Protein AF-0000000072488719 (afdb_homodimer)

Nearest PDB structures (foldsee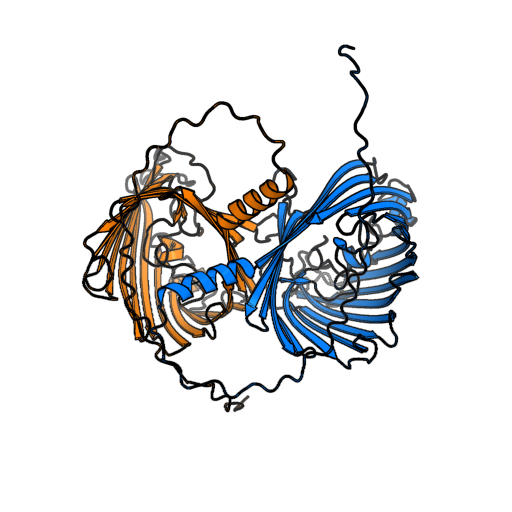k):
  6ene-assembly1_C  TM=7.037E-01  e=6.737E-11  Enterobacter cloacae
  3t24-assembly4_B  TM=4.817E-01  e=4.858E-08  Pseudomonas aeruginosa
  9fzd-assembly1_A  TM=2.837E-01  e=6.843E-03  Escherichia coli
  5fp2-assembly1_A  TM=2.898E-01  e=2.656E-02  Pseudomonas aeruginosa PAO1
  7vcf-assembly1_F  TM=4.968E-01  e=4.244E+00  Chlamydomonas reinhardtii

Radius of gyration: 31.38 Å; Cα contacts (8 Å, |Δi|>4): 1974; chains: 2; bounding box: 92×76×70 Å

Sequence (800 aa):
MKKIFAIMACCAAATTMYASDVTESSYDVLNAPMETPSSASVPASSAAGATEDWKSQLAKMVKVSGYLQAGYNYNSLGSGSSSFQAKRLRLILDGQVCKNGSVRVQIEAFNGIAGSTNGNGQKNIQVMDAFFTYKFNPAFQVRVGQFYTPLGYENYDISPATLETVDFSNICYRMACRNAIGYDFVDYGRDLGIMLMGDLLPSAEGFNYLSYNFAVTNGQLPCKDDNNKSKDIIAALTVRPLKYFNVKAAYNYGEYQTNKDLENEEGEEIPGKYCPMHRFVGGFWYNNPTGLDVRAEYGYLRGKKEGISLAHETGFYALAGYHFGKFLPVVRYDMYHDSLNKLSLNNYDRVLLGCTWEPFGNLKVQLNYMLSMYGKDVREASNNGKSTSSQLQLMGLFKFMKKIFAIMACCAAATTMYASDVTESSYDVLNAPMETPSSASVPASSAAGATEDWKSQLAKMVKVSGYLQAGYNYNSLGSGSSSFQAKRLRLILDGQVCKNGSVRVQIEAFNGIAGSTNGNGQKNIQVMDAFFTYKFNPAFQVRVGQFYTPLGYENYDISPATLETVDFSNICYRMACRNAIGYDFVDYGRDLGIMLMGDLLPSAEGFNYLSYNFAVTNGQLPCKDDNNKSKDIIAALTVRPLKYFNVKAAYNYGEYQTNKDLENEEGEEIPGKYCPMHRFVGGFWYNNPTGLDVRAEYGYLRGKKEGISLAHETGFYALAGYHFGKFLPVVRYDMYHDSLNKLSLNNYDRVLLGCTWEPFGNLKVQLNYMLSMYGKDVREASNNGKSTSSQLQLMGLFKF

Solvent-accessible surface area (backbone atoms only — not comparable to full-atom values): 41763 Å² total; per-residue (Å²): 138,81,90,87,85,82,94,86,85,81,92,73,86,88,81,79,80,78,79,78,76,78,77,71,72,81,69,73,82,68,70,72,76,81,68,80,76,80,86,76,80,86,74,72,58,54,65,82,58,59,65,58,50,51,52,59,46,47,60,70,36,52,47,76,38,35,35,42,30,36,34,40,41,36,35,47,58,84,92,41,52,74,42,79,40,64,64,36,34,38,43,33,40,40,27,55,51,48,98,49,27,36,35,39,37,28,39,29,36,39,40,75,43,75,56,47,36,49,100,86,66,42,58,31,66,44,77,60,32,43,32,40,37,40,48,80,44,69,58,40,29,40,34,42,23,27,37,63,43,63,45,40,58,67,45,46,78,39,48,80,90,70,42,79,53,94,66,79,54,55,45,38,46,64,55,47,8,34,47,76,61,61,43,91,50,48,49,79,27,27,25,31,27,41,32,42,31,28,44,39,67,75,44,95,84,75,48,50,34,31,37,44,38,43,32,46,26,38,75,45,56,46,55,37,72,42,82,37,76,50,51,20,40,37,39,27,42,36,40,29,90,46,91,50,33,36,38,37,42,18,41,36,41,34,51,34,51,49,91,62,89,49,56,41,99,84,63,45,73,55,82,72,56,65,41,44,36,41,37,38,27,34,37,41,38,35,51,40,88,76,28,53,32,39,37,35,42,41,36,42,36,42,16,58,49,92,88,41,78,68,39,42,34,40,26,36,36,42,36,43,30,40,37,52,90,48,32,31,46,33,40,32,42,32,34,35,43,42,71,76,56,60,50,36,82,74,36,33,37,32,42,35,46,34,37,25,40,38,90,47,95,47,37,39,37,38,41,39,39,34,44,35,40,36,50,72,65,18,9,62,68,62,42,85,56,41,47,61,37,47,32,42,34,42,36,38,36,42,49,89,143,79,72,92,70,80,73,91,81,79,90,72,89,79,80,78,86,65,75,40,76,84,81,75,75,86,75,75,90,71,74,78,78,81,68,79,77,76,88,70,78,80,70,87,70,74,71,78,64,55,64,59,46,51,53,51,48,53,60,68,38,47,48,70,37,35,35,40,29,29,37,40,40,36,36,48,57,84,94,33,32,34,23,35,35,60,63,36,34,39,43,33,39,38,32,61,78,46,98,49,26,36,34,41,39,28,38,31,32,35,39,76,45,74,86,55,40,42,77,74,59,24,35,30,69,45,74,59,33,45,32,41,36,40,48,81,45,70,59,40,29,40,36,43,36,27,37,63,43,63,46,39,58,67,44,46,77,37,48,81,90,69,42,79,53,93,66,79,54,55,45,36,45,62,56,48,8,33,47,75,60,61,43,91,50,48,48,81,23,28,27,45,36,40,33,41,33,30,44,39,67,74,46,94,86,76,49,51,34,32,35,44,38,40,32,43,28,46,74,44,56,52,97,51,80,69,90,65,90,50,50,20,42,36,40,26,43,36,40,30,92,46,90,50,33,37,39,38,43,18,41,37,41,34,50,34,50,51,89,62,88,48,56,40,98,85,63,44,71,55,83,72,55,64,40,44,36,41,36,38,26,34,36,38,39,36,52,41,90,75,29,54,31,38,38,36,40,42,34,42,36,41,17,57,50,93,88,41,77,67,38,42,34,41,27,37,36,41,36,44,32,39,36,52,89,49,33,30,47,34,40,31,44,34,34,36,43,41,73,77,57,60,51,36,82,73,35,32,37,33,42,34,48,33,37,27,39,37,90,46,97,32,37,37,37,37,41,40,39,34,42,37,40,37,51,72,65,20,9,62,70,62,43,85,59,40,47,60,34,46,34,42,37,42,36,37,37,43,33,72

pLDDT: mean 82.58, std 25.8, range [15.97, 98.88]

Organism: NCBI:txid1796646

InterPro domains:
  IPR010870 Phosphate-selective porin O/P [PF07396] (64-158)
  IPR023614 Porin domain superfamily [G3DSA:2.40.160.10] (45-400)

Secondary structure (DSSP, 8-state):
----------------------------TT---------------BGGGHHHHHHHHHHTTEEEEEEEEEEEEEE-STT-EEEEEEEEEEEEEEEEEETTEEEEEEEEEEE--TT-S-TTS--EEEEEEEEEEEEEETTEEEEEEEEE---SHHHHT--TTT-SSSS--HIIIIIIT--TTT-SS--TTEEEEEEEEEEEEE-TTS-EEEEEEEEEE--S-TT----SS--EEEEEEEEEEETTEEEEEEEEEEEEE-SS--B-TT--B---SEEEEEEEEEEEEEE-TTSEEEEEEEEEEEEEETTEEEEEEEEEEEEEEE-BTTEEEEEEEEEEEESSSTTSTT-EEEEEEEEEEEEETTEEEEEEEEEEE--HHHHHHHSTT-SEEEEEEEEEEEE-/-------------------B--------------------------THHHHHHHHHHHHHHEEEEEEEEEEEEEE-STT-EEEEEEEEEEEEEEEEEETTEEEEEEEEEEE--TT-S-TT---EEEEEEEEEEEEEETTEEEEEEEEE---SHHHHT--TTT-SSSS--HIIIIIIT--TTT-SS--TTEEEEEEEEEEEEE-TTS-EEEEEEEEEE--S-TT---SSS--EEEEEEEEEEETTEEEEEEEEEEEEE-SS--B-TTS-B---SEEEEEEEEEEEEEE-TTSEEEEEEEEEEEEEETTEEEEEEEEEEEEEEE-BTTEEEEEEEEEEEESSSTTSTT-EEEEEEEEEEEEETTEEEEEEEEEEE--HHHHHHHSTT-SEEEEEEEEEEEE-

Structure (mmCIF, N/CA/C/O backbone):
data_AF-0000000072488719-model_v1
#
loop_
_entity.id
_entity.type
_entity.pdbx_description
1 polymer Porin
#
loop_
_atom_site.group_PDB
_atom_site.id
_atom_site.type_symbol
_atom_site.label_atom_id
_atom_site.label_alt_id
_atom_site.label_comp_id
_atom_site.label_asym_id
_atom_site.label_entity_id
_atom_site.label_seq_id
_atom_site.pdbx_PDB_ins_code
_atom_site.Cartn_x
_atom_site.Cartn_y
_atom_site.Cartn_z
_atom_site.occupancy
_atom_site.B_iso_or_equiv
_atom_site.auth_seq_id
_atom_site.auth_comp_id
_atom_site.auth_asym_id
_atom_site.auth_atom_id
_atom_site.pdbx_PDB_model_num
ATOM 1 N N . MET A 1 1 ? 3.195 -38.5 35.969 1 18.81 1 MET A N 1
ATOM 2 C CA . MET A 1 1 ? 2.379 -39.625 35.562 1 18.81 1 MET A CA 1
ATOM 3 C C . MET A 1 1 ? 0.907 -39.375 35.875 1 18.81 1 MET A C 1
ATOM 5 O O . MET A 1 1 ? 0.114 -40.312 35.906 1 18.81 1 MET A O 1
ATOM 9 N N . LYS A 1 2 ? 0.519 -38.156 36.344 1 16.33 2 LYS A N 1
ATOM 10 C CA . LYS A 1 2 ? -0.69 -37.938 37.125 1 16.33 2 LYS A CA 1
ATOM 11 C C . LYS A 1 2 ? -1.942 -38.219 36.312 1 16.33 2 LYS A C 1
ATOM 13 O O . LYS A 1 2 ? -2.812 -39 36.75 1 16.33 2 LYS A O 1
ATOM 18 N N . LYS A 1 3 ? -2.812 -37.062 35.969 1 17.62 3 LYS A N 1
ATOM 19 C CA . LYS A 1 3 ? -4.25 -36.875 36.125 1 17.62 3 LYS A CA 1
ATOM 20 C C . LYS A 1 3 ? -5.027 -37.531 35 1 17.62 3 LYS A C 1
ATOM 22 O O . LYS A 1 3 ? -4.531 -37.656 33.875 1 17.62 3 LYS A O 1
ATOM 27 N N . ILE A 1 4 ? -6.402 -37.844 35.219 1 17.47 4 ILE A N 1
ATOM 28 C CA . ILE A 1 4 ? -7.543 -38.719 34.906 1 17.47 4 ILE A CA 1
ATOM 29 C C . ILE A 1 4 ? -8.164 -38.281 33.562 1 17.47 4 ILE A C 1
ATOM 31 O O . ILE A 1 4 ? -8.258 -37.062 33.281 1 17.47 4 ILE A O 1
ATOM 35 N N . PHE A 1 5 ? -8.719 -39.156 32.594 1 18.59 5 PHE A N 1
ATOM 36 C CA . PHE A 1 5 ? -9.18 -39.656 31.312 1 18.59 5 PHE A CA 1
ATOM 37 C C . PHE A 1 5 ? -10.633 -39.281 31.078 1 18.59 5 PHE A C 1
ATOM 39 O O . PHE A 1 5 ? -11.289 -39.812 30.172 1 18.59 5 PHE A O 1
ATOM 46 N N . ALA A 1 6 ? -11.188 -38.156 31.812 1 16.88 6 ALA A N 1
ATOM 47 C CA . ALA A 1 6 ? -12.633 -38.344 31.938 1 16.88 6 ALA A CA 1
ATOM 48 C C . ALA A 1 6 ? -13.289 -38.438 30.562 1 16.88 6 ALA A C 1
ATOM 50 O O . ALA A 1 6 ? -12.766 -37.938 29.578 1 16.88 6 ALA A O 1
ATOM 51 N N . ILE A 1 7 ? -14.758 -38.438 30.484 1 16.88 7 ILE A N 1
ATOM 52 C CA . ILE A 1 7 ? -15.93 -39.188 30.047 1 16.88 7 ILE A CA 1
ATOM 53 C C . ILE A 1 7 ? -16.391 -38.688 28.688 1 16.88 7 ILE A C 1
ATOM 55 O O . ILE A 1 7 ? -16.188 -37.5 28.359 1 16.88 7 ILE A O 1
ATOM 59 N N . MET A 1 8 ? -17.484 -39.25 28 1 16.72 8 MET A N 1
ATOM 60 C CA . MET A 1 8 ? -18.031 -40 26.875 1 16.72 8 MET A CA 1
ATOM 61 C C . MET A 1 8 ? -18.859 -39.094 25.969 1 16.72 8 MET A C 1
ATOM 63 O O . MET A 1 8 ? -18.656 -39.062 24.75 1 16.72 8 MET A O 1
ATOM 67 N N . ALA A 1 9 ? -20.266 -38.781 26.141 1 16.12 9 ALA A N 1
ATOM 68 C CA . ALA A 1 9 ? -21.328 -39.438 25.391 1 16.12 9 ALA A CA 1
ATOM 69 C C . ALA A 1 9 ? -21.859 -38.531 24.281 1 16.12 9 ALA A C 1
ATOM 71 O O . ALA A 1 9 ? -21.953 -38.969 23.125 1 16.12 9 ALA A O 1
ATOM 72 N N . CYS A 1 10 ? -23.016 -37.625 24.391 1 15.97 10 CYS A N 1
ATOM 73 C CA . CYS A 1 10 ? -24.344 -37.906 23.875 1 15.97 10 CYS A CA 1
ATOM 74 C C . CYS A 1 10 ? -24.562 -37.25 22.516 1 15.97 10 CYS A C 1
ATOM 76 O O . CYS A 1 10 ? -25.047 -37.875 21.578 1 15.97 10 CYS A O 1
ATOM 78 N N . CYS A 1 11 ? -25.156 -35.938 22.281 1 16.5 11 CYS A N 1
ATOM 79 C CA . CYS A 1 11 ? -26.453 -35.719 21.672 1 16.5 11 CYS A CA 1
ATOM 80 C C . CYS A 1 11 ? -26.328 -35.438 20.188 1 16.5 11 CYS A C 1
ATOM 82 O O . CYS A 1 11 ? -25.672 -34.5 19.781 1 16.5 11 CYS A O 1
ATOM 84 N N . ALA A 1 12 ? -26.625 -36.406 19.203 1 17.34 12 ALA A N 1
ATOM 85 C CA . ALA A 1 12 ? -26.656 -36.719 17.781 1 17.34 12 ALA A CA 1
ATOM 86 C C . ALA A 1 12 ? -27.703 -35.875 17.047 1 17.34 12 ALA A C 1
ATOM 88 O O . ALA A 1 12 ? -28.391 -36.375 16.141 1 17.34 12 ALA A O 1
ATOM 89 N N . ALA A 1 13 ? -28.359 -34.844 17.594 1 17.73 13 ALA A N 1
ATOM 90 C CA . ALA A 1 13 ? -29.641 -34.625 16.938 1 17.73 13 ALA A CA 1
ATOM 91 C C . ALA A 1 13 ? -29.453 -34.344 15.445 1 17.73 13 ALA A C 1
ATOM 93 O O . ALA A 1 13 ? -28.516 -33.656 15.047 1 17.73 13 ALA A O 1
ATOM 94 N N . ALA A 1 14 ? -30.406 -35 14.484 1 17.2 14 ALA A N 1
ATOM 95 C CA . ALA A 1 14 ? -30.781 -35.469 13.156 1 17.2 14 ALA A CA 1
ATOM 96 C C . ALA A 1 14 ? -30.891 -34.312 12.164 1 17.2 14 ALA A C 1
ATOM 98 O O . ALA A 1 14 ? -31.172 -33.188 12.555 1 17.2 14 ALA A O 1
ATOM 99 N N . THR A 1 15 ? -30.906 -34.562 10.672 1 18 15 THR A N 1
ATOM 100 C CA . THR A 1 15 ? -30.406 -34.344 9.312 1 18 15 THR A CA 1
ATOM 101 C C . THR A 1 15 ? -31.406 -33.531 8.5 1 18 15 THR A C 1
ATOM 103 O O . THR A 1 15 ? -31.016 -32.781 7.594 1 18 15 THR A O 1
ATOM 106 N N . THR A 1 16 ? -32.812 -33.531 8.609 1 18.09 16 THR A N 1
ATOM 107 C CA . THR A 1 16 ? -33.531 -33.844 7.383 1 18.09 16 THR A CA 1
ATOM 108 C C . THR A 1 16 ? -33.844 -32.594 6.59 1 18.09 16 THR A C 1
ATOM 110 O O . THR A 1 16 ? -34.656 -32.594 5.672 1 18.09 16 THR A O 1
ATOM 113 N N . MET A 1 17 ? -33.031 -31.562 6.363 1 17.97 17 MET A N 1
ATOM 114 C CA . MET A 1 17 ? -33.594 -30.312 5.84 1 17.97 17 MET A CA 1
ATOM 115 C C . MET A 1 17 ? -34.094 -30.5 4.402 1 17.97 17 MET A C 1
ATOM 117 O O . MET A 1 17 ? -33.344 -31 3.557 1 17.97 17 MET A O 1
ATOM 121 N N . TYR A 1 18 ? -35.469 -30.703 4.168 1 18.47 18 TYR A N 1
ATOM 122 C CA . TYR A 1 18 ? -36.312 -30.875 2.988 1 18.47 18 TYR A CA 1
ATOM 123 C C . TYR A 1 18 ? -36.062 -29.766 1.974 1 18.47 18 TYR A C 1
ATOM 125 O O . TYR A 1 18 ? -35.938 -28.594 2.342 1 18.47 18 TYR A O 1
ATOM 133 N N . ALA A 1 19 ? -35.5 -30.062 0.797 1 19.59 19 ALA A N 1
ATOM 134 C CA . ALA A 1 19 ? -35.031 -29.422 -0.429 1 19.59 19 ALA A CA 1
ATOM 135 C C . ALA A 1 19 ? -36.219 -28.812 -1.197 1 19.59 19 ALA A C 1
ATOM 137 O O . ALA A 1 19 ? -36.875 -29.5 -1.995 1 19.59 19 ALA A O 1
ATOM 138 N N . SER A 1 20 ? -37.219 -28.109 -0.488 1 18.69 20 SER A N 1
ATOM 139 C CA . SER A 1 20 ? -38.406 -27.766 -1.29 1 18.69 20 SER A CA 1
ATOM 140 C C . SER A 1 20 ? -38 -26.984 -2.541 1 18.69 20 SER A C 1
ATOM 142 O O . SER A 1 20 ? -37.031 -26.219 -2.523 1 18.69 20 SER A O 1
ATOM 144 N N . ASP A 1 21 ? -38.469 -27.453 -3.703 1 18.48 21 ASP A N 1
ATOM 145 C CA . ASP A 1 21 ? -38.375 -27.234 -5.141 1 18.48 21 ASP A CA 1
ATOM 146 C C . ASP A 1 21 ? -38.938 -25.875 -5.523 1 18.48 21 ASP A C 1
ATOM 148 O O . ASP A 1 21 ? -40.156 -25.656 -5.488 1 18.48 21 ASP A O 1
ATOM 152 N N . VAL A 1 22 ? -38.531 -24.781 -4.914 1 18.8 22 VAL A N 1
ATOM 153 C CA . VAL A 1 22 ? -39.25 -23.531 -5.152 1 18.8 22 VAL A CA 1
ATOM 154 C C . VAL A 1 22 ? -39.156 -23.156 -6.629 1 18.8 22 VAL A C 1
ATOM 156 O O . VAL A 1 22 ? -38.062 -22.938 -7.156 1 18.8 22 VAL A O 1
ATOM 159 N N . THR A 1 23 ? -40 -23.891 -7.473 1 18.28 23 THR A N 1
ATOM 160 C CA . THR A 1 23 ? -40.156 -23.672 -8.906 1 18.28 23 THR A CA 1
ATOM 161 C C . THR A 1 23 ? -40.5 -22.203 -9.188 1 18.28 23 THR A C 1
ATOM 163 O O . THR A 1 23 ? -41.406 -21.641 -8.562 1 18.28 23 THR A O 1
ATOM 166 N N . GLU A 1 24 ? -39.594 -21.422 -9.68 1 18.89 24 GLU A N 1
ATOM 167 C CA . GLU A 1 24 ? -39.406 -19.984 -9.898 1 18.89 24 GLU A CA 1
ATOM 168 C C . GLU A 1 24 ? -40.312 -19.484 -11.016 1 18.89 24 GLU A C 1
ATOM 170 O O . GLU A 1 24 ? -40.281 -18.312 -11.375 1 18.89 24 GLU A O 1
ATOM 175 N N . SER A 1 25 ? -41.375 -20.25 -11.422 1 18.45 25 SER A N 1
ATOM 176 C CA . SER A 1 25 ? -41.656 -19.859 -12.797 1 18.45 25 SER A CA 1
ATOM 177 C C . SER A 1 25 ? -42.25 -18.469 -12.867 1 18.45 25 SER A C 1
ATOM 179 O O . SER A 1 25 ? -42.75 -18.047 -13.922 1 18.45 25 SER A O 1
ATOM 181 N N . SER A 1 26 ? -41.969 -17.516 -12.031 1 18.56 26 SER A N 1
ATOM 182 C CA . SER A 1 26 ? -42.906 -16.422 -11.93 1 18.56 26 SER A CA 1
ATOM 183 C C . SER A 1 26 ? -42.938 -15.594 -13.211 1 18.56 26 SER A C 1
ATOM 185 O O . SER A 1 26 ? -42.031 -14.805 -13.469 1 18.56 26 SER A O 1
ATOM 187 N N . TYR A 1 27 ? -43.281 -16.25 -14.406 1 17.25 27 TYR A N 1
ATOM 188 C CA . TYR A 1 27 ? -43.188 -15.578 -15.695 1 17.25 27 TYR A CA 1
ATOM 189 C C . TYR A 1 27 ? -43.938 -14.25 -15.664 1 17.25 27 TYR A C 1
ATOM 191 O O . TYR A 1 27 ? -43.406 -13.219 -16.078 1 17.25 27 TYR A O 1
ATOM 199 N N . 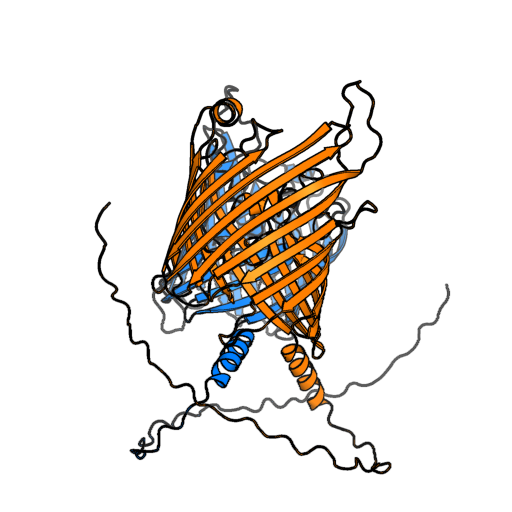ASP A 1 28 ? -45.25 -14.312 -15.609 1 17.5 28 ASP A N 1
ATOM 200 C CA . ASP A 1 28 ? -46.062 -13.766 -16.703 1 17.5 28 ASP A CA 1
ATOM 201 C C . ASP A 1 28 ? -46.375 -12.297 -16.438 1 17.5 28 ASP A C 1
ATOM 203 O O . ASP A 1 28 ? -47.156 -11.695 -17.188 1 17.5 28 ASP A O 1
ATOM 207 N N . VAL A 1 29 ? -46.062 -11.664 -15.336 1 17.98 29 VAL A N 1
ATOM 208 C CA . VAL A 1 29 ? -47.125 -10.742 -14.898 1 17.98 29 VAL A CA 1
ATOM 209 C C . VAL A 1 29 ? -47.125 -9.5 -15.781 1 17.98 29 VAL A C 1
ATOM 211 O O . VAL A 1 29 ? -46.344 -8.555 -15.539 1 17.98 29 VAL A O 1
ATOM 214 N N . LEU A 1 30 ? -46.656 -9.656 -17.078 1 17.55 30 LEU A N 1
ATOM 215 C CA . LEU A 1 30 ? -46.25 -8.414 -17.734 1 17.55 30 LEU A CA 1
ATOM 216 C C . LEU A 1 30 ? -47.375 -7.402 -17.719 1 17.55 30 LEU A C 1
ATOM 218 O O . LEU A 1 30 ? -47.125 -6.191 -17.719 1 17.55 30 LEU A O 1
ATOM 222 N N . ASN A 1 31 ? -48.531 -7.965 -18.047 1 18.27 31 ASN A N 1
ATOM 223 C CA . ASN A 1 31 ? -49.281 -7.109 -18.969 1 18.27 31 ASN A CA 1
ATOM 224 C C . ASN A 1 31 ? -49.938 -5.938 -18.234 1 18.27 31 ASN A C 1
ATOM 226 O O . ASN A 1 31 ? -50.75 -5.215 -18.812 1 18.27 31 ASN A O 1
ATOM 230 N N . ALA A 1 32 ? -50 -5.984 -16.875 1 19.28 32 ALA A N 1
ATOM 231 C CA . ALA A 1 32 ? -51.312 -5.367 -16.594 1 19.28 32 ALA A CA 1
ATOM 232 C C . ALA A 1 32 ? -51.281 -3.883 -16.938 1 19.28 32 ALA A C 1
ATOM 234 O O . ALA A 1 32 ? -50.25 -3.229 -16.875 1 19.28 32 ALA A O 1
ATOM 235 N N . PRO A 1 33 ? -52.375 -3.418 -17.469 1 20.78 33 PRO A N 1
ATOM 236 C CA . PRO A 1 33 ? -52.719 -2.127 -18.078 1 20.78 33 PRO A CA 1
ATOM 237 C C . PRO A 1 33 ? -52.531 -0.957 -17.109 1 20.78 33 PRO A C 1
ATOM 239 O O . PRO A 1 33 ? -53.094 -0.982 -16 1 20.78 33 PRO A O 1
ATOM 242 N N . MET A 1 34 ? -51.281 -0.403 -17.016 1 19.45 34 MET A N 1
ATOM 243 C CA . MET A 1 34 ? -51 0.661 -16.047 1 19.45 34 MET A CA 1
ATOM 244 C C . MET A 1 34 ? -52.062 1.741 -16.125 1 19.45 34 MET A C 1
ATOM 246 O O . MET A 1 34 ? -52.312 2.332 -17.188 1 19.45 34 MET A O 1
ATOM 250 N N . GLU A 1 35 ? -53.125 1.474 -15.367 1 19.81 35 GLU A N 1
ATOM 251 C CA . GLU A 1 35 ? -54.188 2.459 -15.258 1 19.81 35 GLU A CA 1
ATOM 252 C C . GLU A 1 35 ? -53.656 3.846 -14.953 1 19.81 35 GLU A C 1
ATOM 254 O O . GLU A 1 35 ? -52.562 3.975 -14.383 1 19.81 35 GLU A O 1
ATOM 259 N N . THR A 1 36 ? -54.312 4.852 -15.492 1 20.52 36 THR A N 1
ATOM 260 C CA . THR A 1 36 ? -54.094 6.281 -15.68 1 20.52 36 THR A CA 1
ATOM 261 C C . THR A 1 36 ? -54.031 7.004 -14.344 1 20.52 36 THR A C 1
ATOM 263 O O . THR A 1 36 ? -53.875 8.227 -14.297 1 20.52 36 THR A O 1
ATOM 266 N N . PRO A 1 37 ? -53.25 6.406 -13.258 1 18.19 37 PRO A N 1
ATOM 267 C CA . PRO A 1 37 ? -53.812 7.008 -12.055 1 18.19 37 PRO A CA 1
ATOM 268 C C . PRO A 1 37 ? -53.781 8.531 -12.07 1 18.19 37 PRO A C 1
ATOM 270 O O . PRO A 1 37 ? -52.969 9.117 -12.797 1 18.19 37 PRO A O 1
ATOM 273 N N . SER A 1 38 ? -54.656 9.148 -11.203 1 19.36 38 SER A N 1
ATOM 274 C CA . SER A 1 38 ? -55.25 10.445 -10.883 1 19.36 38 SER A CA 1
ATOM 275 C C . SER A 1 38 ? -54.188 11.391 -10.305 1 19.36 38 SER A C 1
ATOM 277 O O . SER A 1 38 ? -53.156 10.953 -9.805 1 19.36 38 SER A O 1
ATOM 279 N N . SER A 1 39 ? -54.438 12.727 -10.109 1 19.53 39 SER A N 1
ATOM 280 C CA . SER A 1 39 ? -53.844 14.055 -10.016 1 19.53 39 SER A CA 1
ATOM 281 C C . SER A 1 39 ? -53.125 14.242 -8.688 1 19.53 39 SER A C 1
ATOM 283 O O . SER A 1 39 ? -52.625 15.328 -8.391 1 19.53 39 SER A O 1
ATOM 285 N N . ALA A 1 40 ? -52.812 13.156 -7.812 1 20.69 40 ALA A N 1
ATOM 286 C CA . ALA A 1 40 ? -52.812 13.625 -6.43 1 20.69 40 ALA A CA 1
ATOM 287 C C . ALA A 1 40 ? -51.688 14.641 -6.219 1 20.69 40 ALA A C 1
ATOM 289 O O . ALA A 1 40 ? -50.719 14.672 -6.977 1 20.69 40 ALA A O 1
ATOM 290 N N . SER A 1 41 ? -51.719 15.344 -4.98 1 21.06 41 SER A N 1
ATOM 291 C CA . SER A 1 41 ? -51.219 16.5 -4.23 1 21.06 41 SER A CA 1
ATOM 292 C C . SER A 1 41 ? -49.781 16.297 -3.789 1 21.06 41 SER A C 1
ATOM 294 O O . SER A 1 41 ? -49.406 15.203 -3.348 1 21.06 41 SER A O 1
ATOM 296 N N . VAL A 1 42 ? -48.812 17.125 -4.223 1 23.48 42 VAL A N 1
ATOM 297 C CA . VAL A 1 42 ? -47.344 17.203 -4.223 1 23.48 42 VAL A CA 1
ATOM 298 C C . VAL A 1 42 ? -46.844 17.203 -2.785 1 23.48 42 VAL A C 1
ATOM 300 O O . VAL A 1 42 ? -47.062 18.156 -2.035 1 23.48 42 VAL A O 1
ATOM 303 N N . PRO A 1 43 ? -47 16.016 -2.01 1 21.48 43 PRO A N 1
ATOM 304 C CA . PRO A 1 43 ? -46.656 16.188 -0.599 1 21.48 43 PRO A CA 1
ATOM 305 C C . PRO A 1 43 ? -45.219 16.641 -0.4 1 21.48 43 PRO A C 1
ATOM 307 O O . PRO A 1 43 ? -44.344 16.391 -1.252 1 21.48 43 PRO A O 1
ATOM 310 N N . ALA A 1 44 ? -44.844 17.609 0.615 1 23.81 44 ALA A N 1
ATOM 311 C CA . ALA A 1 44 ? -43.719 18.359 1.188 1 23.81 44 ALA A CA 1
ATOM 312 C C . ALA A 1 44 ? -42.625 17.422 1.665 1 23.81 44 ALA A C 1
ATOM 314 O O . ALA A 1 44 ? -42.781 16.734 2.676 1 23.81 44 ALA A O 1
ATOM 315 N N . SER A 1 45 ? -41.938 16.656 0.787 1 23.75 45 SER A N 1
ATOM 316 C CA . SER A 1 45 ? -41.062 15.547 1.172 1 23.75 45 SER A CA 1
ATOM 317 C C . SER A 1 45 ? -39.875 16.031 2.004 1 23.75 45 SER A C 1
ATOM 319 O O . SER A 1 45 ? -39.188 16.969 1.613 1 23.75 45 SER A O 1
ATOM 321 N N . SER A 1 46 ? -39.812 15.766 3.299 1 25.72 46 SER A N 1
ATOM 322 C CA . SER A 1 46 ? -38.938 16.031 4.441 1 25.72 46 SER A CA 1
ATOM 323 C C . SER A 1 46 ? -37.5 15.664 4.133 1 25.72 46 SER A C 1
ATOM 325 O O . SER A 1 46 ? -37.219 14.547 3.695 1 25.72 46 SER A O 1
ATOM 327 N N . ALA A 1 47 ? -36.5 16.578 4.004 1 28.61 47 ALA A N 1
ATOM 328 C CA . ALA A 1 47 ? -35.094 16.609 3.711 1 28.61 47 ALA A CA 1
ATOM 329 C C . ALA A 1 47 ? -34.312 15.727 4.691 1 28.61 47 ALA A C 1
ATOM 331 O O . ALA A 1 47 ? -33.094 15.578 4.57 1 28.61 47 ALA A O 1
ATOM 332 N N . ALA A 1 48 ? -34.75 15.5 5.977 1 31.27 48 ALA A N 1
ATOM 333 C CA . ALA A 1 48 ? -34.031 14.727 6.992 1 31.27 48 ALA A CA 1
ATOM 334 C C . ALA A 1 48 ? -33.781 13.305 6.508 1 31.27 48 ALA A C 1
ATOM 336 O O . ALA A 1 48 ? -33.062 12.547 7.164 1 31.27 48 ALA A O 1
ATOM 337 N N . GLY A 1 49 ? -34.562 12.766 5.574 1 30 49 GLY A N 1
ATOM 338 C CA . GLY A 1 49 ? -34.562 11.359 5.188 1 30 49 GLY A CA 1
ATOM 339 C C . GLY A 1 49 ? -33.406 10.961 4.332 1 30 49 GLY A C 1
ATOM 340 O O . GLY A 1 49 ? -33.25 9.797 3.943 1 30 49 GLY A O 1
ATOM 341 N N . ALA A 1 50 ? -32.75 11.867 3.598 1 33.97 50 ALA A N 1
ATOM 342 C CA . ALA A 1 50 ? -31.844 11.484 2.527 1 33.97 50 ALA A CA 1
ATOM 343 C C . ALA A 1 50 ? -30.469 11.117 3.09 1 33.97 50 ALA A C 1
ATOM 345 O O . ALA A 1 50 ? -29.703 10.391 2.451 1 33.97 50 ALA A O 1
ATOM 346 N N . THR A 1 51 ? -30 11.656 4.223 1 37.28 51 THR A N 1
ATOM 347 C CA . THR A 1 51 ? -28.688 11.328 4.77 1 37.28 51 THR A CA 1
ATOM 348 C C . THR A 1 51 ? -28.672 9.906 5.324 1 37.28 51 THR A C 1
ATOM 350 O O . THR A 1 51 ? -27.656 9.219 5.273 1 37.28 51 THR A O 1
ATOM 353 N N . GLU A 1 52 ? -29.75 9.461 5.941 1 39.59 52 GLU A N 1
ATOM 354 C CA . GLU A 1 52 ? -29.859 8.109 6.488 1 39.59 52 GLU A CA 1
ATOM 355 C C . GLU A 1 52 ? -29.812 7.062 5.383 1 39.59 52 GLU A C 1
ATOM 357 O O . GLU A 1 52 ? -29.266 5.973 5.578 1 39.59 52 GLU A O 1
ATOM 362 N N . ASP A 1 53 ? -30.406 7.414 4.238 1 41 53 ASP A N 1
ATOM 363 C CA . ASP A 1 53 ? -30.562 6.422 3.178 1 41 53 ASP A CA 1
ATOM 364 C C . ASP A 1 53 ? -29.219 6.133 2.508 1 41 53 ASP A C 1
ATOM 366 O O . ASP A 1 53 ? -28.906 4.98 2.201 1 41 53 ASP A O 1
ATOM 370 N N . TRP A 1 54 ? -28.438 7.199 2.266 1 38.53 54 TRP A N 1
ATOM 371 C CA . TRP A 1 54 ? -27.203 6.957 1.534 1 38.53 54 TRP A CA 1
ATOM 372 C C . TRP A 1 54 ? -26.172 6.258 2.42 1 38.53 54 TRP A C 1
ATOM 374 O O . TRP A 1 54 ? -25.406 5.422 1.947 1 38.53 54 TRP A O 1
ATOM 384 N N . LYS A 1 55 ? -26.031 6.625 3.715 1 42.59 55 LYS A N 1
ATOM 385 C CA . LYS A 1 55 ? -25.156 5.891 4.625 1 42.59 55 LYS A CA 1
ATOM 386 C C . LYS A 1 55 ? -25.625 4.449 4.797 1 42.59 55 LYS A C 1
ATOM 388 O O . LYS A 1 55 ? -24.812 3.531 4.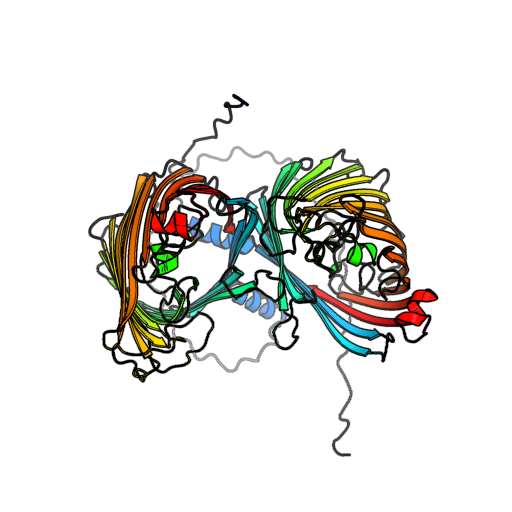887 1 42.59 55 LYS A O 1
ATOM 393 N N . SER A 1 56 ? -26.906 4.336 5.059 1 46.5 56 SER A N 1
ATOM 394 C CA . SER A 1 56 ? -27.484 2.994 5.094 1 46.5 56 SER A CA 1
ATOM 395 C C . SER A 1 56 ? -27.172 2.225 3.816 1 46.5 56 SER A C 1
ATOM 397 O O . SER A 1 56 ? -26.906 1.02 3.857 1 46.5 56 SER A O 1
ATOM 399 N N . GLN A 1 57 ? -27.094 2.916 2.668 1 46.72 57 GLN A N 1
ATOM 400 C CA . GLN A 1 57 ? -26.781 2.328 1.37 1 46.72 57 GLN A CA 1
ATOM 401 C C . GLN A 1 57 ? -25.281 2.08 1.226 1 46.72 57 GLN A C 1
ATOM 403 O O . GLN A 1 57 ? -24.875 1.065 0.663 1 46.72 57 GLN A O 1
ATOM 408 N N . LEU A 1 58 ? -24.484 2.953 1.735 1 46.72 58 LEU A N 1
ATOM 409 C CA . LEU A 1 58 ? -23.047 2.793 1.642 1 46.72 58 LEU A CA 1
ATOM 410 C C . LEU A 1 58 ? -22.562 1.616 2.488 1 46.72 58 LEU A C 1
ATOM 412 O O . LEU A 1 58 ? -21.703 0.844 2.062 1 46.72 58 LEU A O 1
ATOM 416 N N . ALA A 1 59 ? -23.078 1.584 3.832 1 51.5 59 ALA A N 1
ATOM 417 C CA . ALA A 1 59 ? -22.734 0.413 4.637 1 51.5 59 ALA A CA 1
ATOM 418 C C . ALA A 1 59 ? -23.125 -0.876 3.92 1 51.5 59 ALA A C 1
ATOM 420 O O . ALA A 1 59 ? -22.484 -1.916 4.109 1 51.5 59 ALA A O 1
ATOM 421 N N . LYS A 1 60 ? -24.203 -0.786 3.133 1 54.69 60 LYS A N 1
ATOM 422 C CA . LYS A 1 60 ? -24.672 -1.891 2.301 1 54.69 60 LYS A CA 1
ATOM 423 C C . LYS A 1 60 ? -23.734 -2.121 1.116 1 54.69 60 LYS A C 1
ATOM 425 O O . LYS A 1 60 ? -23.75 -3.195 0.511 1 54.69 60 LYS A O 1
ATOM 430 N N . MET A 1 61 ? -22.688 -1.241 0.91 1 65.06 61 MET A N 1
ATOM 431 C CA . MET A 1 61 ? -21.938 -1.195 -0.341 1 65.06 61 MET A CA 1
ATOM 432 C C . MET A 1 61 ? -20.578 -1.869 -0.182 1 65.06 61 MET A C 1
ATOM 434 O O . MET A 1 61 ? -20.016 -2.383 -1.152 1 65.06 61 MET A O 1
ATOM 438 N N . VAL A 1 62 ? -20.172 -2.156 1.043 1 82.81 62 VAL A N 1
ATOM 439 C CA . VAL A 1 62 ? -18.891 -2.826 1.19 1 82.81 62 VAL A CA 1
ATOM 440 C C . VAL A 1 62 ? -19.094 -4.266 1.647 1 82.81 62 VAL A C 1
ATOM 442 O O . VAL A 1 62 ? -19.797 -4.516 2.629 1 82.81 62 VAL A O 1
ATOM 445 N N . LYS A 1 63 ? -18.734 -5.137 0.857 1 89.44 63 LYS A N 1
ATOM 446 C CA . LYS A 1 63 ? -18.781 -6.559 1.187 1 89.44 63 LYS A CA 1
ATOM 447 C C . LYS A 1 63 ? -17.469 -7.047 1.761 1 89.44 63 LYS A C 1
ATOM 449 O O . LYS A 1 63 ? -16.406 -6.832 1.165 1 89.44 63 LYS A O 1
ATOM 454 N N . VAL A 1 64 ? -17.547 -7.668 2.961 1 91.19 64 VAL A N 1
ATOM 455 C CA . VAL A 1 64 ? -16.359 -8.219 3.6 1 91.19 64 VAL A CA 1
ATOM 456 C C . VAL A 1 64 ? -16.375 -9.742 3.51 1 91.19 64 VAL A C 1
ATOM 458 O O . VAL A 1 64 ? -17.391 -10.375 3.82 1 91.19 64 VAL A O 1
ATOM 461 N N . SER A 1 65 ? -15.344 -10.305 3.02 1 94.94 65 SER A N 1
ATOM 462 C CA . SER A 1 65 ? -15.164 -11.758 2.951 1 94.94 65 SER A CA 1
ATOM 463 C C . SER A 1 65 ? -13.727 -12.148 3.252 1 94.94 65 SER A C 1
ATOM 465 O O . SER A 1 65 ? -12.898 -11.297 3.594 1 94.94 65 SER A O 1
ATOM 467 N N . GLY A 1 66 ? -13.453 -13.484 3.303 1 96.25 66 GLY A N 1
ATOM 468 C CA . GLY A 1 66 ? -12.094 -13.938 3.572 1 96.25 66 GLY A CA 1
ATOM 469 C C . GLY A 1 66 ? -12 -15.445 3.754 1 96.25 66 GLY A C 1
ATOM 470 O O . GLY A 1 66 ? -12.977 -16.172 3.521 1 96.25 66 GLY A O 1
ATOM 471 N N . TYR A 1 67 ? -10.781 -15.891 4.016 1 96.81 67 TYR A N 1
ATOM 472 C CA . TYR A 1 67 ? -10.578 -17.312 4.312 1 96.81 67 TYR A CA 1
ATOM 473 C C . TYR A 1 67 ? -9.297 -17.516 5.109 1 96.81 67 TYR A C 1
ATOM 475 O O . TYR A 1 67 ? -8.367 -16.719 5.016 1 96.81 67 TYR A O 1
ATOM 483 N N . LEU A 1 68 ? -9.352 -18.484 5.898 1 97.06 68 LEU A N 1
ATOM 484 C CA . LEU A 1 68 ? -8.203 -18.984 6.652 1 97.06 68 LEU A CA 1
ATOM 485 C C . LEU A 1 68 ? -7.758 -20.344 6.129 1 97.06 68 LEU A C 1
ATOM 487 O O . LEU A 1 68 ? -8.57 -21.25 5.977 1 97.06 68 LEU A O 1
ATOM 491 N N . GLN A 1 69 ? -6.551 -20.469 5.801 1 97.06 69 GLN A N 1
ATOM 492 C CA . GLN A 1 69 ? -5.953 -21.75 5.453 1 97.06 69 GLN A CA 1
ATOM 493 C C . GLN A 1 69 ? -4.926 -22.188 6.496 1 97.06 69 GLN A C 1
ATOM 495 O O . GLN A 1 69 ? -3.934 -21.484 6.723 1 97.06 69 GLN A O 1
ATOM 500 N N . ALA A 1 70 ? -5.164 -23.25 7.145 1 97.19 70 ALA A N 1
ATOM 501 C CA . ALA A 1 70 ? -4.289 -23.75 8.203 1 97.19 70 ALA A CA 1
ATOM 502 C C . ALA A 1 70 ? -4.223 -25.281 8.195 1 97.19 70 ALA A C 1
ATOM 504 O O . ALA A 1 70 ? -5.133 -25.938 7.695 1 97.19 70 ALA A O 1
ATOM 505 N N . GLY A 1 71 ? -3.021 -25.766 8.703 1 97.56 71 GLY A N 1
ATOM 506 C CA . GLY A 1 71 ? -2.852 -27.203 8.758 1 97.56 71 GLY A CA 1
ATOM 507 C C . GLY A 1 71 ? -1.44 -27.625 9.133 1 97.56 71 GLY A C 1
ATOM 508 O O . GLY A 1 71 ? -0.81 -27.016 9.992 1 97.56 71 GLY A O 1
ATOM 509 N N . TYR A 1 72 ? -1.129 -28.781 8.508 1 97.5 72 TYR A N 1
ATOM 510 C CA . TYR A 1 72 ? 0.139 -29.422 8.836 1 97.5 72 TYR A CA 1
ATOM 511 C C . TYR A 1 72 ? 0.996 -29.609 7.586 1 97.5 72 TYR A C 1
ATOM 513 O O . TYR A 1 72 ? 0.481 -29.938 6.516 1 97.5 72 TYR A O 1
ATOM 521 N N . ASN A 1 73 ? 2.342 -29.375 7.758 1 96.81 73 ASN A N 1
ATOM 522 C CA . ASN A 1 73 ? 3.322 -29.531 6.688 1 96.81 73 ASN A CA 1
ATOM 523 C C . ASN A 1 73 ? 4.555 -30.297 7.156 1 96.81 73 ASN A C 1
ATOM 525 O O . ASN A 1 73 ? 5.168 -29.938 8.164 1 96.81 73 ASN A O 1
ATOM 529 N N . TYR A 1 74 ? 4.836 -31.312 6.43 1 97.25 74 TYR A N 1
ATOM 530 C CA . TYR A 1 74 ? 6.059 -32.094 6.645 1 97.25 74 TYR A CA 1
ATOM 531 C C . TYR A 1 74 ? 6.961 -32.031 5.414 1 97.25 74 TYR A C 1
ATOM 533 O O . TYR A 1 74 ? 6.48 -32.094 4.281 1 97.25 74 TYR A O 1
ATOM 541 N N . ASN A 1 75 ? 8.25 -31.828 5.625 1 95.5 75 ASN A N 1
ATOM 542 C CA . ASN A 1 75 ? 9.25 -31.766 4.566 1 95.5 75 ASN A CA 1
ATOM 543 C C . ASN A 1 75 ? 10.523 -32.531 4.961 1 95.5 75 ASN A C 1
ATOM 545 O O . ASN A 1 75 ? 11.07 -32.281 6.043 1 95.5 75 ASN A O 1
ATOM 549 N N . SER A 1 76 ? 11.055 -33.344 4.141 1 94.69 76 SER A N 1
ATOM 550 C CA . SER A 1 76 ? 12.219 -34.188 4.461 1 94.69 76 SER A CA 1
ATOM 551 C C . SER A 1 76 ? 13.5 -33.531 3.957 1 94.69 76 SER A C 1
ATOM 553 O O . SER A 1 76 ? 14.586 -34.094 4.117 1 94.69 76 SER A O 1
ATOM 555 N N . LEU A 1 77 ? 13.383 -32.438 3.283 1 90.5 77 LEU A N 1
ATOM 556 C CA . LEU A 1 77 ? 14.562 -31.75 2.764 1 90.5 77 LEU A CA 1
ATOM 557 C C . LEU A 1 77 ? 15.539 -31.406 3.889 1 90.5 77 LEU A C 1
ATOM 559 O O . LEU A 1 77 ? 15.133 -30.922 4.945 1 90.5 77 LEU A O 1
ATOM 563 N N . GLY A 1 78 ? 16.797 -31.672 3.668 1 87 78 GLY A N 1
ATOM 564 C CA . GLY A 1 78 ? 17.812 -31.469 4.699 1 87 78 GLY A CA 1
ATOM 565 C C . GLY A 1 78 ? 17.609 -32.375 5.91 1 87 78 GLY A C 1
ATOM 566 O O . GLY A 1 78 ? 17.484 -33.594 5.781 1 87 78 GLY A O 1
ATOM 567 N N . SER A 1 79 ? 17.531 -31.656 7.09 1 87.88 79 SER A N 1
ATOM 568 C CA . SER A 1 79 ? 17.312 -32.406 8.32 1 87.88 79 SER A CA 1
ATOM 569 C C . SER A 1 79 ? 15.82 -32.656 8.547 1 87.88 79 SER A C 1
ATOM 571 O O . SER A 1 79 ? 15.438 -33.344 9.5 1 87.88 79 SER A O 1
ATOM 573 N N . GLY A 1 80 ? 15.039 -32.188 7.547 1 89.81 80 GLY A N 1
ATOM 574 C CA . GLY A 1 80 ? 13.602 -32.344 7.652 1 89.81 80 GLY A CA 1
ATOM 575 C C . GLY A 1 80 ? 12.969 -31.391 8.656 1 89.81 80 GLY A C 1
ATOM 576 O O . GLY A 1 80 ? 13.656 -30.812 9.492 1 89.81 80 GLY A O 1
ATOM 577 N N . SER A 1 81 ? 11.695 -31.109 8.406 1 92.81 81 SER A N 1
ATOM 578 C CA . SER A 1 81 ? 10.922 -30.297 9.328 1 92.81 81 SER A CA 1
ATOM 579 C C . SER A 1 81 ? 9.438 -30.672 9.289 1 92.81 81 SER A C 1
ATOM 581 O O . SER A 1 81 ? 8.977 -31.266 8.312 1 92.81 81 SER A O 1
ATOM 583 N N . SER A 1 82 ? 8.789 -30.531 10.406 1 95 82 SER A N 1
ATOM 584 C CA . SER A 1 82 ? 7.336 -30.656 10.5 1 95 82 SER A CA 1
ATOM 585 C C . SER A 1 82 ? 6.738 -29.5 11.297 1 95 82 SER A C 1
ATOM 587 O O . SER A 1 82 ? 7.316 -29.062 12.289 1 95 82 SER A O 1
ATOM 589 N N . SER A 1 83 ? 5.602 -28.969 10.797 1 95.12 83 SER A N 1
ATOM 590 C CA . SER A 1 83 ? 5.047 -27.781 11.453 1 95.12 83 SER A CA 1
ATOM 591 C C . SER A 1 83 ? 3.537 -27.688 11.242 1 95.12 83 SER A C 1
ATOM 593 O O . SER A 1 83 ? 3.041 -27.922 10.141 1 95.12 83 SER A O 1
ATOM 595 N N . PHE A 1 84 ? 2.895 -27.375 12.344 1 95.44 84 PHE A N 1
ATOM 596 C CA . PHE A 1 84 ? 1.577 -26.781 12.172 1 95.44 84 PHE A CA 1
ATOM 597 C C . PHE A 1 84 ? 1.696 -25.359 11.633 1 95.44 84 PHE A C 1
ATOM 599 O O . PHE A 1 84 ? 2.582 -24.609 12.047 1 95.44 84 PHE A O 1
ATOM 606 N N . GLN A 1 85 ? 0.806 -25.062 10.648 1 93 85 GLN A N 1
ATOM 607 C CA . GLN A 1 85 ? 0.981 -23.766 9.984 1 93 85 GLN A CA 1
ATOM 608 C C . GLN A 1 85 ? -0.363 -23.094 9.75 1 93 85 GLN A C 1
ATOM 610 O O . GLN A 1 85 ? -1.364 -23.75 9.484 1 93 85 GLN A O 1
ATOM 615 N N . ALA A 1 86 ? -0.398 -21.734 10 1 92.75 86 ALA A N 1
ATOM 616 C CA . ALA A 1 86 ? -1.333 -20.875 9.297 1 92.75 86 ALA A CA 1
ATOM 617 C C . ALA A 1 86 ? -0.719 -20.344 8.008 1 92.75 86 ALA A C 1
ATOM 619 O O . ALA A 1 86 ? 0.146 -19.453 8.039 1 92.75 86 ALA A O 1
ATOM 620 N N . LYS A 1 87 ? -1.142 -20.938 6.98 1 93.19 87 LYS A N 1
ATOM 621 C CA . LYS A 1 87 ? -0.508 -20.641 5.699 1 93.19 87 LYS A CA 1
ATOM 622 C C . LYS A 1 87 ? -0.878 -19.234 5.227 1 93.19 87 LYS A C 1
ATOM 624 O O . LYS A 1 87 ? -0.031 -18.5 4.707 1 93.19 87 LYS A O 1
ATOM 629 N N . ARG A 1 88 ? -2.217 -18.953 5.328 1 93.94 88 ARG A N 1
ATOM 630 C CA . ARG A 1 88 ? -2.631 -17.594 4.965 1 93.94 88 ARG A CA 1
ATOM 631 C C . ARG A 1 88 ? -4.004 -17.266 5.547 1 93.94 88 ARG A C 1
ATOM 633 O O . ARG A 1 88 ? -4.852 -18.156 5.68 1 93.94 88 ARG A O 1
ATOM 640 N N . LEU A 1 89 ? -4.156 -16.094 5.965 1 95.31 89 LEU A N 1
ATOM 641 C CA . LEU A 1 89 ? -5.426 -15.453 6.281 1 95.31 89 LEU A CA 1
ATOM 642 C C . LEU A 1 89 ? -5.66 -14.25 5.383 1 95.31 89 LEU A C 1
ATOM 644 O O . LEU A 1 89 ? -4.875 -13.297 5.395 1 95.31 89 LEU A O 1
ATOM 648 N N . ARG A 1 90 ? -6.68 -14.375 4.625 1 96.12 90 ARG A N 1
ATOM 649 C CA . ARG A 1 90 ? -6.988 -13.266 3.73 1 96.12 90 ARG A CA 1
ATOM 650 C C . ARG A 1 90 ? -8.312 -12.609 4.105 1 96.12 90 ARG A C 1
ATOM 652 O O . ARG A 1 90 ? -9.297 -13.297 4.375 1 96.12 90 ARG A O 1
ATOM 659 N N . LEU A 1 91 ? -8.266 -11.305 4.188 1 94.94 91 LEU A N 1
ATOM 660 C CA . LEU A 1 91 ? -9.445 -10.453 4.32 1 94.94 91 LEU A CA 1
ATOM 661 C C . LEU A 1 91 ? -9.672 -9.633 3.059 1 94.94 91 LEU A C 1
ATOM 663 O O . LEU A 1 91 ? -8.758 -8.969 2.572 1 94.94 91 LEU A O 1
ATOM 667 N N . ILE A 1 92 ? -10.898 -9.727 2.576 1 95.75 92 ILE A N 1
ATOM 668 C CA . ILE A 1 92 ? -11.203 -9.102 1.295 1 95.75 92 ILE A CA 1
ATOM 669 C C . ILE A 1 92 ? -12.352 -8.109 1.469 1 95.75 92 ILE A C 1
ATOM 671 O O . ILE A 1 92 ? -13.375 -8.438 2.072 1 95.75 92 ILE A O 1
ATOM 675 N N . LEU A 1 93 ? -12.156 -6.941 0.991 1 94.25 93 LEU A N 1
ATOM 676 C CA . LEU A 1 93 ? -13.18 -5.906 0.948 1 94.25 93 LEU A CA 1
ATOM 677 C C . LEU A 1 93 ? -13.5 -5.52 -0.491 1 94.25 93 LEU A C 1
ATOM 679 O O . LEU A 1 93 ? -12.609 -5.113 -1.242 1 94.25 93 LEU A O 1
ATOM 683 N N . ASP A 1 94 ? -14.703 -5.695 -0.847 1 93.81 94 ASP A N 1
ATOM 684 C CA . ASP A 1 94 ? -15.195 -5.25 -2.146 1 93.81 94 ASP A CA 1
ATOM 685 C C . ASP A 1 94 ? -16.219 -4.125 -1.989 1 93.81 94 ASP A C 1
ATOM 687 O O . ASP A 1 94 ? -17.188 -4.254 -1.236 1 93.81 94 ASP A O 1
ATOM 691 N N . GLY A 1 95 ? -15.953 -3.039 -2.705 1 90.81 95 GLY A N 1
ATOM 692 C CA . GLY A 1 95 ? -16.859 -1.905 -2.613 1 90.81 95 GLY A CA 1
ATOM 693 C C . GLY A 1 95 ? -17.203 -1.312 -3.963 1 90.81 95 GLY A C 1
ATOM 694 O O . GLY A 1 95 ? -16.422 -1.383 -4.906 1 90.81 95 GLY A O 1
ATOM 695 N N . GLN A 1 96 ? -18.391 -0.758 -3.982 1 89.12 96 GLN A N 1
ATOM 696 C CA . GLN A 1 96 ? -18.812 -0.034 -5.176 1 89.12 96 GLN A CA 1
ATOM 697 C C . GLN A 1 96 ? -18.625 1.47 -5.004 1 89.12 96 GLN A C 1
ATOM 699 O O . GLN A 1 96 ? -19.188 2.074 -4.09 1 89.12 96 GLN A O 1
ATOM 704 N N . VAL A 1 97 ? -17.906 2.008 -5.871 1 88.06 97 VAL A N 1
ATOM 705 C CA . VAL A 1 97 ? -17.641 3.441 -5.82 1 88.06 97 VAL A CA 1
ATOM 706 C C . VAL A 1 97 ? -18.688 4.191 -6.648 1 88.06 97 VAL A C 1
ATOM 708 O O . VAL A 1 97 ? -19.125 5.277 -6.27 1 88.06 97 VAL A O 1
ATOM 711 N N . CYS A 1 98 ? -19.047 3.594 -7.809 1 88.31 98 CYS A N 1
ATOM 712 C CA . CYS A 1 98 ? -20.078 4.098 -8.719 1 88.31 98 CYS A CA 1
ATOM 713 C C . CYS A 1 98 ? -20.641 2.977 -9.586 1 88.31 98 CYS A C 1
ATOM 715 O O . CYS A 1 98 ? -20.312 1.807 -9.375 1 88.31 98 CYS A O 1
ATOM 717 N N . LYS A 1 99 ? -21.578 3.24 -10.383 1 88 99 LYS A N 1
ATOM 718 C CA . LYS A 1 99 ? -22.312 2.23 -11.141 1 88 99 LYS A CA 1
ATOM 719 C C . LYS A 1 99 ? -21.359 1.287 -11.867 1 88 99 LYS A C 1
ATOM 721 O O . LYS A 1 99 ? -21.516 0.067 -11.82 1 88 99 LYS A O 1
ATOM 726 N N . ASN A 1 100 ? -20.312 1.782 -12.438 1 93.44 100 ASN A N 1
ATOM 727 C CA . ASN A 1 100 ? -19.406 0.948 -13.211 1 93.44 100 ASN A CA 1
ATOM 728 C C . ASN A 1 100 ? -18 0.945 -12.609 1 93.44 100 ASN A C 1
ATOM 730 O O . ASN A 1 100 ? -17.031 0.6 -13.281 1 93.44 100 ASN A O 1
ATOM 734 N N . GLY A 1 101 ? -17.953 1.334 -11.383 1 93.69 101 GLY A N 1
ATOM 735 C CA . GLY A 1 101 ? -16.672 1.435 -10.727 1 93.69 101 GLY A CA 1
ATOM 736 C C . GLY A 1 101 ? -16.625 0.729 -9.383 1 93.69 101 GLY A C 1
ATOM 737 O O . GLY A 1 101 ? -17.484 0.961 -8.523 1 93.69 101 GLY A O 1
ATOM 738 N N . SER A 1 102 ? -15.625 -0.125 -9.219 1 95.56 102 SER A N 1
ATOM 739 C CA . SER A 1 102 ? -15.516 -0.893 -7.98 1 95.56 102 SER A CA 1
ATOM 740 C C . SER A 1 102 ? -14.086 -0.885 -7.449 1 95.56 102 SER A C 1
ATOM 742 O O . SER A 1 102 ? -13.133 -0.678 -8.211 1 95.56 102 SER A O 1
ATOM 744 N N . VAL A 1 103 ? -14 -1.087 -6.133 1 95.19 103 VAL A N 1
ATOM 745 C CA . VAL A 1 103 ? -12.711 -1.188 -5.469 1 95.19 103 VAL A CA 1
ATOM 746 C C . VAL A 1 103 ? -12.586 -2.547 -4.781 1 95.19 103 VAL A C 1
ATOM 748 O O . VAL A 1 103 ? -13.562 -3.07 -4.246 1 95.19 103 VAL A O 1
ATOM 751 N N . ARG A 1 104 ? -11.406 -3.074 -4.824 1 96.69 104 ARG A N 1
ATOM 752 C CA . ARG A 1 104 ? -11.07 -4.258 -4.039 1 96.69 104 ARG A CA 1
ATOM 753 C C . ARG A 1 104 ? -9.828 -4.02 -3.189 1 96.69 104 ARG A C 1
ATOM 755 O O . ARG A 1 104 ? -8.836 -3.457 -3.668 1 96.69 104 ARG A O 1
ATOM 762 N N . VAL A 1 105 ? -9.977 -4.465 -1.995 1 95.75 105 VAL A N 1
ATOM 763 C CA . VAL A 1 105 ? -8.852 -4.488 -1.071 1 95.75 105 VAL A CA 1
ATOM 764 C C . VAL A 1 105 ? -8.695 -5.887 -0.475 1 95.75 105 VAL A C 1
ATOM 766 O O . VAL A 1 105 ? -9.664 -6.461 0.027 1 95.75 105 VAL A O 1
ATOM 769 N N . GLN A 1 106 ? -7.504 -6.379 -0.576 1 96.5 106 GLN A N 1
ATOM 770 C CA . GLN A 1 106 ? -7.199 -7.68 0.01 1 96.5 106 GLN A CA 1
ATOM 771 C C . GLN A 1 106 ? -5.949 -7.609 0.884 1 96.5 106 GLN A C 1
ATOM 773 O O . GLN A 1 106 ? -4.879 -7.207 0.418 1 96.5 106 GLN A O 1
ATOM 778 N N . ILE A 1 107 ? -6.098 -8.008 2.102 1 94.56 107 ILE A N 1
ATOM 779 C CA . ILE A 1 107 ? -5.004 -8.031 3.066 1 94.56 107 ILE A CA 1
ATOM 780 C C . ILE A 1 107 ? -4.723 -9.477 3.492 1 94.56 107 ILE A C 1
ATOM 782 O O . ILE A 1 107 ? -5.652 -10.258 3.693 1 94.56 107 ILE A O 1
ATOM 786 N N . GLU A 1 108 ? -3.465 -9.797 3.58 1 94.31 108 GLU A N 1
ATOM 787 C CA . GLU A 1 108 ? -3.072 -11.133 4.008 1 94.31 108 GLU A CA 1
ATOM 788 C C . GLU A 1 108 ? -2.279 -11.094 5.309 1 94.31 108 GLU A C 1
ATOM 790 O O . GLU A 1 108 ? -1.339 -10.305 5.445 1 94.31 108 GLU A O 1
ATOM 795 N N . ALA A 1 109 ? -2.73 -11.93 6.203 1 91.31 109 ALA A N 1
ATOM 796 C CA . ALA A 1 109 ? -1.938 -12.203 7.398 1 91.31 109 ALA A CA 1
ATOM 797 C C . ALA A 1 109 ? -1.206 -13.539 7.277 1 91.31 109 ALA A C 1
ATOM 799 O O . ALA A 1 109 ? -1.588 -14.391 6.473 1 91.31 109 ALA A O 1
ATOM 800 N N . PHE A 1 110 ? -0.084 -13.68 7.941 1 88.06 110 PHE A N 1
ATOM 801 C CA . PHE A 1 110 ? 0.817 -14.82 7.883 1 88.06 110 PHE A CA 1
ATOM 802 C C . PHE A 1 110 ? 1.56 -14.859 6.551 1 88.06 110 PHE A C 1
ATOM 804 O O . PHE A 1 110 ? 1.814 -15.938 6.004 1 88.06 110 PHE A O 1
ATOM 811 N N . ASN A 1 111 ? 1.747 -13.633 6.09 1 78.75 111 ASN A N 1
ATOM 812 C CA . ASN A 1 111 ? 2.428 -13.539 4.801 1 78.75 111 ASN A CA 1
ATOM 813 C C . ASN A 1 111 ? 3.85 -14.094 4.879 1 78.75 111 ASN A C 1
ATOM 815 O O . ASN A 1 111 ? 4.559 -13.852 5.859 1 78.75 111 ASN A O 1
ATOM 819 N N . GLY A 1 112 ? 4.223 -14.844 3.855 1 74.38 112 GLY A N 1
ATOM 820 C CA . GLY A 1 112 ? 5.484 -15.562 3.91 1 74.38 112 GLY A CA 1
ATOM 821 C C . GLY A 1 112 ? 6.512 -15.031 2.926 1 74.38 112 GLY A C 1
ATOM 822 O O . GLY A 1 112 ? 7.441 -15.75 2.547 1 74.38 112 GLY A O 1
ATOM 823 N N . ILE A 1 113 ? 6.281 -13.812 2.441 1 73.56 113 ILE A N 1
ATOM 824 C CA . ILE A 1 113 ? 7.305 -13.281 1.551 1 73.56 113 ILE A CA 1
ATOM 825 C C . ILE A 1 113 ? 8.641 -13.195 2.293 1 73.56 113 ILE A C 1
ATOM 827 O O . ILE A 1 113 ? 8.711 -12.633 3.389 1 73.56 113 ILE A O 1
ATOM 831 N N . ALA A 1 114 ? 9.609 -13.734 1.658 1 78.19 114 ALA A N 1
ATOM 832 C CA . ALA A 1 114 ? 10.922 -13.695 2.291 1 78.19 114 ALA A CA 1
ATOM 833 C C . ALA A 1 114 ? 11.375 -12.266 2.541 1 78.19 114 ALA A C 1
ATOM 835 O O . ALA A 1 114 ? 11.188 -11.391 1.689 1 78.19 114 ALA A O 1
ATOM 836 N N . GLY A 1 115 ? 11.898 -12.031 3.686 1 78.12 115 GLY A N 1
ATOM 837 C CA . GLY A 1 115 ? 12.422 -10.719 4.023 1 78.12 115 GLY A CA 1
ATOM 838 C C . GLY A 1 115 ? 11.359 -9.781 4.578 1 78.12 115 GLY A C 1
ATOM 839 O O . GLY A 1 115 ? 11.656 -8.641 4.926 1 78.12 115 GLY A O 1
ATOM 840 N N . SER A 1 116 ? 10.164 -10.297 4.676 1 81.38 116 SER A N 1
ATOM 841 C CA . SER A 1 116 ? 9.094 -9.406 5.113 1 81.38 116 SER A CA 1
ATOM 842 C C . SER A 1 116 ? 8.758 -9.633 6.586 1 81.38 116 SER A C 1
ATOM 844 O O . SER A 1 116 ? 7.891 -8.953 7.137 1 81.38 116 SER A O 1
ATOM 846 N N . THR A 1 117 ? 9.43 -10.578 7.184 1 81.31 117 THR A N 1
ATOM 847 C CA . THR A 1 117 ? 9.148 -10.867 8.586 1 81.31 117 THR A CA 1
ATOM 848 C C . THR A 1 117 ? 9.633 -9.727 9.477 1 81.31 117 THR A C 1
ATOM 850 O O . THR A 1 117 ? 10.469 -8.922 9.062 1 81.31 117 THR A O 1
ATOM 853 N N . ASN A 1 118 ? 9.047 -9.703 10.609 1 81.56 118 ASN A N 1
ATOM 854 C CA . ASN A 1 118 ? 9.555 -8.703 11.547 1 81.56 118 ASN A CA 1
ATOM 855 C C . ASN A 1 118 ? 10.891 -9.125 12.148 1 81.56 118 ASN A C 1
ATOM 857 O O . ASN A 1 118 ? 11.484 -10.117 11.719 1 81.56 118 ASN A O 1
ATOM 861 N N . GLY A 1 119 ? 11.375 -8.414 13.055 1 79.56 119 GLY A N 1
ATOM 862 C CA . GLY A 1 119 ? 12.703 -8.625 13.609 1 79.56 119 GLY A CA 1
ATOM 863 C C . GLY A 1 119 ? 12.828 -9.93 14.383 1 79.56 119 GLY A C 1
ATOM 864 O O . GLY A 1 119 ? 13.938 -10.414 14.609 1 79.56 119 GLY A O 1
ATOM 865 N N . ASN A 1 120 ? 11.617 -10.672 14.734 1 82.69 120 ASN A N 1
ATOM 866 C CA . ASN A 1 120 ? 11.609 -11.93 15.461 1 82.69 120 ASN A CA 1
ATOM 867 C C . ASN A 1 120 ? 11.328 -13.117 14.539 1 82.69 120 ASN A C 1
ATOM 869 O O . ASN A 1 120 ? 11.195 -14.25 15 1 82.69 120 ASN A O 1
ATOM 873 N N . GLY A 1 121 ? 11.219 -12.734 13.266 1 83.19 121 GLY A N 1
ATOM 874 C CA . GLY A 1 121 ? 10.953 -13.789 12.297 1 83.19 121 GLY A CA 1
ATOM 875 C C . GLY A 1 121 ? 9.484 -14.117 12.156 1 83.19 121 GLY A C 1
ATOM 876 O O . GLY A 1 121 ? 9.125 -15.125 11.539 1 83.19 121 GLY A O 1
ATOM 877 N N . GLN A 1 122 ? 8.641 -13.305 12.797 1 83.69 122 GLN A N 1
ATOM 878 C CA . GLN A 1 122 ? 7.203 -13.539 12.688 1 83.69 122 GLN A CA 1
ATOM 879 C C . GLN A 1 122 ? 6.672 -13.07 11.336 1 83.69 122 GLN A C 1
ATOM 881 O O . GLN A 1 122 ? 7.098 -12.039 10.82 1 83.69 122 GLN A O 1
ATOM 886 N N . LYS A 1 123 ? 5.766 -13.859 10.836 1 86.31 123 LYS A N 1
ATOM 887 C CA . LYS A 1 123 ? 5.105 -13.461 9.594 1 86.31 123 LYS A CA 1
ATOM 888 C C . LYS A 1 123 ? 4.301 -12.18 9.781 1 86.31 123 LYS A C 1
ATOM 890 O O . LYS A 1 123 ? 3.818 -11.898 10.883 1 86.31 123 LYS A O 1
ATOM 895 N N . ASN A 1 124 ? 4.152 -11.414 8.727 1 86.81 124 ASN A N 1
ATOM 896 C CA . ASN A 1 124 ? 3.57 -10.078 8.828 1 86.81 124 ASN A CA 1
ATOM 897 C C . ASN A 1 124 ? 2.24 -9.992 8.086 1 86.81 124 ASN A C 1
ATOM 899 O O . ASN A 1 124 ? 1.742 -10.992 7.574 1 86.81 124 ASN A O 1
ATOM 903 N N . ILE A 1 125 ? 1.616 -8.828 8.219 1 89.56 125 ILE A N 1
ATOM 904 C CA . ILE A 1 125 ? 0.421 -8.477 7.461 1 89.56 125 ILE A CA 1
ATOM 905 C C . ILE A 1 125 ? 0.806 -7.609 6.266 1 89.56 125 ILE A C 1
ATOM 907 O O . ILE A 1 125 ? 1.632 -6.699 6.387 1 89.56 125 ILE A O 1
ATOM 911 N N . GLN A 1 126 ? 0.23 -8 5.109 1 90.69 126 GLN A N 1
ATOM 912 C CA . GLN A 1 126 ? 0.588 -7.262 3.902 1 90.69 126 GLN A CA 1
ATOM 913 C C . GLN A 1 126 ? -0.627 -7.059 3.002 1 90.69 126 GLN A C 1
ATOM 915 O O . GLN A 1 126 ? -1.527 -7.898 2.965 1 90.69 126 GLN A O 1
ATOM 920 N N . VAL A 1 127 ? -0.594 -5.934 2.291 1 93.38 127 VAL A N 1
ATOM 921 C CA . VAL A 1 127 ? -1.617 -5.711 1.276 1 93.38 127 VAL A CA 1
ATOM 922 C C . VAL A 1 127 ? -1.287 -6.516 0.022 1 93.38 127 VAL A C 1
ATOM 924 O O . VAL A 1 127 ? -0.175 -6.426 -0.505 1 93.38 127 VAL A O 1
ATOM 927 N N . MET A 1 128 ? -2.283 -7.219 -0.407 1 94.38 128 MET A N 1
ATOM 928 C CA . MET A 1 128 ? -2.107 -8 -1.629 1 94.38 128 MET A CA 1
ATOM 929 C C . MET A 1 128 ? -2.715 -7.277 -2.826 1 94.38 128 MET A C 1
ATOM 931 O O . MET A 1 128 ? -2.031 -7.031 -3.822 1 94.38 128 MET A O 1
ATOM 935 N N . ASP A 1 129 ? -3.922 -6.969 -2.662 1 97 129 ASP A N 1
ATOM 936 C CA . ASP A 1 129 ? -4.625 -6.238 -3.715 1 97 129 ASP A CA 1
ATOM 937 C C . ASP A 1 129 ? -5.164 -4.91 -3.195 1 97 129 ASP A C 1
ATOM 939 O O . ASP A 1 129 ? -5.629 -4.824 -2.057 1 97 129 ASP A O 1
ATOM 943 N N . ALA A 1 130 ? -5.086 -3.932 -3.916 1 97.56 130 ALA A N 1
ATOM 944 C CA . ALA A 1 130 ? -5.691 -2.611 -3.74 1 97.56 130 ALA A CA 1
ATOM 945 C C . ALA A 1 130 ? -5.844 -1.897 -5.082 1 97.56 130 ALA A C 1
ATOM 947 O O . ALA A 1 130 ? -4.926 -1.212 -5.535 1 97.56 130 ALA A O 1
ATOM 948 N N . PHE A 1 131 ? -7.055 -2.012 -5.621 1 97.88 131 PHE A N 1
ATOM 949 C CA . PHE A 1 131 ? -7.203 -1.433 -6.949 1 97.88 131 PHE A CA 1
ATOM 950 C C . PHE A 1 131 ? -8.641 -0.99 -7.184 1 97.88 131 PHE A C 1
ATOM 952 O O . PHE A 1 131 ? -9.562 -1.471 -6.52 1 97.88 131 PHE A O 1
ATOM 959 N N . PHE A 1 132 ? -8.719 -0.058 -8.07 1 96.44 132 PHE A N 1
ATOM 960 C CA . PHE A 1 132 ? -9.977 0.418 -8.633 1 96.44 132 PHE A CA 1
ATOM 961 C C . PHE A 1 132 ? -10.148 -0.052 -10.07 1 96.44 132 PHE A C 1
ATOM 963 O O . PHE A 1 132 ? -9.195 -0.01 -10.859 1 96.44 132 PHE A O 1
ATOM 970 N N . THR A 1 133 ? -11.344 -0.538 -10.398 1 97.88 133 THR A N 1
ATOM 971 C CA . THR A 1 133 ? -11.656 -0.946 -11.766 1 97.88 133 THR A CA 1
ATOM 972 C C . THR A 1 133 ? -12.883 -0.197 -12.289 1 97.88 133 THR A C 1
ATOM 974 O O . THR A 1 133 ? -13.898 -0.111 -11.602 1 97.88 133 THR A O 1
ATOM 977 N N . TYR A 1 134 ? -12.742 0.381 -13.438 1 96.75 134 TYR A N 1
ATOM 978 C CA . TYR A 1 134 ? -13.875 0.986 -14.141 1 96.75 134 TYR A CA 1
ATOM 979 C C . TYR A 1 134 ? -14.242 0.184 -15.383 1 96.75 134 TYR A C 1
ATOM 981 O O . TYR A 1 134 ? -13.414 -0.007 -16.266 1 96.75 134 TYR A O 1
ATOM 989 N N . LYS A 1 135 ? -15.469 -0.23 -15.406 1 97.62 135 LYS A N 1
ATOM 990 C CA . LYS A 1 135 ? -15.961 -1.027 -16.531 1 97.62 135 LYS A CA 1
ATOM 991 C C . LYS A 1 135 ? -16.75 -0.168 -17.516 1 97.62 135 LYS A C 1
ATOM 993 O O . LYS A 1 135 ? -17.953 0.017 -17.344 1 97.62 135 LYS A O 1
ATOM 998 N N . PHE A 1 136 ? -16.125 0.217 -18.578 1 97.38 136 PHE A N 1
ATOM 999 C CA . PHE A 1 136 ? -16.844 0.957 -19.609 1 97.38 136 PHE A CA 1
ATOM 1000 C C . PHE A 1 136 ? -17.844 0.059 -20.312 1 97.38 136 PHE A C 1
ATOM 1002 O O . PHE A 1 136 ? -19 0.45 -20.531 1 97.38 136 PHE A O 1
ATOM 1009 N N . ASN A 1 137 ? -17.453 -1.045 -20.625 1 96.62 137 ASN A N 1
ATOM 1010 C CA . ASN A 1 137 ? -18.203 -2.176 -21.156 1 96.62 137 ASN A CA 1
ATOM 1011 C C . ASN A 1 137 ? -17.422 -3.48 -21.016 1 96.62 137 ASN A C 1
ATOM 1013 O O . ASN A 1 137 ? -16.266 -3.477 -20.578 1 96.62 137 ASN A O 1
ATOM 1017 N N . PRO A 1 138 ? -18 -4.555 -21.344 1 95.88 138 PRO A N 1
ATOM 1018 C CA . PRO A 1 138 ? -17.297 -5.832 -21.156 1 95.88 138 PRO A CA 1
ATOM 1019 C C . PRO A 1 138 ? -16.016 -5.922 -21.984 1 95.88 138 PRO A C 1
ATOM 1021 O O . PRO A 1 138 ? -15.07 -6.602 -21.578 1 95.88 138 PRO A O 1
ATOM 1024 N N . ALA A 1 139 ? -15.906 -5.25 -23.016 1 98.06 139 ALA A N 1
ATOM 1025 C CA . ALA A 1 139 ? -14.781 -5.336 -23.938 1 98.06 139 ALA A CA 1
ATOM 1026 C C . ALA A 1 139 ? -13.648 -4.402 -23.516 1 98.06 139 ALA A C 1
ATOM 1028 O O . ALA A 1 139 ? -12.523 -4.512 -24 1 98.06 139 ALA A O 1
ATOM 1029 N N . PHE A 1 140 ? -14.023 -3.535 -22.609 1 98.38 140 PHE A N 1
ATOM 1030 C CA . PHE A 1 140 ? -13.016 -2.535 -22.266 1 98.38 140 PHE A CA 1
ATOM 1031 C C . PHE A 1 140 ? -13.164 -2.098 -20.812 1 98.38 140 PHE A C 1
ATOM 1033 O O . PHE A 1 140 ? -14.086 -1.352 -20.484 1 98.38 140 PHE A O 1
ATOM 1040 N N . GLN A 1 141 ? -12.211 -2.486 -20.031 1 98.56 141 GLN A N 1
ATOM 1041 C CA . GLN A 1 141 ? -12.125 -2.135 -18.609 1 98.56 141 GLN A CA 1
ATOM 1042 C C . GLN A 1 141 ? -10.727 -1.631 -18.266 1 98.56 141 GLN A C 1
ATOM 1044 O O . GLN A 1 141 ? -9.742 -2.039 -18.875 1 98.56 141 GLN A O 1
ATOM 1049 N N . VAL A 1 142 ? -10.68 -0.781 -17.25 1 98.12 142 VAL A N 1
ATOM 1050 C CA . VAL A 1 142 ? -9.406 -0.221 -16.797 1 98.12 142 VAL A CA 1
ATOM 1051 C C . VAL A 1 142 ? -9.242 -0.452 -15.297 1 98.12 142 VAL A C 1
ATOM 1053 O O . VAL A 1 142 ? -10.164 -0.194 -14.516 1 98.12 142 VAL A O 1
ATOM 1056 N N . ARG A 1 143 ? -8.133 -0.952 -14.938 1 98.38 143 ARG A N 1
ATOM 1057 C CA . ARG A 1 143 ? -7.797 -1.187 -13.531 1 98.38 143 ARG A CA 1
ATOM 1058 C C . ARG A 1 143 ? -6.551 -0.404 -13.133 1 98.38 143 ARG A C 1
ATOM 1060 O O . ARG A 1 143 ? -5.566 -0.372 -13.875 1 98.38 143 ARG A O 1
ATOM 1067 N N . VAL A 1 144 ? -6.594 0.269 -11.992 1 97.88 144 VAL A N 1
ATOM 1068 C CA . VAL A 1 144 ? -5.457 1.03 -11.492 1 97.88 144 VAL A CA 1
ATOM 1069 C C . VAL A 1 144 ? -5.176 0.647 -10.039 1 97.88 144 VAL A C 1
ATOM 1071 O O . VAL A 1 144 ? -6.102 0.504 -9.242 1 97.88 144 VAL A O 1
ATOM 1074 N N . GLY A 1 145 ? -3.951 0.46 -9.719 1 97.69 145 GLY A N 1
ATOM 1075 C CA . GLY A 1 145 ? -3.543 0.085 -8.375 1 97.69 145 GLY A CA 1
ATOM 1076 C C . GLY A 1 145 ? -2.594 -1.099 -8.344 1 97.69 145 GLY A C 1
ATOM 1077 O O . GLY A 1 145 ? -1.747 -1.242 -9.227 1 97.69 145 GLY A O 1
ATOM 1078 N N . GLN A 1 146 ? -2.646 -1.816 -7.234 1 97.94 146 GLN A N 1
ATOM 1079 C CA . GLN A 1 146 ? -1.86 -3.035 -7.074 1 97.94 146 GLN A CA 1
ATOM 1080 C C . GLN A 1 146 ? -2.705 -4.273 -7.352 1 97.94 146 GLN A C 1
ATOM 1082 O O . GLN A 1 146 ? -3.736 -4.484 -6.707 1 97.94 146 GLN A O 1
ATOM 1087 N N . PHE A 1 147 ? -2.324 -5.043 -8.289 1 98.06 147 PHE A N 1
ATOM 1088 C CA . PHE A 1 147 ? -3.123 -6.176 -8.734 1 98.06 147 PHE A CA 1
ATOM 1089 C C . PHE A 1 147 ? -2.227 -7.293 -9.266 1 98.06 147 PHE A C 1
ATOM 1091 O O . PHE A 1 147 ? -1.029 -7.09 -9.469 1 98.06 147 PHE A O 1
ATOM 1098 N N . TYR A 1 148 ? -2.801 -8.523 -9.477 1 97.94 148 TYR A N 1
ATOM 1099 C CA . TYR A 1 148 ? -2.096 -9.633 -10.102 1 97.94 148 TYR A CA 1
ATOM 1100 C C . TYR A 1 148 ? -1.644 -9.273 -11.516 1 97.94 148 TYR A C 1
ATOM 1102 O O . TYR A 1 148 ? -2.418 -8.719 -12.297 1 97.94 148 TYR A O 1
ATOM 1110 N N . THR A 1 149 ? -0.436 -9.633 -11.812 1 97.75 149 THR A N 1
ATOM 1111 C CA . THR A 1 149 ? -0.025 -9.555 -13.211 1 97.75 149 THR A CA 1
ATOM 1112 C C . THR A 1 149 ? -0.605 -10.719 -14.008 1 97.75 149 THR A C 1
ATOM 1114 O O . THR A 1 149 ? -0.727 -11.828 -13.492 1 97.75 149 THR A O 1
ATOM 1117 N N . PRO A 1 150 ? -0.949 -10.508 -15.195 1 97.94 150 PRO A N 1
ATOM 1118 C CA . PRO A 1 150 ? -1.627 -11.547 -15.969 1 97.94 150 PRO A CA 1
ATOM 1119 C C . PRO A 1 150 ? -0.654 -12.547 -16.594 1 97.94 150 PRO A C 1
ATOM 1121 O O . PRO A 1 150 ? -0.833 -12.953 -17.734 1 97.94 150 PRO A O 1
ATOM 1124 N N . LEU A 1 151 ? 0.308 -12.953 -15.836 1 97.19 151 LEU A N 1
ATOM 1125 C CA . LEU A 1 151 ? 1.31 -13.898 -16.312 1 97.19 151 LEU A CA 1
ATOM 1126 C C . LEU A 1 151 ? 0.922 -15.336 -15.961 1 97.19 151 LEU A C 1
ATOM 1128 O O . LEU A 1 151 ? 1.203 -15.797 -14.852 1 97.19 151 LEU A O 1
ATOM 1132 N N . GLY A 1 152 ? 0.261 -16.062 -16.922 1 96.69 152 GLY A N 1
ATOM 1133 C CA . GLY A 1 152 ? -0.072 -17.469 -16.719 1 96.69 152 GLY A CA 1
ATOM 1134 C C . GLY A 1 152 ? -1.409 -17.656 -16.031 1 96.69 152 GLY A C 1
ATOM 1135 O O . GLY A 1 152 ? -1.976 -16.719 -15.469 1 96.69 152 GLY A O 1
ATOM 1136 N N . TYR A 1 153 ? -1.862 -18.906 -15.961 1 97.94 153 TYR A N 1
ATOM 1137 C CA . TYR A 1 153 ? -3.141 -19.25 -15.352 1 97.94 153 TYR A CA 1
ATOM 1138 C C . TYR A 1 153 ? -3.051 -19.188 -13.828 1 97.94 153 TYR A C 1
ATOM 1140 O O . TYR A 1 153 ? -3.885 -18.547 -13.18 1 97.94 153 TYR A O 1
ATOM 1148 N N . GLU A 1 154 ? -2.059 -19.719 -13.281 1 95.94 154 GLU A N 1
ATOM 1149 C CA . GLU A 1 154 ? -1.981 -19.891 -11.836 1 95.94 154 GLU A CA 1
ATOM 1150 C C . GLU A 1 154 ? -1.785 -18.547 -11.133 1 95.94 154 GLU A C 1
ATOM 1152 O O . GLU A 1 154 ? -2.229 -18.359 -10 1 95.94 154 GLU A O 1
ATOM 1157 N N . ASN A 1 155 ? -1.137 -17.719 -11.805 1 95.81 155 ASN A N 1
ATOM 1158 C CA . ASN A 1 155 ? -0.929 -16.438 -11.164 1 95.81 155 ASN A CA 1
ATOM 1159 C C . ASN A 1 155 ? -2.158 -15.539 -11.289 1 95.81 155 ASN A C 1
ATOM 1161 O O . ASN A 1 155 ? -2.488 -14.789 -10.367 1 95.81 155 ASN A O 1
ATOM 1165 N N . TYR A 1 156 ? -2.781 -15.672 -12.391 1 97.5 156 TYR A N 1
ATOM 1166 C CA . TYR A 1 156 ? -3.771 -14.641 -12.68 1 97.5 156 TYR A CA 1
ATOM 1167 C C . TYR A 1 156 ? -5.184 -15.195 -12.562 1 97.5 156 TYR A C 1
ATOM 1169 O O . TYR A 1 156 ? -6.09 -14.516 -12.07 1 97.5 156 TYR A O 1
ATOM 1177 N N . ASP A 1 157 ? -5.449 -16.344 -13.016 1 97.06 157 ASP A N 1
ATOM 1178 C CA . ASP A 1 157 ? -6.809 -16.844 -13.172 1 97.06 157 ASP A CA 1
ATOM 1179 C C . ASP A 1 157 ? -7.242 -17.641 -11.945 1 97.06 157 ASP A C 1
ATOM 1181 O O . ASP A 1 157 ? -8.422 -17.953 -11.781 1 97.06 157 ASP A O 1
ATOM 1185 N N . ILE A 1 158 ? -6.301 -18 -11.148 1 96.19 158 ILE A N 1
ATOM 1186 C CA . ILE A 1 158 ? -6.598 -18.875 -10.023 1 96.19 158 ILE A CA 1
ATOM 1187 C C . ILE A 1 158 ? -6.164 -18.219 -8.719 1 96.19 158 ILE A C 1
ATOM 1189 O O . ILE A 1 158 ? -5.086 -17.609 -8.648 1 96.19 158 ILE A O 1
ATOM 1193 N N . SER A 1 159 ? -6.984 -18.297 -7.73 1 94.31 159 SER A N 1
ATOM 1194 C CA . SER A 1 159 ? -6.621 -17.875 -6.383 1 94.31 159 SER A CA 1
ATOM 1195 C C . SER A 1 159 ? -6.297 -19.062 -5.492 1 94.31 159 SER A C 1
ATOM 1197 O O . SER A 1 159 ? -6.648 -20.203 -5.816 1 94.31 159 SER A O 1
ATOM 1199 N N . PRO A 1 160 ? -5.602 -18.797 -4.422 1 93.19 160 PRO A N 1
ATOM 1200 C CA . PRO A 1 160 ? -5.367 -19.891 -3.484 1 93.19 160 PRO A CA 1
ATOM 1201 C C . PRO A 1 160 ? -6.66 -20.594 -3.059 1 93.19 160 PRO A C 1
ATOM 1203 O O . PRO A 1 160 ? -6.668 -21.812 -2.838 1 93.19 160 PRO A O 1
ATOM 1206 N N . ALA A 1 161 ? -7.746 -19.859 -3.01 1 93.94 161 ALA A N 1
ATOM 1207 C CA . ALA A 1 161 ? -9.016 -20.422 -2.566 1 93.94 161 ALA A CA 1
ATOM 1208 C C . ALA A 1 161 ? -9.57 -21.406 -3.596 1 93.94 161 ALA A C 1
ATOM 1210 O O . ALA A 1 161 ? -10.328 -22.312 -3.248 1 93.94 161 ALA A O 1
ATOM 1211 N N . THR A 1 162 ? -9.227 -21.25 -4.832 1 94.5 162 THR A N 1
ATOM 1212 C CA . THR A 1 162 ? -9.805 -22.094 -5.879 1 94.5 162 THR A CA 1
ATOM 1213 C C . THR A 1 162 ? -8.75 -23.031 -6.457 1 94.5 162 THR A C 1
ATOM 1215 O O . THR A 1 162 ? -9.047 -23.828 -7.363 1 94.5 162 THR A O 1
ATOM 1218 N N . LEU A 1 163 ? -7.578 -22.953 -5.988 1 97 163 LEU A N 1
ATOM 1219 C CA . LEU A 1 163 ? -6.496 -23.812 -6.469 1 97 163 LEU A CA 1
ATOM 1220 C C . LEU A 1 163 ? -6.758 -25.266 -6.109 1 97 163 LEU A C 1
ATOM 1222 O O . LEU A 1 163 ? -7.203 -25.562 -5 1 97 163 LEU A O 1
ATOM 1226 N N . GLU A 1 164 ? -6.441 -26.172 -6.941 1 97.69 164 GLU A N 1
ATOM 1227 C CA . GLU A 1 164 ? -6.684 -27.594 -6.762 1 97.69 164 GLU A CA 1
ATOM 1228 C C . GLU A 1 164 ? -5.738 -28.188 -5.727 1 97.69 164 GLU A C 1
ATOM 1230 O O . GLU A 1 164 ? -6.027 -29.234 -5.137 1 97.69 164 GLU A O 1
ATOM 1235 N N . THR A 1 165 ? -4.578 -27.594 -5.578 1 98.25 165 THR A N 1
ATOM 1236 C CA . THR A 1 165 ? -3.541 -28.062 -4.656 1 98.25 165 THR A CA 1
ATOM 1237 C C . THR A 1 165 ? -3.271 -27 -3.584 1 98.25 165 THR A C 1
ATOM 1239 O O . THR A 1 165 ? -3.834 -25.906 -3.623 1 98.25 165 THR A O 1
ATOM 1242 N N . VAL A 1 166 ? -2.41 -27.344 -2.639 1 97 166 VAL A N 1
ATOM 1243 C CA . VAL A 1 166 ? -2.096 -26.422 -1.559 1 97 166 VAL A CA 1
ATOM 1244 C C . VAL A 1 166 ? -1.168 -25.312 -2.076 1 97 166 VAL A C 1
ATOM 1246 O O . VAL A 1 166 ? -1.397 -24.125 -1.823 1 97 166 VAL A O 1
ATOM 1249 N N . ASP A 1 167 ? -0.19 -25.703 -2.83 1 95.06 167 ASP A N 1
ATOM 1250 C CA . ASP A 1 167 ? 0.795 -24.781 -3.367 1 95.06 167 ASP A CA 1
ATOM 1251 C C . ASP A 1 167 ? 0.708 -24.703 -4.891 1 95.06 167 ASP A C 1
ATOM 1253 O O . ASP A 1 167 ? 0.246 -25.641 -5.535 1 95.06 167 ASP A O 1
ATOM 1257 N N . PHE A 1 168 ? 1.166 -23.609 -5.355 1 96.06 168 PHE A N 1
ATOM 1258 C CA . PHE A 1 168 ? 1.222 -23.406 -6.797 1 96.06 168 PHE A CA 1
ATOM 1259 C C . PHE A 1 168 ? 2.439 -24.109 -7.395 1 96.06 168 PHE A C 1
ATOM 1261 O O . PHE A 1 168 ? 3.268 -24.656 -6.664 1 96.06 168 PHE A O 1
ATOM 1268 N N . SER A 1 169 ? 2.482 -24.141 -8.672 1 96.31 169 SER A N 1
ATOM 1269 C CA . SER A 1 169 ? 3.602 -24.734 -9.391 1 96.31 169 SER A CA 1
ATOM 1270 C C . SER A 1 169 ? 4.84 -23.844 -9.336 1 96.31 169 SER A C 1
ATOM 1272 O O . SER A 1 169 ? 4.758 -22.688 -8.922 1 96.31 169 SER A O 1
ATOM 1274 N N . ASN A 1 170 ? 5.898 -24.391 -9.781 1 92.88 170 ASN A N 1
ATOM 1275 C CA . ASN A 1 170 ? 7.141 -23.625 -9.812 1 92.88 170 ASN A CA 1
ATOM 1276 C C . ASN A 1 170 ? 7.094 -22.516 -10.859 1 92.88 170 ASN A C 1
ATOM 1278 O O . ASN A 1 170 ? 7.754 -21.484 -10.711 1 92.88 170 ASN A O 1
ATOM 1282 N N . ILE A 1 171 ? 6.383 -22.703 -11.93 1 93.25 171 ILE A N 1
ATOM 1283 C CA . ILE A 1 171 ? 6.23 -21.641 -12.906 1 93.25 171 ILE A CA 1
ATOM 1284 C C . ILE A 1 171 ? 5.609 -20.422 -12.242 1 93.25 171 ILE A C 1
ATOM 1286 O O . ILE A 1 171 ? 6.043 -19.281 -12.477 1 93.25 171 ILE A O 1
ATOM 1290 N N . CYS A 1 172 ? 4.664 -20.656 -11.422 1 94.69 172 CYS A N 1
ATOM 1291 C CA . CYS A 1 172 ? 4.02 -19.562 -10.727 1 94.69 172 CYS A CA 1
ATOM 1292 C C . CYS A 1 172 ? 4.973 -18.906 -9.734 1 94.69 172 CYS A C 1
ATOM 1294 O O . CYS A 1 172 ? 5.199 -17.703 -9.781 1 94.69 172 CYS A O 1
ATOM 1296 N N . TYR A 1 173 ? 5.637 -19.719 -8.961 1 92.94 173 TYR A N 1
ATOM 1297 C CA . TYR A 1 173 ? 6.465 -19.203 -7.883 1 92.94 173 TYR A CA 1
ATOM 1298 C C . TYR A 1 173 ? 7.746 -18.578 -8.43 1 92.94 173 TYR A C 1
ATOM 1300 O O . TYR A 1 173 ? 8.203 -17.547 -7.938 1 92.94 173 TYR A O 1
ATOM 1308 N N . ARG A 1 174 ? 8.312 -19.172 -9.43 1 93.69 174 ARG A N 1
ATOM 1309 C CA . ARG A 1 174 ? 9.688 -18.812 -9.773 1 93.69 174 ARG A CA 1
ATOM 1310 C C . ARG A 1 174 ? 9.727 -17.953 -11.039 1 93.69 174 ARG A C 1
ATOM 1312 O O . ARG A 1 174 ? 10.695 -17.219 -11.273 1 93.69 174 ARG A O 1
ATOM 1319 N N . MET A 1 175 ? 8.695 -18.031 -11.773 1 94.25 175 MET A N 1
ATOM 1320 C CA . MET A 1 175 ? 8.781 -17.328 -13.047 1 94.25 175 MET A CA 1
ATOM 1321 C C . MET A 1 175 ? 7.766 -16.203 -13.117 1 94.25 175 MET A C 1
ATOM 1323 O O . MET A 1 175 ? 8.102 -15.078 -13.5 1 94.25 175 MET A O 1
ATOM 1327 N N . ALA A 1 176 ? 6.578 -16.453 -12.688 1 94.38 176 ALA A N 1
ATOM 1328 C CA . ALA A 1 176 ? 5.543 -15.422 -12.758 1 94.38 176 ALA A CA 1
ATOM 1329 C C . ALA A 1 176 ? 5.625 -14.469 -11.57 1 94.38 176 ALA A C 1
ATOM 1331 O O . ALA A 1 176 ? 5.387 -13.266 -11.711 1 94.38 176 ALA A O 1
ATOM 1332 N N . CYS A 1 177 ? 6.008 -14.992 -10.422 1 94.69 177 CYS A N 1
ATOM 1333 C CA . CYS A 1 177 ? 5.922 -14.242 -9.172 1 94.69 177 CYS A CA 1
ATOM 1334 C C . CYS A 1 177 ? 7.309 -13.875 -8.656 1 94.69 177 CYS A C 1
ATOM 1336 O O . CYS A 1 177 ? 7.578 -13.977 -7.457 1 94.69 177 CYS A O 1
ATOM 1338 N N . ARG A 1 178 ? 8.164 -13.516 -9.555 1 92.75 178 ARG A N 1
ATOM 1339 C CA . ARG A 1 178 ? 9.523 -13.172 -9.148 1 92.75 178 ARG A CA 1
ATOM 1340 C C . ARG A 1 178 ? 10.188 -12.266 -10.188 1 92.75 178 ARG A C 1
ATOM 1342 O O . ARG A 1 178 ? 9.891 -12.359 -11.375 1 92.75 178 ARG A O 1
ATOM 1349 N N . ASN A 1 179 ? 11.016 -11.391 -9.703 1 90.5 179 ASN A N 1
ATOM 1350 C CA . ASN A 1 179 ? 11.969 -10.672 -10.547 1 90.5 179 ASN A CA 1
ATOM 1351 C C . ASN A 1 179 ? 13.367 -11.266 -10.438 1 90.5 179 ASN A C 1
ATOM 1353 O O . ASN A 1 179 ? 14.125 -10.938 -9.523 1 90.5 179 ASN A O 1
ATOM 1357 N N . ALA A 1 180 ? 13.766 -12.062 -11.367 1 91.44 180 ALA A N 1
ATOM 1358 C CA . ALA A 1 180 ? 14.969 -12.891 -11.305 1 91.44 180 ALA A CA 1
ATOM 1359 C C . ALA A 1 180 ? 16.234 -12.023 -11.281 1 91.44 180 ALA A C 1
ATOM 1361 O O . ALA A 1 180 ? 17.312 -12.5 -10.938 1 91.44 180 ALA A O 1
ATOM 1362 N N . ILE A 1 181 ? 16.094 -10.844 -11.656 1 89.69 181 ILE A N 1
ATOM 1363 C CA . ILE A 1 181 ? 17.25 -9.953 -11.695 1 89.69 181 ILE A CA 1
ATOM 1364 C C . ILE A 1 181 ? 17.281 -9.102 -10.43 1 89.69 181 ILE A C 1
ATOM 1366 O O . ILE A 1 181 ? 18.344 -8.938 -9.812 1 89.69 181 ILE A O 1
ATOM 1370 N N . GLY A 1 182 ? 16.203 -8.664 -9.984 1 85.31 182 GLY A N 1
ATOM 1371 C CA . GLY A 1 182 ? 16.141 -7.73 -8.875 1 85.31 182 GLY A CA 1
ATOM 1372 C C . GLY A 1 182 ? 16.141 -8.414 -7.52 1 85.31 182 GLY A C 1
ATOM 1373 O O . GLY A 1 182 ? 16.75 -7.914 -6.57 1 85.31 182 GLY A O 1
ATOM 1374 N N . TYR A 1 183 ? 15.383 -9.43 -7.41 1 85.12 183 TYR A N 1
ATOM 1375 C CA . TYR A 1 183 ? 15.312 -10.188 -6.164 1 85.12 183 TYR A CA 1
ATOM 1376 C C . TYR A 1 183 ? 14.992 -11.648 -6.43 1 85.12 183 TYR A C 1
ATOM 1378 O O . TYR A 1 183 ? 14.352 -11.977 -7.434 1 85.12 183 TYR A O 1
ATOM 1386 N N . ASP A 1 184 ? 15.328 -12.516 -5.465 1 84.94 184 ASP A N 1
ATOM 1387 C CA . ASP A 1 184 ? 15.18 -13.953 -5.668 1 84.94 184 ASP A CA 1
ATOM 1388 C C . ASP A 1 184 ? 14.203 -14.547 -4.656 1 84.94 184 ASP A C 1
ATOM 1390 O O . ASP A 1 184 ? 14.516 -15.531 -3.99 1 84.94 184 ASP A O 1
ATOM 1394 N N . PHE A 1 185 ? 13.094 -13.969 -4.547 1 87 185 PHE A N 1
ATOM 1395 C CA . PHE A 1 185 ? 12.031 -14.531 -3.721 1 87 185 PHE A CA 1
ATOM 1396 C C . PHE A 1 185 ? 10.664 -14.219 -4.309 1 87 185 PHE A C 1
ATOM 1398 O O . PHE A 1 185 ? 10.539 -13.391 -5.211 1 87 185 PHE A O 1
ATOM 1405 N N . VAL A 1 186 ? 9.711 -14.867 -3.871 1 88.06 186 VAL A N 1
ATOM 1406 C CA . VAL A 1 186 ? 8.367 -14.812 -4.43 1 88.06 186 VAL A CA 1
ATOM 1407 C C . VAL A 1 186 ? 7.684 -13.516 -4 1 88.06 186 VAL A C 1
ATOM 1409 O O . VAL A 1 186 ? 7.688 -13.164 -2.818 1 88.06 186 VAL A O 1
ATOM 1412 N N . ASP A 1 187 ? 7.117 -12.781 -4.938 1 89.06 187 ASP A N 1
ATOM 1413 C CA . ASP A 1 187 ? 6.441 -11.523 -4.648 1 89.06 187 ASP A CA 1
ATOM 1414 C C . ASP A 1 187 ? 4.926 -11.672 -4.77 1 89.06 187 ASP A C 1
ATOM 1416 O O . ASP A 1 187 ? 4.199 -10.68 -4.828 1 89.06 187 ASP A O 1
ATOM 1420 N N . TYR A 1 188 ? 4.438 -12.867 -4.938 1 87.62 188 TYR A N 1
ATOM 1421 C CA . TYR A 1 188 ? 3.029 -13.242 -5.02 1 87.62 188 TYR A CA 1
ATOM 1422 C C . TYR A 1 188 ? 2.379 -12.664 -6.27 1 87.62 188 TYR A C 1
ATOM 1424 O O . TYR A 1 188 ? 1.17 -12.414 -6.289 1 87.62 188 TYR A O 1
ATOM 1432 N N . GLY A 1 189 ? 3.09 -12.312 -7.199 1 94.12 189 GLY A N 1
ATOM 1433 C CA . GLY A 1 189 ? 2.646 -12.039 -8.555 1 94.12 189 GLY A CA 1
ATOM 1434 C C . GLY A 1 189 ? 1.868 -10.742 -8.68 1 94.12 189 GLY A C 1
ATOM 1435 O O . GLY A 1 189 ? 0.967 -10.633 -9.516 1 94.12 189 GLY A O 1
ATOM 1436 N N . ARG A 1 190 ? 2.111 -9.812 -7.824 1 95.31 190 ARG A N 1
ATOM 1437 C CA . ARG A 1 190 ? 1.424 -8.531 -7.855 1 95.31 190 ARG A CA 1
ATOM 1438 C C . ARG A 1 190 ? 2.396 -7.395 -8.164 1 95.31 190 ARG A C 1
ATOM 1440 O O . ARG A 1 190 ? 3.596 -7.512 -7.906 1 95.31 190 ARG A O 1
ATOM 1447 N N . ASP A 1 191 ? 1.844 -6.375 -8.688 1 96.38 191 ASP A N 1
ATOM 1448 C CA . ASP A 1 191 ? 2.604 -5.164 -8.977 1 96.38 191 ASP A CA 1
ATOM 1449 C C . ASP A 1 191 ? 1.689 -3.939 -9.031 1 96.38 191 ASP A C 1
ATOM 1451 O O . ASP A 1 191 ? 0.467 -4.074 -9.109 1 96.38 191 ASP A O 1
ATOM 1455 N N . LEU A 1 192 ? 2.252 -2.789 -8.875 1 97.38 192 LEU A N 1
ATOM 1456 C CA . LEU A 1 192 ? 1.528 -1.527 -8.984 1 97.38 192 LEU A CA 1
ATOM 1457 C C . LEU A 1 192 ? 1.524 -1.02 -10.422 1 97.38 192 LEU A C 1
ATOM 1459 O O . LEU A 1 192 ? 2.568 -0.994 -11.078 1 97.38 192 LEU A O 1
ATOM 1463 N N . GLY A 1 193 ? 0.28 -0.614 -10.953 1 98 193 GLY A N 1
ATOM 1464 C CA . GLY A 1 193 ? 0.218 -0.112 -12.32 1 98 193 GLY A CA 1
ATOM 1465 C C . GLY A 1 193 ? -1.201 0.099 -12.812 1 98 193 GLY A C 1
ATOM 1466 O O . GLY A 1 193 ? -2.104 0.379 -12.023 1 98 193 GLY A O 1
ATOM 1467 N N . ILE A 1 194 ? -1.306 0.109 -14.102 1 98.25 194 ILE A N 1
ATOM 1468 C CA . ILE A 1 194 ? -2.574 0.238 -14.812 1 98.25 194 ILE A CA 1
ATOM 1469 C C . ILE A 1 194 ? -2.74 -0.928 -15.789 1 98.25 194 ILE A C 1
ATOM 1471 O O . ILE A 1 194 ? -1.771 -1.371 -16.406 1 98.25 194 ILE A O 1
ATOM 1475 N N . MET A 1 195 ? -3.926 -1.405 -15.883 1 98.75 195 MET A N 1
ATOM 1476 C CA . MET A 1 195 ? -4.199 -2.52 -16.781 1 98.75 195 MET A CA 1
ATOM 1477 C C . MET A 1 195 ? -5.469 -2.266 -17.594 1 98.75 195 MET A C 1
ATOM 1479 O O . MET A 1 195 ? -6.484 -1.843 -17.047 1 98.75 195 MET A O 1
ATOM 1483 N N . LEU A 1 196 ? -5.383 -2.453 -18.859 1 98.75 196 LEU A N 1
ATOM 1484 C CA . LEU A 1 196 ? -6.531 -2.559 -19.75 1 98.75 196 LEU A CA 1
ATOM 1485 C C . LEU A 1 196 ? -6.922 -4.02 -19.969 1 98.75 196 LEU A C 1
ATOM 1487 O O . LEU A 1 196 ? -6.059 -4.875 -20.156 1 98.75 196 LEU A O 1
ATOM 1491 N N . MET A 1 197 ? -8.195 -4.246 -19.859 1 98.69 197 MET A N 1
ATOM 1492 C CA . MET A 1 197 ? -8.633 -5.625 -20.047 1 98.69 197 MET A CA 1
ATOM 1493 C C . MET A 1 197 ? -10.047 -5.676 -20.609 1 98.69 197 MET A C 1
ATOM 1495 O O . MET A 1 197 ? -10.773 -4.68 -20.578 1 98.69 197 MET A O 1
ATOM 1499 N N . GLY A 1 198 ? -10.391 -6.875 -21.172 1 98.56 198 GLY A N 1
ATOM 1500 C CA . GLY A 1 198 ? -11.719 -6.988 -21.734 1 98.56 198 GLY A CA 1
ATOM 1501 C C . GLY A 1 198 ? -12.031 -8.383 -22.266 1 98.56 198 GLY A C 1
ATOM 1502 O O . GLY A 1 198 ? -11.125 -9.195 -22.438 1 98.56 198 GLY A O 1
ATOM 1503 N N . ASP A 1 199 ? -13.234 -8.641 -22.422 1 98.44 199 ASP A N 1
ATOM 1504 C CA . ASP A 1 199 ? -13.797 -9.844 -23.031 1 98.44 199 ASP A CA 1
ATOM 1505 C C . ASP A 1 199 ? -14.453 -9.531 -24.359 1 98.44 199 ASP A C 1
ATOM 1507 O O . ASP A 1 199 ? -15.234 -8.578 -24.469 1 98.44 199 ASP A O 1
ATOM 1511 N N . LEU A 1 200 ? -14.109 -10.281 -25.328 1 98.19 200 LEU A N 1
ATOM 1512 C CA . LEU A 1 200 ? -14.586 -10.039 -26.672 1 98.19 200 LEU A CA 1
ATOM 1513 C C . LEU A 1 200 ? -15.266 -11.281 -27.25 1 98.19 200 LEU A C 1
ATOM 1515 O O . LEU A 1 200 ? -14.992 -12.398 -26.812 1 98.19 200 LEU A O 1
ATOM 1519 N N . LEU A 1 201 ? -16.25 -11.078 -28.203 1 97.88 201 LEU A N 1
ATOM 1520 C CA . LEU A 1 201 ? -16.875 -12.125 -28.984 1 97.88 201 LEU A CA 1
ATOM 1521 C C . LEU A 1 201 ? -17.656 -13.078 -28.094 1 97.88 201 LEU A C 1
ATOM 1523 O O . LEU A 1 201 ? -17.344 -14.273 -28.016 1 97.88 201 LEU A O 1
ATOM 1527 N N . PRO A 1 202 ? -18.703 -12.602 -27.516 1 96.5 202 PRO A N 1
ATOM 1528 C CA . PRO A 1 202 ? -19.547 -13.453 -26.672 1 96.5 202 PRO A CA 1
ATOM 1529 C C . PRO A 1 202 ? -20.141 -14.633 -27.438 1 96.5 202 PRO A C 1
ATOM 1531 O O . PRO A 1 202 ? -20.5 -14.5 -28.609 1 96.5 202 PRO A O 1
ATOM 1534 N N . SER A 1 203 ? -20.203 -15.68 -26.75 1 96.69 203 SER A N 1
ATOM 1535 C CA . SER A 1 203 ? -20.781 -16.875 -27.344 1 96.69 203 SER A CA 1
ATOM 1536 C C . SER A 1 203 ? -22.219 -17.094 -26.891 1 96.69 203 SER A C 1
ATOM 1538 O O . SER A 1 203 ? -22.641 -16.547 -25.875 1 96.69 203 SER A O 1
ATOM 1540 N N . ALA A 1 204 ? -22.891 -18 -27.562 1 94.56 204 ALA A N 1
ATOM 1541 C CA . ALA A 1 204 ? -24.25 -18.359 -27.203 1 94.56 204 ALA A CA 1
ATOM 1542 C C . ALA A 1 204 ? -24.281 -19.25 -25.969 1 94.56 204 ALA A C 1
ATOM 1544 O O . ALA A 1 204 ? -25.312 -19.375 -25.312 1 94.56 204 ALA A O 1
ATOM 1545 N N . GLU A 1 205 ? -23.172 -19.781 -25.719 1 94.12 205 GLU A N 1
ATOM 1546 C CA . GLU A 1 205 ? -23.109 -20.734 -24.609 1 94.12 205 GLU A CA 1
ATOM 1547 C C . GLU A 1 205 ? -22.688 -20.047 -23.312 1 94.12 205 GLU A C 1
ATOM 1549 O O . GLU A 1 205 ? -22.406 -20.719 -22.312 1 94.12 205 GLU A O 1
ATOM 1554 N N . GLY A 1 206 ? -22.5 -18.781 -23.25 1 92.81 206 GLY A N 1
ATOM 1555 C CA . GLY A 1 206 ? -22.297 -18.047 -22.016 1 92.81 206 GLY A CA 1
ATOM 1556 C C . GLY A 1 206 ? -20.828 -17.766 -21.719 1 92.81 206 GLY A C 1
ATOM 1557 O O . GLY A 1 206 ? -20.453 -17.531 -20.578 1 92.81 206 GLY A O 1
ATOM 1558 N N . PHE A 1 207 ? -19.969 -18 -22.641 1 94.88 207 PHE A N 1
ATOM 1559 C CA . PHE A 1 207 ? -18.562 -17.625 -22.469 1 94.88 207 PHE A CA 1
ATOM 1560 C C . PHE A 1 207 ? -18.109 -16.719 -23.609 1 94.88 207 PHE A C 1
ATOM 1562 O O . PHE A 1 207 ? -18.828 -16.516 -24.578 1 94.88 207 PHE A O 1
ATOM 1569 N N . ASN A 1 208 ? -16.953 -16.047 -23.391 1 97.69 208 ASN A N 1
ATOM 1570 C CA . ASN A 1 208 ? -16.359 -15.203 -24.422 1 97.69 208 ASN A CA 1
ATOM 1571 C C . ASN A 1 208 ? -15.211 -15.906 -25.125 1 97.69 208 ASN A C 1
ATOM 1573 O O . ASN A 1 208 ? -14.359 -16.516 -24.484 1 97.69 208 ASN A O 1
ATOM 1577 N N . TYR A 1 209 ? -15.117 -15.805 -26.359 1 98.5 209 TYR A N 1
ATOM 1578 C CA . TYR A 1 209 ? -14.117 -16.516 -27.125 1 98.5 209 TYR A CA 1
ATOM 1579 C C . TYR A 1 209 ? -12.727 -15.914 -26.938 1 98.5 209 TYR A C 1
ATOM 1581 O O . TYR A 1 209 ? -11.719 -16.594 -27.094 1 98.5 209 TYR A O 1
ATOM 1589 N N . LEU A 1 210 ? -12.727 -14.648 -26.594 1 98.69 210 LEU A N 1
ATOM 1590 C CA . LEU A 1 210 ? -11.445 -13.953 -26.531 1 98.69 210 LEU A CA 1
ATOM 1591 C C . LEU A 1 210 ? -11.406 -13 -25.344 1 98.69 210 LEU A C 1
ATOM 1593 O O . LEU A 1 210 ? -12.367 -12.266 -25.094 1 98.69 210 LEU A O 1
ATOM 1597 N N . SER A 1 211 ? -10.367 -13.102 -24.578 1 98.75 211 SER A N 1
ATOM 1598 C CA . SER A 1 211 ? -10.078 -12.125 -23.531 1 98.75 211 SER A CA 1
ATOM 1599 C C . SER A 1 211 ? -8.656 -11.594 -23.641 1 98.75 211 SER A C 1
ATOM 1601 O O . SER A 1 211 ? -7.75 -12.312 -24.078 1 98.75 211 SER A O 1
ATOM 1603 N N . TYR A 1 212 ? -8.43 -10.344 -23.234 1 98.88 212 TYR A N 1
ATOM 1604 C CA . TYR A 1 212 ? -7.094 -9.773 -23.297 1 98.88 212 TYR A CA 1
ATOM 1605 C C . TYR A 1 212 ? -6.773 -8.984 -22.047 1 98.88 212 TYR A C 1
ATOM 1607 O O . TYR A 1 212 ? -7.68 -8.492 -21.359 1 98.88 212 TYR A O 1
ATOM 1615 N N . ASN A 1 213 ? -5.535 -8.906 -21.734 1 98.88 213 ASN A N 1
ATOM 1616 C CA . ASN A 1 213 ? -4.957 -8.062 -20.688 1 98.88 213 ASN A CA 1
ATOM 1617 C C . ASN A 1 213 ? -3.723 -7.324 -21.188 1 98.88 213 ASN A C 1
ATOM 1619 O O . ASN A 1 213 ? -2.855 -7.914 -21.828 1 98.88 213 ASN A O 1
ATOM 1623 N N . PHE A 1 214 ? -3.65 -6.086 -20.938 1 98.81 214 PHE A N 1
ATOM 1624 C CA . PHE A 1 214 ? -2.482 -5.258 -21.219 1 98.81 214 PHE A CA 1
ATOM 1625 C C . PHE A 1 214 ? -2.162 -4.359 -20.031 1 98.81 214 PHE A C 1
ATOM 1627 O O . PHE A 1 214 ? -2.938 -3.461 -19.688 1 98.81 214 PHE A O 1
ATOM 1634 N N . ALA A 1 215 ? -1.021 -4.594 -19.438 1 98.69 215 ALA A N 1
ATOM 1635 C CA . ALA A 1 215 ? -0.7 -3.861 -18.219 1 98.69 215 ALA A CA 1
ATOM 1636 C C . ALA A 1 215 ? 0.649 -3.158 -18.344 1 98.69 215 ALA A C 1
ATOM 1638 O O . ALA A 1 215 ? 1.569 -3.672 -18.984 1 98.69 215 ALA A O 1
ATOM 1639 N N . VAL A 1 216 ? 0.784 -2.014 -17.75 1 98.5 216 VAL A N 1
ATOM 1640 C CA . VAL A 1 216 ? 2.023 -1.288 -17.484 1 98.5 216 VAL A CA 1
ATOM 1641 C C . VAL A 1 216 ? 2.23 -1.123 -15.984 1 98.5 216 VAL A C 1
ATOM 1643 O O . VAL A 1 216 ? 1.394 -0.531 -15.297 1 98.5 216 VAL A O 1
ATOM 1646 N N . THR A 1 217 ? 3.307 -1.712 -15.531 1 97.62 217 THR A N 1
ATOM 1647 C CA . THR A 1 217 ? 3.527 -1.732 -14.094 1 97.62 217 THR A CA 1
ATOM 1648 C C . THR A 1 217 ? 4.961 -1.328 -13.758 1 97.62 217 THR A C 1
ATOM 1650 O O . THR A 1 217 ? 5.785 -1.15 -14.656 1 97.62 217 THR A O 1
ATOM 1653 N N . ASN A 1 218 ? 5.254 -1.164 -12.508 1 95.81 218 ASN A N 1
ATOM 1654 C CA . ASN A 1 218 ? 6.57 -0.722 -12.062 1 95.81 218 ASN A CA 1
ATOM 1655 C C . ASN A 1 218 ? 7.633 -1.795 -12.289 1 95.81 218 ASN A C 1
ATOM 1657 O O . ASN A 1 218 ? 8.781 -1.48 -12.602 1 95.81 218 ASN A O 1
ATOM 1661 N N . GLY A 1 219 ? 7.211 -3.031 -12.109 1 92.94 219 GLY A N 1
ATOM 1662 C CA . GLY A 1 219 ? 8.18 -4.113 -12.148 1 92.94 219 GLY A CA 1
ATOM 1663 C C . GLY A 1 219 ? 8.945 -4.27 -10.852 1 92.94 219 GLY A C 1
ATOM 1664 O O . GLY A 1 219 ? 10.141 -4.59 -10.859 1 92.94 219 GLY A O 1
ATOM 1665 N N . GLN A 1 220 ? 8.344 -3.939 -9.766 1 89.19 220 GLN A N 1
ATOM 1666 C CA . GLN A 1 220 ? 8.922 -3.982 -8.43 1 89.19 220 GLN A CA 1
ATOM 1667 C C . GLN A 1 220 ? 8.062 -4.816 -7.484 1 89.19 220 GLN A C 1
ATOM 1669 O O . GLN A 1 220 ? 6.973 -5.258 -7.855 1 89.19 220 GLN A O 1
ATOM 1674 N N . LEU A 1 221 ? 8.602 -5.043 -6.316 1 89.94 221 LEU A N 1
ATOM 1675 C CA . LEU A 1 221 ? 7.812 -5.699 -5.277 1 89.94 221 LEU A CA 1
ATOM 1676 C C . LEU A 1 221 ? 6.508 -4.953 -5.035 1 89.94 221 LEU A C 1
ATOM 1678 O O . LEU A 1 221 ? 6.469 -3.721 -5.113 1 89.94 221 LEU A O 1
ATOM 1682 N N . PRO A 1 222 ? 5.465 -5.734 -4.773 1 90.88 222 PRO A N 1
ATOM 1683 C CA . PRO A 1 222 ? 4.254 -5.039 -4.34 1 90.88 222 PRO A CA 1
ATOM 1684 C C . PRO A 1 222 ? 4.492 -4.145 -3.125 1 90.88 222 PRO A C 1
ATOM 1686 O O . PRO A 1 222 ? 5.383 -4.418 -2.316 1 90.88 222 PRO A O 1
ATOM 1689 N N . CYS A 1 223 ? 3.715 -3.094 -3.006 1 90.62 223 CYS A N 1
ATOM 1690 C CA . CYS A 1 223 ? 3.762 -2.15 -1.896 1 90.62 223 CYS A CA 1
ATOM 1691 C C . CYS A 1 223 ? 5.082 -1.392 -1.88 1 90.62 223 CYS A C 1
ATOM 1693 O O . CYS A 1 223 ? 5.574 -1.012 -0.815 1 90.62 223 CYS A O 1
ATOM 1695 N N . LYS A 1 224 ? 5.719 -1.366 -2.928 1 90.12 224 LYS A N 1
ATOM 1696 C CA . LYS A 1 224 ? 6.977 -0.631 -3.049 1 90.12 224 LYS A CA 1
ATOM 1697 C C . LYS A 1 224 ? 6.938 0.333 -4.23 1 90.12 224 LYS A C 1
ATOM 1699 O O . LYS A 1 224 ? 6.492 -0.031 -5.32 1 90.12 224 LYS A O 1
ATOM 1704 N N . ASP A 1 225 ? 7.344 1.552 -4.023 1 87.69 225 ASP A N 1
ATOM 1705 C CA . ASP A 1 225 ? 7.449 2.531 -5.098 1 87.69 225 ASP A CA 1
ATOM 1706 C C . ASP A 1 225 ? 8.641 2.227 -6.004 1 87.69 225 ASP A C 1
ATOM 1708 O O . ASP A 1 225 ? 9.656 1.708 -5.543 1 87.69 225 ASP A O 1
ATOM 1712 N N . ASP A 1 226 ? 8.445 2.656 -7.203 1 87.25 226 ASP A N 1
ATOM 1713 C CA . ASP A 1 226 ? 9.531 2.473 -8.156 1 87.25 226 ASP A CA 1
ATOM 1714 C C . ASP A 1 226 ? 10.633 3.504 -7.938 1 87.25 226 ASP A C 1
ATOM 1716 O O . ASP A 1 226 ? 10.359 4.668 -7.633 1 87.25 226 ASP A O 1
ATOM 1720 N N . ASN A 1 227 ? 11.852 3.08 -8.031 1 75.62 227 ASN A N 1
ATOM 1721 C CA . ASN A 1 227 ? 12.953 4.02 -7.836 1 75.62 227 ASN A CA 1
ATOM 1722 C C . ASN A 1 227 ? 13.711 4.273 -9.133 1 75.62 227 ASN A C 1
ATOM 1724 O O . ASN A 1 227 ? 14.852 4.738 -9.117 1 75.62 227 ASN A O 1
ATOM 1728 N N . ASN A 1 228 ? 13.086 3.824 -10.219 1 78.62 228 ASN A N 1
ATOM 1729 C CA . ASN A 1 228 ? 13.68 4.078 -11.523 1 78.62 228 ASN A CA 1
ATOM 1730 C C . ASN A 1 228 ? 12.633 4.5 -12.547 1 78.62 228 ASN A C 1
ATOM 1732 O O . ASN A 1 228 ? 11.477 4.754 -12.195 1 78.62 228 ASN A O 1
ATOM 1736 N N . LYS A 1 229 ? 13.055 4.57 -13.781 1 86.25 229 LYS A N 1
ATOM 1737 C CA . LYS A 1 229 ? 12.148 5.125 -14.781 1 86.25 229 LYS A CA 1
ATOM 1738 C C . LYS A 1 229 ? 11.633 4.035 -15.719 1 86.25 229 LYS A C 1
ATOM 1740 O O . LYS A 1 229 ? 10.859 4.312 -16.641 1 86.25 229 LYS A O 1
ATOM 1745 N N . SER A 1 230 ? 12.055 2.834 -15.445 1 90.38 230 SER A N 1
ATOM 1746 C CA . SER A 1 230 ? 11.594 1.752 -16.312 1 90.38 230 SER A CA 1
ATOM 1747 C C . SER A 1 230 ? 10.266 1.185 -15.836 1 90.38 230 SER A C 1
ATOM 1749 O O . SER A 1 230 ? 9.945 1.267 -14.648 1 90.38 230 SER A O 1
ATOM 1751 N N . LYS A 1 231 ? 9.516 0.693 -16.812 1 96.31 231 LYS A N 1
ATOM 1752 C CA . LYS A 1 231 ? 8.25 0.032 -16.5 1 96.31 231 LYS A CA 1
ATOM 1753 C C . LYS A 1 231 ? 8.156 -1.329 -17.188 1 96.31 231 LYS A C 1
ATOM 1755 O O . LYS A 1 231 ? 8.789 -1.553 -18.219 1 96.31 231 LYS A O 1
ATOM 1760 N N . ASP A 1 232 ? 7.379 -2.154 -16.531 1 96.94 232 ASP A N 1
ATOM 1761 C CA . ASP A 1 232 ? 7.07 -3.441 -17.156 1 96.94 232 ASP A CA 1
ATOM 1762 C C . ASP A 1 232 ? 5.859 -3.33 -18.078 1 96.94 232 ASP A C 1
ATOM 1764 O O . ASP A 1 232 ? 4.879 -2.664 -17.75 1 96.94 232 ASP A O 1
ATOM 1768 N N . ILE A 1 233 ? 5.992 -3.963 -19.188 1 98.44 233 ILE A N 1
ATOM 1769 C CA . ILE A 1 233 ? 4.859 -4.168 -20.094 1 98.44 233 ILE A CA 1
ATOM 1770 C C . ILE A 1 233 ? 4.453 -5.641 -20.078 1 98.44 233 ILE A C 1
ATOM 1772 O O . ILE A 1 233 ? 5.289 -6.52 -20.312 1 98.44 233 ILE A O 1
ATOM 1776 N N . ILE A 1 234 ? 3.205 -5.902 -19.844 1 98.62 234 ILE A N 1
ATOM 1777 C CA . ILE A 1 234 ? 2.697 -7.27 -19.781 1 98.62 234 ILE A CA 1
ATOM 1778 C C . ILE A 1 234 ? 1.462 -7.395 -20.672 1 98.62 234 ILE A C 1
ATOM 1780 O O . ILE A 1 234 ? 0.531 -6.59 -20.578 1 98.62 234 ILE A O 1
ATOM 1784 N N . ALA A 1 235 ? 1.469 -8.328 -21.484 1 98.75 235 ALA A N 1
ATOM 1785 C CA . ALA A 1 235 ? 0.331 -8.609 -22.359 1 98.75 235 ALA A CA 1
ATOM 1786 C C . ALA A 1 235 ? -0.056 -10.086 -22.297 1 98.75 235 ALA A C 1
ATOM 1788 O O . ALA A 1 235 ? 0.812 -10.961 -22.25 1 98.75 235 ALA A O 1
ATOM 1789 N N . ALA A 1 236 ? -1.31 -10.383 -22.25 1 98.88 236 ALA A N 1
ATOM 1790 C CA . ALA A 1 236 ? -1.81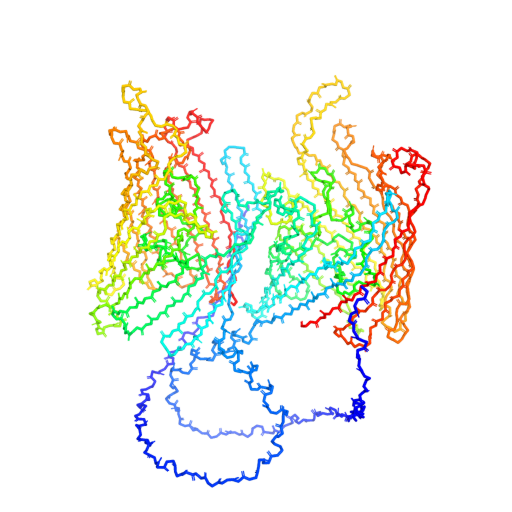 -11.758 -22.25 1 98.88 236 ALA A CA 1
ATOM 1791 C C . ALA A 1 236 ? -3.061 -11.883 -23.109 1 98.88 236 ALA A C 1
ATOM 1793 O O . ALA A 1 236 ? -3.873 -10.961 -23.172 1 98.88 236 ALA A O 1
ATOM 1794 N N . LEU A 1 237 ? -3.17 -12.945 -23.781 1 98.75 237 LEU A N 1
ATOM 1795 C CA . LEU A 1 237 ? -4.328 -13.297 -24.594 1 98.75 237 LEU A CA 1
ATOM 1796 C C . LEU A 1 237 ? -4.852 -14.688 -24.234 1 98.75 237 LEU A C 1
ATOM 1798 O O . LEU A 1 237 ? -4.066 -15.625 -24.062 1 98.75 237 LEU A O 1
ATOM 1802 N N . THR A 1 238 ? -6.105 -14.773 -24.062 1 98.81 238 THR A N 1
ATOM 1803 C CA . THR A 1 238 ? -6.77 -16.047 -23.812 1 98.81 238 THR A CA 1
ATOM 1804 C C . THR A 1 238 ? -7.816 -16.328 -24.891 1 98.81 238 THR A C 1
ATOM 1806 O O . THR A 1 238 ? -8.742 -15.539 -25.078 1 98.81 238 THR A O 1
ATOM 1809 N N . VAL A 1 239 ? -7.672 -17.406 -25.531 1 98.81 239 VAL A N 1
ATOM 1810 C CA . VAL A 1 239 ? -8.617 -17.828 -26.562 1 98.81 239 VAL A CA 1
ATOM 1811 C C . VAL A 1 239 ? -9.375 -19.062 -26.094 1 98.81 239 VAL A C 1
ATOM 1813 O O . VAL A 1 239 ? -8.773 -20.016 -25.562 1 98.81 239 VAL A O 1
ATOM 1816 N N . ARG A 1 240 ? -10.68 -19.016 -26.312 1 98.5 240 ARG A N 1
ATOM 1817 C CA . ARG A 1 240 ? -11.547 -20.109 -25.906 1 98.5 240 ARG A CA 1
ATOM 1818 C C . ARG A 1 240 ? -12.32 -20.672 -27.094 1 98.5 240 ARG A C 1
ATOM 1820 O O . ARG A 1 240 ? -13.492 -20.328 -27.297 1 98.5 240 ARG A O 1
ATOM 1827 N N . PRO A 1 241 ? -11.812 -21.656 -27.719 1 97.56 241 PRO A N 1
ATOM 1828 C CA . PRO A 1 241 ? -12.477 -22.188 -28.906 1 97.56 241 PRO A CA 1
ATOM 1829 C C . PRO A 1 241 ? -13.742 -22.969 -28.578 1 97.56 241 PRO A C 1
ATOM 1831 O O . PRO A 1 241 ? -14.664 -23.047 -29.406 1 97.56 241 PRO A O 1
ATOM 1834 N N . LEU A 1 242 ? -13.766 -23.641 -27.484 1 96.19 242 LEU A N 1
ATOM 1835 C CA . LEU A 1 242 ? -14.922 -24.406 -27.031 1 96.19 242 LEU A CA 1
ATOM 1836 C C . LEU A 1 242 ? -15.156 -24.219 -25.531 1 96.19 242 LEU A C 1
ATOM 1838 O O . LEU A 1 242 ? -14.258 -23.797 -24.812 1 96.19 242 LEU A O 1
ATOM 1842 N N . LYS A 1 243 ? -16.344 -24.609 -25.219 1 95.44 243 LYS A N 1
ATOM 1843 C CA . LYS A 1 243 ? -16.688 -24.531 -23.812 1 95.44 243 LYS A CA 1
ATOM 1844 C C . LYS A 1 243 ? -15.719 -25.344 -22.953 1 95.44 243 LYS A C 1
ATOM 1846 O O . LYS A 1 243 ? -15.336 -26.453 -23.344 1 95.44 243 LYS A O 1
ATOM 1851 N N . TYR A 1 244 ? -15.164 -24.828 -21.859 1 97.19 244 TYR A N 1
ATOM 1852 C CA . TYR A 1 244 ? -14.336 -25.453 -20.844 1 97.19 244 TYR A CA 1
ATOM 1853 C C . TYR A 1 244 ? -12.883 -25.516 -21.281 1 97.19 244 TYR A C 1
ATOM 1855 O O . TYR A 1 244 ? -12.016 -25.953 -20.531 1 97.19 244 TYR A O 1
ATOM 1863 N N . PHE A 1 245 ? -12.641 -25.172 -22.547 1 98.19 245 PHE A N 1
ATOM 1864 C CA . PHE A 1 245 ? -11.273 -25.25 -23.047 1 98.19 245 PHE A CA 1
ATOM 1865 C C . PHE A 1 245 ? -10.758 -23.875 -23.438 1 98.19 245 PHE A C 1
ATOM 1867 O O . PHE A 1 245 ? -11.445 -23.125 -24.141 1 98.19 245 PHE A O 1
ATOM 1874 N N . ASN A 1 246 ? -9.555 -23.562 -22.953 1 98.38 246 ASN A N 1
ATOM 1875 C CA . ASN A 1 246 ? -8.953 -22.312 -23.391 1 98.38 246 ASN A CA 1
ATOM 1876 C C . ASN A 1 246 ? -7.434 -22.406 -23.469 1 98.38 246 ASN A C 1
ATOM 1878 O O . ASN A 1 246 ? -6.836 -23.312 -22.891 1 98.38 246 ASN A O 1
ATOM 1882 N N . VAL A 1 247 ? -6.867 -21.594 -24.281 1 98.75 247 VAL A N 1
ATOM 1883 C CA . VAL A 1 247 ? -5.43 -21.438 -24.453 1 98.75 247 VAL A CA 1
ATOM 1884 C C . VAL A 1 247 ? -5.023 -20 -24.094 1 98.75 247 VAL A C 1
ATOM 1886 O O . VAL A 1 247 ? -5.695 -19.047 -24.469 1 98.75 247 VAL A O 1
ATOM 1889 N N . LYS A 1 248 ? -3.93 -19.891 -23.328 1 98.69 248 LYS A N 1
ATOM 1890 C CA . LYS A 1 248 ? -3.461 -18.594 -22.875 1 98.69 248 LYS A CA 1
ATOM 1891 C C . LYS A 1 248 ? -1.98 -18.391 -23.188 1 98.69 248 LYS A C 1
ATOM 1893 O O . LYS A 1 248 ? -1.19 -19.328 -23.078 1 98.69 248 LYS A O 1
ATOM 1898 N N . ALA A 1 249 ? -1.647 -17.266 -23.609 1 98.75 249 ALA A N 1
ATOM 1899 C CA . ALA A 1 249 ? -0.263 -16.844 -23.797 1 98.75 249 ALA A CA 1
ATOM 1900 C C . ALA A 1 249 ? -0.026 -15.461 -23.188 1 98.75 249 ALA A C 1
ATOM 1902 O O . ALA A 1 249 ? -0.867 -14.57 -23.312 1 98.75 249 ALA A O 1
ATOM 1903 N N . ALA A 1 250 ? 1.093 -15.359 -22.484 1 98.69 250 ALA A N 1
ATOM 1904 C CA . ALA A 1 250 ? 1.446 -14.094 -21.844 1 98.69 250 ALA A CA 1
ATOM 1905 C C . ALA A 1 250 ? 2.914 -13.75 -22.094 1 98.69 250 ALA A C 1
ATOM 1907 O O . ALA A 1 250 ? 3.764 -14.641 -22.156 1 98.69 250 ALA A O 1
ATOM 1908 N N . TYR A 1 251 ? 3.166 -12.508 -22.234 1 98.62 251 TYR A N 1
ATOM 1909 C CA . TYR A 1 251 ? 4.504 -11.977 -22.453 1 98.62 251 TYR A CA 1
ATOM 1910 C C . TYR A 1 251 ? 4.77 -10.766 -21.562 1 98.62 251 TYR A C 1
ATOM 1912 O O . TYR A 1 251 ? 3.881 -9.93 -21.359 1 98.62 251 TYR A O 1
ATOM 1920 N N . ASN A 1 252 ? 5.957 -10.734 -21.016 1 98.31 252 ASN A N 1
ATOM 1921 C CA . ASN A 1 252 ? 6.391 -9.617 -20.172 1 98.31 252 ASN A CA 1
ATOM 1922 C C . ASN A 1 252 ? 7.789 -9.141 -20.562 1 98.31 252 ASN A C 1
ATOM 1924 O O . ASN A 1 252 ? 8.672 -9.953 -20.828 1 98.31 252 ASN A O 1
ATOM 1928 N N . TYR A 1 253 ? 7.902 -7.867 -20.719 1 97.94 253 TYR A N 1
ATOM 1929 C CA . TYR A 1 253 ? 9.195 -7.211 -20.875 1 97.94 253 TYR A CA 1
ATOM 1930 C C . TYR A 1 253 ? 9.398 -6.141 -19.812 1 97.94 253 TYR A C 1
ATOM 1932 O O . TYR A 1 253 ? 8.477 -5.395 -19.484 1 97.94 253 TYR A O 1
ATOM 1940 N N . GLY A 1 254 ? 10.586 -6.152 -19.266 1 95.5 254 GLY A N 1
ATOM 1941 C CA . GLY A 1 254 ? 10.961 -5.105 -18.312 1 95.5 254 GLY A CA 1
ATOM 1942 C C . GLY A 1 254 ? 12.461 -4.938 -18.188 1 95.5 254 GLY A C 1
ATOM 1943 O O . GLY A 1 254 ? 13.234 -5.746 -18.703 1 95.5 254 GLY A O 1
ATOM 1944 N N . GLU A 1 255 ? 12.836 -3.781 -17.516 1 93.38 255 GLU A N 1
ATOM 1945 C CA . GLU A 1 255 ? 14.234 -3.523 -17.172 1 93.38 255 GLU A CA 1
ATOM 1946 C C . GLU A 1 255 ? 14.398 -3.35 -15.656 1 93.38 255 GLU A C 1
ATOM 1948 O O . GLU A 1 255 ? 13.602 -2.654 -15.016 1 93.38 255 GLU A O 1
ATOM 1953 N N . TYR A 1 256 ? 15.445 -4.031 -15.18 1 90.19 256 TYR A N 1
ATOM 1954 C CA . TYR A 1 256 ? 15.586 -4.082 -13.734 1 90.19 256 TYR A CA 1
ATOM 1955 C C . TYR A 1 256 ? 17.016 -3.754 -13.312 1 90.19 256 TYR A C 1
ATOM 1957 O O . TYR A 1 256 ? 17.953 -3.959 -14.078 1 90.19 256 TYR A O 1
ATOM 1965 N N . GLN A 1 257 ? 17.062 -3.168 -12.102 1 83.25 257 GLN A N 1
ATOM 1966 C CA . GLN A 1 257 ? 18.375 -2.904 -11.531 1 83.25 257 GLN A CA 1
ATOM 1967 C C . GLN A 1 257 ? 18.938 -4.137 -10.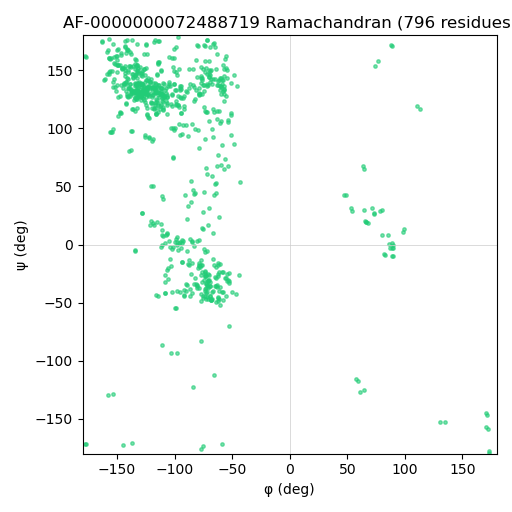828 1 83.25 257 GLN A C 1
ATOM 1969 O O . GLN A 1 257 ? 18.188 -4.859 -10.156 1 83.25 257 GLN A O 1
ATOM 1974 N N . THR A 1 258 ? 20.156 -4.375 -11.078 1 79.25 258 THR A N 1
ATOM 1975 C CA . THR A 1 258 ? 20.812 -5.5 -10.414 1 79.25 258 THR A CA 1
ATOM 1976 C C . THR A 1 258 ? 21.75 -5.008 -9.312 1 79.25 258 THR A C 1
ATOM 1978 O O . THR A 1 258 ? 22.312 -3.918 -9.414 1 79.25 258 THR A O 1
ATOM 1981 N N . ASN A 1 259 ? 21.75 -5.648 -8.234 1 68.75 259 ASN A N 1
ATOM 1982 C CA . ASN A 1 259 ? 22.688 -5.328 -7.156 1 68.75 259 ASN A CA 1
ATOM 1983 C C . ASN A 1 259 ? 24.062 -5.906 -7.422 1 68.75 259 ASN A C 1
ATOM 1985 O O . ASN A 1 259 ? 25 -5.68 -6.648 1 68.75 259 ASN A O 1
ATOM 1989 N N . LYS A 1 260 ? 24.266 -6.523 -8.578 1 67.12 260 LYS A N 1
ATOM 1990 C CA . LYS A 1 260 ? 25.531 -7.16 -8.891 1 67.12 260 LYS A CA 1
ATOM 1991 C C . LYS A 1 260 ? 26.422 -6.234 -9.727 1 67.12 260 LYS A C 1
ATOM 1993 O O . LYS A 1 260 ? 25.922 -5.5 -10.586 1 67.12 260 LYS A O 1
ATOM 1998 N N . ASP A 1 261 ? 27.547 -6.145 -9.172 1 69.12 261 ASP A N 1
ATOM 1999 C CA . ASP A 1 261 ? 28.516 -5.477 -10.039 1 69.12 261 ASP A CA 1
ATOM 2000 C C . ASP A 1 261 ? 28.734 -6.258 -11.328 1 69.12 261 ASP A C 1
ATOM 2002 O O . ASP A 1 261 ? 29.094 -7.438 -11.297 1 69.12 261 ASP A O 1
ATOM 2006 N N . LEU A 1 262 ? 28.359 -5.688 -12.5 1 67.38 262 LEU A N 1
ATOM 2007 C CA . LEU A 1 262 ? 28.469 -6.398 -13.773 1 67.38 262 LEU A CA 1
ATOM 2008 C C . LEU A 1 262 ? 29.75 -6.02 -14.492 1 67.38 262 LEU A C 1
ATOM 2010 O O . LEU A 1 262 ? 30.109 -4.84 -14.578 1 67.38 262 LEU A O 1
ATOM 2014 N N . GLU A 1 263 ? 30.562 -6.977 -14.734 1 67.38 263 GLU A N 1
ATOM 2015 C CA . GLU A 1 263 ? 31.766 -6.781 -15.547 1 67.38 263 GLU A CA 1
ATOM 2016 C C . GLU A 1 263 ? 31.688 -7.59 -16.844 1 67.38 263 GLU A C 1
ATOM 2018 O O . GLU A 1 263 ? 31.172 -8.711 -16.844 1 67.38 263 GLU A O 1
ATOM 2023 N N . ASN A 1 264 ? 32.062 -6.938 -17.938 1 62.34 264 ASN A N 1
ATOM 2024 C CA . ASN A 1 264 ? 32.094 -7.672 -19.203 1 62.34 264 ASN A CA 1
ATOM 2025 C C . ASN A 1 264 ? 33.25 -8.656 -19.25 1 62.34 264 ASN A C 1
ATOM 2027 O O . ASN A 1 264 ? 33.969 -8.812 -18.266 1 62.34 264 ASN A O 1
ATOM 2031 N N . GLU A 1 265 ? 33.219 -9.406 -20.391 1 61.06 265 GLU A N 1
ATOM 2032 C CA . GLU A 1 265 ? 34.25 -10.43 -20.594 1 61.06 265 GLU A CA 1
ATOM 2033 C C . GLU A 1 265 ? 35.656 -9.852 -20.438 1 61.06 265 GLU A C 1
ATOM 2035 O O . GLU A 1 265 ? 36.594 -10.562 -20.062 1 61.06 265 GLU A O 1
ATOM 2040 N N . GLU A 1 266 ? 35.688 -8.562 -20.672 1 63.38 266 GLU A N 1
ATOM 2041 C CA . GLU A 1 266 ? 37 -7.922 -20.641 1 63.38 266 GLU A CA 1
ATOM 2042 C C . GLU A 1 266 ? 37.281 -7.305 -19.266 1 63.38 266 GLU A C 1
ATOM 2044 O O . GLU A 1 266 ? 38.312 -6.711 -19.047 1 63.38 266 GLU A O 1
ATOM 2049 N N . GLY A 1 267 ? 36.312 -7.5 -18.344 1 63.44 267 GLY A N 1
ATOM 2050 C CA . GLY A 1 267 ? 36.531 -7.016 -16.984 1 63.44 267 GLY A CA 1
ATOM 2051 C C . GLY A 1 267 ? 36.062 -5.586 -16.797 1 63.44 267 GLY A C 1
ATOM 2052 O O . GLY A 1 267 ? 36.312 -4.977 -15.758 1 63.44 267 GLY A O 1
ATOM 2053 N N . GLU A 1 268 ? 35.562 -5.09 -17.812 1 62.91 268 GLU A N 1
ATOM 2054 C CA . GLU A 1 268 ? 35.125 -3.703 -17.703 1 62.91 268 GLU A CA 1
ATOM 2055 C C . GLU A 1 268 ? 33.75 -3.613 -17.047 1 62.91 268 GLU A C 1
ATOM 2057 O O . GLU A 1 268 ? 32.844 -4.41 -17.344 1 62.91 268 GLU A O 1
ATOM 2062 N N . GLU A 1 269 ? 33.688 -2.711 -16.109 1 64.94 269 GLU A N 1
ATOM 2063 C CA . GLU A 1 269 ? 32.438 -2.455 -15.43 1 64.94 269 GLU A CA 1
ATOM 2064 C C . GLU A 1 269 ? 31.359 -2.004 -16.422 1 64.94 269 GLU A C 1
ATOM 2066 O O . GLU A 1 269 ? 31.609 -1.163 -17.281 1 64.94 269 GLU A O 1
ATOM 2071 N N . ILE A 1 270 ? 30.391 -2.848 -16.75 1 62 270 ILE A N 1
ATOM 2072 C CA . ILE A 1 270 ? 29.266 -2.453 -17.594 1 62 270 ILE A CA 1
ATOM 2073 C C . ILE A 1 270 ? 28.406 -1.423 -16.859 1 62 270 ILE A C 1
ATOM 2075 O O . ILE A 1 270 ? 27.906 -1.691 -15.766 1 62 270 ILE A O 1
ATOM 2079 N N . PRO A 1 271 ? 28.453 -0.215 -17.578 1 59.19 271 PRO A N 1
ATOM 2080 C CA . PRO A 1 271 ? 27.641 0.848 -16.984 1 59.19 271 PRO A CA 1
ATOM 2081 C C . PRO A 1 271 ? 26.141 0.596 -17.125 1 59.19 271 PRO A C 1
ATOM 2083 O O . PRO A 1 271 ? 25.719 -0.049 -18.094 1 59.19 271 PRO A O 1
ATOM 2086 N N . GLY A 1 272 ? 25.359 0.97 -16.25 1 60.84 272 GLY A N 1
ATOM 2087 C CA . GLY A 1 272 ? 23.906 1.081 -16.359 1 60.84 272 GLY A CA 1
ATOM 2088 C C . GLY A 1 272 ? 23.172 0.049 -15.523 1 60.84 272 GLY A C 1
ATOM 2089 O O . GLY A 1 272 ? 23.422 -1.151 -15.648 1 60.84 272 GLY A O 1
ATOM 2090 N N . LYS A 1 273 ? 22.453 0.454 -14.672 1 71.5 273 LYS A N 1
ATOM 2091 C CA . LYS A 1 273 ? 21.875 -0.31 -13.578 1 71.5 273 LYS A CA 1
ATOM 2092 C C . LYS A 1 273 ? 20.562 -0.968 -14 1 71.5 273 LYS A C 1
ATOM 2094 O O . LYS A 1 273 ? 20.031 -1.812 -13.281 1 71.5 273 LYS A O 1
ATOM 2099 N N . TYR A 1 274 ? 20.25 -0.767 -15.445 1 84.06 274 TYR A N 1
ATOM 2100 C CA . TYR A 1 274 ? 18.969 -1.362 -15.859 1 84.06 274 TYR A CA 1
ATOM 2101 C C . TYR A 1 274 ? 19.203 -2.564 -16.766 1 84.06 274 TYR A C 1
ATOM 2103 O O . TYR A 1 274 ? 19.703 -2.422 -17.891 1 84.06 274 TYR A O 1
ATOM 2111 N N . CYS A 1 275 ? 18.812 -3.723 -16.422 1 89.94 275 CYS A N 1
ATOM 2112 C CA . CYS A 1 275 ? 18.984 -4.969 -17.156 1 89.94 275 CYS A CA 1
ATOM 2113 C C . CYS A 1 275 ? 17.656 -5.469 -17.719 1 89.94 275 CYS A C 1
ATOM 2115 O O . CYS A 1 275 ? 16.703 -5.652 -16.969 1 89.94 275 CYS A O 1
ATOM 2117 N N . PRO A 1 276 ? 17.672 -5.727 -19.016 1 93.69 276 PRO A N 1
ATOM 2118 C CA . PRO A 1 276 ? 16.406 -6.172 -19.625 1 93.69 276 PRO A CA 1
ATOM 2119 C C . PRO A 1 276 ? 16.094 -7.633 -19.312 1 93.69 276 PRO A C 1
ATOM 2121 O O . PRO A 1 276 ? 17 -8.445 -19.141 1 93.69 276 PRO A O 1
ATOM 2124 N N . MET A 1 277 ? 14.852 -7.996 -19.297 1 95.88 277 MET A N 1
ATOM 2125 C CA . MET A 1 277 ? 14.375 -9.359 -19.109 1 95.88 277 MET A CA 1
ATOM 2126 C C . MET A 1 277 ? 13.102 -9.609 -19.906 1 95.88 277 MET A C 1
ATOM 2128 O O . MET A 1 277 ? 12.219 -8.742 -19.953 1 95.88 277 MET A O 1
ATOM 2132 N N . HIS A 1 278 ? 13.055 -10.758 -20.531 1 97.75 278 HIS A N 1
ATOM 2133 C CA . HIS A 1 278 ? 11.891 -11.25 -21.25 1 97.75 278 HIS A CA 1
ATOM 2134 C C . HIS A 1 278 ? 11.305 -12.484 -20.578 1 97.75 278 HIS A C 1
ATOM 2136 O O . HIS A 1 278 ? 12.047 -13.383 -20.172 1 97.75 278 HIS A O 1
ATOM 2142 N N . ARG A 1 279 ? 9.992 -12.492 -20.5 1 97.81 279 ARG A N 1
ATOM 2143 C CA . ARG A 1 279 ? 9.305 -13.641 -19.938 1 97.81 279 ARG A CA 1
ATOM 2144 C C . ARG A 1 279 ? 8.125 -14.062 -20.797 1 97.81 279 ARG A C 1
ATOM 2146 O O . ARG A 1 279 ? 7.34 -13.219 -21.25 1 97.81 279 ARG A O 1
ATOM 2153 N N . PHE A 1 280 ? 8.102 -15.312 -21.031 1 98.19 280 PHE A N 1
ATOM 2154 C CA . PHE A 1 280 ? 6.98 -15.906 -21.734 1 98.19 280 PHE A CA 1
ATOM 2155 C C . PHE A 1 280 ? 6.363 -17.031 -20.922 1 98.19 280 PHE A C 1
ATOM 2157 O O . PHE A 1 280 ? 7.078 -17.859 -20.344 1 98.19 280 PHE A O 1
ATOM 2164 N N . VAL A 1 281 ? 5.047 -17.047 -20.797 1 98.25 281 VAL A N 1
ATOM 2165 C CA . VAL A 1 281 ? 4.301 -18.141 -20.188 1 98.25 281 VAL A CA 1
ATOM 2166 C C . VAL A 1 281 ? 3.096 -18.484 -21.062 1 98.25 281 VAL A C 1
ATOM 2168 O O . VAL A 1 281 ? 2.311 -17.609 -21.422 1 98.25 281 VAL A O 1
ATOM 2171 N N . GLY A 1 282 ? 2.936 -19.734 -21.438 1 98.31 282 GLY A N 1
ATOM 2172 C CA . GLY A 1 282 ? 1.812 -20.172 -22.25 1 98.31 282 GLY A CA 1
ATOM 2173 C C . GLY A 1 282 ? 1.342 -21.578 -21.891 1 98.31 282 GLY A C 1
ATOM 2174 O O . GLY A 1 282 ? 2.113 -22.375 -21.359 1 98.31 282 GLY A O 1
ATOM 2175 N N . GLY A 1 283 ? 0.067 -21.781 -22.141 1 98.38 283 GLY A N 1
ATOM 2176 C CA . GLY A 1 283 ? -0.466 -23.094 -21.844 1 98.38 283 GLY A CA 1
ATOM 2177 C C . GLY A 1 283 ? -1.928 -23.25 -22.219 1 98.38 283 GLY A C 1
ATOM 2178 O O . GLY A 1 283 ? -2.463 -22.438 -22.984 1 98.38 283 GLY A O 1
ATOM 2179 N N . PHE A 1 284 ? -2.455 -24.344 -21.812 1 98.75 284 PHE A N 1
ATOM 2180 C CA . PHE A 1 284 ? -3.871 -24.609 -22.031 1 98.75 284 PHE A CA 1
ATOM 2181 C C . PHE A 1 284 ? -4.527 -25.141 -20.766 1 98.75 284 PHE A C 1
ATOM 2183 O O . PHE A 1 284 ? -3.846 -25.625 -19.859 1 98.75 284 PHE A O 1
ATOM 2190 N N . TRP A 1 285 ? -5.82 -25.016 -20.734 1 98.69 285 TRP A N 1
ATOM 2191 C CA . TRP A 1 285 ? -6.605 -25.422 -19.578 1 98.69 285 TRP A CA 1
ATOM 2192 C C . TRP A 1 285 ? -7.977 -25.938 -20 1 98.69 285 TRP A C 1
ATOM 2194 O O . TRP A 1 285 ? -8.727 -25.234 -20.672 1 98.69 285 TRP A O 1
ATOM 2204 N N . TYR A 1 286 ? -8.219 -27.172 -19.797 1 98.75 286 TYR A N 1
ATOM 2205 C CA . TYR A 1 286 ? -9.547 -27.766 -19.891 1 98.75 286 TYR A CA 1
ATOM 2206 C C . TYR A 1 286 ? -10.141 -28.016 -18.516 1 98.75 286 TYR A C 1
ATOM 2208 O O . TYR A 1 286 ? -9.586 -28.781 -17.719 1 98.75 286 TYR A O 1
ATOM 2216 N N . ASN A 1 287 ? -11.273 -27.422 -18.25 1 97.31 287 ASN A N 1
ATOM 2217 C CA . ASN A 1 287 ? -11.859 -27.547 -16.922 1 97.31 287 ASN A CA 1
ATOM 2218 C C . ASN A 1 287 ? -13.367 -27.766 -16.984 1 97.31 287 ASN A C 1
ATOM 2220 O O . ASN A 1 287 ? -14.133 -26.797 -17.078 1 97.31 287 ASN A O 1
ATOM 2224 N N . ASN A 1 288 ? -13.742 -28.969 -16.891 1 96.88 288 ASN A N 1
ATOM 2225 C CA . ASN A 1 288 ? -15.141 -29.344 -16.719 1 96.88 288 ASN A CA 1
ATOM 2226 C C . ASN A 1 288 ? -15.516 -29.469 -15.25 1 96.88 288 ASN A C 1
ATOM 2228 O O . ASN A 1 288 ? -15.039 -30.375 -14.562 1 96.88 288 ASN A O 1
ATOM 2232 N N . PRO A 1 289 ? -16.453 -28.672 -14.781 1 93 289 PRO A N 1
ATOM 2233 C CA . PRO A 1 289 ? -16.766 -28.625 -13.344 1 93 289 PRO A CA 1
ATOM 2234 C C . PRO A 1 289 ? -17.281 -29.953 -12.812 1 93 289 PRO A C 1
ATOM 2236 O O . PRO A 1 289 ? -17.328 -30.156 -11.594 1 93 289 PRO A O 1
ATOM 2239 N N . THR A 1 290 ? -17.703 -30.828 -13.602 1 94.5 290 THR A N 1
ATOM 2240 C CA . THR A 1 290 ? -18.219 -32.125 -13.156 1 94.5 290 THR A CA 1
ATOM 2241 C C . THR A 1 290 ? -17.406 -33.25 -13.766 1 94.5 290 THR A C 1
ATOM 2243 O O . THR A 1 290 ? -17.875 -34.375 -13.859 1 94.5 290 THR A O 1
ATOM 2246 N N . GLY A 1 291 ? -16.188 -32.875 -14.195 1 97.25 291 GLY A N 1
ATOM 2247 C CA . GLY A 1 291 ? -15.391 -33.906 -14.844 1 97.25 291 GLY A CA 1
ATOM 2248 C C . GLY A 1 291 ? -13.906 -33.594 -14.805 1 97.25 291 GLY A C 1
ATOM 2249 O O . GLY A 1 291 ? -13.352 -33.281 -13.742 1 97.25 291 GLY A O 1
ATOM 2250 N N . LEU A 1 292 ? -13.406 -33.719 -16.062 1 98.12 292 LEU A N 1
ATOM 2251 C CA . LEU A 1 292 ? -11.961 -33.656 -16.219 1 98.12 292 LEU A CA 1
ATOM 2252 C C . LEU A 1 292 ? -11.453 -32.25 -16.016 1 98.12 292 LEU A C 1
ATOM 2254 O O . LEU A 1 292 ? -12.07 -31.281 -16.484 1 98.12 292 LEU A O 1
ATOM 2258 N N . ASP A 1 293 ? -10.391 -32.094 -15.297 1 98.5 293 ASP A N 1
ATOM 2259 C CA . ASP A 1 293 ? -9.617 -30.875 -15.148 1 98.5 293 ASP A CA 1
ATOM 2260 C C . ASP A 1 293 ? -8.156 -31.094 -15.555 1 98.5 293 ASP A C 1
ATOM 2262 O O . ASP A 1 293 ? -7.406 -31.781 -14.859 1 98.5 293 ASP A O 1
ATOM 2266 N N . VAL A 1 294 ? -7.762 -30.516 -16.688 1 98.81 294 VAL A N 1
ATOM 2267 C CA . VAL A 1 294 ? -6.41 -30.688 -17.203 1 98.81 294 VAL A CA 1
ATOM 2268 C C . VAL A 1 294 ? -5.805 -29.328 -17.547 1 98.81 294 VAL A C 1
ATOM 2270 O O . VAL A 1 294 ? -6.434 -28.531 -18.25 1 98.81 294 VAL A O 1
ATOM 2273 N N . ARG A 1 295 ? -4.578 -29.078 -17.078 1 98.69 295 ARG A N 1
ATOM 2274 C CA . ARG A 1 295 ? -3.904 -27.812 -17.328 1 98.69 295 ARG A CA 1
ATOM 2275 C C . ARG A 1 295 ? -2.406 -28.016 -17.531 1 98.69 295 ARG A C 1
ATOM 2277 O O . ARG A 1 295 ? -1.793 -28.844 -16.844 1 98.69 295 ARG A O 1
ATOM 2284 N N . ALA A 1 296 ? -1.877 -27.359 -18.438 1 98.69 296 ALA A N 1
ATOM 2285 C CA . ALA A 1 296 ? -0.429 -27.359 -18.625 1 98.69 296 ALA A CA 1
ATOM 2286 C C . ALA A 1 296 ? 0.072 -25.984 -19.031 1 98.69 296 ALA A C 1
ATOM 2288 O O . ALA A 1 296 ? -0.592 -25.266 -19.797 1 98.69 296 ALA A O 1
ATOM 2289 N N . GLU A 1 297 ? 1.2 -25.609 -18.484 1 98.5 297 GLU A N 1
ATOM 2290 C CA . GLU A 1 297 ? 1.847 -24.344 -18.844 1 98.5 297 GLU A CA 1
ATOM 2291 C C . GLU A 1 297 ? 3.35 -24.531 -19.031 1 98.5 297 GLU A C 1
ATOM 2293 O O . GLU A 1 297 ? 3.971 -25.344 -18.344 1 98.5 297 GLU A O 1
ATOM 2298 N N . TYR A 1 298 ? 3.846 -23.828 -19.953 1 98.44 298 TYR A N 1
ATOM 2299 C CA . TYR A 1 298 ? 5.281 -23.719 -20.203 1 98.44 298 TYR A CA 1
ATOM 2300 C C . TYR A 1 298 ? 5.75 -22.281 -20.047 1 98.44 298 TYR A C 1
ATOM 2302 O O . TYR A 1 298 ? 5.055 -21.344 -20.438 1 98.44 298 TYR A O 1
ATOM 2310 N N . GLY A 1 299 ? 6.934 -22.141 -19.422 1 98 299 GLY A N 1
ATOM 2311 C CA . GLY A 1 299 ? 7.508 -20.828 -19.203 1 98 299 GLY A CA 1
ATOM 2312 C C . GLY A 1 299 ? 8.945 -20.719 -19.672 1 98 299 GLY A C 1
ATOM 2313 O O . GLY A 1 299 ? 9.703 -21.688 -19.609 1 98 299 GLY A O 1
ATOM 2314 N N . TYR A 1 300 ? 9.258 -19.562 -20.109 1 98.19 300 TYR A N 1
ATOM 2315 C CA . TYR A 1 300 ? 10.602 -19.219 -20.547 1 98.19 300 TYR A CA 1
ATOM 2316 C C . TYR A 1 300 ? 10.977 -17.797 -20.109 1 98.19 300 TYR A C 1
ATOM 2318 O O . TYR A 1 300 ? 10.195 -16.859 -20.297 1 98.19 300 TYR A O 1
ATOM 2326 N N . LEU A 1 301 ? 12.117 -17.625 -19.453 1 97.88 301 LEU A N 1
ATOM 2327 C CA . LEU A 1 301 ? 12.594 -16.359 -18.922 1 97.88 301 LEU A CA 1
ATOM 2328 C C . LEU A 1 301 ? 14.062 -16.125 -19.281 1 97.88 301 LEU A C 1
ATOM 2330 O O . LEU A 1 301 ? 14.906 -16.984 -19.016 1 97.88 301 LEU A O 1
ATOM 2334 N N . ARG A 1 302 ? 14.383 -14.945 -19.891 1 97.38 302 ARG A N 1
ATOM 2335 C CA . ARG A 1 302 ? 15.75 -14.656 -20.328 1 97.38 302 ARG A CA 1
ATOM 2336 C C . ARG A 1 302 ? 16.109 -13.195 -20.078 1 97.38 302 ARG A C 1
ATOM 2338 O O . ARG A 1 302 ? 15.336 -12.297 -20.406 1 97.38 302 ARG A O 1
ATOM 2345 N N . GLY A 1 303 ? 17.141 -13 -19.453 1 94.75 303 GLY A N 1
ATOM 2346 C CA . GLY A 1 303 ? 17.75 -11.688 -19.281 1 94.75 303 GLY A CA 1
ATOM 2347 C C . GLY A 1 303 ? 19.203 -11.641 -19.719 1 94.75 303 GLY A C 1
ATOM 2348 O O . GLY A 1 303 ? 20.016 -12.422 -19.234 1 94.75 303 GLY A O 1
ATOM 2349 N N . LYS A 1 304 ? 19.531 -10.742 -20.656 1 91.56 304 LYS A N 1
ATOM 2350 C CA . LYS A 1 304 ? 20.891 -10.602 -21.172 1 91.56 304 LYS A CA 1
ATOM 2351 C C . LYS A 1 304 ? 21.234 -9.133 -21.422 1 91.56 304 LYS A C 1
ATOM 2353 O O . LYS A 1 304 ? 20.391 -8.367 -21.906 1 91.56 304 LYS A O 1
ATOM 2358 N N . LYS A 1 305 ? 22.344 -8.773 -20.953 1 88.88 305 LYS A N 1
ATOM 2359 C CA . LYS A 1 305 ? 22.844 -7.43 -21.219 1 88.88 305 LYS A CA 1
ATOM 2360 C C . LYS A 1 305 ? 24.297 -7.461 -21.672 1 88.88 305 LYS A C 1
ATOM 2362 O O . LYS A 1 305 ? 25.172 -7.965 -20.953 1 88.88 305 LYS A O 1
ATOM 2367 N N . GLU A 1 306 ? 24.547 -6.863 -22.812 1 85 306 GLU A N 1
ATOM 2368 C CA . GLU A 1 306 ? 25.891 -6.734 -23.359 1 85 306 GLU A CA 1
ATOM 2369 C C . GLU A 1 306 ? 26.641 -8.062 -23.312 1 85 306 GLU A C 1
ATOM 2371 O O . GLU A 1 306 ? 27.766 -8.133 -22.828 1 85 306 GLU A O 1
ATOM 2376 N N . GLY A 1 307 ? 25.984 -9.141 -23.656 1 83.06 307 GLY A N 1
ATOM 2377 C CA . GLY A 1 307 ? 26.609 -10.453 -23.781 1 83.06 307 GLY A CA 1
ATOM 2378 C C . GLY A 1 307 ? 26.609 -11.234 -22.484 1 83.06 307 GLY A C 1
ATOM 2379 O O . GLY A 1 307 ? 26.953 -12.422 -22.469 1 83.06 307 GLY A O 1
ATOM 2380 N N . ILE A 1 308 ? 26.25 -10.562 -21.422 1 86.75 308 ILE A N 1
ATOM 2381 C CA . ILE A 1 308 ? 26.234 -11.234 -20.125 1 86.75 308 ILE A CA 1
ATOM 2382 C C . ILE A 1 308 ? 24.828 -11.75 -19.844 1 86.75 308 ILE A C 1
ATOM 2384 O O . ILE A 1 308 ? 23.859 -10.984 -19.891 1 86.75 308 ILE A O 1
ATOM 2388 N N . SER A 1 309 ? 24.766 -13.008 -19.562 1 90.5 309 SER A N 1
ATOM 2389 C CA . SER A 1 309 ? 23.484 -13.602 -19.188 1 90.5 309 SER A CA 1
ATOM 2390 C C . SER A 1 309 ? 23.188 -13.367 -17.703 1 90.5 309 SER A C 1
ATOM 2392 O O . SER A 1 309 ? 23.984 -13.742 -16.844 1 90.5 309 SER A O 1
ATOM 2394 N N . LEU A 1 310 ? 22.047 -12.789 -17.438 1 91.38 310 LEU A N 1
ATOM 2395 C CA . LEU A 1 310 ? 21.672 -12.477 -16.062 1 91.38 310 LEU A CA 1
ATOM 2396 C C . LEU A 1 310 ? 20.562 -13.398 -15.57 1 91.38 310 LEU A C 1
ATOM 2398 O O . LEU A 1 310 ? 20.391 -13.594 -14.367 1 91.38 310 LEU A O 1
ATOM 2402 N N . ALA A 1 311 ? 19.812 -13.875 -16.5 1 94.12 311 ALA A N 1
ATOM 2403 C CA . ALA A 1 311 ? 18.75 -14.836 -16.203 1 94.12 311 ALA A CA 1
ATOM 2404 C C . ALA A 1 311 ? 18.484 -15.742 -17.391 1 94.12 311 ALA A C 1
ATOM 2406 O O . ALA A 1 311 ? 18.484 -15.281 -18.547 1 94.12 311 ALA A O 1
ATOM 2407 N N . HIS A 1 312 ? 18.344 -16.969 -17.156 1 97.19 312 HIS A N 1
ATOM 2408 C CA . HIS A 1 312 ? 18 -17.984 -18.141 1 97.19 312 HIS A CA 1
ATOM 2409 C C . HIS A 1 312 ? 17.297 -19.172 -17.469 1 97.19 312 HIS A C 1
ATOM 2411 O O . HIS A 1 312 ? 17.953 -20.109 -17 1 97.19 312 HIS A O 1
ATOM 2417 N N . GLU A 1 313 ? 15.977 -19.125 -17.594 1 97.56 313 GLU A N 1
ATOM 2418 C CA . GLU A 1 313 ? 15.188 -20.109 -16.844 1 97.56 313 GLU A CA 1
ATOM 2419 C C . GLU A 1 313 ? 14.07 -20.688 -17.703 1 97.56 313 GLU A C 1
ATOM 2421 O O . GLU A 1 313 ? 13.523 -19.984 -18.578 1 97.56 313 GLU A O 1
ATOM 2426 N N . THR A 1 314 ? 13.773 -21.938 -17.469 1 97.69 314 THR A N 1
ATOM 2427 C CA . THR A 1 314 ? 12.656 -22.625 -18.109 1 97.69 314 THR A CA 1
ATOM 2428 C C . THR A 1 314 ? 11.82 -23.375 -17.078 1 97.69 314 THR A C 1
ATOM 2430 O O . THR A 1 314 ? 12.336 -23.797 -16.047 1 97.69 314 THR A O 1
ATOM 2433 N N . GLY A 1 315 ? 10.555 -23.484 -17.359 1 97.38 315 GLY A N 1
ATOM 2434 C CA . GLY A 1 315 ? 9.648 -24.219 -16.484 1 97.38 315 GLY A CA 1
ATOM 2435 C C . GLY A 1 315 ? 8.484 -24.844 -17.234 1 97.38 315 GLY A C 1
ATOM 2436 O O . GLY A 1 315 ? 8.156 -24.422 -18.344 1 97.38 315 GLY A O 1
ATOM 2437 N N . PHE A 1 316 ? 7.988 -25.922 -16.578 1 98 316 PHE A N 1
ATOM 2438 C CA . PHE A 1 316 ? 6.844 -26.641 -17.141 1 98 316 PHE A CA 1
ATOM 2439 C C . PHE A 1 316 ? 6.043 -27.328 -16.047 1 98 316 PHE A C 1
ATOM 2441 O O . PHE A 1 316 ? 6.609 -27.781 -15.047 1 98 316 PHE A O 1
ATOM 2448 N N . TYR A 1 317 ? 4.727 -27.312 -16.219 1 98.5 317 TYR A N 1
ATOM 2449 C CA . TYR A 1 317 ? 3.945 -28.219 -15.383 1 98.5 317 TYR A CA 1
ATOM 2450 C C . TYR A 1 317 ? 2.727 -28.75 -16.125 1 98.5 317 TYR A C 1
ATOM 2452 O O . TYR A 1 317 ? 2.264 -28.109 -17.094 1 98.5 317 TYR A O 1
ATOM 2460 N N . ALA A 1 318 ? 2.32 -29.906 -15.75 1 98.75 318 ALA A N 1
ATOM 2461 C CA . ALA A 1 318 ? 1.071 -30.531 -16.188 1 98.75 318 ALA A CA 1
ATOM 2462 C C . ALA A 1 318 ? 0.273 -31.062 -15 1 98.75 318 ALA A C 1
ATOM 2464 O O . ALA A 1 318 ? 0.827 -31.719 -14.117 1 98.75 318 ALA A O 1
ATOM 2465 N N . LEU A 1 319 ? -0.959 -30.688 -14.984 1 98.75 319 LEU A N 1
ATOM 2466 C CA . LEU A 1 319 ? -1.868 -31.078 -13.914 1 98.75 319 LEU A CA 1
ATOM 2467 C C . LEU A 1 319 ? -3.096 -31.797 -14.484 1 98.75 319 LEU A C 1
ATOM 2469 O O . LEU A 1 319 ? -3.656 -31.359 -15.492 1 98.75 319 LEU A O 1
ATOM 2473 N N . ALA A 1 320 ? -3.434 -32.906 -13.891 1 98.81 320 ALA A N 1
ATOM 2474 C CA . ALA A 1 320 ? -4.66 -33.625 -14.234 1 98.81 320 ALA A CA 1
ATOM 2475 C C . ALA A 1 320 ? -5.469 -33.938 -12.984 1 98.81 320 ALA A C 1
ATOM 2477 O O . ALA A 1 320 ? -4.91 -34.375 -11.977 1 98.81 320 ALA A O 1
ATOM 2478 N N . GLY A 1 321 ? -6.75 -33.625 -13.023 1 98.56 321 GLY A N 1
ATOM 2479 C CA . GLY A 1 321 ? -7.695 -33.969 -11.977 1 98.56 321 GLY A CA 1
ATOM 2480 C C . GLY A 1 321 ? -9.062 -34.344 -12.5 1 98.56 321 GLY A C 1
ATOM 2481 O O . GLY A 1 321 ? -9.336 -34.219 -13.695 1 98.56 321 GLY A O 1
ATOM 2482 N N . TYR A 1 322 ? -9.859 -34.844 -11.648 1 98.56 322 TYR A N 1
ATOM 2483 C CA . TYR A 1 322 ? -11.219 -35.219 -12.008 1 98.56 322 TYR A CA 1
ATOM 2484 C C . TYR A 1 322 ? -12.195 -34.906 -10.883 1 98.56 322 TYR A C 1
ATOM 2486 O O . TYR A 1 322 ? -12.062 -35.406 -9.766 1 98.56 322 TYR A O 1
ATOM 2494 N N . HIS A 1 323 ? -13.125 -34.094 -11.281 1 97.56 323 HIS A N 1
ATOM 2495 C CA . HIS A 1 323 ? -14.164 -33.781 -10.305 1 97.56 323 HIS A CA 1
ATOM 2496 C C . HIS A 1 323 ? -15.094 -34.969 -10.086 1 97.56 323 HIS A C 1
ATOM 2498 O O . HIS A 1 323 ? -15.867 -35.344 -10.977 1 97.56 323 HIS A O 1
ATOM 2504 N N . PHE A 1 324 ? -15.023 -35.469 -8.875 1 95.94 324 PHE A N 1
ATOM 2505 C CA . PHE A 1 324 ? -15.859 -36.594 -8.492 1 95.94 324 PHE A CA 1
ATOM 2506 C C . PHE A 1 324 ? -16.672 -36.281 -7.238 1 95.94 324 PHE A C 1
ATOM 2508 O O . PHE A 1 324 ? -16.25 -36.625 -6.125 1 95.94 324 PHE A O 1
ATOM 2515 N N . GLY A 1 325 ? -17.906 -35.812 -7.445 1 94.69 325 GLY A N 1
ATOM 2516 C CA . GLY A 1 325 ? -18.672 -35.312 -6.305 1 94.69 325 GLY A CA 1
ATOM 2517 C C . GLY A 1 325 ? -17.984 -34.188 -5.547 1 94.69 325 GLY A C 1
ATOM 2518 O O . GLY A 1 325 ? -17.703 -33.156 -6.117 1 94.69 325 GLY A O 1
ATOM 2519 N N . LYS A 1 326 ? -17.688 -34.531 -4.312 1 96.5 326 LYS A N 1
ATOM 2520 C CA . LYS A 1 326 ? -17.062 -33.531 -3.465 1 96.5 326 LYS A CA 1
ATOM 2521 C C . LYS A 1 326 ? -15.547 -33.719 -3.42 1 96.5 326 LYS A C 1
ATOM 2523 O O . LYS A 1 326 ? -14.852 -33.031 -2.668 1 96.5 326 LYS A O 1
ATOM 2528 N N . PHE A 1 327 ? -15.094 -34.656 -4.246 1 98.06 327 PHE A N 1
ATOM 2529 C CA . PHE A 1 327 ? -13.672 -34.969 -4.242 1 98.06 327 PHE A CA 1
ATOM 2530 C C . PHE A 1 327 ? -13.023 -34.531 -5.555 1 98.06 327 PHE A C 1
ATOM 2532 O O . PHE A 1 327 ? -13.648 -34.625 -6.613 1 98.06 327 PHE A O 1
ATOM 2539 N N . LEU A 1 328 ? -11.758 -34.188 -5.457 1 98.25 328 LEU A N 1
ATOM 2540 C CA . LEU A 1 328 ? -10.953 -33.844 -6.625 1 98.25 328 LEU A CA 1
ATOM 2541 C C . LEU A 1 328 ? -9.555 -34.438 -6.5 1 98.25 328 LEU A C 1
ATOM 2543 O O . LEU A 1 328 ? -8.617 -33.75 -6.094 1 98.25 328 LEU A O 1
ATOM 2547 N N . PRO A 1 329 ? -9.43 -35.719 -6.816 1 98.62 329 PRO A N 1
ATOM 2548 C CA . PRO A 1 329 ? -8.07 -36.25 -6.934 1 98.62 329 PRO A CA 1
ATOM 2549 C C . PRO A 1 329 ? -7.27 -35.562 -8.047 1 98.62 329 PRO A C 1
ATOM 2551 O O . PRO A 1 329 ? -7.824 -35.25 -9.102 1 98.62 329 PRO A O 1
ATOM 2554 N N . VAL A 1 330 ? -5.977 -35.312 -7.773 1 98.62 330 VAL A N 1
ATOM 2555 C CA . VAL A 1 330 ? -5.168 -34.562 -8.734 1 98.62 330 VAL A CA 1
ATOM 2556 C C . VAL A 1 330 ? -3.75 -35.125 -8.766 1 98.62 330 VAL A C 1
ATOM 2558 O O . VAL A 1 330 ? -3.254 -35.656 -7.754 1 98.62 330 VAL A O 1
ATOM 2561 N N . VAL A 1 331 ? -3.146 -35.125 -9.875 1 98.81 331 VAL A N 1
ATOM 2562 C CA . VAL A 1 331 ? -1.725 -35.375 -10.062 1 98.81 331 VAL A CA 1
ATOM 2563 C C . VAL A 1 331 ? -1.083 -34.25 -10.852 1 98.81 331 VAL A C 1
ATOM 2565 O O . VAL A 1 331 ? -1.689 -33.719 -11.781 1 98.81 331 VAL A O 1
ATOM 2568 N N . ARG A 1 332 ? 0.064 -33.812 -10.438 1 98.81 332 ARG A N 1
ATOM 2569 C CA . ARG A 1 332 ? 0.781 -32.75 -11.148 1 98.81 332 ARG A CA 1
ATOM 2570 C C . ARG A 1 332 ? 2.258 -33.094 -11.297 1 98.81 332 ARG A C 1
ATOM 2572 O O . ARG A 1 332 ? 2.883 -33.594 -10.359 1 98.81 332 ARG A O 1
ATOM 2579 N N . TYR A 1 333 ? 2.744 -32.938 -12.469 1 98.62 333 TYR A N 1
ATOM 2580 C CA . TYR A 1 333 ? 4.18 -32.906 -12.727 1 98.62 333 TYR A CA 1
ATOM 2581 C C . TYR A 1 333 ? 4.672 -31.484 -12.938 1 98.62 333 TYR A C 1
ATOM 2583 O O . TYR A 1 333 ? 4.047 -30.703 -13.656 1 98.62 333 TYR A O 1
ATOM 2591 N N . ASP A 1 334 ? 5.688 -31.094 -12.258 1 96.56 334 ASP A N 1
ATOM 2592 C CA . ASP A 1 334 ? 6.242 -29.75 -12.383 1 96.56 334 ASP A CA 1
ATOM 2593 C C . ASP A 1 334 ? 7.766 -29.797 -12.5 1 96.56 334 ASP A C 1
ATOM 2595 O O . ASP A 1 334 ? 8.422 -30.578 -11.82 1 96.56 334 ASP A O 1
ATOM 2599 N N . MET A 1 335 ? 8.273 -29.016 -13.398 1 96.38 335 MET A N 1
ATOM 2600 C CA . MET A 1 335 ? 9.711 -28.922 -13.648 1 96.38 335 MET A CA 1
ATOM 2601 C C . MET A 1 335 ? 10.156 -27.469 -13.734 1 96.38 335 MET A C 1
ATOM 2603 O O . MET A 1 335 ? 9.445 -26.625 -14.289 1 96.38 335 MET A O 1
ATOM 2607 N N . TYR A 1 336 ? 11.297 -27.125 -13.156 1 96.06 336 TYR A N 1
ATOM 2608 C CA . TYR A 1 336 ? 11.938 -25.812 -13.227 1 96.06 336 TYR A CA 1
ATOM 2609 C C . TYR A 1 336 ? 13.453 -25.953 -13.375 1 96.06 336 TYR A C 1
ATOM 2611 O O . TYR A 1 336 ? 14.078 -26.75 -12.68 1 96.06 336 TYR A O 1
ATOM 2619 N N . HIS A 1 337 ? 14.008 -25.172 -14.297 1 96 337 HIS A N 1
ATOM 2620 C CA . HIS A 1 337 ? 15.445 -25.203 -14.555 1 96 337 HIS A CA 1
ATOM 2621 C C . HIS A 1 337 ? 16.016 -23.812 -14.688 1 96 337 HIS A C 1
ATOM 2623 O O . HIS A 1 337 ? 15.602 -23.031 -15.555 1 96 337 HIS A O 1
ATOM 2629 N N . ASP A 1 338 ? 16.891 -23.453 -13.797 1 95.88 338 ASP A N 1
ATOM 2630 C CA . ASP A 1 338 ? 17.719 -22.25 -13.898 1 95.88 338 ASP A CA 1
ATOM 2631 C C . ASP A 1 338 ? 19.078 -22.578 -14.523 1 95.88 338 ASP A C 1
ATOM 2633 O O . ASP A 1 338 ? 19.938 -23.203 -13.875 1 95.88 338 ASP A O 1
ATOM 2637 N N . SER A 1 339 ? 19.391 -22.125 -15.656 1 95.19 339 SER A N 1
ATOM 2638 C CA . SER A 1 339 ? 20.578 -22.5 -16.406 1 95.19 339 SER A CA 1
ATOM 2639 C C . SER A 1 339 ? 21.812 -21.781 -15.883 1 95.19 339 SER A C 1
ATOM 2641 O O . SER A 1 339 ? 22.953 -22.156 -16.219 1 95.19 339 SER A O 1
ATOM 2643 N N . LEU A 1 340 ? 21.625 -20.766 -15.172 1 92.62 340 LEU A N 1
ATOM 2644 C CA . LEU A 1 340 ? 22.75 -20.031 -14.625 1 92.62 340 LEU A CA 1
ATOM 2645 C C . LEU A 1 340 ? 23.125 -20.547 -13.242 1 92.62 340 LEU A C 1
ATOM 2647 O O . LEU A 1 340 ? 24.312 -20.672 -12.922 1 92.62 340 LEU A O 1
ATOM 2651 N N . ASN A 1 341 ? 22.125 -20.781 -12.469 1 91.75 341 ASN A N 1
ATOM 2652 C CA . ASN A 1 341 ? 22.344 -21.375 -11.156 1 91.75 341 ASN A CA 1
ATOM 2653 C C . ASN A 1 341 ? 22.016 -22.859 -11.156 1 91.75 341 ASN A C 1
ATOM 2655 O O . ASN A 1 341 ? 21.109 -23.297 -10.445 1 91.75 341 ASN A O 1
ATOM 2659 N N . LYS A 1 342 ? 22.859 -23.609 -11.727 1 91.81 342 LYS A N 1
ATOM 2660 C CA . LYS A 1 342 ? 22.578 -25.016 -12.023 1 91.81 342 LYS A CA 1
ATOM 2661 C C . LYS A 1 342 ? 22.625 -25.859 -10.75 1 91.81 342 LYS A C 1
ATOM 2663 O O . LYS A 1 342 ? 22 -26.922 -10.68 1 91.81 342 LYS A O 1
ATOM 2668 N N . LEU A 1 343 ? 23.312 -25.422 -9.758 1 92 343 LEU A N 1
ATOM 2669 C CA . LEU A 1 343 ? 23.531 -26.234 -8.57 1 92 343 LEU A CA 1
ATOM 2670 C C . LEU A 1 343 ? 22.516 -25.891 -7.48 1 92 343 LEU A C 1
ATOM 2672 O O . LEU A 1 343 ? 22.516 -26.5 -6.41 1 92 343 LEU A O 1
ATOM 2676 N N . SER A 1 344 ? 21.656 -25 -7.812 1 92.38 344 SER A N 1
ATOM 2677 C CA . SER A 1 344 ? 20.656 -24.578 -6.832 1 92.38 344 SER A CA 1
ATOM 2678 C C . SER A 1 344 ? 19.656 -25.688 -6.551 1 92.38 344 SER A C 1
ATOM 2680 O O . SER A 1 344 ? 19.25 -26.406 -7.461 1 92.38 344 SER A O 1
ATOM 2682 N N . LEU A 1 345 ? 19.141 -25.719 -5.344 1 90.94 345 LEU A N 1
ATOM 2683 C CA . LEU A 1 345 ? 18.125 -26.688 -4.934 1 90.94 345 LEU A CA 1
ATOM 2684 C C . LEU A 1 345 ? 16.766 -26.359 -5.551 1 90.94 345 LEU A C 1
ATOM 2686 O O . LEU A 1 345 ? 15.828 -27.156 -5.473 1 90.94 345 LEU A O 1
ATOM 2690 N N . ASN A 1 346 ? 16.719 -25.25 -6.191 1 91.12 346 ASN A N 1
ATOM 2691 C CA . ASN A 1 346 ? 15.477 -24.875 -6.867 1 91.12 346 ASN A CA 1
ATOM 2692 C C . ASN A 1 346 ? 15.305 -25.641 -8.18 1 91.12 346 ASN A C 1
ATOM 2694 O O . ASN A 1 346 ? 14.211 -25.656 -8.75 1 91.12 346 ASN A O 1
ATOM 2698 N N . ASN A 1 347 ? 16.375 -26.156 -8.609 1 93.81 347 ASN A N 1
ATOM 2699 C CA . ASN A 1 347 ? 16.312 -26.984 -9.805 1 93.81 347 ASN A CA 1
ATOM 2700 C C . ASN A 1 347 ? 15.867 -28.406 -9.484 1 93.81 347 ASN A C 1
ATOM 2702 O O . ASN A 1 347 ? 16.672 -29.219 -9.031 1 93.81 347 ASN A O 1
ATOM 2706 N N . TYR A 1 348 ? 14.68 -28.688 -9.688 1 93.94 348 TYR A N 1
ATOM 2707 C CA . TYR A 1 348 ? 14.18 -30.031 -9.422 1 93.94 348 TYR A CA 1
ATOM 2708 C C . TYR A 1 348 ? 12.93 -30.328 -10.234 1 93.94 348 TYR A C 1
ATOM 2710 O O . TYR A 1 348 ? 12.289 -29.406 -10.75 1 93.94 348 TYR A O 1
ATOM 2718 N N . ASP A 1 349 ? 12.617 -31.578 -10.383 1 96.31 349 ASP A N 1
ATOM 2719 C CA . ASP A 1 349 ? 11.32 -32.062 -10.844 1 96.31 349 ASP A CA 1
ATOM 2720 C C . ASP A 1 349 ? 10.469 -32.531 -9.664 1 96.31 349 ASP A C 1
ATOM 2722 O O . ASP A 1 349 ? 11 -33 -8.648 1 96.31 349 ASP A O 1
ATOM 2726 N N . ARG A 1 350 ? 9.219 -32.375 -9.859 1 97.62 350 ARG A N 1
ATOM 2727 C CA . ARG A 1 350 ? 8.367 -32.781 -8.742 1 97.62 350 ARG A CA 1
ATOM 2728 C C . ARG A 1 350 ? 7.078 -33.406 -9.242 1 97.62 350 ARG A C 1
ATOM 2730 O O . ARG A 1 350 ? 6.492 -32.969 -10.234 1 97.62 350 ARG A O 1
ATOM 2737 N N . VAL A 1 351 ? 6.723 -34.469 -8.555 1 98.5 351 VAL A N 1
ATOM 2738 C CA . VAL A 1 351 ? 5.41 -35.094 -8.758 1 98.5 351 VAL A CA 1
ATOM 2739 C C . VAL A 1 351 ? 4.551 -34.875 -7.512 1 98.5 351 VAL A C 1
ATOM 2741 O O . VAL A 1 351 ? 5 -35.125 -6.391 1 98.5 351 VAL A O 1
ATOM 2744 N N . LEU A 1 352 ? 3.398 -34.406 -7.738 1 98.75 352 LEU A N 1
ATOM 2745 C CA . LEU A 1 352 ? 2.443 -34.188 -6.656 1 98.75 352 LEU A CA 1
ATOM 2746 C C . LEU A 1 352 ? 1.221 -35.094 -6.832 1 98.75 352 LEU A C 1
ATOM 2748 O O . LEU A 1 352 ? 0.623 -35.125 -7.91 1 98.75 352 LEU A O 1
ATOM 2752 N N . LEU A 1 353 ? 0.903 -35.875 -5.852 1 98.75 353 LEU A N 1
ATOM 2753 C CA . LEU A 1 353 ? -0.362 -36.562 -5.715 1 98.75 353 LEU A CA 1
ATOM 2754 C C . LEU A 1 353 ? -1.233 -35.938 -4.637 1 98.75 353 LEU A C 1
ATOM 2756 O O . LEU A 1 353 ? -0.796 -35.781 -3.496 1 98.75 353 LEU A O 1
ATOM 2760 N N . GLY A 1 354 ? -2.404 -35.531 -5.102 1 98.69 354 GLY A N 1
ATOM 2761 C CA . GLY A 1 354 ? -3.24 -34.844 -4.141 1 98.69 354 GLY A CA 1
ATOM 2762 C C . GLY A 1 354 ? -4.711 -35.188 -4.262 1 98.69 354 GLY A C 1
ATOM 2763 O O . GLY A 1 354 ? -5.125 -35.844 -5.227 1 98.69 354 GLY A O 1
ATOM 2764 N N . CYS A 1 355 ? -5.426 -34.781 -3.23 1 98.75 355 CYS A N 1
ATOM 2765 C CA . CYS A 1 355 ? -6.879 -34.875 -3.211 1 98.75 355 CYS A CA 1
ATOM 2766 C C . CYS A 1 355 ? -7.504 -33.75 -2.42 1 98.75 355 CYS A C 1
ATOM 2768 O O . CYS A 1 355 ? -7.121 -33.5 -1.276 1 98.75 355 CYS A O 1
ATOM 2770 N N . THR A 1 356 ? -8.414 -33.125 -3.055 1 98.38 356 THR A N 1
ATOM 2771 C CA . THR A 1 356 ? -9.172 -32.094 -2.402 1 98.38 356 THR A CA 1
ATOM 2772 C C . THR A 1 356 ? -10.594 -32.531 -2.104 1 98.38 356 THR A C 1
ATOM 2774 O O . THR A 1 356 ? -11.258 -33.125 -2.965 1 98.38 356 THR A O 1
ATOM 2777 N N . TRP A 1 357 ? -11 -32.312 -0.857 1 98.44 357 TRP A N 1
ATOM 2778 C CA . TRP A 1 357 ? -12.344 -32.656 -0.397 1 98.44 357 TRP A CA 1
ATOM 2779 C C . TRP A 1 357 ? -13.102 -31.391 0.027 1 98.44 357 TRP A C 1
ATOM 2781 O O . TRP A 1 357 ? -12.641 -30.641 0.89 1 98.44 357 TRP A O 1
ATOM 2791 N N . GLU A 1 358 ? -14.234 -31.234 -0.67 1 97.12 358 GLU A N 1
ATOM 2792 C CA . GLU A 1 358 ? -15.07 -30.094 -0.354 1 97.12 358 GLU A CA 1
ATOM 2793 C C . GLU A 1 358 ? -16.453 -30.531 0.12 1 97.12 358 GLU A C 1
ATOM 2795 O O . GLU A 1 358 ? -17.422 -30.5 -0.649 1 97.12 358 GLU A O 1
ATOM 2800 N N . PRO A 1 359 ? -16.625 -30.719 1.389 1 95.62 359 PRO A N 1
ATOM 2801 C CA . PRO A 1 359 ? -17.906 -31.203 1.891 1 95.62 359 PRO A CA 1
ATOM 2802 C C . PRO A 1 359 ? -19.016 -30.156 1.794 1 95.62 359 PRO A C 1
ATOM 2804 O O . PRO A 1 359 ? -20.172 -30.484 1.571 1 95.62 359 PRO A O 1
ATOM 2807 N N . PHE A 1 360 ? -18.703 -28.812 2.006 1 91.12 360 PHE A N 1
ATOM 2808 C CA . PHE A 1 360 ? -19.625 -27.703 1.778 1 91.12 360 PHE A CA 1
ATOM 2809 C C . PHE A 1 360 ? -18.906 -26.5 1.186 1 91.12 360 PHE A C 1
ATOM 2811 O O . PHE A 1 360 ? -17.672 -26.438 1.211 1 91.12 360 PHE A O 1
ATOM 2818 N N . GLY A 1 361 ? -19.609 -25.625 0.754 1 89.19 361 GLY A N 1
ATOM 2819 C CA . GLY A 1 361 ? -19.078 -24.547 -0.07 1 89.19 361 GLY A CA 1
ATOM 2820 C C . GLY A 1 361 ? -18.047 -23.703 0.641 1 89.19 361 GLY A C 1
ATOM 2821 O O . GLY A 1 361 ? -17.156 -23.125 0.001 1 89.19 361 GLY A O 1
ATOM 2822 N N . ASN A 1 362 ? -18.016 -23.625 1.934 1 93.88 362 ASN A N 1
ATOM 2823 C CA . ASN A 1 362 ? -17.125 -22.734 2.674 1 93.88 362 ASN A CA 1
ATOM 2824 C C . ASN A 1 362 ? -15.992 -23.516 3.336 1 93.88 362 ASN A C 1
ATOM 2826 O O . ASN A 1 362 ? -15.266 -22.969 4.172 1 93.88 362 ASN A O 1
ATOM 2830 N N . LEU A 1 363 ? -15.836 -24.812 3.004 1 96.81 363 LEU A N 1
ATOM 2831 C CA . LEU A 1 363 ? -14.766 -25.625 3.58 1 96.81 363 LEU A CA 1
ATOM 2832 C C . LEU A 1 363 ? -14.109 -26.5 2.514 1 96.81 363 LEU A C 1
ATOM 2834 O O . LEU A 1 363 ? -14.797 -27.219 1.783 1 96.81 363 LEU A O 1
ATOM 2838 N N . LYS A 1 364 ? -12.875 -26.438 2.537 1 97.19 364 LYS A N 1
ATOM 2839 C CA . LYS A 1 364 ? -12.031 -27.25 1.663 1 97.19 364 LYS A CA 1
ATOM 2840 C C . LYS A 1 364 ? -10.898 -27.906 2.443 1 97.19 364 LYS A C 1
ATOM 2842 O O . LYS A 1 364 ? -10.203 -27.234 3.209 1 97.19 364 LYS A O 1
ATOM 2847 N N . VAL A 1 365 ? -10.734 -29.188 2.285 1 98.38 365 VAL A N 1
ATOM 2848 C CA . VAL A 1 365 ? -9.625 -29.922 2.895 1 98.38 365 VAL A CA 1
ATOM 2849 C C . VAL A 1 365 ? -8.734 -30.516 1.805 1 98.38 365 VAL A C 1
ATOM 2851 O O . VAL A 1 365 ? -9.227 -31.188 0.896 1 98.38 365 VAL A O 1
ATOM 2854 N N . GLN A 1 366 ? -7.422 -30.328 1.937 1 98.69 366 GLN A N 1
ATOM 2855 C CA . GLN A 1 366 ? -6.504 -30.766 0.891 1 98.69 366 GLN A CA 1
ATOM 2856 C C . GLN A 1 366 ? -5.371 -31.609 1.47 1 98.69 366 GLN A C 1
ATOM 2858 O O . GLN A 1 366 ? -4.738 -31.219 2.453 1 98.69 366 GLN A O 1
ATOM 2863 N N . LEU A 1 367 ? -5.227 -32.75 0.889 1 98.75 367 LEU A N 1
ATOM 2864 C CA . LEU A 1 367 ? -4.094 -33.625 1.174 1 98.75 367 LEU A CA 1
ATOM 2865 C C . LEU A 1 367 ? -3.166 -33.719 -0.032 1 98.75 367 LEU A C 1
ATOM 2867 O O . LEU A 1 367 ? -3.59 -34.125 -1.113 1 98.75 367 LEU A O 1
ATOM 2871 N N . ASN A 1 368 ? -1.871 -33.312 0.129 1 98.75 368 ASN A N 1
ATOM 2872 C CA . ASN A 1 368 ? -0.886 -33.344 -0.946 1 98.75 368 ASN A CA 1
ATOM 2873 C C . ASN A 1 368 ? 0.368 -34.125 -0.522 1 98.75 368 ASN A C 1
ATOM 2875 O O . ASN A 1 368 ? 0.906 -33.875 0.56 1 98.75 368 ASN A O 1
ATOM 2879 N N . TYR A 1 369 ? 0.758 -35 -1.344 1 98.69 369 TYR A N 1
ATOM 2880 C CA . TYR A 1 369 ? 2.076 -35.625 -1.255 1 98.69 369 TYR A CA 1
ATOM 2881 C C . TYR A 1 369 ? 2.943 -35.25 -2.445 1 98.69 369 TYR A C 1
ATOM 2883 O O . TYR A 1 369 ? 2.527 -35.375 -3.598 1 98.69 369 TYR A O 1
ATOM 2891 N N . MET A 1 370 ? 4.141 -34.781 -2.139 1 98.25 370 MET A N 1
ATOM 2892 C CA . MET A 1 370 ? 5.035 -34.312 -3.197 1 98.25 370 MET A CA 1
ATOM 2893 C C . MET A 1 370 ? 6.383 -35.031 -3.115 1 98.25 370 MET A C 1
ATOM 2895 O O . MET A 1 370 ? 6.957 -35.156 -2.033 1 98.25 370 MET A O 1
ATOM 2899 N N . LEU A 1 371 ? 6.801 -35.469 -4.227 1 97.81 371 LEU A N 1
ATOM 2900 C CA . LEU A 1 371 ? 8.133 -36.062 -4.379 1 97.81 371 LEU A CA 1
ATOM 2901 C C . LEU A 1 371 ? 8.984 -35.219 -5.312 1 97.81 371 LEU A C 1
ATOM 2903 O O . LEU A 1 371 ? 8.711 -35.125 -6.512 1 97.81 371 LEU A O 1
ATOM 2907 N N . SER A 1 372 ? 10 -34.625 -4.711 1 96.44 372 SER A N 1
ATOM 2908 C CA . SER A 1 372 ? 10.945 -33.844 -5.496 1 96.44 372 SER A CA 1
ATOM 2909 C C . SER A 1 372 ? 12.164 -34.656 -5.887 1 96.44 372 SER A C 1
ATOM 2911 O O . SER A 1 372 ? 12.711 -35.406 -5.062 1 96.44 372 SER A O 1
ATOM 2913 N N . MET A 1 373 ? 12.57 -34.531 -7.109 1 96.88 373 MET A N 1
ATOM 2914 C CA . MET A 1 373 ? 13.711 -35.281 -7.645 1 96.88 373 MET A CA 1
ATOM 2915 C C . MET A 1 373 ? 14.797 -34.312 -8.117 1 96.88 373 MET A C 1
ATOM 2917 O O . MET A 1 373 ? 14.539 -33.406 -8.906 1 96.88 373 MET A O 1
ATOM 2921 N N . TYR A 1 374 ? 15.992 -34.562 -7.652 1 94.75 374 TYR A N 1
ATOM 2922 C CA . TYR A 1 374 ? 17.141 -33.719 -7.949 1 94.75 374 TYR A CA 1
ATOM 2923 C C . TYR A 1 374 ? 18.109 -34.406 -8.883 1 94.75 374 TYR A C 1
ATOM 2925 O O . TYR A 1 374 ? 18.391 -35.594 -8.719 1 94.75 374 TYR A O 1
ATOM 2933 N N . GLY A 1 375 ? 18.625 -33.656 -9.836 1 91.69 375 GLY A N 1
ATOM 2934 C CA . GLY A 1 375 ? 19.672 -34.188 -10.688 1 91.69 375 GLY A CA 1
ATOM 2935 C C . GLY A 1 375 ? 20.969 -34.469 -9.945 1 91.69 375 GLY A C 1
ATOM 2936 O O . GLY A 1 375 ? 21.125 -34.062 -8.797 1 91.69 375 GLY A O 1
ATOM 2937 N N . LYS A 1 376 ? 21.875 -35.062 -10.648 1 90.12 376 LYS A N 1
ATOM 2938 C CA . LYS A 1 376 ? 23.125 -35.5 -10.039 1 90.12 376 LYS A CA 1
ATOM 2939 C C . LYS A 1 376 ? 23.922 -34.312 -9.5 1 90.12 376 LYS A C 1
ATOM 2941 O O . LYS A 1 376 ? 24.391 -34.344 -8.359 1 90.12 376 LYS A O 1
ATOM 2946 N N . ASP A 1 377 ? 24.031 -33.344 -10.227 1 89.44 377 ASP A N 1
ATOM 2947 C CA . ASP A 1 377 ? 24.859 -32.188 -9.844 1 89.44 377 ASP A CA 1
ATOM 2948 C C . ASP A 1 377 ? 24.25 -31.469 -8.641 1 89.44 377 ASP A C 1
ATOM 2950 O O . ASP A 1 377 ? 24.984 -31.062 -7.723 1 89.44 377 ASP A O 1
ATOM 2954 N N . VAL A 1 378 ? 22.984 -31.359 -8.656 1 88.69 378 VAL A N 1
ATOM 2955 C CA . VAL A 1 378 ? 22.281 -30.656 -7.582 1 88.69 378 VAL A CA 1
ATOM 2956 C C . VAL A 1 378 ? 22.391 -31.453 -6.285 1 88.69 378 VAL A C 1
ATOM 2958 O O . VAL A 1 378 ? 22.688 -30.906 -5.23 1 88.69 378 VAL A O 1
ATOM 2961 N N . ARG A 1 379 ? 22.141 -32.781 -6.367 1 88.69 379 ARG A N 1
ATOM 2962 C CA . ARG A 1 379 ? 22.125 -33.594 -5.148 1 88.69 379 ARG A CA 1
ATOM 2963 C C . ARG A 1 379 ? 23.484 -33.625 -4.484 1 88.69 379 ARG A C 1
ATOM 2965 O O . ARG A 1 379 ? 23.594 -33.531 -3.258 1 88.69 379 ARG A O 1
ATOM 2972 N N . GLU A 1 380 ? 24.484 -33.625 -5.262 1 87.06 380 GLU A N 1
ATOM 2973 C CA . GLU A 1 380 ? 25.844 -33.719 -4.715 1 87.06 380 GLU A CA 1
ATOM 2974 C C . GLU A 1 380 ? 26.266 -32.375 -4.113 1 87.06 380 GLU A C 1
ATOM 2976 O O . GLU A 1 380 ? 26.938 -32.344 -3.074 1 87.06 380 GLU A O 1
ATOM 2981 N N . ALA A 1 381 ? 25.781 -31.406 -4.691 1 85.12 381 ALA A N 1
ATOM 2982 C CA . ALA A 1 381 ? 26.266 -30.078 -4.297 1 85.12 381 ALA A CA 1
ATOM 2983 C C . ALA A 1 381 ? 25.438 -29.516 -3.146 1 85.12 381 ALA A C 1
ATOM 2985 O O . ALA A 1 381 ? 25.969 -28.797 -2.287 1 85.12 381 ALA A O 1
ATOM 2986 N N . SER A 1 382 ? 24.172 -29.812 -3.145 1 83.75 382 SER A N 1
ATOM 2987 C CA . SER A 1 382 ? 23.328 -28.969 -2.309 1 83.75 382 SER A CA 1
ATOM 2988 C C . SER A 1 382 ? 22.344 -29.797 -1.48 1 83.75 382 SER A C 1
ATOM 2990 O O . SER A 1 382 ? 21.625 -29.266 -0.645 1 83.75 382 SER A O 1
ATOM 2992 N N . ASN A 1 383 ? 22.266 -31.141 -1.646 1 84.88 383 ASN A N 1
ATOM 2993 C CA . ASN A 1 383 ? 21.281 -31.938 -0.926 1 84.88 383 ASN A CA 1
ATOM 2994 C C . ASN A 1 383 ? 21.938 -33.125 -0.216 1 84.88 383 ASN A C 1
ATOM 2996 O O . ASN A 1 383 ? 21.344 -34.188 -0.124 1 84.88 383 ASN A O 1
ATOM 3000 N N . ASN A 1 384 ? 23.078 -32.969 0.088 1 87.62 384 ASN A N 1
ATOM 3001 C CA . ASN A 1 384 ? 23.797 -33.969 0.837 1 87.62 384 ASN A CA 1
ATOM 3002 C C . ASN A 1 384 ? 23.719 -35.344 0.158 1 87.62 384 ASN A C 1
ATOM 3004 O O . ASN A 1 384 ? 23.516 -36.375 0.824 1 87.62 384 ASN A O 1
ATOM 3008 N N . GLY A 1 385 ? 23.594 -35.281 -1.128 1 87.44 385 GLY A N 1
ATOM 3009 C CA . GLY A 1 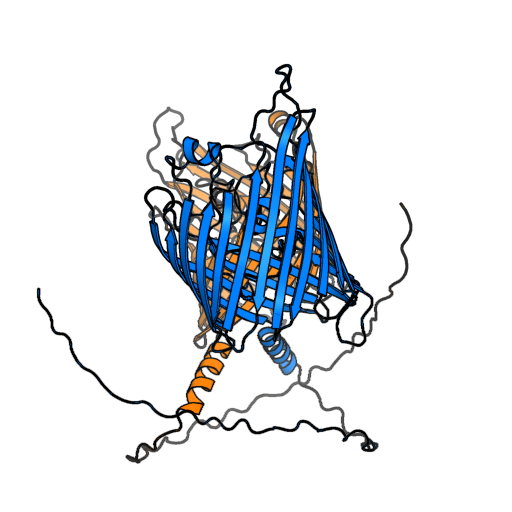385 ? 23.625 -36.5 -1.901 1 87.44 385 GLY A CA 1
ATOM 3010 C C . GLY A 1 385 ? 22.266 -37.156 -2.072 1 87.44 385 GLY A C 1
ATOM 3011 O O . GLY A 1 385 ? 22.125 -38.125 -2.781 1 87.44 385 GLY A O 1
ATOM 3012 N N . LYS A 1 386 ? 21.312 -36.625 -1.501 1 90.25 386 LYS A N 1
ATOM 3013 C CA . LYS A 1 386 ? 19.969 -37.188 -1.6 1 90.25 386 LYS A CA 1
ATOM 3014 C C . LYS A 1 386 ? 19.312 -36.812 -2.934 1 90.25 386 LYS A C 1
ATOM 3016 O O . LYS A 1 386 ? 19.266 -35.656 -3.307 1 90.25 386 LYS A O 1
ATOM 3021 N N . SER A 1 387 ? 18.781 -37.812 -3.59 1 93.31 387 SER A N 1
ATOM 3022 C CA . SER A 1 387 ? 18.219 -37.594 -4.926 1 93.31 387 SER A CA 1
ATOM 3023 C C . SER A 1 387 ? 16.766 -37.156 -4.859 1 93.31 387 SER A C 1
ATOM 3025 O O . SER A 1 387 ? 16.203 -36.688 -5.855 1 93.31 387 SER A O 1
ATOM 3027 N N . THR A 1 388 ? 16.219 -37.438 -3.662 1 95.06 388 THR A N 1
ATOM 3028 C CA . THR A 1 388 ? 14.805 -37.094 -3.564 1 95.06 388 THR A CA 1
ATOM 3029 C C . THR A 1 388 ? 14.492 -36.469 -2.205 1 95.06 388 THR A C 1
ATOM 3031 O O . THR A 1 388 ? 15.258 -36.625 -1.252 1 95.06 388 THR A O 1
ATOM 3034 N N . SER A 1 389 ? 13.5 -35.688 -2.164 1 94.88 389 SER A N 1
ATOM 3035 C CA . SER A 1 389 ? 12.883 -35.219 -0.93 1 94.88 389 SER A CA 1
ATOM 3036 C C . SER A 1 389 ? 11.367 -35.344 -0.989 1 94.88 389 SER A C 1
ATOM 3038 O O . SER A 1 389 ? 10.766 -35.219 -2.062 1 94.88 389 SER A O 1
ATOM 3040 N N . SER A 1 390 ? 10.734 -35.594 0.181 1 96.56 390 SER A N 1
ATOM 3041 C CA . SER A 1 390 ? 9.289 -35.781 0.268 1 96.56 390 SER A CA 1
ATOM 3042 C C . SER A 1 390 ? 8.648 -34.656 1.104 1 96.56 390 SER A C 1
ATOM 3044 O O . SER A 1 390 ? 9.258 -34.156 2.057 1 96.56 390 SER A O 1
ATOM 3046 N N . GLN A 1 391 ? 7.465 -34.344 0.676 1 97.5 391 GLN A N 1
ATOM 3047 C CA . GLN A 1 391 ? 6.672 -33.375 1.415 1 97.5 391 GLN A CA 1
ATOM 3048 C C . GLN A 1 391 ? 5.215 -33.812 1.521 1 97.5 391 GLN A C 1
ATOM 3050 O O . GLN A 1 391 ? 4.645 -34.344 0.558 1 97.5 391 GLN A O 1
ATOM 3055 N N . LEU A 1 392 ? 4.695 -33.688 2.746 1 98.31 392 LEU A N 1
ATOM 3056 C CA . LEU A 1 392 ? 3.299 -34 3.025 1 98.31 392 LEU A CA 1
ATOM 3057 C C . LEU A 1 392 ? 2.576 -32.812 3.609 1 98.31 392 LEU A C 1
ATOM 3059 O O . LEU A 1 392 ? 3.051 -32.188 4.57 1 98.31 392 LEU A O 1
ATOM 3063 N N . GLN A 1 393 ? 1.438 -32.5 2.969 1 98.38 393 GLN A N 1
ATOM 3064 C CA . GLN A 1 393 ? 0.653 -31.391 3.449 1 98.38 393 GLN A CA 1
ATOM 3065 C C . GLN A 1 393 ? -0.803 -31.781 3.676 1 98.38 393 GLN A C 1
ATOM 3067 O O . GLN A 1 393 ? -1.422 -32.406 2.816 1 98.38 393 GLN A O 1
ATOM 3072 N N . LEU A 1 394 ? -1.319 -31.422 4.82 1 98.69 394 LEU A N 1
ATOM 3073 C CA . LEU A 1 394 ? -2.742 -31.484 5.141 1 98.69 394 LEU A CA 1
ATOM 3074 C C . LEU A 1 394 ? -3.264 -30.125 5.586 1 98.69 394 LEU A C 1
ATOM 3076 O O . LEU A 1 394 ? -2.938 -29.656 6.676 1 98.69 394 LEU A O 1
ATOM 3080 N N . MET A 1 395 ? -4.117 -29.594 4.723 1 97.88 395 MET A N 1
ATOM 3081 C CA . MET A 1 395 ? -4.559 -28.219 4.973 1 97.88 395 MET A CA 1
ATOM 3082 C C . MET A 1 395 ? -6.074 -28.109 4.879 1 97.88 395 MET A C 1
ATOM 3084 O O . MET A 1 395 ? -6.695 -28.734 4.012 1 97.88 395 MET A O 1
ATOM 3088 N N . GLY A 1 396 ? -6.613 -27.312 5.828 1 98.06 396 GLY A N 1
ATOM 3089 C CA . GLY A 1 396 ? -7.992 -26.859 5.719 1 98.06 396 GLY A CA 1
ATOM 3090 C C . GLY A 1 396 ? -8.109 -25.391 5.316 1 98.06 396 GLY A C 1
ATOM 3091 O O . GLY A 1 396 ? -7.332 -24.562 5.773 1 98.06 396 GLY A O 1
ATOM 3092 N N . LEU A 1 397 ? -9.031 -25.156 4.391 1 98 397 LEU A N 1
ATOM 3093 C CA . LEU A 1 397 ? -9.352 -23.781 4 1 98 397 LEU A CA 1
ATOM 3094 C C . LEU A 1 397 ? -10.789 -23.438 4.363 1 98 397 LEU A C 1
ATOM 3096 O O . LEU A 1 397 ? -11.727 -24.094 3.896 1 98 397 LEU A O 1
ATOM 3100 N N . PHE A 1 398 ? -11.008 -22.406 5.152 1 97.44 398 PHE A N 1
ATOM 3101 C CA . PHE A 1 398 ? -12.289 -21.984 5.707 1 97.44 398 PHE A CA 1
ATOM 3102 C C . PHE A 1 398 ? -12.688 -20.609 5.176 1 97.44 398 PHE A C 1
ATOM 3104 O O . PHE A 1 398 ? -12.062 -19.609 5.52 1 97.44 398 PHE A O 1
ATOM 3111 N N . LYS A 1 399 ? -13.695 -20.594 4.441 1 96.06 399 LYS A N 1
ATOM 3112 C CA . LYS A 1 399 ? -14.164 -19.328 3.852 1 96.06 399 LYS A CA 1
ATOM 3113 C C . LYS A 1 399 ? -15.273 -18.719 4.699 1 96.06 399 LYS A C 1
ATOM 3115 O O . LYS A 1 399 ? -16.094 -19.422 5.285 1 96.06 399 LYS A O 1
ATOM 3120 N N . PHE A 1 400 ? -15.391 -17.328 4.664 1 93.75 400 PHE A N 1
ATOM 3121 C CA . PHE A 1 400 ? -16.453 -16.609 5.375 1 93.75 400 PHE A CA 1
ATOM 3122 C C . PHE A 1 400 ? -16.859 -15.352 4.621 1 93.75 400 PHE A C 1
ATOM 3124 O O . PHE A 1 400 ? -16.094 -14.852 3.785 1 93.75 400 PHE A O 1
ATOM 3131 N N . MET B 1 1 ? 0.465 17.062 -32.188 1 20.81 1 MET B N 1
ATOM 3132 C CA . MET B 1 1 ? 0.099 16.359 -30.938 1 20.81 1 MET B CA 1
ATOM 3133 C C . MET B 1 1 ? -1.175 16.953 -30.344 1 20.81 1 MET B C 1
ATOM 3135 O O . MET B 1 1 ? -1.393 16.859 -29.141 1 20.81 1 MET B O 1
ATOM 3139 N N . LYS B 1 2 ? -2.145 17.422 -31.172 1 18.06 2 LYS B N 1
ATOM 3140 C CA . LYS B 1 2 ? -3.088 18.531 -31.312 1 18.06 2 LYS B CA 1
ATOM 3141 C C . LYS B 1 2 ? -4.363 18.266 -30.516 1 18.06 2 LYS B C 1
ATOM 3143 O O . LYS B 1 2 ? -4.57 17.156 -30.016 1 18.06 2 LYS B O 1
ATOM 3148 N N . LYS B 1 3 ? -5.496 18.266 -31.172 1 17.94 3 LYS B N 1
ATOM 3149 C CA . LYS B 1 3 ? -6.75 19.016 -31.141 1 17.94 3 LYS B CA 1
ATOM 3150 C C . LYS B 1 3 ? -7.852 18.219 -30.453 1 17.94 3 LYS B C 1
ATOM 3152 O O . LYS B 1 3 ? -9.023 18.594 -30.484 1 17.94 3 LYS B O 1
ATOM 3157 N N . ILE B 1 4 ? -7.598 16.906 -30.016 1 19.58 4 ILE B N 1
ATOM 3158 C CA . ILE B 1 4 ? -8.859 16.172 -30.031 1 19.58 4 ILE B CA 1
ATOM 3159 C C . ILE B 1 4 ? -9.75 16.672 -28.891 1 19.58 4 ILE B C 1
ATOM 3161 O O . ILE B 1 4 ? -9.484 16.375 -27.719 1 19.58 4 ILE B O 1
ATOM 3165 N N . PHE B 1 5 ? -10.18 18.062 -28.844 1 17.89 5 PHE B N 1
ATOM 3166 C CA . PHE B 1 5 ? -10.789 19.016 -27.922 1 17.89 5 PHE B CA 1
ATOM 3167 C C . PHE B 1 5 ? -12.172 18.547 -27.5 1 17.89 5 PHE B C 1
ATOM 3169 O O . PHE B 1 5 ? -12.57 18.719 -26.344 1 17.89 5 PHE B O 1
ATOM 3176 N N . ALA B 1 6 ? -13.047 17.953 -28.438 1 16.94 6 ALA B N 1
ATOM 3177 C CA . ALA B 1 6 ? -14.328 18.656 -28.469 1 16.94 6 ALA B CA 1
ATOM 3178 C C . ALA B 1 6 ? -15.188 18.281 -27.266 1 16.94 6 ALA B C 1
ATOM 3180 O O . ALA B 1 6 ? -15.703 19.156 -26.562 1 16.94 6 ALA B O 1
ATOM 3181 N N . ILE B 1 7 ? -16 17.156 -27.156 1 16.44 7 ILE B N 1
ATOM 3182 C CA . ILE B 1 7 ? -17.453 17.25 -27.281 1 16.44 7 ILE B CA 1
ATOM 3183 C C . ILE B 1 7 ? -18.094 17.203 -25.906 1 16.44 7 ILE B C 1
ATOM 3185 O O . ILE B 1 7 ? -19.047 17.953 -25.641 1 16.44 7 ILE B O 1
ATOM 3189 N N . MET B 1 8 ? -17.734 16.359 -24.766 1 17.09 8 MET B N 1
ATOM 3190 C CA . MET B 1 8 ? -18.938 15.727 -24.234 1 17.09 8 MET B CA 1
ATOM 3191 C C . MET B 1 8 ? -19.594 16.625 -23.188 1 17.09 8 MET B C 1
ATOM 3193 O O . MET B 1 8 ? -18.984 16.984 -22.188 1 17.09 8 MET B O 1
ATOM 3197 N N . ALA B 1 9 ? -20.625 17.547 -23.562 1 17.61 9 ALA B N 1
ATOM 3198 C CA . ALA B 1 9 ? -21.469 18.578 -22.984 1 17.61 9 ALA B CA 1
ATOM 3199 C C . ALA B 1 9 ? -22.391 17.984 -21.922 1 17.61 9 ALA B C 1
ATOM 3201 O O . ALA B 1 9 ? -23.344 17.281 -22.25 1 17.61 9 ALA B O 1
ATOM 3202 N N . CYS B 1 10 ? -21.781 17.516 -20.75 1 16.48 10 CYS B N 1
ATOM 3203 C CA . CYS B 1 10 ? -22.516 16.812 -19.703 1 16.48 10 CYS B CA 1
ATOM 3204 C C . CYS B 1 10 ? -23.641 17.703 -19.156 1 16.48 10 CYS B C 1
ATOM 3206 O O . CYS B 1 10 ? -23.484 18.922 -19.078 1 16.48 10 CYS B O 1
ATOM 3208 N N . CYS B 1 11 ? -24.891 17.109 -18.781 1 16.3 11 CYS B N 1
ATOM 3209 C CA . CYS B 1 11 ? -26.312 17.234 -18.438 1 16.3 11 CYS B CA 1
ATOM 3210 C C . CYS B 1 11 ? -26.484 17.891 -17.078 1 16.3 11 CYS B C 1
ATOM 3212 O O . CYS B 1 11 ? -25.953 17.406 -16.078 1 16.3 11 CYS B O 1
ATOM 3214 N N . ALA B 1 12 ? -26.906 19.141 -16.969 1 17.08 12 ALA B N 1
ATOM 3215 C CA . ALA B 1 12 ? -27.062 20.281 -16.062 1 17.08 12 ALA B CA 1
ATOM 3216 C C . ALA B 1 12 ? -28.125 20 -15.008 1 17.08 12 ALA B C 1
ATOM 3218 O O . ALA B 1 12 ? -28.094 20.562 -13.906 1 17.08 12 ALA B O 1
ATOM 3219 N N . ALA B 1 13 ? -29.281 19.219 -15.156 1 17.09 13 ALA B N 1
ATOM 3220 C CA . ALA B 1 13 ? -30.438 19.953 -14.641 1 17.09 13 ALA B CA 1
ATOM 3221 C C . ALA B 1 13 ? -30.578 19.766 -13.141 1 17.09 13 ALA B C 1
ATOM 3223 O O . ALA B 1 13 ? -30.672 18.641 -12.648 1 17.09 13 ALA B O 1
ATOM 3224 N N . ALA B 1 14 ? -30.234 20.719 -12.25 1 17.61 14 ALA B N 1
ATOM 3225 C CA . ALA B 1 14 ? -30.078 21 -10.828 1 17.61 14 ALA B CA 1
ATOM 3226 C C . ALA B 1 14 ? -31.422 21.125 -10.133 1 17.61 14 ALA B C 1
ATOM 3228 O O . ALA B 1 14 ? -32.125 22.125 -10.297 1 17.61 14 ALA B O 1
ATOM 3229 N N . THR B 1 15 ? -32.312 19.969 -10.023 1 16.72 15 THR B N 1
ATOM 3230 C CA . THR B 1 15 ? -33.656 20.188 -9.508 1 16.72 15 THR B CA 1
ATOM 3231 C C . THR B 1 15 ? -33.594 20.594 -8.031 1 16.72 15 THR B C 1
ATOM 3233 O O . THR B 1 15 ? -32.719 20.156 -7.293 1 16.72 15 THR B O 1
ATOM 3236 N N . THR B 1 16 ? -34.375 21.578 -7.5 1 17.88 16 THR B N 1
ATOM 3237 C CA . THR B 1 16 ? -34.594 22.547 -6.434 1 17.88 16 THR B CA 1
ATOM 3238 C C . THR B 1 16 ? -35.375 21.906 -5.281 1 17.88 16 THR B C 1
ATOM 3240 O O . THR B 1 16 ? -35.75 22.594 -4.328 1 17.88 16 THR B O 1
ATOM 3243 N N . MET B 1 17 ? -35.25 20.547 -4.898 1 17.44 17 MET B N 1
ATOM 3244 C CA . MET B 1 17 ? -36.406 20.109 -4.094 1 17.44 17 MET B CA 1
ATOM 3245 C C . MET B 1 17 ? -36.375 20.734 -2.709 1 17.44 17 MET B C 1
ATOM 3247 O O . MET B 1 17 ? -35.281 20.969 -2.158 1 17.44 17 MET B O 1
ATOM 3251 N N . TYR B 1 18 ? -37.562 21.219 -2.162 1 17.45 18 TYR B N 1
ATOM 3252 C CA . TYR B 1 18 ? -38.156 22.062 -1.141 1 17.45 18 TYR B CA 1
ATOM 3253 C C . TYR B 1 18 ? -38.094 21.391 0.228 1 17.45 18 TYR B C 1
ATOM 3255 O O . TYR B 1 18 ? -38.156 20.156 0.331 1 17.45 18 TYR B O 1
ATOM 3263 N N . ALA B 1 19 ? -37.75 22.094 1.331 1 18.16 19 ALA B N 1
ATOM 3264 C CA . ALA B 1 19 ? -37.219 22.094 2.699 1 18.16 19 ALA B CA 1
ATOM 3265 C C . ALA B 1 19 ? -38.344 21.797 3.699 1 18.16 19 ALA B C 1
ATOM 3267 O O . ALA B 1 19 ? -38.281 22.219 4.852 1 18.16 19 ALA B O 1
ATOM 3268 N N . SER B 1 20 ? -39.25 20.719 3.465 1 17.75 20 SER B N 1
ATOM 3269 C CA . SER B 1 20 ? -40.406 20.875 4.344 1 17.75 20 SER B CA 1
ATOM 3270 C C . SER B 1 20 ? -40.031 20.609 5.801 1 17.75 20 SER B C 1
ATOM 3272 O O . SER B 1 20 ? -39.125 19.844 6.086 1 17.75 20 SER B O 1
ATOM 3274 N N . ASP B 1 21 ? -40.625 21.344 6.801 1 17.94 21 ASP B N 1
ATOM 3275 C CA . ASP B 1 21 ? -40.5 21.844 8.172 1 17.94 21 ASP B CA 1
ATOM 3276 C C . ASP B 1 21 ? -41 20.812 9.172 1 17.94 21 ASP B C 1
ATOM 3278 O O . ASP B 1 21 ? -41.156 21.125 10.359 1 17.94 21 ASP B O 1
ATOM 3282 N N . VAL B 1 22 ? -40.844 19.484 9.055 1 18.52 22 VAL B N 1
ATOM 3283 C CA . VAL B 1 22 ? -41.781 18.672 9.836 1 18.52 22 VAL B CA 1
ATOM 3284 C C . VAL B 1 22 ? -41.406 18.734 11.312 1 18.52 22 VAL B C 1
ATOM 3286 O O . VAL B 1 22 ? -40.219 18.547 11.672 1 18.52 22 VAL B O 1
ATOM 3289 N N . THR B 1 23 ? -42.281 19.328 12.148 1 18.28 23 THR B N 1
ATOM 3290 C CA . THR B 1 23 ? -42.344 19.719 13.547 1 18.28 23 THR B CA 1
ATOM 3291 C C . THR B 1 23 ? -42.531 18.5 14.445 1 18.28 23 THR B C 1
ATOM 3293 O O . THR B 1 23 ? -43.469 17.734 14.297 1 18.28 23 THR B O 1
ATOM 3296 N N . GLU B 1 24 ? -41.406 17.766 15.016 1 18.94 24 GLU B N 1
ATOM 3297 C CA . GLU B 1 24 ? -41.25 16.484 15.672 1 18.94 24 GLU B CA 1
ATOM 3298 C C . GLU B 1 24 ? -41.781 16.5 17.094 1 18.94 24 GLU B C 1
ATOM 3300 O O . GLU B 1 24 ? -41.594 15.555 17.859 1 18.94 24 GLU B O 1
ATOM 3305 N N . SER B 1 25 ? -42.969 17.047 17.453 1 17.64 25 SER B N 1
ATOM 3306 C CA . SER B 1 25 ? -43.062 17.359 18.875 1 17.64 25 SER B CA 1
ATOM 3307 C C . SER B 1 25 ? -43.281 16.094 19.703 1 17.64 25 SER B C 1
ATOM 3309 O O . SER B 1 25 ? -43.469 16.172 20.922 1 17.64 25 SER B O 1
ATOM 3311 N N . SER B 1 26 ? -43.125 14.797 19.297 1 18.19 26 SER B N 1
ATOM 3312 C CA . SER B 1 26 ? -44.031 13.875 19.984 1 18.19 26 SER B CA 1
ATOM 3313 C C . SER B 1 26 ? -43.531 13.539 21.391 1 18.19 26 SER B C 1
ATOM 3315 O O . SER B 1 26 ? -42.469 12.906 21.531 1 18.19 26 SER B O 1
ATOM 3317 N N . TYR B 1 27 ? -43.75 14.336 22.5 1 16.78 27 TYR B N 1
ATOM 3318 C CA . TYR B 1 27 ? -43.188 14.359 23.844 1 16.78 27 TYR B CA 1
ATOM 3319 C C . TYR B 1 27 ? -43.531 13.078 24.609 1 16.78 27 TYR B C 1
ATOM 3321 O O . TYR B 1 27 ? -42.688 12.508 25.297 1 16.78 27 TYR B O 1
ATOM 3329 N N . ASP B 1 28 ? -44.844 12.602 24.656 1 16.53 28 ASP B N 1
ATOM 3330 C CA . ASP B 1 28 ? -45.406 12.578 26 1 16.53 28 ASP B CA 1
ATOM 3331 C C . ASP B 1 28 ? -45.062 11.266 26.703 1 16.53 28 ASP B C 1
ATOM 3333 O O . ASP B 1 28 ? -45.062 11.195 27.938 1 16.53 28 ASP B O 1
ATOM 3337 N N . VAL B 1 29 ? -45.031 10.008 26.109 1 17.78 29 VAL B N 1
ATOM 3338 C CA . VAL B 1 29 ? -45.875 9 26.719 1 17.78 29 VAL B CA 1
ATOM 3339 C C . VAL B 1 29 ? -45.125 8.328 27.875 1 17.78 29 VAL B C 1
ATOM 3341 O O . VAL B 1 29 ? -44.219 7.52 27.656 1 17.78 29 VAL B O 1
ATOM 3344 N N . LEU B 1 30 ? -44.594 9.055 28.891 1 16.44 30 LEU B N 1
ATOM 3345 C CA . LEU B 1 30 ? -43.594 8.586 29.812 1 16.44 30 LEU B CA 1
ATOM 3346 C C . LEU B 1 30 ? -44.094 7.379 30.609 1 16.44 30 LEU B C 1
ATOM 3348 O O . LEU B 1 30 ? -43.312 6.441 30.859 1 16.44 30 LEU B O 1
ATOM 3352 N N . ASN B 1 31 ? -45.312 7.496 31.25 1 18.12 31 ASN B N 1
ATOM 3353 C CA . ASN B 1 31 ? -45.312 7.246 32.688 1 18.12 31 ASN B CA 1
ATOM 3354 C C . ASN B 1 31 ? -45.469 5.762 33 1 18.12 31 ASN B C 1
ATOM 3356 O O . ASN B 1 31 ? -45.562 5.375 34.156 1 18.12 31 ASN B O 1
ATOM 3360 N N . ALA B 1 32 ? -46.062 4.902 32.156 1 20.95 32 ALA B N 1
ATOM 3361 C CA . ALA B 1 32 ? -47 4.051 32.906 1 20.95 32 ALA B CA 1
ATOM 3362 C C . ALA B 1 32 ? -46.25 3.051 33.781 1 20.95 32 ALA B C 1
ATOM 3364 O O . ALA B 1 32 ? -45.125 2.635 33.438 1 20.95 32 ALA B O 1
ATOM 3365 N N . PRO B 1 33 ? -46.781 2.674 34.969 1 20.61 33 PRO B N 1
ATOM 3366 C CA . PRO B 1 33 ? -46.344 1.979 36.156 1 20.61 33 PRO B CA 1
ATOM 3367 C C . PRO B 1 33 ? -46.031 0.511 35.906 1 20.61 33 PRO B C 1
ATOM 3369 O O . PRO B 1 33 ? -46.812 -0.222 35.344 1 20.61 33 PRO B O 1
ATOM 3372 N N . MET B 1 34 ? -44.719 0.175 35.594 1 20.06 34 MET B N 1
ATOM 3373 C CA . MET B 1 34 ? -44.344 -1.178 35.219 1 20.06 34 MET B CA 1
ATOM 3374 C C . MET B 1 34 ? -44.75 -2.189 36.281 1 20.06 34 MET B C 1
ATOM 3376 O O . MET B 1 34 ? -44.25 -2.145 37.406 1 20.06 34 MET B O 1
ATOM 3380 N N . GLU B 1 35 ? -46.094 -2.43 36.312 1 21.78 35 GLU B N 1
ATOM 3381 C CA . GLU B 1 35 ? -46.562 -3.404 37.281 1 21.78 35 GLU B CA 1
ATOM 3382 C C . GLU B 1 35 ? -45.688 -4.66 37.281 1 21.78 35 GLU B C 1
ATOM 3384 O O . GLU B 1 35 ? -45.125 -5.012 36.219 1 21.78 35 GLU B O 1
ATOM 3389 N N . THR B 1 36 ? -45.375 -5.129 38.469 1 21.27 36 THR B N 1
ATOM 3390 C CA . THR B 1 36 ? -44.406 -6.137 38.938 1 21.27 36 THR B CA 1
ATOM 3391 C C . THR B 1 36 ? -44.781 -7.512 38.375 1 21.27 36 THR B C 1
ATOM 3393 O O . THR B 1 36 ? -45.75 -8.117 38.812 1 21.27 36 THR B O 1
ATOM 3396 N N . PRO B 1 37 ? -44.969 -7.629 36.969 1 20.33 37 PRO B N 1
ATOM 3397 C CA . PRO B 1 37 ? -45.75 -8.852 36.719 1 20.33 37 PRO B CA 1
ATOM 3398 C C . PRO B 1 37 ? -45.094 -10.086 37.344 1 20.33 37 PRO B C 1
ATOM 3400 O O . PRO B 1 37 ? -43.906 -10.094 37.625 1 20.33 37 PRO B O 1
ATOM 3403 N N . SER B 1 38 ? -45.969 -11.055 37.719 1 21.23 38 SER B N 1
ATOM 3404 C CA . SER B 1 38 ? -46.062 -12.359 38.375 1 21.23 38 SER B CA 1
ATOM 3405 C C . SER B 1 38 ? -45.156 -13.375 37.688 1 21.23 38 SER B C 1
ATOM 3407 O O . SER B 1 38 ? -44.781 -13.203 36.531 1 21.23 38 SER B O 1
ATOM 3409 N N . SER B 1 39 ? -44.812 -14.539 38.375 1 21.75 39 SER B N 1
ATOM 3410 C CA . SER B 1 39 ? -43.812 -15.602 38.312 1 21.75 39 SER B CA 1
ATOM 3411 C C . SER B 1 39 ? -43.906 -16.375 37 1 21.75 39 SER B C 1
ATOM 3413 O O . SER B 1 39 ? -43.25 -17.422 36.844 1 21.75 39 SER B O 1
ATOM 3415 N N . ALA B 1 40 ? -44.469 -15.789 35.844 1 22.91 40 ALA B N 1
ATOM 3416 C CA . ALA B 1 40 ? -44.906 -16.781 34.875 1 22.91 40 ALA B CA 1
ATOM 3417 C C . ALA B 1 40 ? -43.781 -17.688 34.438 1 22.91 40 ALA B C 1
ATOM 3419 O O . ALA B 1 40 ? -42.594 -17.312 34.531 1 22.91 40 ALA B O 1
ATOM 3420 N N . SER B 1 41 ? -44.156 -18.906 34 1 24.11 41 SER B N 1
ATOM 3421 C CA . SER B 1 41 ? -43.594 -20.125 33.438 1 24.11 41 SER B CA 1
ATOM 3422 C C . SER B 1 41 ? -42.75 -19.844 32.219 1 24.11 41 SER B C 1
ATOM 3424 O O . SER B 1 41 ? -43.156 -19.078 31.328 1 24.11 41 SER B O 1
ATOM 3426 N N . VAL B 1 42 ? -41.406 -19.953 32.312 1 25.72 42 VAL B N 1
ATOM 3427 C CA . VAL B 1 42 ? -40.312 -19.578 31.422 1 25.72 42 VAL B CA 1
ATOM 3428 C C . VAL B 1 42 ? -40.531 -20.188 30.047 1 25.72 42 VAL B C 1
ATOM 3430 O O . VAL B 1 42 ? -40.531 -21.406 29.891 1 25.72 42 VAL B O 1
ATOM 3433 N N . PRO B 1 43 ? -41.625 -19.719 29.266 1 24.59 43 PRO B N 1
ATOM 3434 C CA . PRO B 1 43 ? -41.75 -20.5 28.047 1 24.59 43 PRO B CA 1
ATOM 3435 C C . PRO B 1 43 ? -40.438 -20.609 27.266 1 24.59 43 PRO B C 1
ATOM 3437 O O . PRO B 1 43 ? -39.562 -19.75 27.391 1 24.59 43 PRO B O 1
ATOM 3440 N N . ALA B 1 44 ? -40.062 -21.859 26.672 1 25.14 44 ALA B N 1
ATOM 3441 C CA . ALA B 1 44 ? -39.031 -22.391 25.812 1 25.14 44 ALA B CA 1
ATOM 3442 C C . ALA B 1 44 ? -38.75 -21.438 24.641 1 25.14 44 ALA B C 1
ATOM 3444 O O . ALA B 1 44 ? -39.5 -21.406 23.672 1 25.14 44 ALA B O 1
ATOM 3445 N N . SER B 1 45 ? -38.438 -20.125 24.906 1 25.94 45 SER B N 1
ATOM 3446 C CA . SER B 1 45 ? -38.406 -19.078 23.891 1 25.94 45 SER B CA 1
ATOM 3447 C C . SER B 1 45 ? -37.438 -19.438 22.781 1 25.94 45 SER B C 1
ATOM 3449 O O . SER B 1 45 ? -36.344 -19.938 23.047 1 25.94 45 SER B O 1
ATOM 3451 N N . SER B 1 46 ? -37.875 -19.484 21.516 1 28.14 46 SER B N 1
ATOM 3452 C CA . SER B 1 46 ? -37.344 -19.875 20.203 1 28.14 46 SER B CA 1
ATOM 3453 C C . SER B 1 46 ? -36 -19.188 19.938 1 28.14 46 SER B C 1
ATOM 3455 O O . SER B 1 46 ? -35.938 -17.953 19.922 1 28.14 46 SER B O 1
ATOM 3457 N N . ALA B 1 47 ? -34.781 -19.703 20.188 1 30.3 47 ALA B N 1
ATOM 3458 C CA . ALA B 1 47 ? -33.375 -19.453 20.031 1 30.3 47 ALA B CA 1
ATOM 3459 C C . ALA B 1 47 ? -33.062 -18.922 18.625 1 30.3 47 ALA B C 1
ATOM 3461 O O . ALA B 1 47 ? -31.922 -18.578 18.328 1 30.3 47 ALA B O 1
ATOM 3462 N N . ALA B 1 48 ? -33.906 -19.25 17.547 1 33.22 48 ALA B N 1
ATOM 3463 C CA . ALA B 1 48 ? -33.594 -18.859 16.172 1 33.22 48 ALA B CA 1
ATOM 3464 C C . ALA B 1 48 ? -33.594 -17.344 16.031 1 33.22 48 ALA B C 1
ATOM 3466 O O . ALA B 1 48 ? -33 -16.812 15.086 1 33.22 48 ALA B O 1
ATOM 3467 N N . GLY B 1 49 ? -34.406 -16.594 16.859 1 33.12 49 GLY B N 1
ATOM 3468 C CA . GLY B 1 49 ? -34.562 -15.164 16.672 1 33.12 49 GLY B CA 1
ATOM 3469 C C . GLY B 1 49 ? -33.375 -14.352 17.188 1 33.12 49 GLY B C 1
ATOM 3470 O O . GLY B 1 49 ? -33.344 -13.133 17 1 33.12 49 GLY B O 1
ATOM 3471 N N . ALA B 1 50 ? -32.625 -14.773 18.125 1 39.31 50 ALA B N 1
ATOM 3472 C CA . ALA B 1 50 ? -31.641 -13.984 18.875 1 39.31 50 ALA B CA 1
ATOM 3473 C C . ALA B 1 50 ? -30.344 -13.844 18.078 1 39.31 50 ALA B C 1
ATOM 3475 O O . ALA B 1 50 ? -29.609 -12.859 18.25 1 39.31 50 ALA B O 1
ATOM 3476 N N . THR B 1 51 ? -29.891 -14.867 17.344 1 41.97 51 THR B N 1
ATOM 3477 C CA . THR B 1 51 ? -28.656 -14.75 16.594 1 41.97 51 THR B CA 1
ATOM 3478 C C . THR B 1 51 ? -28.766 -13.672 15.523 1 41.97 51 THR B C 1
ATOM 3480 O O . THR B 1 51 ? -27.797 -12.969 15.234 1 41.97 51 THR B O 1
ATOM 3483 N N . GLU B 1 52 ? -29.969 -13.5 14.906 1 46.38 52 GLU B N 1
ATOM 3484 C CA . GLU B 1 52 ? -30.188 -12.43 13.93 1 46.38 52 GLU B CA 1
ATOM 3485 C C . GLU B 1 52 ? -30.078 -11.055 14.586 1 46.38 52 GLU B C 1
ATOM 3487 O O . GLU B 1 52 ? -29.609 -10.102 13.969 1 46.38 52 GLU B O 1
ATOM 3492 N N . ASP B 1 53 ? -30.391 -11 15.867 1 47.19 53 ASP B N 1
ATOM 3493 C CA . ASP B 1 53 ? -30.469 -9.703 16.547 1 47.19 53 ASP B CA 1
ATOM 3494 C C . ASP B 1 53 ? -29.078 -9.156 16.859 1 47.19 53 ASP B C 1
ATOM 3496 O O . ASP B 1 53 ? -28.828 -7.961 16.656 1 47.19 53 ASP B O 1
ATOM 3500 N N . TRP B 1 54 ? -28.25 -10.008 17.312 1 44.75 54 TRP B N 1
ATOM 3501 C CA . TRP B 1 54 ? -26.938 -9.461 17.672 1 44.75 54 TRP B CA 1
ATOM 3502 C C . TRP B 1 54 ? -26.141 -9.102 16.438 1 44.75 54 TRP B C 1
ATOM 3504 O O . TRP B 1 54 ? -25.391 -8.125 16.438 1 44.75 54 TRP B O 1
ATOM 3514 N N . LYS B 1 55 ? -26.156 -9.875 15.414 1 46.25 55 LYS B N 1
ATOM 3515 C CA . LYS B 1 55 ? -25.531 -9.508 14.148 1 46.25 55 LYS B CA 1
ATOM 3516 C C . LYS B 1 55 ? -26.109 -8.211 13.594 1 46.25 55 LYS B C 1
ATOM 3518 O O . LYS B 1 55 ? -25.391 -7.359 13.094 1 46.25 55 LYS B O 1
ATOM 3523 N N . SER B 1 56 ? -27.391 -8.242 13.633 1 51.5 56 SER B N 1
ATOM 3524 C CA . SER B 1 56 ? -28.062 -7.012 13.227 1 51.5 56 SER B CA 1
ATOM 3525 C C . SER B 1 56 ? -27.672 -5.844 14.125 1 51.5 56 SER B C 1
ATOM 3527 O O . SER B 1 56 ? -27.484 -4.719 13.648 1 51.5 56 SER B O 1
ATOM 3529 N N . GLN B 1 57 ? -27.5 -6.145 15.352 1 51.75 57 GLN B N 1
ATOM 3530 C CA . GLN B 1 57 ? -27.188 -5.074 16.297 1 51.75 57 GLN B CA 1
ATOM 3531 C C . GLN B 1 57 ? -25.719 -4.652 16.156 1 51.75 57 GLN B C 1
ATOM 3533 O O . GLN B 1 57 ? -25.406 -3.459 16.188 1 51.75 57 GLN B O 1
ATOM 3538 N N . LEU B 1 58 ? -24.797 -5.598 16.141 1 48.69 58 LEU B N 1
ATOM 3539 C CA . LEU B 1 58 ? -23.375 -5.277 15.961 1 48.69 58 LEU B CA 1
ATOM 3540 C C . LEU B 1 58 ? -23.141 -4.598 14.617 1 48.69 58 LEU B C 1
ATOM 3542 O O . LEU B 1 58 ? -22.344 -3.662 14.523 1 48.69 58 LEU B O 1
ATOM 3546 N N . ALA B 1 59 ? -23.719 -5.18 13.586 1 52.97 59 ALA B N 1
ATOM 3547 C CA . ALA B 1 59 ? -23.641 -4.559 12.266 1 52.97 59 ALA B CA 1
ATOM 3548 C C . ALA B 1 59 ? -24.172 -3.131 12.297 1 52.97 59 ALA B C 1
ATOM 3550 O O . ALA B 1 59 ? -23.734 -2.283 11.516 1 52.97 59 ALA B O 1
ATOM 3551 N N . LYS B 1 60 ? -25.078 -2.908 13.203 1 56.66 60 LYS B N 1
ATOM 3552 C CA . LYS B 1 60 ? -25.672 -1.583 13.32 1 56.66 60 LYS B CA 1
ATOM 3553 C C . LYS B 1 60 ? -24.75 -0.624 14.055 1 56.66 60 LYS B C 1
ATOM 3555 O O . LYS B 1 60 ? -24.828 0.592 13.875 1 56.66 60 LYS B O 1
ATOM 3560 N N . MET B 1 61 ? -23.719 -1.154 14.773 1 66.25 61 MET B N 1
ATOM 3561 C CA . MET B 1 61 ? -22.984 -0.312 15.703 1 66.25 61 MET B CA 1
ATOM 3562 C C . MET B 1 61 ? -21.641 0.103 15.109 1 66.25 61 MET B C 1
ATOM 3564 O O . MET B 1 61 ? -21.094 1.159 15.453 1 66.25 61 MET B O 1
ATOM 3568 N N . VAL B 1 62 ? -21.094 -0.542 14.109 1 83.81 62 VAL B N 1
ATOM 3569 C CA . VAL B 1 62 ? -19.781 -0.182 13.586 1 83.81 62 VAL B CA 1
ATOM 3570 C C . VAL B 1 62 ? -19.891 0.112 12.086 1 83.81 62 VAL B C 1
ATOM 3572 O O . VAL B 1 62 ? -20.438 -0.687 11.328 1 83.81 62 VAL B O 1
ATOM 3575 N N . LYS B 1 63 ? -19.594 1.295 11.789 1 88.12 63 LYS B N 1
ATOM 3576 C CA . LYS B 1 63 ? -19.547 1.703 10.383 1 88.12 63 LYS B CA 1
ATOM 3577 C C . LYS B 1 63 ? -18.141 1.534 9.812 1 88.12 63 LYS B C 1
ATOM 3579 O O . LYS B 1 63 ? -17.172 2.021 10.391 1 88.12 63 LYS B O 1
ATOM 3584 N N . VAL B 1 64 ? -18.047 0.814 8.648 1 89.81 64 VAL B N 1
ATOM 3585 C CA . VAL B 1 64 ? -16.766 0.626 7.973 1 89.81 64 VAL B CA 1
ATOM 3586 C C . VAL B 1 64 ? -16.719 1.491 6.715 1 89.81 64 VAL B C 1
ATOM 3588 O O . VAL B 1 64 ? -17.656 1.489 5.914 1 89.81 64 VAL B O 1
ATOM 3591 N N . SER B 1 65 ? -15.672 2.268 6.621 1 91.75 65 SER B N 1
ATOM 3592 C CA . SER B 1 65 ? -15.43 3.088 5.441 1 91.75 65 SER B CA 1
ATOM 3593 C C . SER B 1 65 ? -13.938 3.156 5.113 1 91.75 65 SER B C 1
ATOM 3595 O O . SER B 1 65 ? -13.125 2.52 5.781 1 91.75 65 SER B O 1
ATOM 3597 N N . GLY B 1 66 ? -13.609 3.807 3.973 1 94.06 66 GLY B N 1
ATOM 3598 C CA . GLY B 1 66 ? -12.219 3.959 3.596 1 94.06 66 GLY B CA 1
ATOM 3599 C C . GLY B 1 66 ? -12.031 4.562 2.217 1 94.06 66 GLY B C 1
ATOM 3600 O O . GLY B 1 66 ? -13 5.016 1.599 1 94.06 66 GLY B O 1
ATOM 3601 N N . TYR B 1 67 ? -10.773 4.648 1.878 1 95.31 67 TYR B N 1
ATOM 3602 C CA . TYR B 1 67 ? -10.453 5.125 0.536 1 95.31 67 TYR B CA 1
ATOM 3603 C C . TYR B 1 67 ? -9.086 4.641 0.092 1 95.31 67 TYR B C 1
ATOM 3605 O O . TYR B 1 67 ? -8.203 4.391 0.924 1 95.31 67 TYR B O 1
ATOM 3613 N N . LEU B 1 68 ? -8.992 4.469 -1.199 1 95.94 68 LEU B N 1
ATOM 3614 C CA . LEU B 1 68 ? -7.734 4.152 -1.876 1 95.94 68 LEU B CA 1
ATOM 3615 C C . LEU B 1 68 ? -7.27 5.328 -2.73 1 95.94 68 LEU B C 1
ATOM 3617 O O . LEU B 1 68 ? -8.039 5.855 -3.539 1 95.94 68 LEU B O 1
ATOM 3621 N N . GLN B 1 69 ? -6.102 5.762 -2.451 1 96.5 69 GLN B N 1
ATOM 3622 C CA . GLN B 1 69 ? -5.477 6.758 -3.314 1 96.5 69 GLN B CA 1
ATOM 3623 C C . GLN B 1 69 ? -4.309 6.156 -4.094 1 96.5 69 GLN B C 1
ATOM 3625 O O . GLN B 1 69 ? -3.328 5.699 -3.5 1 96.5 69 GLN B O 1
ATOM 3630 N N . ALA B 1 70 ? -4.449 6.133 -5.398 1 96.19 70 ALA B N 1
ATOM 3631 C CA . ALA B 1 70 ? -3.436 5.531 -6.266 1 96.19 70 ALA B CA 1
ATOM 3632 C C . ALA B 1 70 ? -3.287 6.32 -7.562 1 96.19 70 ALA B C 1
ATOM 3634 O O . ALA B 1 70 ? -4.223 6.996 -7.996 1 96.19 70 ALA B O 1
ATOM 3635 N N . GLY B 1 71 ? -2.037 6.211 -8.164 1 96.62 71 GLY B N 1
ATOM 3636 C CA . GLY B 1 71 ? -1.772 6.91 -9.406 1 96.62 71 GLY B CA 1
ATOM 3637 C C . GLY B 1 71 ? -0.31 6.883 -9.812 1 96.62 71 GLY B C 1
ATOM 3638 O O . GLY B 1 71 ? 0.353 5.852 -9.688 1 96.62 71 GLY B O 1
ATOM 3639 N N . TYR B 1 72 ? -0.001 7.992 -10.391 1 96.81 72 TYR B N 1
ATOM 3640 C CA . TYR B 1 72 ? 1.33 8.102 -10.977 1 96.81 72 TYR B CA 1
ATOM 3641 C C . TYR B 1 72 ? 2.061 9.328 -10.453 1 96.81 72 TYR B C 1
ATOM 3643 O O . TYR B 1 72 ? 1.457 10.391 -10.273 1 96.81 72 TYR B O 1
ATOM 3651 N N . ASN B 1 73 ? 3.404 9.164 -10.188 1 96.31 73 ASN B N 1
ATOM 3652 C CA . ASN B 1 73 ? 4.266 10.227 -9.68 1 96.31 73 ASN B CA 1
ATOM 3653 C C . ASN B 1 73 ? 5.582 10.297 -10.445 1 96.31 73 ASN B C 1
ATOM 3655 O O . ASN B 1 73 ? 6.277 9.281 -10.586 1 96.31 73 ASN B O 1
ATOM 3659 N N . TYR B 1 74 ? 5.852 11.469 -10.953 1 95.62 74 TYR B N 1
ATOM 3660 C CA . TYR B 1 74 ? 7.137 11.75 -11.586 1 95.62 74 TYR B CA 1
ATOM 3661 C C . TYR B 1 74 ? 7.895 12.836 -10.828 1 95.62 74 TYR B C 1
ATOM 3663 O O . TYR B 1 74 ? 7.297 13.812 -10.367 1 95.62 74 TYR B O 1
ATOM 3671 N N . ASN B 1 75 ? 9.172 12.641 -10.594 1 94.06 75 ASN B N 1
ATOM 3672 C CA . ASN B 1 75 ? 10.047 13.586 -9.914 1 94.06 75 ASN B CA 1
ATOM 3673 C C . ASN B 1 75 ? 11.391 13.711 -10.625 1 94.06 75 ASN B C 1
ATOM 3675 O O . ASN B 1 75 ? 12.039 12.703 -10.914 1 94.06 75 ASN B O 1
ATOM 3679 N N . SER B 1 76 ? 11.859 14.922 -10.898 1 92.75 76 SER B N 1
ATOM 3680 C CA . SER B 1 76 ? 13.094 15.141 -11.648 1 92.75 76 SER B CA 1
ATOM 3681 C C . SER B 1 76 ? 14.281 15.32 -10.703 1 92.75 76 SER B C 1
ATOM 3683 O O . SER B 1 76 ? 15.406 15.555 -11.148 1 92.75 76 SER B O 1
ATOM 3685 N N . LEU B 1 77 ? 14.062 15.32 -9.422 1 89.31 77 LEU B N 1
ATOM 3686 C CA . LEU B 1 77 ? 15.148 15.492 -8.461 1 89.31 77 LEU B CA 1
ATOM 3687 C C . LEU B 1 77 ? 16.219 14.414 -8.656 1 89.31 77 LEU B C 1
ATOM 3689 O O . LEU B 1 77 ? 15.891 13.242 -8.828 1 89.31 77 LEU B O 1
ATOM 3693 N N . GLY B 1 78 ? 17.469 14.828 -8.617 1 84.12 78 GLY B N 1
ATOM 3694 C CA . GLY B 1 78 ? 18.547 13.898 -8.867 1 84.12 78 GLY B CA 1
ATOM 3695 C C . GLY B 1 78 ? 18.5 13.281 -10.25 1 84.12 78 GLY B C 1
ATOM 3696 O O . GLY B 1 78 ? 18.422 13.992 -11.25 1 84.12 78 GLY B O 1
ATOM 3697 N N . SER B 1 79 ? 18.547 11.93 -10.273 1 82.25 79 SER B N 1
ATOM 3698 C CA . SER B 1 79 ? 18.484 11.234 -11.555 1 82.25 79 SER B CA 1
ATOM 3699 C C . SER B 1 79 ? 17.031 11.078 -12.023 1 82.25 79 SER B C 1
ATOM 3701 O O . SER B 1 79 ? 16.781 10.602 -13.133 1 82.25 79 SER B O 1
ATOM 3703 N N . GLY B 1 80 ? 16.109 11.578 -11.172 1 85.44 80 GLY B N 1
ATOM 3704 C CA . GLY B 1 80 ? 14.703 11.484 -11.5 1 85.44 80 GLY B CA 1
ATOM 3705 C C . GLY B 1 80 ? 14.133 10.094 -11.281 1 85.44 80 GLY B C 1
ATOM 3706 O O . GLY B 1 80 ? 14.875 9.117 -11.188 1 85.44 80 GLY B O 1
ATOM 3707 N N . SER B 1 81 ? 12.828 10.078 -11.117 1 88.12 81 SER B N 1
ATOM 3708 C CA . SER B 1 81 ? 12.109 8.82 -10.945 1 88.12 81 SER B CA 1
ATOM 3709 C C . SER B 1 81 ? 10.656 8.945 -11.383 1 88.12 81 SER B C 1
ATOM 3711 O O . SER B 1 81 ? 10.117 10.055 -11.453 1 88.12 81 SER B O 1
ATOM 3713 N N . SER B 1 82 ? 10.133 7.852 -11.852 1 92.38 82 SER B N 1
ATOM 3714 C CA . SER B 1 82 ? 8.711 7.734 -12.125 1 92.38 82 SER B CA 1
ATOM 3715 C C . SER B 1 82 ? 8.133 6.453 -11.531 1 92.38 82 SER B C 1
ATOM 3717 O O . SER B 1 82 ? 8.773 5.402 -11.57 1 92.38 82 SER B O 1
ATOM 3719 N N . SER B 1 83 ? 7 6.578 -10.984 1 94.44 83 SER B N 1
ATOM 3720 C CA . SER B 1 83 ? 6.445 5.426 -10.281 1 94.44 83 SER B CA 1
ATOM 3721 C C . SER B 1 83 ? 4.918 5.445 -10.305 1 94.44 83 SER B C 1
ATOM 3723 O O . SER B 1 83 ? 4.305 6.488 -10.07 1 94.44 83 SER B O 1
ATOM 3725 N N . PHE B 1 84 ? 4.395 4.289 -10.656 1 95.25 84 PHE B N 1
ATOM 3726 C CA . PHE B 1 84 ? 3.037 4.059 -10.172 1 95.25 84 PHE B CA 1
ATOM 3727 C C . PHE B 1 84 ? 3.029 3.863 -8.656 1 95.25 84 PHE B C 1
ATOM 3729 O O . PHE B 1 84 ? 3.922 3.217 -8.102 1 95.25 84 PHE B O 1
ATOM 3736 N N . GLN B 1 85 ? 1.989 4.469 -8.062 1 93.88 85 GLN B N 1
ATOM 3737 C CA . GLN B 1 85 ? 2 4.438 -6.602 1 93.88 85 GLN B CA 1
ATOM 3738 C C . GLN B 1 85 ? 0.604 4.164 -6.047 1 93.88 85 GLN B C 1
ATOM 3740 O O . GLN B 1 85 ? -0.394 4.605 -6.621 1 93.88 85 GLN B O 1
ATOM 3745 N N . ALA B 1 86 ? 0.575 3.332 -5.055 1 93.69 86 ALA B N 1
ATOM 3746 C CA . ALA B 1 86 ? -0.49 3.426 -4.059 1 93.69 86 ALA B CA 1
ATOM 3747 C C . ALA B 1 86 ? -0.066 4.301 -2.881 1 93.69 86 ALA B C 1
ATOM 3749 O O . ALA B 1 86 ? 0.71 3.867 -2.027 1 93.69 86 ALA B O 1
ATOM 3750 N N . LYS B 1 87 ? -0.56 5.426 -2.918 1 93.06 87 LYS B N 1
ATOM 3751 C CA . LYS B 1 87 ? -0.098 6.402 -1.939 1 93.06 87 LYS B CA 1
ATOM 3752 C C . LYS B 1 87 ? -0.617 6.07 -0.543 1 93.06 87 LYS B C 1
ATOM 3754 O O . LYS B 1 87 ? 0.112 6.203 0.442 1 93.06 87 LYS B O 1
ATOM 3759 N N . ARG B 1 88 ? -1.931 5.738 -0.532 1 94.31 88 ARG B N 1
ATOM 3760 C CA . ARG B 1 88 ? -2.475 5.344 0.763 1 94.31 88 ARG B CA 1
ATOM 3761 C C . ARG B 1 88 ? -3.773 4.562 0.596 1 94.31 88 ARG B C 1
ATOM 3763 O O . ARG B 1 88 ? -4.559 4.84 -0.313 1 94.31 88 ARG B O 1
ATOM 3770 N N . LEU B 1 89 ? -3.896 3.604 1.438 1 95.19 89 LEU B N 1
ATOM 3771 C CA . LEU B 1 89 ? -5.145 2.895 1.696 1 95.19 89 LEU B CA 1
ATOM 3772 C C . LEU B 1 89 ? -5.559 3.041 3.156 1 95.19 89 LEU B C 1
ATOM 3774 O O . LEU B 1 89 ? -4.848 2.596 4.059 1 95.19 89 LEU B O 1
ATOM 3778 N N . ARG B 1 90 ? -6.68 3.654 3.299 1 95.75 90 ARG B N 1
ATOM 3779 C CA . ARG B 1 90 ? -7.164 3.832 4.664 1 95.75 90 ARG B CA 1
ATOM 3780 C C . ARG B 1 90 ? -8.469 3.072 4.887 1 95.75 90 ARG B C 1
ATOM 3782 O O . ARG B 1 90 ? -9.367 3.121 4.051 1 95.75 90 ARG B O 1
ATOM 3789 N N . LEU B 1 91 ? -8.492 2.348 5.945 1 93.88 91 LEU B N 1
ATOM 3790 C CA . LEU B 1 91 ? -9.695 1.699 6.457 1 93.88 91 LEU B CA 1
ATOM 3791 C C . LEU B 1 91 ? -10.117 2.316 7.785 1 93.88 91 LEU B C 1
ATOM 3793 O O . LEU B 1 91 ? -9.312 2.428 8.711 1 93.88 91 LEU B O 1
ATOM 3797 N N . ILE B 1 92 ? -11.367 2.656 7.883 1 95.38 92 ILE B N 1
ATOM 3798 C CA . ILE B 1 92 ? -11.859 3.406 9.031 1 95.38 92 ILE B CA 1
ATOM 3799 C C . ILE B 1 92 ? -13.031 2.664 9.672 1 95.38 92 ILE B C 1
ATOM 3801 O O . ILE B 1 92 ? -13.953 2.23 8.977 1 95.38 92 ILE B O 1
ATOM 3805 N N . LEU B 1 93 ? -12.969 2.496 10.914 1 93.94 93 LEU B N 1
ATOM 3806 C CA . LEU B 1 93 ? -14.047 1.937 11.727 1 93.94 93 LEU B CA 1
ATOM 3807 C C . LEU B 1 93 ? -14.555 2.963 12.727 1 93.94 93 LEU B C 1
ATOM 3809 O O . LEU B 1 93 ? -13.797 3.438 13.578 1 93.94 93 LEU B O 1
ATOM 3813 N N . ASP B 1 94 ? -15.773 3.289 12.57 1 94.25 94 ASP B N 1
ATOM 3814 C CA . ASP B 1 94 ? -16.422 4.176 13.523 1 94.25 94 ASP B CA 1
ATOM 3815 C C . ASP B 1 94 ? -17.516 3.436 14.305 1 94.25 94 ASP B C 1
ATOM 3817 O O . ASP B 1 94 ? -18.344 2.752 13.719 1 94.25 94 ASP B O 1
ATOM 3821 N N . GLY B 1 95 ? -17.453 3.578 15.617 1 93.69 95 GLY B N 1
ATOM 3822 C CA . GLY B 1 95 ? -18.438 2.895 16.453 1 93.69 95 GLY B CA 1
ATOM 3823 C C . GLY B 1 95 ? -18.984 3.76 17.562 1 93.69 95 GLY B C 1
ATOM 3824 O O . GLY B 1 95 ? -18.25 4.586 18.125 1 93.69 95 GLY B O 1
ATOM 3825 N N . GLN B 1 96 ? -20.234 3.51 17.844 1 92.44 96 GLN B N 1
ATOM 3826 C CA . GLN B 1 96 ? -20.844 4.133 19.016 1 92.44 96 GLN B CA 1
ATOM 3827 C C . GLN B 1 96 ? -20.812 3.201 20.219 1 92.44 96 GLN B C 1
ATOM 3829 O O . GLN B 1 96 ? -21.406 2.125 20.203 1 92.44 96 GLN B O 1
ATOM 3834 N N . VAL B 1 97 ? -20.156 3.652 21.188 1 91.88 97 VAL B N 1
ATOM 3835 C CA . VAL B 1 97 ? -20.016 2.84 22.391 1 91.88 97 VAL B CA 1
ATOM 3836 C C . VAL B 1 97 ? -21.156 3.125 23.359 1 91.88 97 VAL B C 1
ATOM 3838 O O . VAL B 1 97 ? -21.672 2.215 24.016 1 91.88 97 VAL B O 1
ATOM 3841 N N . CYS B 1 98 ? -21.531 4.371 23.469 1 91.81 98 CYS B N 1
ATOM 3842 C CA . CYS B 1 98 ? -22.641 4.844 24.281 1 91.81 98 CYS B CA 1
ATOM 3843 C C . CYS B 1 98 ? -23.219 6.137 23.719 1 91.81 98 CYS B C 1
ATOM 3845 O O . CYS B 1 98 ? -22.797 6.594 22.656 1 91.81 98 CYS B O 1
ATOM 3847 N N . LYS B 1 99 ? -24.25 6.582 24.219 1 90.88 99 LYS B N 1
ATOM 3848 C CA . LYS B 1 99 ? -25 7.715 23.688 1 90.88 99 LYS B CA 1
ATOM 3849 C C . LYS B 1 99 ? -24.062 8.875 23.344 1 90.88 99 LYS B C 1
ATOM 3851 O O . LYS B 1 99 ? -24.188 9.469 22.266 1 90.88 99 LYS B O 1
ATOM 3856 N N . ASN B 1 100 ? -23.141 9.141 24.172 1 95.56 100 ASN B N 1
ATOM 3857 C CA . ASN B 1 100 ? -22.266 10.281 23.938 1 95.56 100 ASN B CA 1
ATOM 3858 C C . ASN B 1 100 ? -20.812 9.844 23.766 1 95.56 100 ASN B C 1
ATOM 3860 O O . ASN B 1 100 ? -19.891 10.648 23.906 1 95.56 100 ASN B O 1
ATOM 3864 N N . GLY B 1 101 ? -20.641 8.57 23.516 1 96.25 101 GLY B N 1
ATOM 3865 C CA . GLY B 1 101 ? -19.297 8.016 23.391 1 96.25 101 GLY B CA 1
ATOM 3866 C C . GLY B 1 101 ? -19.062 7.277 22.094 1 96.25 101 GLY B C 1
ATOM 3867 O O . GLY B 1 101 ? -19.844 6.395 21.734 1 96.25 101 GLY B O 1
ATOM 3868 N N . SER B 1 102 ? -18.031 7.672 21.438 1 96.88 102 SER B N 1
ATOM 3869 C CA . SER B 1 102 ? -17.734 7.043 20.156 1 96.88 102 SER B CA 1
ATOM 3870 C C . SER B 1 102 ? -16.281 6.645 20.047 1 96.88 102 SER B C 1
ATOM 3872 O O . SER B 1 102 ? -15.422 7.211 20.734 1 96.88 102 SER B O 1
ATOM 3874 N N . VAL B 1 103 ? -16.031 5.656 19.219 1 97.12 103 VAL B N 1
ATOM 3875 C CA . VAL B 1 103 ? -14.68 5.184 18.953 1 97.12 103 VAL B CA 1
ATOM 3876 C C . VAL B 1 103 ? -14.391 5.262 17.469 1 97.12 103 VAL B C 1
ATOM 3878 O O . VAL B 1 103 ? -15.273 5.031 16.641 1 97.12 103 VAL B O 1
ATOM 3881 N N . ARG B 1 104 ? -13.172 5.605 17.203 1 97.44 104 ARG B N 1
ATOM 3882 C CA . ARG B 1 104 ? -12.664 5.543 15.844 1 97.44 104 ARG B CA 1
ATOM 3883 C C . ARG B 1 104 ? -11.359 4.758 15.773 1 97.44 104 ARG B C 1
ATOM 3885 O O . ARG B 1 104 ? -10.477 4.941 16.609 1 97.44 104 ARG B O 1
ATOM 3892 N N . VAL B 1 105 ? -11.297 3.91 14.766 1 97.06 105 VAL B N 1
ATOM 3893 C CA . VAL B 1 105 ? -10.062 3.223 14.406 1 97.06 105 VAL B CA 1
ATOM 3894 C C . VAL B 1 105 ? -9.773 3.428 12.922 1 97.06 105 VAL B C 1
ATOM 3896 O O . VAL B 1 105 ? -10.641 3.213 12.078 1 97.06 105 VAL B O 1
ATOM 3899 N N . GLN B 1 106 ? -8.586 3.912 12.664 1 96.69 106 GLN B N 1
ATOM 3900 C CA . GLN B 1 106 ? -8.141 4.102 11.289 1 96.69 106 GLN B CA 1
ATOM 3901 C C . GLN B 1 106 ? -6.797 3.412 11.047 1 96.69 106 GLN B C 1
ATOM 3903 O O . GLN B 1 106 ? -5.816 3.689 11.742 1 96.69 106 GLN B O 1
ATOM 3908 N N . ILE B 1 107 ? -6.789 2.564 10.07 1 95 107 ILE B N 1
ATOM 3909 C CA . ILE B 1 107 ? -5.574 1.858 9.68 1 95 107 ILE B CA 1
ATOM 3910 C C . ILE B 1 107 ? -5.16 2.289 8.273 1 95 107 ILE B C 1
ATOM 3912 O O . ILE B 1 107 ? -6.012 2.479 7.398 1 95 107 ILE B O 1
ATOM 3916 N N . GLU B 1 108 ? -3.885 2.502 8.109 1 94.25 108 GLU B N 1
ATOM 3917 C CA . GLU B 1 108 ? -3.357 2.867 6.797 1 94.25 108 GLU B CA 1
ATOM 3918 C C . GLU B 1 108 ? -2.398 1.801 6.27 1 94.25 108 GLU B C 1
ATOM 3920 O O . GLU B 1 108 ? -1.518 1.339 6.996 1 94.25 108 GLU B O 1
ATOM 3925 N N . ALA B 1 109 ? -2.67 1.462 5.066 1 92.56 109 ALA B N 1
ATOM 3926 C CA . ALA B 1 109 ? -1.709 0.637 4.336 1 92.56 109 ALA B CA 1
ATOM 3927 C C . ALA B 1 109 ? -0.945 1.463 3.307 1 92.56 109 ALA B C 1
ATOM 3929 O O . ALA B 1 109 ? -1.366 2.566 2.951 1 92.56 109 ALA B O 1
ATOM 3930 N N . PHE B 1 110 ? 0.199 0.975 2.824 1 91.12 110 PHE B N 1
ATOM 3931 C CA . PHE B 1 110 ? 1.129 1.659 1.934 1 91.12 110 PHE B CA 1
ATOM 3932 C C . PHE B 1 110 ? 1.738 2.877 2.619 1 91.12 110 PHE B C 1
ATOM 3934 O O . PHE B 1 110 ? 1.989 3.896 1.976 1 91.12 110 PHE B O 1
ATOM 3941 N N . ASN B 1 111 ? 1.824 2.711 3.936 1 78.44 111 ASN B N 1
ATOM 3942 C CA . ASN B 1 111 ? 2.381 3.809 4.719 1 78.44 111 ASN B CA 1
ATOM 3943 C C . ASN B 1 111 ? 3.832 4.09 4.34 1 78.44 111 ASN B C 1
ATOM 3945 O O . ASN B 1 111 ? 4.617 3.162 4.141 1 78.44 111 ASN B O 1
ATOM 3949 N N . GLY B 1 112 ? 4.168 5.312 4.23 1 71.56 112 GLY B N 1
ATOM 3950 C CA . GLY B 1 112 ? 5.496 5.668 3.754 1 71.56 112 GLY B CA 1
ATOM 3951 C C . GLY B 1 112 ? 6.336 6.375 4.801 1 71.56 112 GLY B C 1
ATOM 3952 O O . GLY B 1 112 ? 7.219 7.164 4.465 1 71.56 112 GLY B O 1
ATOM 3953 N N . ILE B 1 113 ? 5.938 6.215 6.105 1 72.75 113 ILE B N 1
ATOM 3954 C CA . ILE B 1 113 ? 6.812 6.805 7.113 1 72.75 113 ILE B CA 1
ATOM 3955 C C . ILE B 1 113 ? 8.219 6.23 6.977 1 72.75 113 ILE B C 1
ATOM 3957 O O . ILE B 1 113 ? 8.398 5.008 6.926 1 72.75 113 ILE B O 1
ATOM 3961 N N . ALA B 1 114 ? 9.117 7.098 6.922 1 75.25 114 ALA B N 1
ATOM 3962 C CA . ALA B 1 114 ? 10.5 6.648 6.77 1 75.25 114 ALA B CA 1
ATOM 3963 C C . ALA B 1 114 ? 10.898 5.707 7.902 1 75.25 114 ALA B C 1
ATOM 3965 O O . ALA B 1 114 ? 10.555 5.938 9.062 1 75.25 114 ALA B O 1
ATOM 3966 N N . GLY B 1 115 ? 11.484 4.672 7.543 1 75.88 115 GLY B N 1
ATOM 3967 C CA . GLY B 1 115 ? 11.977 3.725 8.531 1 75.88 115 GLY B CA 1
ATOM 3968 C C . GLY B 1 115 ? 10.953 2.666 8.906 1 75.88 115 GLY B C 1
ATOM 3969 O O . GLY B 1 115 ? 11.242 1.769 9.695 1 75.88 115 GLY B O 1
ATOM 3970 N N . SER B 1 116 ? 9.82 2.838 8.32 1 78.06 116 SER B N 1
ATOM 3971 C CA . SER B 1 116 ? 8.781 1.898 8.719 1 78.06 116 SER B CA 1
ATOM 3972 C C . SER B 1 116 ? 8.656 0.755 7.723 1 78.06 116 SER B C 1
ATOM 3974 O O . SER B 1 116 ? 7.855 -0.163 7.918 1 78.06 116 SER B O 1
ATOM 3976 N N . THR B 1 117 ? 9.398 0.765 6.738 1 82.06 117 THR B N 1
ATOM 3977 C CA . THR B 1 117 ? 9.32 -0.292 5.734 1 82.06 117 THR B CA 1
ATOM 3978 C C . THR B 1 117 ? 9.922 -1.59 6.266 1 82.06 117 THR B C 1
ATOM 3980 O O . THR B 1 117 ? 10.688 -1.574 7.23 1 82.06 117 THR B O 1
ATOM 3983 N N . ASN B 1 118 ? 9.516 -2.645 5.68 1 81.62 118 ASN B N 1
ATOM 3984 C CA . ASN B 1 118 ? 10.125 -3.914 6.062 1 81.62 118 ASN B CA 1
ATOM 3985 C C . ASN B 1 118 ? 11.508 -4.082 5.438 1 81.62 118 ASN B C 1
ATOM 3987 O O . ASN B 1 118 ? 12.062 -3.129 4.895 1 81.62 118 ASN B O 1
ATOM 3991 N N . GLY B 1 119 ? 12.078 -5.188 5.641 1 78.31 119 GLY B N 1
ATOM 3992 C CA . GLY B 1 119 ? 13.445 -5.434 5.199 1 78.31 119 GLY B CA 1
ATOM 3993 C C . GLY B 1 119 ? 13.609 -5.359 3.695 1 78.31 119 GLY B C 1
ATOM 3994 O O . GLY B 1 119 ? 14.719 -5.156 3.195 1 78.31 119 GLY B O 1
ATOM 3995 N N . ASN B 1 120 ? 12.5 -5.418 2.926 1 82.5 120 ASN B N 1
ATOM 3996 C CA . ASN B 1 120 ? 12.539 -5.359 1.468 1 82.5 120 ASN B CA 1
ATOM 3997 C C . ASN B 1 120 ? 12.211 -3.961 0.955 1 82.5 120 ASN B C 1
ATOM 3999 O O . ASN B 1 120 ? 12.133 -3.742 -0.255 1 82.5 120 ASN B O 1
ATOM 4003 N N . GLY B 1 121 ? 12.008 -3.07 1.905 1 85 121 GLY B N 1
ATOM 4004 C CA . GLY B 1 121 ? 11.641 -1.715 1.524 1 85 121 GLY B CA 1
ATOM 4005 C C . GLY B 1 121 ? 10.172 -1.562 1.188 1 85 121 GLY B C 1
ATOM 4006 O O . GLY B 1 121 ? 9.758 -0.542 0.633 1 85 121 GLY B O 1
ATOM 4007 N N . GLN B 1 122 ? 9.398 -2.576 1.438 1 86.75 122 GLN B N 1
ATOM 4008 C CA . GLN B 1 122 ? 7.969 -2.51 1.176 1 86.75 122 GLN B CA 1
ATOM 4009 C C . GLN B 1 122 ? 7.25 -1.692 2.246 1 86.75 122 GLN B C 1
ATOM 4011 O O . GLN B 1 122 ? 7.578 -1.788 3.432 1 86.75 122 GLN B O 1
ATOM 4016 N N . LYS B 1 123 ? 6.293 -0.996 1.789 1 88.88 123 LYS B N 1
ATOM 4017 C CA . LYS B 1 123 ? 5.488 -0.193 2.705 1 88.88 123 LYS B CA 1
ATOM 4018 C C . LYS B 1 123 ? 4.648 -1.079 3.617 1 88.88 123 LYS B C 1
ATOM 4020 O O . LYS B 1 123 ? 4.203 -2.154 3.211 1 88.88 123 LYS B O 1
ATOM 4025 N N . ASN B 1 124 ? 4.391 -0.587 4.789 1 87.31 124 ASN B N 1
ATOM 4026 C CA . ASN B 1 124 ? 3.764 -1.407 5.82 1 87.31 124 ASN B CA 1
ATOM 4027 C C . ASN B 1 124 ? 2.361 -0.91 6.16 1 87.31 124 ASN B C 1
ATOM 4029 O O . ASN B 1 124 ? 1.859 0.021 5.527 1 87.31 124 ASN B O 1
ATOM 4033 N N . ILE B 1 125 ? 1.679 -1.667 7.023 1 89.69 125 ILE B N 1
ATOM 4034 C CA . ILE B 1 125 ? 0.382 -1.291 7.578 1 89.69 125 ILE B CA 1
ATOM 4035 C C . ILE B 1 125 ? 0.566 -0.71 8.977 1 89.69 125 ILE B C 1
ATOM 4037 O O . ILE B 1 125 ? 1.311 -1.261 9.789 1 89.69 125 ILE B O 1
ATOM 4041 N N . GLN B 1 126 ? -0.124 0.457 9.211 1 91.25 126 GLN B N 1
ATOM 4042 C CA . GLN B 1 126 ? 0.035 1.123 10.5 1 91.25 126 GLN B CA 1
ATOM 4043 C C . GLN B 1 126 ? -1.293 1.69 10.992 1 91.25 126 GLN B C 1
ATOM 4045 O O . GLN B 1 126 ? -2.139 2.092 10.188 1 91.25 126 GLN B O 1
ATOM 4050 N N . VAL B 1 127 ? -1.379 1.718 12.305 1 92.94 127 VAL B N 1
ATOM 4051 C CA . VAL B 1 127 ? -2.527 2.391 12.906 1 92.94 127 VAL B CA 1
ATOM 4052 C C . VAL B 1 127 ? -2.307 3.902 12.883 1 92.94 127 VAL B C 1
ATOM 4054 O O . VAL B 1 127 ? -1.267 4.387 13.336 1 92.94 127 VAL B O 1
ATOM 4057 N N . MET B 1 128 ? -3.295 4.578 12.375 1 94.31 128 MET B N 1
ATOM 4058 C CA . MET B 1 128 ? -3.232 6.039 12.344 1 94.31 128 MET B CA 1
ATOM 4059 C C . MET B 1 128 ? -4.012 6.641 13.508 1 94.31 128 MET B C 1
ATOM 4061 O O . MET B 1 128 ? -3.467 7.422 14.289 1 94.31 128 MET B O 1
ATOM 4065 N N . ASP B 1 129 ? -5.199 6.262 13.586 1 97.44 129 ASP B N 1
ATOM 4066 C CA . ASP B 1 129 ? -6.062 6.738 14.664 1 97.44 129 ASP B CA 1
ATOM 4067 C C . ASP B 1 129 ? -6.609 5.574 15.484 1 97.44 129 ASP B C 1
ATOM 4069 O O . ASP B 1 129 ? -6.934 4.516 14.938 1 97.44 129 ASP B O 1
ATOM 4073 N N . ALA B 1 130 ? -6.68 5.672 16.703 1 98.06 130 ALA B N 1
ATOM 4074 C CA . ALA B 1 130 ? -7.32 4.805 17.688 1 98.06 130 ALA B CA 1
ATOM 4075 C C . ALA B 1 130 ? -7.676 5.582 18.953 1 98.06 130 ALA B C 1
ATOM 4077 O O . ALA B 1 130 ? -6.855 5.703 19.875 1 98.06 130 ALA B O 1
ATOM 4078 N N . PHE B 1 131 ? -8.969 6.016 19 1 98.44 131 PHE B N 1
ATOM 4079 C CA . PHE B 1 131 ? -9.305 6.855 20.141 1 98.44 131 PHE B CA 1
ATOM 4080 C C . PHE B 1 131 ? -10.789 6.742 20.484 1 98.44 131 PHE B C 1
ATOM 4082 O O . PHE B 1 131 ? -11.594 6.32 19.641 1 98.44 131 PHE B O 1
ATOM 4089 N N . PHE B 1 132 ? -11.031 7.043 21.719 1 98.25 132 PHE B N 1
ATOM 4090 C CA . PHE B 1 132 ? -12.375 7.199 22.281 1 98.25 132 PHE B CA 1
ATOM 4091 C C . PHE B 1 132 ? -12.672 8.664 22.578 1 98.25 132 PHE B C 1
ATOM 4093 O O . PHE B 1 132 ? -11.812 9.383 23.094 1 98.25 132 PHE B O 1
ATOM 4100 N N . THR B 1 133 ? -13.828 9.125 22.172 1 98.31 133 THR B N 1
ATOM 4101 C CA . THR B 1 133 ? -14.266 10.477 22.484 1 98.31 133 THR B CA 1
ATOM 4102 C C . THR B 1 133 ? -15.578 10.461 23.266 1 98.31 133 THR B C 1
ATOM 4104 O O . THR B 1 133 ? -16.516 9.766 22.891 1 98.31 133 THR B O 1
ATOM 4107 N N . TYR B 1 134 ? -15.625 11.148 24.312 1 98.19 134 TYR B N 1
ATOM 4108 C CA . TYR B 1 134 ? -16.859 11.367 25.078 1 98.19 134 TYR B CA 1
ATOM 4109 C C . TYR B 1 134 ? -17.297 12.82 24.969 1 98.19 134 TYR B C 1
ATOM 4111 O O . TYR B 1 134 ? -16.562 13.734 25.344 1 98.19 134 TYR B O 1
ATOM 4119 N N . LYS B 1 135 ? -18.5 13 24.562 1 98.06 135 LYS B N 1
ATOM 4120 C CA . LYS B 1 135 ? -19.062 14.344 24.375 1 98.06 135 LYS B CA 1
ATOM 4121 C C . LYS B 1 135 ? -20 14.703 25.531 1 98.06 135 LYS B C 1
ATOM 4123 O O . LYS B 1 135 ? -21.188 14.383 25.484 1 98.06 135 LYS B O 1
ATOM 4128 N N . PHE B 1 136 ? -19.562 15.445 26.453 1 97.75 136 PHE B N 1
ATOM 4129 C CA . PHE B 1 136 ? -20.422 15.906 27.531 1 97.75 136 PHE B CA 1
ATOM 4130 C C . PHE B 1 136 ? -21.438 16.906 27.016 1 97.75 136 PHE B C 1
ATOM 4132 O O . PHE B 1 136 ? -22.625 16.812 27.344 1 97.75 136 PHE B O 1
ATOM 4139 N N . ASN B 1 137 ? -21.047 17.766 26.266 1 96.19 137 ASN B N 1
ATOM 4140 C CA . ASN B 1 137 ? -21.781 18.75 25.484 1 96.19 137 ASN B CA 1
ATOM 4141 C C . ASN B 1 137 ? -20.922 19.359 24.375 1 96.19 137 ASN B C 1
ATOM 4143 O O . ASN B 1 137 ? -19.734 19.047 24.266 1 96.19 137 ASN B O 1
ATOM 4147 N N . PRO B 1 138 ? -21.469 20.156 23.562 1 95.81 138 PRO B N 1
ATOM 4148 C CA . PRO B 1 138 ? -20.688 20.688 22.438 1 95.81 138 PRO B CA 1
ATOM 4149 C C . PRO B 1 138 ? -19.5 21.516 22.906 1 95.81 138 PRO B C 1
ATOM 4151 O O . PRO B 1 138 ? -18.469 21.594 22.219 1 95.81 138 PRO B O 1
ATOM 4154 N N . ALA B 1 139 ? -19.562 22.094 24.016 1 97.88 139 ALA B N 1
ATOM 4155 C CA . ALA B 1 139 ? -18.531 23 24.531 1 97.88 139 ALA B CA 1
ATOM 4156 C C . ALA B 1 139 ? -17.422 22.234 25.219 1 97.88 139 ALA B C 1
ATOM 4158 O O . ALA B 1 139 ? -16.344 22.781 25.484 1 97.88 139 ALA B O 1
ATOM 4159 N N . PHE B 1 140 ? -17.766 20.984 25.5 1 98.38 140 PHE B N 1
ATOM 4160 C CA . PHE B 1 140 ? -16.781 20.234 26.281 1 98.38 140 PHE B CA 1
ATOM 4161 C C . PHE B 1 140 ? -16.797 18.766 25.906 1 98.38 140 PHE B C 1
ATOM 4163 O O . PHE B 1 140 ? -17.703 18.031 26.281 1 98.38 140 PHE B O 1
ATOM 4170 N N . GLN B 1 141 ? -15.695 18.328 25.297 1 98.75 141 GLN B N 1
ATOM 4171 C CA . GLN B 1 141 ? -15.469 16.938 24.891 1 98.75 141 GLN B CA 1
ATOM 4172 C C . GLN B 1 141 ? -14.07 16.469 25.297 1 98.75 141 GLN B C 1
ATOM 4174 O O . GLN B 1 141 ? -13.141 17.281 25.359 1 98.75 141 GLN B O 1
ATOM 4179 N N . VAL B 1 142 ? -13.977 15.148 25.484 1 98.81 142 VAL B N 1
ATOM 4180 C CA . VAL B 1 142 ? -12.695 14.562 25.859 1 98.81 142 VAL B CA 1
ATOM 4181 C C . VAL B 1 142 ? -12.352 13.406 24.922 1 98.81 142 VAL B C 1
ATOM 4183 O O . VAL B 1 142 ? -13.195 12.539 24.672 1 98.81 142 VAL B O 1
ATOM 4186 N N . ARG B 1 143 ? -11.164 13.461 24.453 1 98.81 143 ARG B N 1
ATOM 4187 C CA . ARG B 1 143 ? -10.656 12.398 23.594 1 98.81 143 ARG B CA 1
ATOM 4188 C C . ARG B 1 143 ? -9.422 11.742 24.219 1 98.81 143 ARG B C 1
ATOM 4190 O O . ARG B 1 143 ? -8.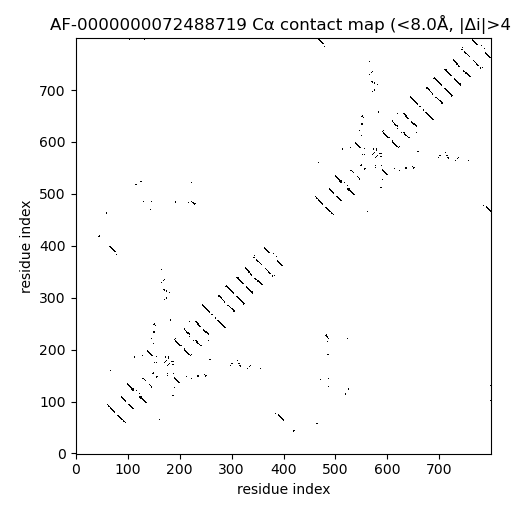547 12.438 24.734 1 98.81 143 ARG B O 1
ATOM 4197 N N . VAL B 1 144 ? -9.391 10.406 24.172 1 98.75 144 VAL B N 1
ATOM 4198 C CA . VAL B 1 144 ? -8.25 9.664 24.703 1 98.75 144 VAL B CA 1
ATOM 4199 C C . VAL B 1 144 ? -7.793 8.625 23.688 1 98.75 144 VAL B C 1
ATOM 4201 O O . VAL B 1 144 ? -8.617 7.961 23.047 1 98.75 144 VAL B O 1
ATOM 4204 N N . GLY B 1 145 ? -6.52 8.562 23.453 1 98.56 145 GLY B N 1
ATOM 4205 C CA . GLY B 1 145 ? -5.949 7.621 22.5 1 98.56 145 GLY B CA 1
ATOM 4206 C C . GLY B 1 145 ? -4.914 8.25 21.578 1 98.56 145 GLY B C 1
ATOM 4207 O O . GLY B 1 145 ? -4.164 9.133 22 1 98.56 145 GLY B O 1
ATOM 4208 N N . GLN B 1 146 ? -4.785 7.664 20.406 1 98.31 146 GLN B N 1
ATOM 4209 C CA . GLN B 1 146 ? -3.916 8.203 19.359 1 98.31 146 GLN B CA 1
ATOM 4210 C C . GLN B 1 146 ? -4.715 9.008 18.344 1 98.31 146 GLN B C 1
ATOM 4212 O O . GLN B 1 146 ? -5.648 8.484 17.719 1 98.31 146 GLN B O 1
ATOM 4217 N N . PHE B 1 147 ? -4.414 10.227 18.203 1 98.12 147 PHE B N 1
ATOM 4218 C CA . PHE B 1 147 ? -5.199 11.141 17.375 1 98.12 147 PHE B CA 1
ATOM 4219 C C . PHE B 1 147 ? -4.309 12.219 16.781 1 98.12 147 PHE B C 1
ATOM 4221 O O . PHE B 1 147 ? -3.15 12.367 17.172 1 98.12 147 PHE B O 1
ATOM 4228 N N . TYR B 1 148 ? -4.832 13.008 15.781 1 97.88 148 TYR B N 1
ATOM 4229 C CA . TYR B 1 148 ? -4.141 14.164 15.219 1 97.88 148 TYR B CA 1
ATOM 4230 C C . TYR B 1 148 ? -3.869 15.211 16.297 1 97.88 148 TYR B C 1
ATOM 4232 O O . TYR B 1 148 ? -4.754 15.539 17.094 1 97.88 148 TYR B O 1
ATOM 4240 N N . THR B 1 149 ? -2.695 15.758 16.281 1 97.62 149 THR B N 1
ATOM 4241 C CA . THR B 1 149 ? -2.449 16.938 17.094 1 97.62 149 THR B CA 1
ATOM 4242 C C . THR B 1 149 ? -3.041 18.188 16.453 1 97.62 149 THR B C 1
ATOM 4244 O O . THR B 1 149 ? -3.035 18.312 15.227 1 97.62 149 THR B O 1
ATOM 4247 N N . PRO B 1 150 ? -3.531 19.047 17.172 1 97.81 150 PRO B N 1
ATOM 4248 C CA . PRO B 1 150 ? -4.223 20.203 16.594 1 97.81 150 PRO B CA 1
ATOM 4249 C C . PRO B 1 150 ? -3.268 21.312 16.172 1 97.81 150 PRO B C 1
ATOM 4251 O O . PRO B 1 150 ? -3.551 22.484 16.391 1 97.81 150 PRO B O 1
ATOM 4254 N N . LEU B 1 151 ? -2.178 20.953 15.523 1 97 151 LEU B N 1
ATOM 4255 C CA . LEU B 1 151 ? -1.173 21.922 15.078 1 97 151 LEU B CA 1
ATOM 4256 C C . LEU B 1 151 ? -1.419 22.328 13.633 1 97 151 LEU B C 1
ATOM 4258 O O . LEU B 1 151 ? -0.93 21.688 12.703 1 97 151 LEU B O 1
ATOM 4262 N N . GLY B 1 152 ? -2.156 23.453 13.422 1 96.38 152 GLY B N 1
ATOM 4263 C CA . GLY B 1 152 ? -2.379 23.984 12.086 1 96.38 152 GLY B CA 1
ATOM 4264 C C . GLY B 1 152 ? -3.611 23.406 11.414 1 96.38 152 GLY B C 1
ATOM 4265 O O . GLY B 1 152 ? -4.168 22.406 11.875 1 96.38 152 GLY B O 1
ATOM 4266 N N . TYR B 1 153 ? -3.988 23.969 10.297 1 98 153 TYR B N 1
ATOM 4267 C CA . TYR B 1 153 ? -5.16 23.531 9.547 1 98 153 TYR B CA 1
ATOM 4268 C C . TYR B 1 153 ? -4.898 22.203 8.859 1 98 153 TYR B C 1
ATOM 4270 O O . TYR B 1 153 ? -5.695 21.266 8.977 1 98 153 TYR B O 1
ATOM 4278 N N . GLU B 1 154 ? -3.82 22.031 8.211 1 95.81 154 GLU B N 1
ATOM 4279 C CA . GLU B 1 154 ? -3.566 20.875 7.344 1 95.81 154 GLU B CA 1
ATOM 4280 C C . GLU B 1 154 ? -3.365 19.609 8.164 1 95.81 154 GLU B C 1
ATOM 4282 O O . GLU B 1 154 ? -3.686 18.5 7.703 1 95.81 154 GLU B O 1
ATOM 4287 N N . ASN B 1 155 ? -2.85 19.844 9.281 1 95.94 155 ASN B N 1
ATOM 4288 C CA . ASN B 1 155 ? -2.65 18.641 10.086 1 95.94 155 ASN B CA 1
ATOM 4289 C C . ASN B 1 155 ? -3.939 18.203 10.773 1 95.94 155 ASN B C 1
ATOM 4291 O O . ASN B 1 155 ? -4.203 17.016 10.922 1 95.94 155 ASN B O 1
ATOM 4295 N N . TYR B 1 156 ? -4.695 19.188 11.164 1 97.31 156 TYR B N 1
ATOM 4296 C CA . TYR B 1 156 ? -5.777 18.844 12.078 1 97.31 156 TYR B CA 1
ATOM 4297 C C . TYR B 1 156 ? -7.133 18.938 11.383 1 97.31 156 TYR B C 1
ATOM 4299 O O . TYR B 1 156 ? -8.016 18.094 11.617 1 97.31 156 TYR B O 1
ATOM 4307 N N . ASP B 1 157 ? -7.371 19.891 10.602 1 96.81 157 ASP B N 1
ATOM 4308 C CA . ASP B 1 157 ? -8.703 20.188 10.094 1 96.81 157 ASP B CA 1
ATOM 4309 C C . ASP B 1 157 ? -8.945 19.516 8.742 1 96.81 157 ASP B C 1
ATOM 4311 O O . ASP B 1 157 ? -10.078 19.438 8.273 1 96.81 157 ASP B O 1
ATOM 4315 N N . ILE B 1 158 ? -7.902 19.078 8.148 1 96 158 ILE B N 1
ATOM 4316 C CA . ILE B 1 158 ? -8.016 18.547 6.789 1 96 158 ILE B CA 1
ATOM 4317 C C . ILE B 1 158 ? -7.469 17.125 6.742 1 96 158 ILE B C 1
ATOM 4319 O O . ILE B 1 158 ? -6.418 16.828 7.316 1 96 158 ILE B O 1
ATOM 4323 N N . SER B 1 159 ? -8.18 16.234 6.105 1 94.12 159 SER B N 1
ATOM 4324 C CA . SER B 1 159 ? -7.699 14.891 5.836 1 94.12 159 SER B CA 1
ATOM 4325 C C . SER B 1 159 ? -7.207 14.758 4.398 1 94.12 159 SER B C 1
ATOM 4327 O O . SER B 1 159 ? -7.527 15.586 3.549 1 94.12 159 SER B O 1
ATOM 4329 N N . PRO B 1 160 ? -6.398 13.734 4.156 1 93 160 PRO B N 1
ATOM 4330 C CA . PRO B 1 160 ? -5.996 13.516 2.766 1 93 160 PRO B CA 1
ATOM 4331 C C . PRO B 1 160 ? -7.188 13.422 1.815 1 93 160 PRO B C 1
ATOM 4333 O O . PRO B 1 160 ? -7.102 13.859 0.666 1 93 160 PRO B O 1
ATOM 4336 N N . ALA B 1 161 ? -8.32 12.938 2.297 1 93.69 161 ALA B N 1
ATOM 4337 C CA . ALA B 1 161 ? -9.5 12.766 1.452 1 93.69 161 ALA B CA 1
ATOM 4338 C C . ALA B 1 161 ? -10.109 14.109 1.075 1 93.69 161 ALA B C 1
ATOM 4340 O O . ALA B 1 161 ? -10.781 14.234 0.046 1 93.69 161 ALA B O 1
ATOM 4341 N N . THR B 1 162 ? -9.891 15.133 1.875 1 94.5 162 THR B N 1
ATOM 4342 C CA . THR B 1 162 ? -10.531 16.422 1.626 1 94.5 162 THR B CA 1
ATOM 4343 C C . THR B 1 162 ? -9.5 17.469 1.223 1 94.5 162 THR B C 1
ATOM 4345 O O . THR B 1 162 ? -9.844 18.625 0.974 1 94.5 162 THR B O 1
ATOM 4348 N N . LEU B 1 163 ? -8.297 17.094 1.214 1 97 163 LEU B N 1
ATOM 4349 C CA . LEU B 1 163 ? -7.23 18.016 0.84 1 97 163 LEU B CA 1
ATOM 4350 C C . LEU B 1 163 ? -7.363 18.438 -0.62 1 97 163 LEU B C 1
ATOM 4352 O O . LEU B 1 163 ? -7.664 17.609 -1.483 1 97 163 LEU B O 1
ATOM 4356 N N . GLU B 1 164 ? -7.078 19.656 -0.947 1 97.75 164 GLU B N 1
ATOM 4357 C CA . GLU B 1 164 ? -7.215 20.219 -2.287 1 97.75 164 GLU B CA 1
ATOM 4358 C C . GLU B 1 164 ? -6.125 19.688 -3.219 1 97.75 164 GLU B C 1
ATOM 4360 O O . GLU B 1 164 ? -6.289 19.703 -4.441 1 97.75 164 GLU B O 1
ATOM 4365 N N . THR B 1 165 ? -4.996 19.312 -2.668 1 98.25 165 THR B N 1
ATOM 4366 C CA . THR B 1 165 ? -3.838 18.828 -3.408 1 98.25 165 THR B CA 1
ATOM 4367 C C . THR B 1 165 ? -3.514 17.391 -3.02 1 98.25 165 THR B C 1
ATOM 4369 O O . THR B 1 165 ? -4.125 16.844 -2.105 1 98.25 165 THR B O 1
ATOM 4372 N N . VAL B 1 166 ? -2.564 16.797 -3.705 1 97.19 166 VAL B N 1
ATOM 4373 C CA . VAL B 1 166 ? -2.182 15.422 -3.41 1 97.19 166 VAL B CA 1
ATOM 4374 C C . VAL B 1 166 ? -1.389 15.375 -2.105 1 97.19 166 VAL B C 1
ATOM 4376 O O . VAL B 1 166 ? -1.668 14.555 -1.231 1 97.19 166 VAL B O 1
ATOM 4379 N N . ASP B 1 167 ? -0.484 16.297 -1.988 1 95.12 167 ASP B N 1
ATOM 4380 C CA . ASP B 1 167 ? 0.378 16.344 -0.812 1 95.12 167 ASP B CA 1
ATOM 4381 C C . ASP B 1 167 ? 0.114 17.609 0.006 1 95.12 167 ASP B C 1
ATOM 4383 O O . ASP B 1 167 ? -0.373 18.609 -0.526 1 95.12 167 ASP B O 1
ATOM 4387 N N . PHE B 1 168 ? 0.472 17.484 1.238 1 96.06 168 PHE B N 1
ATOM 4388 C CA . PHE B 1 168 ? 0.358 18.625 2.145 1 96.06 168 PHE B CA 1
ATOM 4389 C C . PHE B 1 168 ? 1.54 19.578 1.975 1 96.06 168 PHE B C 1
ATOM 4391 O O . PHE B 1 168 ? 2.471 19.281 1.219 1 96.06 168 PHE B O 1
ATOM 4398 N N . SER B 1 169 ? 1.47 20.703 2.602 1 96.19 169 SER B N 1
ATOM 4399 C CA . SER B 1 169 ? 2.539 21.688 2.57 1 96.19 169 SER B CA 1
ATOM 4400 C C . SER B 1 169 ? 3.719 21.266 3.438 1 96.19 169 SER B C 1
ATOM 4402 O O . SER B 1 169 ? 3.609 20.312 4.215 1 96.19 169 SER B O 1
ATOM 4404 N N . ASN B 1 170 ? 4.742 22 3.312 1 93 170 ASN B N 1
ATOM 4405 C CA . ASN B 1 170 ? 5.926 21.703 4.117 1 93 170 ASN B CA 1
ATOM 4406 C C . ASN B 1 170 ? 5.691 22.031 5.59 1 93 170 ASN B C 1
ATOM 4408 O O . ASN B 1 170 ? 6.305 21.422 6.469 1 93 170 ASN B O 1
ATOM 4412 N N . ILE B 1 171 ? 4.879 23 5.891 1 93.44 171 ILE B N 1
ATOM 4413 C CA . ILE B 1 171 ? 4.551 23.281 7.285 1 93.44 171 ILE B CA 1
ATOM 4414 C C . ILE B 1 171 ? 3.938 22.047 7.926 1 93.44 171 ILE B C 1
ATOM 4416 O O . ILE B 1 171 ? 4.281 21.688 9.055 1 93.44 171 ILE B O 1
ATOM 4420 N N . CYS B 1 172 ? 3.113 21.422 7.184 1 94.5 172 CYS B N 1
ATOM 4421 C CA . CYS B 1 172 ? 2.494 20.203 7.711 1 94.5 172 CYS B CA 1
ATOM 4422 C C . CYS B 1 172 ? 3.521 19.094 7.855 1 94.5 172 CYS B C 1
ATOM 4424 O O . CYS B 1 172 ? 3.678 18.516 8.938 1 94.5 172 CYS B O 1
ATOM 4426 N N . TYR B 1 173 ? 4.305 18.875 6.855 1 92.88 173 TYR B N 1
ATOM 4427 C CA . TYR B 1 173 ? 5.219 17.75 6.848 1 92.88 173 TYR B CA 1
ATOM 4428 C C . TYR B 1 173 ? 6.387 17.984 7.797 1 92.88 173 TYR B C 1
ATOM 4430 O O . TYR B 1 173 ? 6.836 17.047 8.477 1 92.88 173 TYR B O 1
ATOM 4438 N N . ARG B 1 174 ? 6.867 19.172 7.879 1 93.62 174 ARG B N 1
ATOM 4439 C CA . ARG B 1 174 ? 8.164 19.375 8.516 1 93.62 174 ARG B CA 1
ATOM 4440 C C . ARG B 1 174 ? 8.008 20.016 9.891 1 93.62 174 ARG B C 1
ATOM 4442 O O . ARG B 1 174 ? 8.898 19.906 10.742 1 93.62 174 ARG B O 1
ATOM 4449 N N . MET B 1 175 ? 6.918 20.641 10.078 1 94.12 175 MET B N 1
ATOM 4450 C CA . MET B 1 175 ? 6.816 21.359 11.344 1 94.12 175 MET B CA 1
ATOM 4451 C C . MET B 1 175 ? 5.73 20.766 12.234 1 94.12 175 MET B C 1
ATOM 4453 O O . MET B 1 175 ? 5.961 20.516 13.414 1 94.12 175 MET B O 1
ATOM 4457 N N . ALA B 1 176 ? 4.594 20.469 11.648 1 94.38 176 ALA B N 1
ATOM 4458 C CA . ALA B 1 176 ? 3.5 19.922 12.445 1 94.38 176 ALA B CA 1
ATOM 4459 C C . ALA B 1 176 ? 3.668 18.422 12.664 1 94.38 176 ALA B C 1
ATOM 4461 O O . ALA B 1 176 ? 3.344 17.906 13.734 1 94.38 176 ALA B O 1
ATOM 4462 N N . CYS B 1 177 ? 4.223 17.766 11.656 1 94.38 177 CYS B N 1
ATOM 4463 C CA . CYS B 1 177 ? 4.242 16.297 11.664 1 94.38 177 CYS B CA 1
ATOM 4464 C C . CYS B 1 177 ? 5.656 15.781 11.859 1 94.38 177 CYS B C 1
ATOM 4466 O O . CYS B 1 177 ? 6.066 14.82 11.203 1 94.38 177 CYS B O 1
ATOM 4468 N N . ARG B 1 178 ? 6.367 16.406 12.734 1 92.5 178 ARG B N 1
ATOM 4469 C CA . ARG B 1 178 ? 7.738 15.977 12.977 1 92.5 178 ARG B CA 1
ATOM 4470 C C . ARG B 1 178 ? 8.227 16.453 14.344 1 92.5 178 ARG B C 1
ATOM 4472 O O . ARG B 1 178 ? 7.812 17.516 14.82 1 92.5 178 ARG B O 1
ATOM 4479 N N . ASN B 1 179 ? 9.047 15.664 14.953 1 90.31 179 ASN B N 1
ATOM 4480 C CA . ASN B 1 179 ? 9.852 16.094 16.094 1 90.31 179 ASN B CA 1
ATOM 4481 C C . ASN B 1 179 ? 11.289 16.406 15.688 1 90.31 179 ASN B C 1
ATOM 4483 O O . ASN B 1 179 ? 12.125 15.5 15.617 1 90.31 179 ASN B O 1
ATOM 4487 N N . ALA B 1 180 ? 11.602 17.625 15.492 1 91.25 180 ALA B N 1
ATOM 4488 C CA . ALA B 1 180 ? 12.852 18.078 14.891 1 91.25 180 ALA B CA 1
ATOM 4489 C C . ALA B 1 180 ? 14.047 17.703 15.766 1 91.25 180 ALA B C 1
ATOM 4491 O O . ALA B 1 180 ? 15.188 17.734 15.297 1 91.25 180 ALA B O 1
ATOM 4492 N N . ILE B 1 181 ? 13.828 17.438 16.969 1 89.75 181 ILE B N 1
ATOM 4493 C CA . ILE B 1 181 ? 14.914 17.094 17.875 1 89.75 181 ILE B CA 1
ATOM 4494 C C . ILE B 1 181 ? 15.062 15.578 17.969 1 89.75 181 ILE B C 1
ATOM 4496 O O . ILE B 1 181 ? 16.172 15.055 17.906 1 89.75 181 ILE B O 1
ATOM 4500 N N . GLY B 1 182 ? 13.992 14.898 18.016 1 85 182 GLY B N 1
ATOM 4501 C CA . GLY B 1 182 ? 14.016 13.461 18.234 1 85 182 GLY B CA 1
ATOM 4502 C C . GLY B 1 182 ? 14.219 12.656 16.969 1 85 182 GLY B C 1
ATOM 4503 O O . GLY B 1 182 ? 14.875 11.609 16.984 1 85 182 GLY B O 1
ATOM 4504 N N . TYR B 1 183 ? 13.578 13.039 15.922 1 84.88 183 TYR B N 1
ATOM 4505 C CA . TYR B 1 183 ? 13.703 12.344 14.641 1 84.88 183 TYR B CA 1
ATOM 4506 C C . TYR B 1 183 ? 13.445 13.289 13.477 1 84.88 183 TYR B C 1
ATOM 4508 O O . TYR B 1 183 ? 12.75 14.297 13.633 1 84.88 183 TYR B O 1
ATOM 4516 N N . ASP B 1 184 ? 13.906 12.875 12.281 1 84.69 184 ASP B N 1
ATOM 4517 C CA . ASP B 1 184 ? 13.805 13.75 11.117 1 84.69 184 ASP B CA 1
ATOM 4518 C C . ASP B 1 184 ? 12.984 13.102 10.008 1 84.69 184 ASP B C 1
ATOM 4520 O O . ASP B 1 184 ? 13.422 13.023 8.859 1 84.69 184 ASP B O 1
ATOM 4524 N N . PHE B 1 185 ? 11.867 12.633 10.352 1 86.5 185 PHE B N 1
ATOM 4525 C CA . PHE B 1 185 ? 10.938 12.133 9.352 1 86.5 185 PHE B CA 1
ATOM 4526 C C . PHE B 1 185 ? 9.492 12.391 9.766 1 86.5 185 PHE B C 1
ATOM 4528 O O . PHE B 1 185 ? 9.227 12.734 10.922 1 86.5 185 PHE B O 1
ATOM 4535 N N . VAL B 1 186 ? 8.625 12.32 8.906 1 86.38 186 VAL B N 1
ATOM 4536 C CA . VAL B 1 186 ? 7.227 12.688 9.086 1 86.38 186 VAL B CA 1
ATOM 4537 C C . VAL B 1 186 ? 6.516 11.625 9.914 1 86.38 186 VAL B C 1
ATOM 4539 O O . VAL B 1 186 ? 6.652 10.422 9.648 1 86.38 186 VAL B O 1
ATOM 4542 N N . ASP B 1 187 ? 5.789 11.984 10.891 1 87.62 187 ASP B N 1
ATOM 4543 C CA . ASP B 1 187 ? 5.07 11.055 11.766 1 87.62 187 ASP B CA 1
ATOM 4544 C C . ASP B 1 187 ? 3.564 11.141 11.531 1 87.62 187 ASP B C 1
ATOM 4546 O O . ASP B 1 187 ? 2.777 10.672 12.359 1 87.62 187 ASP B O 1
ATOM 4550 N N . TYR B 1 188 ? 3.109 11.852 10.555 1 87.06 188 TYR B N 1
ATOM 4551 C CA . TYR B 1 188 ? 1.729 12.016 10.109 1 87.06 188 TYR B CA 1
ATOM 4552 C C . TYR B 1 188 ? 0.911 12.773 11.148 1 87.06 188 TYR B C 1
ATOM 4554 O O . TYR B 1 188 ? -0.309 12.609 11.227 1 87.06 188 TYR B O 1
ATOM 4562 N N . GLY B 1 189 ? 1.514 13.461 12.039 1 93.75 189 GLY B N 1
ATOM 4563 C CA . GLY B 1 189 ? 0.897 14.453 12.898 1 93.75 189 GLY B CA 1
ATOM 4564 C C . GLY B 1 189 ? 0.032 13.852 13.992 1 93.75 189 GLY B C 1
ATOM 4565 O O . GLY B 1 189 ? -0.957 14.453 14.414 1 93.75 189 GLY B O 1
ATOM 4566 N N . ARG B 1 190 ? 0.32 12.656 14.375 1 95.31 190 ARG B N 1
ATOM 4567 C CA . ARG B 1 190 ? -0.443 11.977 15.422 1 95.31 190 ARG B CA 1
ATOM 4568 C C . ARG B 1 190 ? 0.415 11.742 16.656 1 95.31 190 ARG B C 1
ATOM 4570 O O . ARG B 1 190 ? 1.643 11.68 16.562 1 95.31 190 ARG B O 1
ATOM 4577 N N . ASP B 1 191 ? -0.249 11.602 17.719 1 96.44 191 ASP B N 1
ATOM 4578 C CA . ASP B 1 191 ? 0.395 11.281 18.984 1 96.44 191 ASP B CA 1
ATOM 4579 C C . ASP B 1 191 ? -0.593 10.633 19.953 1 96.44 191 ASP B C 1
ATOM 4581 O O . ASP B 1 191 ? -1.804 10.664 19.734 1 96.44 191 ASP B O 1
ATOM 4585 N N . LEU B 1 192 ? -0.104 9.938 20.953 1 97.44 192 LEU B N 1
ATOM 4586 C CA . LEU B 1 192 ? -0.914 9.328 22 1 97.44 192 LEU B CA 1
ATOM 4587 C C . LEU B 1 192 ? -1.111 10.297 23.172 1 97.44 192 LEU B C 1
ATOM 4589 O O . LEU B 1 192 ? -0.156 10.93 23.625 1 97.44 192 LEU B O 1
ATOM 4593 N N . GLY B 1 193 ? -2.375 10.445 23.625 1 98.31 193 GLY B N 1
ATOM 4594 C CA . GLY B 1 193 ? -2.625 11.32 24.766 1 98.31 193 GLY B CA 1
ATOM 4595 C C . GLY B 1 193 ? -4.102 11.555 25.016 1 98.31 193 GLY B C 1
ATOM 4596 O O . GLY B 1 193 ? -4.926 10.672 24.797 1 98.31 193 GLY B O 1
ATOM 4597 N N . ILE B 1 194 ? -4.34 12.664 25.688 1 98.69 194 ILE B N 1
ATOM 4598 C CA . ILE B 1 194 ? -5.688 13.125 26 1 98.69 194 ILE B CA 1
ATOM 4599 C C . ILE B 1 194 ? -5.898 14.539 25.469 1 98.69 194 ILE B C 1
ATOM 4601 O O . ILE B 1 194 ? -4.977 15.359 25.484 1 98.69 194 ILE B O 1
ATOM 4605 N N . MET B 1 195 ? -7.059 14.797 24.969 1 98.88 195 MET B N 1
ATOM 4606 C CA . MET B 1 195 ? -7.375 16.125 24.438 1 98.88 195 MET B CA 1
ATOM 4607 C C . MET B 1 195 ? -8.734 16.594 24.938 1 98.88 195 MET B C 1
ATOM 4609 O O . MET B 1 195 ? -9.711 15.836 24.906 1 98.88 195 MET B O 1
ATOM 4613 N N . LEU B 1 196 ? -8.797 17.766 25.406 1 98.81 196 LEU B N 1
ATOM 4614 C CA . LEU B 1 196 ? -10.031 18.5 25.641 1 98.81 196 LEU B CA 1
ATOM 4615 C C . LEU B 1 196 ? -10.359 19.406 24.453 1 98.81 196 LEU B C 1
ATOM 4617 O O . LEU B 1 196 ? -9.477 20.078 23.922 1 98.81 196 LEU B O 1
ATOM 4621 N N . MET B 1 197 ? -11.578 19.344 24.094 1 98.62 197 MET B N 1
ATOM 4622 C CA . MET B 1 197 ? -11.961 20.188 22.969 1 98.62 197 MET B CA 1
ATOM 4623 C C . MET B 1 197 ? -13.422 20.594 23.062 1 98.62 197 MET B C 1
ATOM 4625 O O . MET B 1 197 ? -14.195 20.016 23.812 1 98.62 197 MET B O 1
ATOM 4629 N N . GLY B 1 198 ? -13.727 21.688 22.25 1 98.5 198 GLY B N 1
ATOM 4630 C CA . GLY B 1 198 ? -15.109 22.141 22.297 1 98.5 198 GLY B CA 1
ATOM 4631 C C . GLY B 1 198 ? -15.391 23.281 21.359 1 98.5 198 GLY B C 1
ATOM 4632 O O . GLY B 1 198 ? -14.469 23.922 20.844 1 98.5 198 GLY B O 1
ATOM 4633 N N . ASP B 1 199 ? -16.625 23.453 21.109 1 98.31 199 ASP B N 1
ATOM 4634 C CA . ASP B 1 199 ? -17.172 24.562 20.344 1 98.31 199 ASP B CA 1
ATOM 4635 C C . ASP B 1 199 ? -17.984 25.5 21.219 1 98.31 199 ASP B C 1
ATOM 4637 O O . ASP B 1 199 ? -18.828 25.062 22 1 98.31 199 ASP B O 1
ATOM 4641 N N . LEU B 1 200 ? -17.719 26.781 21.078 1 98 200 LEU B N 1
ATOM 4642 C CA . LEU B 1 200 ? -18.359 27.797 21.922 1 98 200 LEU B CA 1
ATOM 4643 C C . LEU B 1 200 ? -19.016 28.875 21.078 1 98 200 LEU B C 1
ATOM 4645 O O . LEU B 1 200 ? -18.625 29.094 19.922 1 98 200 LEU B O 1
ATOM 4649 N N . LEU B 1 201 ? -20.094 29.5 21.609 1 97.75 201 LEU B N 1
ATOM 4650 C CA . LEU B 1 201 ? -20.75 30.672 21.047 1 97.75 201 LEU B CA 1
ATOM 4651 C C . LEU B 1 201 ? -21.375 30.359 19.703 1 97.75 201 LEU B C 1
ATOM 4653 O O . LEU B 1 201 ? -20.969 30.922 18.672 1 97.75 201 LEU B O 1
ATOM 4657 N N . PRO B 1 202 ? -22.344 29.516 19.688 1 96.31 202 PRO B N 1
ATOM 4658 C CA . PRO B 1 202 ? -23.031 29.172 18.438 1 96.31 202 PRO B CA 1
ATOM 4659 C C . PRO B 1 202 ? -23.641 30.391 17.75 1 96.31 202 PRO B C 1
ATOM 4661 O O . PRO B 1 202 ? -24.141 31.297 18.422 1 96.31 202 PRO B O 1
ATOM 4664 N N . SER B 1 203 ? -23.562 30.391 16.531 1 96.12 203 SER B N 1
ATOM 4665 C CA . SER B 1 203 ? -24.125 31.484 15.742 1 96.12 203 SER B CA 1
ATOM 4666 C C . SER B 1 203 ? -25.5 31.109 15.18 1 96.12 203 SER B C 1
ATOM 4668 O O . SER B 1 203 ? -25.828 29.922 15.102 1 96.12 203 SER B O 1
ATOM 4670 N N . ALA B 1 204 ? -26.172 32.094 14.641 1 94.19 204 ALA B N 1
ATOM 4671 C CA . ALA B 1 204 ? -27.469 31.891 14.016 1 94.19 204 ALA B CA 1
ATOM 4672 C C . ALA B 1 204 ? -27.312 31.281 12.625 1 94.19 204 ALA B C 1
ATOM 4674 O O . ALA B 1 204 ? -28.266 30.719 12.07 1 94.19 204 ALA B O 1
ATOM 4675 N N . GLU B 1 205 ? -26.172 31.422 12.141 1 93.44 205 GLU B N 1
ATOM 4676 C CA . GLU B 1 205 ? -25.938 30.969 10.773 1 93.44 205 GLU B CA 1
ATOM 4677 C C . GLU B 1 205 ? -25.422 29.547 10.75 1 93.44 205 GLU B C 1
ATOM 4679 O O . GLU B 1 205 ? -25 29.047 9.695 1 93.44 205 GLU B O 1
ATOM 4684 N N . GLY B 1 206 ? -25.281 28.844 11.82 1 92.5 206 GLY B N 1
ATOM 4685 C CA . GLY B 1 206 ? -24.984 27.422 11.836 1 92.5 206 GLY B CA 1
ATOM 4686 C C . GLY B 1 206 ? -23.516 27.125 12.078 1 92.5 206 GLY B C 1
ATOM 4687 O O . GLY B 1 206 ? -23.031 26.062 11.711 1 92.5 206 GLY B O 1
ATOM 4688 N N . PHE B 1 207 ? -22.75 28.094 12.5 1 94.44 207 PHE B N 1
ATOM 4689 C CA . PHE B 1 207 ? -21.359 27.844 12.883 1 94.44 207 PHE B CA 1
ATOM 4690 C C . PHE B 1 207 ? -21.078 28.359 14.281 1 94.44 207 PHE B C 1
ATOM 4692 O O . PHE B 1 207 ? -21.922 29.047 14.875 1 94.44 207 PHE B O 1
ATOM 4699 N N . ASN B 1 208 ? -19.969 27.906 14.883 1 97.38 208 ASN B N 1
ATOM 4700 C CA . ASN B 1 208 ? -19.547 28.391 16.188 1 97.38 208 ASN B CA 1
ATOM 4701 C C . ASN B 1 208 ? -18.438 29.422 16.062 1 97.38 208 ASN B C 1
ATOM 4703 O O . ASN B 1 208 ? -17.484 29.234 15.297 1 97.38 208 ASN B O 1
ATOM 4707 N N . TYR B 1 209 ? -18.484 30.438 16.781 1 98.31 209 TYR B N 1
ATOM 4708 C CA . TYR B 1 209 ? -17.547 31.531 16.656 1 98.31 209 TYR B CA 1
ATOM 4709 C C . TYR B 1 209 ? -16.188 31.141 17.219 1 98.31 209 TYR B C 1
ATOM 4711 O O . TYR B 1 209 ? -15.156 31.703 16.828 1 98.31 209 TYR B O 1
ATOM 4719 N N . LEU B 1 210 ? -16.234 30.234 18.156 1 98.56 210 LEU B N 1
ATOM 4720 C CA . LEU B 1 210 ? -14.992 29.891 18.844 1 98.56 210 LEU B CA 1
ATOM 4721 C C . LEU B 1 210 ? -14.883 28.391 19.047 1 98.56 210 LEU B C 1
ATOM 4723 O O . LEU B 1 210 ? -15.844 27.75 19.469 1 98.56 210 LEU B O 1
ATOM 4727 N N . SER B 1 211 ? -13.75 27.828 18.688 1 98.69 211 SER B N 1
ATOM 4728 C CA . SER B 1 211 ? -13.406 26.438 19.016 1 98.69 211 SER B CA 1
ATOM 4729 C C . SER B 1 211 ? -12.031 26.359 19.672 1 98.69 211 SER B C 1
ATOM 4731 O O . SER B 1 211 ? -11.141 27.156 19.375 1 98.69 211 SER B O 1
ATOM 4733 N N . TYR B 1 212 ? -11.867 25.406 20.562 1 98.81 212 TYR B N 1
ATOM 4734 C CA . TYR B 1 212 ? -10.578 25.25 21.234 1 98.81 212 TYR B CA 1
ATOM 4735 C C . TYR B 1 212 ? -10.164 23.781 21.297 1 98.81 212 TYR B C 1
ATOM 4737 O O . TYR B 1 212 ? -11.016 22.891 21.281 1 98.81 212 TYR B O 1
ATOM 4745 N N . ASN B 1 213 ? -8.891 23.5 21.359 1 98.88 213 ASN B N 1
ATOM 4746 C CA . ASN B 1 213 ? -8.25 22.219 21.609 1 98.88 213 ASN B CA 1
ATOM 4747 C C . ASN B 1 213 ? -7.113 22.344 22.625 1 98.88 213 ASN B C 1
ATOM 4749 O O . ASN B 1 213 ? -6.285 23.25 22.516 1 98.88 213 ASN B O 1
ATOM 4753 N N . PHE B 1 214 ? -7.109 21.547 23.547 1 98.88 214 PHE B N 1
ATOM 4754 C CA . PHE B 1 214 ? -6.027 21.438 24.516 1 98.88 214 PHE B CA 1
ATOM 4755 C C . PHE B 1 214 ? -5.625 19.969 24.719 1 98.88 214 PHE B C 1
ATOM 4757 O O . PHE B 1 214 ? -6.406 19.172 25.234 1 98.88 214 PHE B O 1
ATOM 4764 N N . ALA B 1 215 ? -4.395 19.641 24.391 1 98.81 215 ALA B N 1
ATOM 4765 C CA . ALA B 1 215 ? -3.98 18.234 24.438 1 98.81 215 ALA B CA 1
ATOM 4766 C C . ALA B 1 215 ? -2.691 18.078 25.234 1 98.81 215 ALA B C 1
ATOM 4768 O O . ALA B 1 215 ? -1.818 18.953 25.203 1 98.81 215 ALA B O 1
ATOM 4769 N N . VAL B 1 216 ? -2.604 16.969 25.906 1 98.69 216 VAL B N 1
ATOM 4770 C CA . VAL B 1 216 ? -1.383 16.469 26.531 1 98.69 216 VAL B CA 1
ATOM 4771 C C . VAL B 1 216 ? -1.01 15.117 25.938 1 98.69 216 VAL B C 1
ATOM 4773 O O . VAL B 1 216 ? -1.791 14.164 26.016 1 98.69 216 VAL B O 1
ATOM 4776 N N . THR B 1 217 ? 0.174 15.094 25.391 1 97.81 217 THR B N 1
ATOM 4777 C CA . THR B 1 217 ? 0.554 13.883 24.672 1 97.81 217 THR B CA 1
ATOM 4778 C C . THR B 1 217 ? 1.989 13.484 25 1 97.81 217 THR B C 1
ATOM 4780 O O . THR B 1 217 ? 2.701 14.219 25.688 1 97.81 217 THR B O 1
ATOM 4783 N N . ASN B 1 218 ? 2.412 12.375 24.484 1 95.62 218 ASN B N 1
ATOM 4784 C CA . ASN B 1 218 ? 3.738 11.836 24.766 1 95.62 218 ASN B CA 1
ATOM 4785 C C . ASN B 1 218 ? 4.832 12.656 24.094 1 95.62 218 ASN B C 1
ATOM 4787 O O . ASN B 1 218 ? 5.93 12.805 24.641 1 95.62 218 ASN B O 1
ATOM 4791 N N . GLY B 1 219 ? 4.465 13.156 22.891 1 92.75 219 GLY B N 1
ATOM 4792 C CA . GLY B 1 219 ? 5.488 13.82 22.109 1 92.75 219 GLY B CA 1
ATOM 4793 C C . GLY B 1 219 ? 6.41 12.844 21.391 1 92.75 219 GLY B C 1
ATOM 4794 O O . GLY B 1 219 ? 7.605 13.117 21.234 1 92.75 219 GLY B O 1
ATOM 4795 N N . GLN B 1 220 ? 5.953 11.695 21.047 1 87.81 220 GLN B N 1
ATOM 4796 C CA . GLN B 1 220 ? 6.68 10.617 20.391 1 87.81 220 GLN B CA 1
ATOM 4797 C C . GLN B 1 220 ? 5.98 10.18 19.109 1 87.81 220 GLN B C 1
ATOM 4799 O O . GLN B 1 220 ? 4.875 10.641 18.812 1 87.81 220 GLN B O 1
ATOM 4804 N N . LEU B 1 221 ? 6.672 9.312 18.391 1 89.19 221 LEU B N 1
ATOM 4805 C CA . LEU B 1 221 ? 6.043 8.719 17.203 1 89.19 221 LEU B CA 1
ATOM 4806 C C . LEU B 1 221 ? 4.742 8.023 17.578 1 89.19 221 LEU B C 1
ATOM 4808 O O . LEU B 1 221 ? 4.633 7.438 18.656 1 89.19 221 LEU B O 1
ATOM 4812 N N . PRO B 1 222 ? 3.771 8.102 16.656 1 90.56 222 PRO B N 1
ATOM 4813 C CA . PRO B 1 222 ? 2.588 7.273 16.906 1 90.56 222 PRO B CA 1
ATOM 4814 C C . PRO B 1 222 ? 2.928 5.793 17.047 1 90.56 222 PRO B C 1
ATOM 4816 O O . PRO B 1 222 ? 3.91 5.316 16.484 1 90.56 222 PRO B O 1
ATOM 4819 N N . CYS B 1 223 ? 2.143 5.094 17.812 1 89.94 223 CYS B N 1
ATOM 4820 C CA . CYS B 1 223 ? 2.277 3.66 18.047 1 89.94 223 CYS B CA 1
ATOM 4821 C C . CYS B 1 223 ? 3.559 3.354 18.812 1 89.94 223 CYS B C 1
ATOM 4823 O O . CYS B 1 223 ? 4.121 2.266 18.688 1 89.94 223 CYS B O 1
ATOM 4825 N N . LYS B 1 224 ? 4.074 4.336 19.438 1 89.69 224 LYS B N 1
ATOM 4826 C CA . LYS B 1 224 ? 5.277 4.152 20.25 1 89.69 224 LYS B CA 1
ATOM 4827 C C . LYS B 1 224 ? 5.051 4.617 21.688 1 89.69 224 LYS B C 1
ATOM 4829 O O . LYS B 1 224 ? 4.512 5.703 21.922 1 89.69 224 LYS B O 1
ATOM 4834 N N . ASP B 1 225 ? 5.469 3.844 22.578 1 89 225 ASP B N 1
ATOM 4835 C CA . ASP B 1 225 ? 5.422 4.242 23.984 1 89 225 ASP B CA 1
ATOM 4836 C C . ASP B 1 225 ? 6.492 5.285 24.297 1 89 225 ASP B C 1
ATOM 4838 O O . ASP B 1 225 ? 7.566 5.277 23.703 1 89 225 ASP B O 1
ATOM 4842 N N . ASP B 1 226 ? 6.105 6.078 25.219 1 86.5 226 ASP B N 1
ATOM 4843 C CA . ASP B 1 226 ? 7.035 7.141 25.594 1 86.5 226 ASP B CA 1
ATOM 4844 C C . ASP B 1 226 ? 8.25 6.574 26.312 1 86.5 226 ASP B C 1
ATOM 4846 O O . ASP B 1 226 ? 8.148 5.582 27.047 1 86.5 226 ASP B O 1
ATOM 4850 N N . ASN B 1 227 ? 9.414 7.211 26.094 1 79 227 ASN B N 1
ATOM 4851 C CA . ASN B 1 227 ? 10.656 6.754 26.719 1 79 227 ASN B CA 1
ATOM 4852 C C . ASN B 1 227 ? 11.156 7.746 27.766 1 79 227 ASN B C 1
ATOM 4854 O O . ASN B 1 227 ? 12.328 7.707 28.156 1 79 227 ASN B O 1
ATOM 4858 N N . ASN B 1 228 ? 10.336 8.703 28.031 1 81 228 ASN B N 1
ATOM 4859 C CA . ASN B 1 228 ? 10.719 9.68 29.047 1 81 228 ASN B CA 1
ATOM 4860 C C . ASN B 1 228 ? 9.516 10.156 29.844 1 81 228 ASN B C 1
ATOM 4862 O O . ASN B 1 228 ? 8.414 9.617 29.703 1 81 228 ASN B O 1
ATOM 4866 N N . LYS B 1 229 ? 9.758 11.172 30.703 1 88.06 229 LYS B N 1
ATOM 4867 C CA . LYS B 1 229 ? 8.688 11.602 31.609 1 88.06 229 LYS B CA 1
ATOM 4868 C C . LYS B 1 229 ? 8.07 12.914 31.125 1 88.06 229 LYS B C 1
ATOM 4870 O O . LYS B 1 229 ? 7.148 13.43 31.766 1 88.06 229 LYS B O 1
ATOM 4875 N N . SER B 1 230 ? 8.578 13.414 30.094 1 91.31 230 SER B N 1
ATOM 4876 C CA . SER B 1 230 ? 8.047 14.672 29.594 1 91.31 230 SER B CA 1
ATOM 4877 C C . SER B 1 230 ? 6.816 14.445 28.719 1 91.31 230 SER B C 1
ATOM 4879 O O . SER B 1 230 ? 6.652 13.367 28.141 1 91.31 230 SER B O 1
ATOM 4881 N N . LYS B 1 231 ? 5.957 15.414 28.719 1 96.5 231 LYS B N 1
ATOM 4882 C CA . LYS B 1 231 ? 4.777 15.391 27.859 1 96.5 231 LYS B CA 1
ATOM 4883 C C . LYS B 1 231 ? 4.684 16.656 27.031 1 96.5 231 LYS B C 1
ATOM 4885 O O . LYS B 1 231 ? 5.16 17.719 27.438 1 96.5 231 LYS B O 1
ATOM 4890 N N . ASP B 1 232 ? 4.105 16.5 25.922 1 97.25 232 ASP B N 1
ATOM 4891 C CA . ASP B 1 232 ? 3.809 17.656 25.094 1 97.25 232 ASP B CA 1
ATOM 4892 C C . ASP B 1 232 ? 2.498 18.312 25.516 1 97.25 232 ASP B C 1
ATOM 4894 O O . ASP B 1 232 ? 1.525 17.625 25.844 1 97.25 232 ASP B O 1
ATOM 4898 N N . ILE B 1 233 ? 2.539 19.594 25.547 1 98.5 233 ILE B N 1
ATOM 4899 C CA . ILE B 1 233 ? 1.327 20.391 25.688 1 98.5 233 ILE B CA 1
ATOM 4900 C C . ILE B 1 233 ? 1.013 21.109 24.375 1 98.5 233 ILE B C 1
ATOM 4902 O O . ILE B 1 233 ? 1.863 21.828 23.828 1 98.5 233 ILE B O 1
ATOM 4906 N N . ILE B 1 234 ? -0.169 20.953 23.906 1 98.69 234 ILE B N 1
ATOM 4907 C CA . ILE B 1 234 ? -0.591 21.562 22.656 1 98.69 234 ILE B CA 1
ATOM 4908 C C . ILE B 1 234 ? -1.907 22.312 22.859 1 98.69 234 ILE B C 1
ATOM 4910 O O . ILE B 1 234 ? -2.865 21.75 23.406 1 98.69 234 ILE B O 1
ATOM 4914 N N . ALA B 1 235 ? -1.942 23.484 22.469 1 98.81 235 ALA B N 1
ATOM 4915 C CA . ALA B 1 235 ? -3.152 24.312 22.547 1 98.81 235 ALA B CA 1
ATOM 4916 C C . ALA B 1 235 ? -3.441 24.984 21.219 1 98.81 235 ALA B C 1
ATOM 4918 O O . ALA B 1 235 ? -2.521 25.453 20.531 1 98.81 235 ALA B O 1
ATOM 4919 N N . ALA B 1 236 ? -4.672 25.016 20.828 1 98.88 236 ALA B N 1
ATOM 4920 C CA . ALA B 1 236 ? -5.086 25.688 19.594 1 98.88 236 ALA B CA 1
ATOM 4921 C C . ALA B 1 236 ? -6.418 26.406 19.797 1 98.88 236 ALA B C 1
ATOM 4923 O O . ALA B 1 236 ? -7.285 25.938 20.531 1 98.88 236 ALA B O 1
ATOM 4924 N N . LEU B 1 237 ? -6.531 27.516 19.188 1 98.81 237 LEU B N 1
ATOM 4925 C CA . LEU B 1 237 ? -7.754 28.328 19.172 1 98.81 237 LEU B CA 1
ATOM 4926 C C . LEU B 1 237 ? -8.141 28.688 17.75 1 98.81 237 LEU B C 1
ATOM 4928 O O . LEU B 1 237 ? -7.293 29.094 16.953 1 98.81 237 LEU B O 1
ATOM 4932 N N . THR B 1 238 ? -9.359 28.5 17.438 1 98.75 238 THR B N 1
ATOM 4933 C CA . THR B 1 238 ? -9.922 28.906 16.156 1 98.75 238 THR B CA 1
ATOM 4934 C C . THR B 1 238 ? -11.062 29.891 16.344 1 98.75 238 THR B C 1
ATOM 4936 O O . THR B 1 238 ? -12.055 29.578 17.016 1 98.75 238 THR B O 1
ATOM 4939 N N . VAL B 1 239 ? -10.914 31.031 15.766 1 98.75 239 VAL B N 1
ATOM 4940 C CA . VAL B 1 239 ? -11.945 32.062 15.82 1 98.75 239 VAL B CA 1
ATOM 4941 C C . VAL B 1 239 ? -12.57 32.25 14.445 1 98.75 239 VAL B C 1
ATOM 4943 O O . VAL B 1 239 ? -11.867 32.312 13.438 1 98.75 239 VAL B O 1
ATOM 4946 N N . ARG B 1 240 ? -13.891 32.312 14.461 1 98.5 240 ARG B N 1
ATOM 4947 C CA . ARG B 1 240 ? -14.648 32.469 13.227 1 98.5 240 ARG B CA 1
ATOM 4948 C C . ARG B 1 240 ? -15.516 33.719 13.266 1 98.5 240 ARG B C 1
ATOM 4950 O O . ARG B 1 240 ? -16.719 33.656 13.523 1 98.5 240 ARG B O 1
ATOM 4957 N N . PRO B 1 241 ? -15 34.844 12.781 1 97.44 241 PRO B N 1
ATOM 4958 C CA . PRO B 1 241 ? -15.766 36.094 12.852 1 97.44 241 PRO B CA 1
ATOM 4959 C C . PRO B 1 241 ? -16.938 36.125 11.875 1 97.44 241 PRO B C 1
ATOM 4961 O O . PRO B 1 241 ? -17.938 36.812 12.125 1 97.44 241 PRO B O 1
ATOM 4964 N N . LEU B 1 242 ? -16.797 35.5 10.742 1 96 242 LEU B N 1
ATOM 4965 C CA . LEU B 1 242 ? -17.844 35.438 9.727 1 96 242 LEU B CA 1
ATOM 4966 C C . LEU B 1 242 ? -17.922 34.031 9.109 1 96 242 LEU B C 1
ATOM 4968 O O . LEU B 1 242 ? -16.969 33.281 9.211 1 96 242 LEU B O 1
ATOM 4972 N N . LYS B 1 243 ? -19.016 33.906 8.461 1 95.25 243 LYS B N 1
ATOM 4973 C CA . LYS B 1 243 ? -19.203 32.625 7.789 1 95.25 243 LYS B CA 1
ATOM 4974 C C . LYS B 1 243 ? -18.094 32.375 6.758 1 95.25 243 LYS B C 1
ATOM 4976 O O . LYS B 1 243 ? -17.703 33.281 6.039 1 95.25 243 LYS B O 1
ATOM 4981 N N . TYR B 1 244 ? -17.484 31.172 6.742 1 97.31 244 TYR B N 1
ATOM 4982 C CA . TYR B 1 244 ? -16.5 30.672 5.781 1 97.31 244 TYR B CA 1
ATOM 4983 C C . TYR B 1 244 ? -15.109 31.172 6.105 1 97.31 244 TYR B C 1
ATOM 4985 O O . TYR B 1 244 ? -14.133 30.797 5.445 1 97.31 244 TYR B O 1
ATOM 4993 N N . PHE B 1 245 ? -15.031 32.094 7.07 1 98.19 245 PHE B N 1
ATOM 4994 C CA . PHE B 1 245 ? -13.719 32.656 7.395 1 98.19 245 PHE B CA 1
ATOM 4995 C C . PHE B 1 245 ? -13.328 32.312 8.828 1 98.19 245 PHE B C 1
ATOM 4997 O O . PHE B 1 245 ? -14.141 32.469 9.75 1 98.19 245 PHE B O 1
ATOM 5004 N N . ASN B 1 246 ? -12.109 31.875 9 1 98.19 246 ASN B N 1
ATOM 5005 C CA . ASN B 1 246 ? -11.633 31.641 10.367 1 98.19 246 ASN B CA 1
ATOM 5006 C C . ASN B 1 246 ? -10.133 31.875 10.477 1 98.19 246 ASN B C 1
ATOM 5008 O O . ASN B 1 246 ? -9.414 31.844 9.477 1 98.19 246 ASN B O 1
ATOM 5012 N N . VAL B 1 247 ? -9.703 32.188 11.633 1 98.69 247 VAL B N 1
ATOM 5013 C CA . VAL B 1 247 ? -8.305 32.344 12.016 1 98.69 247 VAL B CA 1
ATOM 5014 C C . VAL B 1 247 ? -7.949 31.328 13.102 1 98.69 247 VAL B C 1
ATOM 5016 O O . VAL B 1 247 ? -8.719 31.109 14.047 1 98.69 247 VAL B O 1
ATOM 5019 N N . LYS B 1 248 ? -6.801 30.672 12.938 1 98.69 248 LYS B N 1
ATOM 5020 C CA . LYS B 1 248 ? -6.367 29.641 13.875 1 98.69 248 LYS B CA 1
ATOM 5021 C C . LYS B 1 248 ? -4.941 29.906 14.359 1 98.69 248 LYS B C 1
ATOM 5023 O O . LYS B 1 248 ? -4.09 30.344 13.586 1 98.69 248 LYS B O 1
ATOM 5028 N N . ALA B 1 249 ? -4.715 29.719 15.57 1 98.69 249 ALA B N 1
ATOM 5029 C CA . ALA B 1 249 ? -3.385 29.75 16.172 1 98.69 249 ALA B CA 1
ATOM 5030 C C . ALA B 1 249 ? -3.166 28.531 17.078 1 98.69 249 ALA B C 1
ATOM 5032 O O . ALA B 1 249 ? -4.066 28.125 17.812 1 98.69 249 ALA B O 1
ATOM 5033 N N . ALA B 1 250 ? -1.996 27.922 16.922 1 98.69 250 ALA B N 1
ATOM 5034 C CA . ALA B 1 250 ? -1.65 26.75 17.719 1 98.69 250 ALA B CA 1
ATOM 5035 C C . ALA B 1 250 ? -0.241 26.875 18.297 1 98.69 250 ALA B C 1
ATOM 5037 O O . ALA B 1 250 ? 0.647 27.453 17.656 1 98.69 250 ALA B O 1
ATOM 5038 N N . TYR B 1 251 ? -0.093 26.391 19.469 1 98.62 251 TYR B N 1
ATOM 5039 C CA . TYR B 1 251 ? 1.182 26.406 20.172 1 98.62 251 TYR B CA 1
ATOM 5040 C C . TYR B 1 251 ? 1.47 25.031 20.797 1 98.62 251 TYR B C 1
ATOM 5042 O O . TYR B 1 251 ? 0.566 24.391 21.312 1 98.62 251 TYR B O 1
ATOM 5050 N N . ASN B 1 252 ? 2.707 24.625 20.656 1 98.44 252 ASN B N 1
ATOM 5051 C CA . ASN B 1 252 ? 3.166 23.359 21.234 1 98.44 252 ASN B CA 1
ATOM 5052 C C . ASN B 1 252 ? 4.48 23.531 21.984 1 98.44 252 ASN B C 1
ATOM 5054 O O . ASN B 1 252 ? 5.379 24.234 21.516 1 98.44 252 ASN B O 1
ATOM 5058 N N . TYR B 1 253 ? 4.48 23.016 23.172 1 97.94 253 TYR B N 1
ATOM 5059 C CA . TYR B 1 253 ? 5.707 22.906 23.953 1 97.94 253 TYR B CA 1
ATOM 5060 C C . TYR B 1 253 ? 5.973 21.469 24.344 1 97.94 253 TYR B C 1
ATOM 5062 O O . TYR B 1 253 ? 5.051 20.75 24.734 1 97.94 253 TYR B O 1
ATOM 5070 N N . GLY B 1 254 ? 7.207 21.094 24.203 1 95.56 254 GLY B N 1
ATOM 5071 C CA . GLY B 1 254 ? 7.633 19.781 24.656 1 95.56 254 GLY B CA 1
ATOM 5072 C C . GLY B 1 254 ? 9.125 19.672 24.891 1 95.56 254 GLY B C 1
ATOM 5073 O O . GLY B 1 254 ? 9.875 20.594 24.547 1 95.56 254 GLY B O 1
ATOM 5074 N N . GLU B 1 255 ? 9.492 18.562 25.594 1 93.44 255 GLU B N 1
ATOM 5075 C CA . GLU B 1 255 ? 10.906 18.219 25.797 1 93.44 255 GLU B CA 1
ATOM 5076 C C . GLU B 1 255 ? 11.234 16.859 25.203 1 93.44 255 GLU B C 1
ATOM 5078 O O . GLU B 1 255 ? 10.492 15.898 25.391 1 93.44 255 GLU B O 1
ATOM 5083 N N . TYR B 1 256 ? 12.352 16.875 24.516 1 90.88 256 TYR B N 1
ATOM 5084 C CA . TYR B 1 256 ? 12.664 15.664 23.75 1 90.88 256 TYR B CA 1
ATOM 5085 C C . TYR B 1 256 ? 14.109 15.234 23.984 1 90.88 256 TYR B C 1
ATOM 5087 O O . TYR B 1 256 ? 14.961 16.062 24.328 1 90.88 256 TYR B O 1
ATOM 5095 N N . GLN B 1 257 ? 14.289 13.953 23.797 1 84.25 257 GLN B N 1
ATOM 5096 C CA . GLN B 1 257 ? 15.641 13.422 23.875 1 84.25 257 GLN B CA 1
ATOM 5097 C C . GLN B 1 257 ? 16.344 13.492 22.531 1 84.25 257 GLN B C 1
ATOM 5099 O O . GLN B 1 257 ? 15.727 13.258 21.484 1 84.25 257 GLN B O 1
ATOM 5104 N N . THR B 1 258 ? 17.516 13.922 22.609 1 79.5 258 THR B N 1
ATOM 5105 C CA . THR B 1 258 ? 18.297 13.969 21.391 1 79.5 258 THR B CA 1
ATOM 5106 C C . THR B 1 258 ? 19.328 12.836 21.359 1 79.5 258 THR B C 1
ATOM 5108 O O . THR B 1 258 ? 19.797 12.398 22.406 1 79.5 258 THR B O 1
ATOM 5111 N N . ASN B 1 259 ? 19.484 12.266 20.203 1 69.81 259 ASN B N 1
ATOM 5112 C CA . ASN B 1 259 ? 20.516 11.234 20.047 1 69.81 259 ASN B CA 1
ATOM 5113 C C . ASN B 1 259 ? 21.891 11.852 19.844 1 69.81 259 ASN B C 1
ATOM 5115 O O . ASN B 1 259 ? 22.891 11.141 19.766 1 69.81 259 ASN B O 1
ATOM 5119 N N . LYS B 1 260 ? 21.969 13.164 19.906 1 68.19 260 LYS B N 1
ATOM 5120 C CA . LYS B 1 260 ? 23.234 13.836 19.672 1 68.19 260 LYS B CA 1
ATOM 5121 C C . LYS B 1 260 ? 23.969 14.133 20.984 1 68.19 260 LYS B C 1
ATOM 5123 O O . LYS B 1 260 ? 23.328 14.438 22 1 68.19 260 LYS B O 1
ATOM 5128 N N . ASP B 1 261 ? 25.203 13.781 20.859 1 69.44 261 ASP B N 1
ATOM 5129 C CA . ASP B 1 261 ? 26.031 14.234 21.969 1 69.44 261 ASP B CA 1
ATOM 5130 C C . ASP B 1 261 ? 26.125 15.758 22 1 69.44 261 ASP B C 1
ATOM 5132 O O . ASP B 1 261 ? 26.547 16.375 21.016 1 69.44 261 ASP B O 1
ATOM 5136 N N . LEU B 1 262 ? 25.578 16.391 23.031 1 67.25 262 LEU B N 1
ATOM 5137 C CA . LEU B 1 262 ? 25.578 17.844 23.094 1 67.25 262 LEU B CA 1
ATOM 5138 C C . LEU B 1 262 ? 26.734 18.344 23.953 1 67.25 262 LEU B C 1
ATOM 5140 O O . LEU B 1 262 ? 26.984 17.812 25.031 1 67.25 262 LEU B O 1
ATOM 5144 N N . GLU B 1 263 ? 27.578 19.125 23.328 1 67.19 263 GLU B N 1
ATOM 5145 C CA . GLU B 1 263 ? 28.656 19.797 24.062 1 67.19 263 GLU B CA 1
ATOM 5146 C C . GLU B 1 263 ? 28.469 21.312 24.047 1 67.19 263 GLU B C 1
ATOM 5148 O O . GLU B 1 263 ? 28.016 21.875 23.047 1 67.19 263 GLU B O 1
ATOM 5153 N N . ASN B 1 264 ? 28.641 21.938 25.203 1 62.38 264 ASN B N 1
ATOM 5154 C CA . ASN B 1 264 ? 28.547 23.391 25.234 1 62.38 264 ASN B CA 1
ATOM 5155 C C . ASN B 1 264 ? 29.75 24.047 24.562 1 62.38 264 ASN B C 1
ATOM 5157 O O . ASN B 1 264 ? 30.609 23.359 24.016 1 62.38 264 ASN B O 1
ATOM 5161 N N . GLU B 1 265 ? 29.656 25.391 24.5 1 60.78 265 GLU B N 1
ATOM 5162 C CA . GLU B 1 265 ? 30.703 26.172 23.844 1 60.78 265 GLU B CA 1
ATOM 5163 C C . GLU B 1 265 ? 32.062 25.844 24.438 1 60.78 265 GLU B C 1
ATOM 5165 O O . GLU B 1 265 ? 33.094 25.984 23.766 1 60.78 265 GLU B O 1
ATOM 5170 N N . GLU B 1 266 ? 32.062 25.391 25.656 1 64 266 GLU B N 1
ATOM 5171 C CA . GLU B 1 266 ? 33.312 25.109 26.344 1 64 266 GLU B CA 1
ATOM 5172 C C . GLU B 1 266 ? 33.719 23.641 26.188 1 64 266 GLU B C 1
ATOM 5174 O O . GLU B 1 266 ? 34.75 23.219 26.719 1 64 266 GLU B O 1
ATOM 5179 N N . GLY B 1 267 ? 32.875 22.906 25.438 1 64 267 GLY B N 1
ATOM 5180 C CA . GLY B 1 267 ? 33.219 21.516 25.156 1 64 267 GLY B CA 1
ATOM 5181 C C . GLY B 1 267 ? 32.688 20.562 26.219 1 64 267 GLY B C 1
ATOM 5182 O O . GLY B 1 267 ? 33.062 19.375 26.219 1 64 267 GLY B O 1
ATOM 5183 N N . GLU B 1 268 ? 32.062 21.094 27.141 1 63.38 268 GLU B N 1
ATOM 5184 C CA . GLU B 1 268 ? 31.531 20.234 28.203 1 63.38 268 GLU B CA 1
ATOM 5185 C C . GLU B 1 268 ? 30.25 19.547 27.766 1 63.38 268 GLU B C 1
ATOM 5187 O O . GLU B 1 268 ? 29.391 20.156 27.125 1 63.38 268 GLU B O 1
ATOM 5192 N N . GLU B 1 269 ? 30.234 18.266 28.078 1 64.88 269 GLU B N 1
ATOM 5193 C CA . GLU B 1 269 ? 29.047 17.484 27.797 1 64.88 269 GLU B CA 1
ATOM 5194 C C . GLU B 1 269 ? 27.828 18.031 28.547 1 64.88 269 GLU B C 1
ATOM 5196 O O . GLU B 1 269 ? 27.922 18.328 29.734 1 64.88 269 GLU B O 1
ATOM 5201 N N . ILE B 1 270 ? 26.922 18.719 27.906 1 62.22 270 ILE B N 1
ATOM 5202 C CA . ILE B 1 270 ? 25.672 19.172 28.531 1 62.22 270 ILE B CA 1
ATOM 5203 C C . ILE B 1 270 ? 24.844 17.953 28.953 1 62.22 270 ILE B C 1
ATOM 5205 O O . ILE B 1 270 ? 24.484 17.125 28.109 1 62.22 270 ILE B O 1
ATOM 5209 N N . PRO B 1 271 ? 24.734 17.938 30.344 1 58.62 271 PRO B N 1
ATOM 5210 C CA . PRO B 1 271 ? 23.906 16.844 30.859 1 58.62 271 PRO B CA 1
ATOM 5211 C C . PRO B 1 271 ? 22.422 17.016 30.547 1 58.62 271 PRO B C 1
ATOM 5213 O O . PRO B 1 271 ? 21.938 18.141 30.469 1 58.62 271 PRO B O 1
ATOM 5216 N N . GLY B 1 272 ? 21.688 15.977 30.281 1 60.78 272 GLY B N 1
ATOM 5217 C CA . GLY B 1 272 ? 20.234 15.93 30.281 1 60.78 272 GLY B CA 1
ATOM 5218 C C . GLY B 1 272 ? 19.641 15.711 28.891 1 60.78 272 GLY B C 1
ATOM 5219 O O . GLY B 1 272 ? 19.953 16.453 27.953 1 60.78 272 GLY B O 1
ATOM 5220 N N . LYS B 1 273 ? 19.031 14.727 28.734 1 71.94 273 LYS B N 1
ATOM 5221 C CA . LYS B 1 273 ? 18.578 14.094 27.5 1 71.94 273 LYS B CA 1
ATOM 5222 C C . LYS B 1 273 ? 17.25 14.695 27.031 1 71.94 273 LYS B C 1
ATOM 5224 O O . LYS B 1 273 ? 16.797 14.414 25.922 1 71.94 273 LYS B O 1
ATOM 5229 N N . TYR B 1 274 ? 16.797 15.812 27.938 1 85.25 274 TYR B N 1
ATOM 5230 C CA . TYR B 1 274 ? 15.531 16.422 27.547 1 85.25 274 TYR B CA 1
ATOM 5231 C C . TYR B 1 274 ? 15.742 17.797 26.953 1 85.25 274 TYR B C 1
ATOM 5233 O O . TYR B 1 274 ? 16.094 18.75 27.656 1 85.25 274 TYR B O 1
ATOM 5241 N N . CYS B 1 275 ? 15.523 18.031 25.781 1 89.81 275 CYS B N 1
ATOM 5242 C CA . CYS B 1 275 ? 15.695 19.297 25.062 1 89.81 275 CYS B CA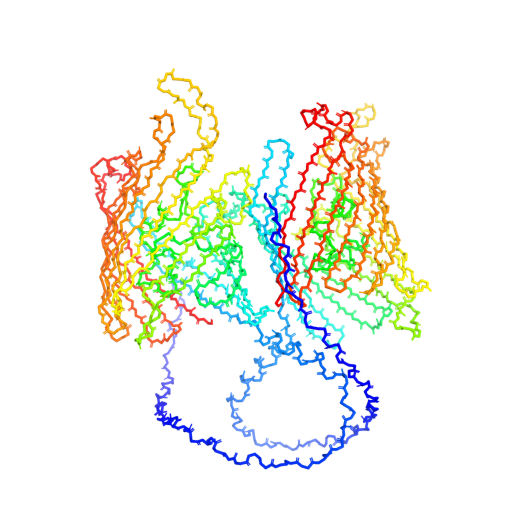 1
ATOM 5243 C C . CYS B 1 275 ? 14.352 19.938 24.75 1 89.81 275 CYS B C 1
ATOM 5245 O O . CYS B 1 275 ? 13.508 19.328 24.094 1 89.81 275 CYS B O 1
ATOM 5247 N N . PRO B 1 276 ? 14.203 21.188 25.219 1 93.5 276 PRO B N 1
ATOM 5248 C CA . PRO B 1 276 ? 12.914 21.844 25 1 93.5 276 PRO B CA 1
ATOM 5249 C C . PRO B 1 276 ? 12.727 22.312 23.562 1 93.5 276 PRO B C 1
ATOM 5251 O O . PRO B 1 276 ? 13.703 22.672 22.891 1 93.5 276 PRO B O 1
ATOM 5254 N N . MET B 1 277 ? 11.523 22.359 23.125 1 95.75 277 MET B N 1
ATOM 5255 C CA . MET B 1 277 ? 11.156 22.859 21.797 1 95.75 277 MET B CA 1
ATOM 5256 C C . MET B 1 277 ? 9.812 23.578 21.844 1 95.75 277 MET B C 1
ATOM 5258 O O . MET B 1 277 ? 8.883 23.125 22.516 1 95.75 277 MET B O 1
ATOM 5262 N N . HIS B 1 278 ? 9.758 24.734 21.203 1 97.69 278 HIS B N 1
ATOM 5263 C CA . HIS B 1 278 ? 8.547 25.531 21.016 1 97.69 278 HIS B CA 1
ATOM 5264 C C . HIS B 1 278 ? 8.125 25.547 19.547 1 97.69 278 HIS B C 1
ATOM 5266 O O . HIS B 1 278 ? 8.961 25.719 18.656 1 97.69 278 HIS B O 1
ATOM 5272 N N . ARG B 1 279 ? 6.871 25.344 19.359 1 97.81 279 ARG B N 1
ATOM 5273 C CA . ARG B 1 279 ? 6.328 25.406 18 1 97.81 279 ARG B CA 1
ATOM 5274 C C . ARG B 1 279 ? 5.078 26.266 17.953 1 97.81 279 ARG B C 1
ATOM 5276 O O . ARG B 1 279 ? 4.199 26.156 18.797 1 97.81 279 ARG B O 1
ATOM 5283 N N . PHE B 1 280 ? 5.098 27.125 17 1 98.12 280 PHE B N 1
ATOM 5284 C CA . PHE B 1 280 ? 3.938 27.953 16.719 1 98.12 280 PHE B CA 1
ATOM 5285 C C . PHE B 1 280 ? 3.49 27.797 15.273 1 98.12 280 PHE B C 1
ATOM 5287 O O . PHE B 1 280 ? 4.316 27.797 14.359 1 98.12 280 PHE B O 1
ATOM 5294 N N . VAL B 1 281 ? 2.223 27.562 15.07 1 98.25 281 VAL B N 1
ATOM 5295 C CA . VAL B 1 281 ? 1.622 27.562 13.734 1 98.25 281 VAL B CA 1
ATOM 5296 C C . VAL B 1 281 ? 0.346 28.406 13.75 1 98.25 281 VAL B C 1
ATOM 5298 O O . VAL B 1 281 ? -0.529 28.203 14.594 1 98.25 281 VAL B O 1
ATOM 5301 N N . GLY B 1 282 ? 0.207 29.359 12.875 1 98.31 282 GLY B N 1
ATOM 5302 C CA . GLY B 1 282 ? -0.975 30.203 12.781 1 98.31 282 GLY B CA 1
ATOM 5303 C C . GLY B 1 282 ? -1.311 30.609 11.352 1 98.31 282 GLY B C 1
ATOM 5304 O O . GLY B 1 282 ? -0.432 30.641 10.492 1 98.31 282 GLY B O 1
ATOM 5305 N N . GLY B 1 283 ? -2.598 30.828 11.156 1 98.25 283 GLY B N 1
ATOM 5306 C CA . GLY B 1 283 ? -3.01 31.234 9.82 1 98.25 283 GLY B CA 1
ATOM 5307 C C . GLY B 1 283 ? -4.496 31.531 9.719 1 98.25 283 GLY B C 1
ATOM 5308 O O . GLY B 1 283 ? -5.164 31.734 10.734 1 98.25 283 GLY B O 1
ATOM 5309 N N . PHE B 1 284 ? -4.914 31.719 8.531 1 98.75 284 PHE B N 1
ATOM 5310 C CA . PHE B 1 284 ? -6.324 31.953 8.258 1 98.75 284 PHE B CA 1
ATOM 5311 C C . PHE B 1 284 ? -6.801 31.109 7.086 1 98.75 284 PHE B C 1
ATOM 5313 O O . PHE B 1 284 ? -5.992 30.625 6.289 1 98.75 284 PHE B O 1
ATOM 5320 N N . TRP B 1 285 ? -8.086 30.922 7.055 1 98.69 285 TRP B N 1
ATOM 5321 C CA . TRP B 1 285 ? -8.711 30.094 6.023 1 98.69 285 TRP B CA 1
ATOM 5322 C C . TRP B 1 285 ? -10.086 30.625 5.652 1 98.69 285 TRP B C 1
ATOM 5324 O O . TRP B 1 285 ? -10.953 30.781 6.516 1 98.69 285 TRP B O 1
ATOM 5334 N N . TYR B 1 286 ? -10.227 31.094 4.461 1 98.75 286 TYR B N 1
ATOM 5335 C CA . TYR B 1 286 ? -11.523 31.391 3.861 1 98.75 286 TYR B CA 1
ATOM 5336 C C . TYR B 1 286 ? -11.938 30.297 2.889 1 98.75 286 TYR B C 1
ATOM 5338 O O . TYR B 1 286 ? -11.25 30.031 1.898 1 98.75 286 TYR B O 1
ATOM 5346 N N . ASN B 1 287 ? -13.078 29.641 3.154 1 97.44 287 ASN B N 1
ATOM 5347 C CA . ASN B 1 287 ? -13.492 28.531 2.303 1 97.44 287 ASN B CA 1
ATOM 5348 C C . ASN B 1 287 ? -14.984 28.594 1.99 1 97.44 287 ASN B C 1
ATOM 5350 O O . ASN B 1 287 ? -15.805 28.125 2.783 1 97.44 287 ASN B O 1
ATOM 5354 N N . ASN B 1 288 ? -15.273 29.125 0.855 1 96.88 288 ASN B N 1
ATOM 5355 C CA . ASN B 1 288 ? -16.625 29.078 0.299 1 96.88 288 ASN B CA 1
ATOM 5356 C C . ASN B 1 288 ? -16.812 27.859 -0.596 1 96.88 288 ASN B C 1
ATOM 5358 O O . ASN B 1 288 ? -16.203 27.75 -1.661 1 96.88 288 ASN B O 1
ATOM 5362 N N . PRO B 1 289 ? -17.688 26.938 -0.249 1 92.88 289 PRO B N 1
ATOM 5363 C CA . PRO B 1 289 ? -17.844 25.672 -0.966 1 92.88 289 PRO B CA 1
ATOM 5364 C C . PRO B 1 289 ? -18.234 25.859 -2.428 1 92.88 289 PRO B C 1
ATOM 5366 O O . PRO B 1 289 ? -18.125 24.922 -3.229 1 92.88 289 PRO B O 1
ATOM 5369 N N . THR B 1 290 ? -18.688 26.953 -2.846 1 94.31 290 THR B N 1
ATOM 5370 C CA . THR B 1 290 ? -19.062 27.203 -4.23 1 94.31 290 THR B CA 1
ATOM 5371 C C . THR B 1 290 ? -18.266 28.359 -4.816 1 94.31 290 THR B C 1
ATOM 5373 O O . THR B 1 290 ? -18.688 28.984 -5.793 1 94.31 290 THR B O 1
ATOM 5376 N N . GLY B 1 291 ? -17.172 28.656 -4.105 1 97.12 291 GLY B N 1
ATOM 5377 C CA . GLY B 1 291 ? -16.391 29.797 -4.57 1 97.12 291 GLY B CA 1
ATOM 5378 C C . GLY B 1 291 ? -14.922 29.703 -4.184 1 97.12 291 GLY B C 1
ATOM 5379 O O . GLY B 1 291 ? -14.273 28.672 -4.414 1 97.12 291 GLY B O 1
ATOM 5380 N N . LEU B 1 292 ? -14.555 30.844 -3.578 1 98.12 292 LEU B N 1
ATOM 5381 C CA . LEU B 1 292 ? -13.133 31.047 -3.299 1 98.12 292 LEU B CA 1
ATOM 5382 C C . LEU B 1 292 ? -12.688 30.188 -2.121 1 98.12 292 LEU B C 1
ATOM 5384 O O . LEU B 1 292 ? -13.406 30.062 -1.129 1 98.12 292 LEU B O 1
ATOM 5388 N N . ASP B 1 293 ? -11.555 29.578 -2.236 1 98.44 293 ASP B N 1
ATOM 5389 C CA . ASP B 1 293 ? -10.836 28.875 -1.176 1 98.44 293 ASP B CA 1
ATOM 5390 C C . ASP B 1 293 ? -9.43 29.438 -1 1 98.44 293 ASP B C 1
ATOM 5392 O O . ASP B 1 293 ? -8.57 29.234 -1.86 1 98.44 293 ASP B O 1
ATOM 5396 N N . VAL B 1 294 ? -9.195 30.109 0.086 1 98.75 294 VAL B N 1
ATOM 5397 C CA . VAL B 1 294 ? -7.906 30.734 0.336 1 98.75 294 VAL B CA 1
ATOM 5398 C C . VAL B 1 294 ? -7.426 30.391 1.743 1 98.75 294 VAL B C 1
ATOM 5400 O O . VAL B 1 294 ? -8.172 30.531 2.715 1 98.75 294 VAL B O 1
ATOM 5403 N N . ARG B 1 295 ? -6.176 29.953 1.849 1 98.69 295 ARG B N 1
ATOM 5404 C CA . ARG B 1 295 ? -5.609 29.562 3.137 1 98.69 295 ARG B CA 1
ATOM 5405 C C . ARG B 1 295 ? -4.133 29.938 3.221 1 98.69 295 ARG B C 1
ATOM 5407 O O . ARG B 1 295 ? -3.398 29.797 2.238 1 98.69 295 ARG B O 1
ATOM 5414 N N . ALA B 1 296 ? -3.744 30.406 4.297 1 98.69 296 ALA B N 1
ATOM 5415 C CA . ALA B 1 296 ? -2.33 30.672 4.547 1 98.69 296 ALA B CA 1
ATOM 5416 C C . ALA B 1 296 ? -1.959 30.344 5.992 1 98.69 296 ALA B C 1
ATOM 5418 O O . ALA B 1 296 ? -2.746 30.594 6.91 1 98.69 296 ALA B O 1
ATOM 5419 N N . GLU B 1 297 ? -0.806 29.766 6.148 1 98.5 297 GLU B N 1
ATOM 5420 C CA . GLU B 1 297 ? -0.281 29.484 7.48 1 98.5 297 GLU B CA 1
ATOM 5421 C C . GLU B 1 297 ? 1.199 29.844 7.578 1 98.5 297 GLU B C 1
ATOM 5423 O O . GLU B 1 297 ? 1.942 29.703 6.605 1 98.5 297 GLU B O 1
ATOM 5428 N N . TYR B 1 298 ? 1.553 30.328 8.703 1 98.31 298 TYR B N 1
ATOM 5429 C CA . TYR B 1 298 ? 2.941 30.562 9.078 1 98.31 298 TYR B CA 1
ATOM 5430 C C . TYR B 1 298 ? 3.338 29.719 10.273 1 98.31 298 TYR B C 1
ATOM 5432 O O . TYR B 1 298 ? 2.545 29.516 11.195 1 98.31 298 TYR B O 1
ATOM 5440 N N . GLY B 1 299 ? 4.555 29.172 10.227 1 98 299 GLY B N 1
ATOM 5441 C CA . GLY B 1 299 ? 5.07 28.328 11.305 1 98 299 GLY B CA 1
ATOM 5442 C C . GLY B 1 299 ? 6.438 28.766 11.797 1 98 299 GLY B C 1
ATOM 5443 O O . GLY B 1 299 ? 7.258 29.25 11.016 1 98 299 GLY B O 1
ATOM 5444 N N . TYR B 1 300 ? 6.617 28.609 13.008 1 98 300 TYR B N 1
ATOM 5445 C CA . TYR B 1 300 ? 7.883 28.891 13.672 1 98 300 TYR B CA 1
ATOM 5446 C C . TYR B 1 300 ? 8.211 27.812 14.703 1 98 300 TYR B C 1
ATOM 5448 O O . TYR B 1 300 ? 7.359 27.453 15.516 1 98 300 TYR B O 1
ATOM 5456 N N . LEU B 1 301 ? 9.406 27.219 14.656 1 97.75 301 LEU B N 1
ATOM 5457 C CA . LEU B 1 301 ? 9.859 26.156 15.531 1 97.75 301 LEU B CA 1
ATOM 5458 C C . LEU B 1 301 ? 11.258 26.438 16.062 1 97.75 301 LEU B C 1
ATOM 5460 O O . LEU B 1 301 ? 12.18 26.703 15.289 1 97.75 301 LEU B O 1
ATOM 5464 N N . ARG B 1 302 ? 11.43 26.391 17.422 1 97.06 302 ARG B N 1
ATOM 5465 C CA . ARG B 1 302 ? 12.711 26.703 18.031 1 97.06 302 ARG B CA 1
ATOM 5466 C C . ARG B 1 302 ? 13.008 25.766 19.203 1 97.06 302 ARG B C 1
ATOM 5468 O O . ARG B 1 302 ? 12.148 25.531 20.047 1 97.06 302 ARG B O 1
ATOM 5475 N N . GLY B 1 303 ? 14.094 25.203 19.141 1 94.38 303 GLY B N 1
ATOM 5476 C CA . GLY B 1 303 ? 14.633 24.422 20.25 1 94.38 303 GLY B CA 1
ATOM 5477 C C . GLY B 1 303 ? 16.016 24.875 20.688 1 94.38 303 GLY B C 1
ATOM 5478 O O . GLY B 1 303 ? 16.938 24.922 19.859 1 94.38 303 GLY B O 1
ATOM 5479 N N . LYS B 1 304 ? 16.141 25.281 21.953 1 91.06 304 LYS B N 1
ATOM 5480 C CA . LYS B 1 304 ? 17.422 25.734 22.5 1 91.06 304 LYS B CA 1
ATOM 5481 C C . LYS B 1 304 ? 17.641 25.219 23.922 1 91.06 304 LYS B C 1
ATOM 5483 O O . LYS B 1 304 ? 16.703 25.188 24.719 1 91.06 304 LYS B O 1
ATOM 5488 N N . LYS B 1 305 ? 18.812 24.75 24.109 1 88.38 305 LYS B N 1
ATOM 5489 C CA . LYS B 1 305 ? 19.188 24.328 25.453 1 88.38 305 LYS B CA 1
ATOM 5490 C C . LYS B 1 305 ? 20.594 24.828 25.797 1 88.38 305 LYS B C 1
ATOM 5492 O O . LYS B 1 305 ? 21.562 24.531 25.109 1 88.38 305 LYS B O 1
ATOM 5497 N N . GLU B 1 306 ? 20.672 25.562 26.906 1 84.31 306 GLU B N 1
ATOM 5498 C CA . GLU B 1 306 ? 21.922 26.062 27.438 1 84.31 306 GLU B CA 1
ATOM 5499 C C . GLU B 1 306 ? 22.766 26.734 26.359 1 84.31 306 GLU B C 1
ATOM 5501 O O . GLU B 1 306 ? 23.938 26.438 26.188 1 84.31 306 GLU B O 1
ATOM 5506 N N . GLY B 1 307 ? 22.125 27.516 25.531 1 82.12 307 GLY B N 1
ATOM 5507 C CA . GLY B 1 307 ? 22.812 28.328 24.531 1 82.12 307 GLY B CA 1
ATOM 5508 C C . GLY B 1 307 ? 23.016 27.625 23.219 1 82.12 307 GLY B C 1
ATOM 5509 O O . GLY B 1 307 ? 23.438 28.234 22.219 1 82.12 307 GLY B O 1
ATOM 5510 N N . ILE B 1 308 ? 22.734 26.359 23.234 1 85.94 308 ILE B N 1
ATOM 5511 C CA . ILE B 1 308 ? 22.906 25.594 22 1 85.94 308 ILE B CA 1
ATOM 5512 C C . ILE B 1 308 ? 21.578 25.5 21.25 1 85.94 308 ILE B C 1
ATOM 5514 O O . ILE B 1 308 ? 20.562 25.078 21.828 1 85.94 308 ILE B O 1
ATOM 5518 N N . SER B 1 309 ? 21.625 25.875 20.031 1 90 309 SER B N 1
ATOM 5519 C CA . SER B 1 309 ? 20.438 25.766 19.188 1 90 309 SER B CA 1
ATOM 5520 C C . SER B 1 309 ? 20.297 24.359 18.609 1 90 309 SER B C 1
ATOM 5522 O O . SER B 1 309 ? 21.219 23.859 17.953 1 90 309 SER B O 1
ATOM 5524 N N . LEU B 1 310 ? 19.188 23.734 18.859 1 90.94 310 LEU B N 1
ATOM 5525 C CA . LEU B 1 310 ? 18.953 22.375 18.406 1 90.94 310 LEU B CA 1
ATOM 5526 C C . LEU B 1 310 ? 17.969 22.359 17.234 1 90.94 310 LEU B C 1
ATOM 5528 O O . LEU B 1 310 ? 17.953 21.406 16.438 1 90.94 310 LEU B O 1
ATOM 5532 N N . ALA B 1 311 ? 17.125 23.297 17.219 1 93.81 311 ALA B N 1
ATOM 5533 C CA . ALA B 1 311 ? 16.188 23.453 16.109 1 93.81 311 ALA B CA 1
ATOM 5534 C C . ALA B 1 311 ? 15.828 24.938 15.914 1 93.81 311 ALA B C 1
ATOM 5536 O O . ALA B 1 311 ? 15.68 25.672 16.891 1 93.81 311 ALA B O 1
ATOM 5537 N N . HIS B 1 312 ? 15.789 25.359 14.734 1 97 312 HIS B N 1
ATOM 5538 C CA . HIS B 1 312 ? 15.398 26.703 14.312 1 97 312 HIS B CA 1
ATOM 5539 C C . HIS B 1 312 ? 14.859 26.703 12.891 1 97 312 HIS B C 1
ATOM 5541 O O . HIS B 1 312 ? 15.625 26.812 11.93 1 97 312 HIS B O 1
ATOM 5547 N N . GLU B 1 313 ? 13.547 26.656 12.836 1 97.5 313 GLU B N 1
ATOM 5548 C CA . GLU B 1 313 ? 12.906 26.469 11.531 1 97.5 313 GLU B CA 1
ATOM 5549 C C . GLU B 1 313 ? 11.734 27.438 11.352 1 97.5 313 GLU B C 1
ATOM 5551 O O . GLU B 1 313 ? 11.047 27.766 12.32 1 97.5 313 GLU B O 1
ATOM 5556 N N . THR B 1 314 ? 11.539 27.875 10.141 1 97.69 314 THR B N 1
ATOM 5557 C CA . THR B 1 314 ? 10.398 28.703 9.75 1 97.69 314 THR B CA 1
ATOM 5558 C C . THR B 1 314 ? 9.734 28.156 8.492 1 97.69 314 THR B C 1
ATOM 5560 O O . THR B 1 314 ? 10.398 27.516 7.664 1 97.69 314 THR B O 1
ATOM 5563 N N . GLY B 1 315 ? 8.453 28.328 8.383 1 97.44 315 GLY B N 1
ATOM 5564 C CA . GLY B 1 315 ? 7.691 27.891 7.219 1 97.44 315 GLY B CA 1
ATOM 5565 C C . GLY B 1 315 ? 6.492 28.781 6.938 1 97.44 315 GLY B C 1
ATOM 5566 O O . GLY B 1 315 ? 6.02 29.5 7.82 1 97.44 315 GLY B O 1
ATOM 5567 N N . PHE B 1 316 ? 6.133 28.75 5.668 1 97.94 316 PHE B N 1
ATOM 5568 C CA . PHE B 1 316 ? 4.984 29.516 5.211 1 97.94 316 PHE B CA 1
ATOM 5569 C C . PHE B 1 316 ? 4.363 28.891 3.975 1 97.94 316 PHE B C 1
ATOM 5571 O O . PHE B 1 316 ? 5.07 28.312 3.141 1 97.94 316 PHE B O 1
ATOM 5578 N N . TYR B 1 317 ? 3.043 28.891 3.945 1 98.5 317 TYR B N 1
ATOM 5579 C CA . TYR B 1 317 ? 2.42 28.578 2.664 1 98.5 317 TYR B CA 1
ATOM 5580 C C . TYR B 1 317 ? 1.158 29.406 2.459 1 98.5 317 TYR B C 1
ATOM 5582 O O . TYR B 1 317 ? 0.552 29.875 3.426 1 98.5 317 TYR B O 1
ATOM 5590 N N . ALA B 1 318 ? 0.866 29.688 1.216 1 98.75 318 ALA B N 1
ATOM 5591 C CA . ALA B 1 318 ? -0.385 30.297 0.771 1 98.75 318 ALA B CA 1
ATOM 5592 C C . ALA B 1 318 ? -1.012 29.5 -0.365 1 98.75 318 ALA B C 1
ATOM 5594 O O . ALA B 1 318 ? -0.326 29.125 -1.318 1 98.75 318 ALA B O 1
ATOM 5595 N N . LEU B 1 319 ? -2.252 29.219 -0.178 1 98.75 319 LEU B N 1
ATOM 5596 C CA . LEU B 1 319 ? -3.01 28.438 -1.155 1 98.75 319 LEU B CA 1
ATOM 5597 C C . LEU B 1 319 ? -4.25 29.203 -1.607 1 98.75 319 LEU B C 1
ATOM 5599 O O . LEU B 1 319 ? -4.945 29.812 -0.789 1 98.75 319 LEU B O 1
ATOM 5603 N N . ALA B 1 320 ? -4.473 29.25 -2.883 1 98.81 320 ALA B N 1
ATOM 5604 C CA . ALA B 1 320 ? -5.684 29.828 -3.455 1 98.81 320 ALA B CA 1
ATOM 5605 C C . ALA B 1 320 ? -6.328 28.859 -4.457 1 98.81 320 ALA B C 1
ATOM 5607 O O . ALA B 1 320 ? -5.637 28.281 -5.293 1 98.81 320 ALA B O 1
ATOM 5608 N N . GLY B 1 321 ? -7.637 28.656 -4.281 1 98.56 321 GLY B N 1
ATOM 5609 C CA . GLY B 1 321 ? -8.43 27.859 -5.207 1 98.56 321 GLY B CA 1
ATOM 5610 C C . GLY B 1 321 ? -9.828 28.422 -5.414 1 98.56 321 GLY B C 1
ATOM 5611 O O . GLY B 1 321 ? -10.242 29.359 -4.73 1 98.56 321 GLY B O 1
ATOM 5612 N N . TYR B 1 322 ? -10.484 27.859 -6.367 1 98.56 322 TYR B N 1
ATOM 5613 C CA . TYR B 1 322 ? -11.852 28.266 -6.664 1 98.56 322 TYR B CA 1
ATOM 5614 C C . TYR B 1 322 ? -12.711 27.062 -7.051 1 98.56 322 TYR B C 1
ATOM 5616 O O . TYR B 1 322 ? -12.422 26.391 -8.039 1 98.56 322 TYR B O 1
ATOM 5624 N N . HIS B 1 323 ? -13.711 26.938 -6.258 1 97.62 323 HIS B N 1
ATOM 5625 C CA . HIS B 1 323 ? -14.648 25.875 -6.586 1 97.62 323 HIS B CA 1
ATOM 5626 C C . HIS B 1 323 ? -15.477 26.219 -7.816 1 97.62 323 HIS B C 1
ATOM 5628 O O . HIS B 1 323 ? -16.328 27.109 -7.762 1 97.62 323 HIS B O 1
ATOM 5634 N N . PHE B 1 324 ? -15.258 25.453 -8.844 1 95.94 324 PHE B N 1
ATOM 5635 C CA . PHE B 1 324 ? -15.969 25.641 -10.102 1 95.94 324 PHE B CA 1
ATOM 5636 C C . PHE B 1 324 ? -16.641 24.359 -10.547 1 95.94 324 PHE B C 1
ATOM 5638 O O . PHE B 1 324 ? -16.094 23.594 -11.352 1 95.94 324 PHE B O 1
ATOM 5645 N N . GLY B 1 325 ? -17.969 24.203 -10.133 1 94.75 325 GLY B N 1
ATOM 5646 C CA . GLY B 1 325 ? -18.625 22.922 -10.391 1 94.75 325 GLY B CA 1
ATOM 5647 C C . GLY B 1 325 ? -17.906 21.75 -9.734 1 94.75 325 GLY B C 1
ATOM 5648 O O . GLY B 1 325 ? -17.75 21.719 -8.516 1 94.75 325 GLY B O 1
ATOM 5649 N N . LYS B 1 326 ? -17.453 20.891 -10.586 1 96.38 326 LYS B N 1
ATOM 5650 C CA . LYS B 1 326 ? -16.797 19.688 -10.086 1 96.38 326 LYS B CA 1
ATOM 5651 C C . LYS B 1 326 ? -15.281 19.859 -10.117 1 96.38 326 LYS B C 1
ATOM 5653 O O . LYS B 1 326 ? -14.547 18.906 -9.828 1 96.38 326 LYS B O 1
ATOM 5658 N N . PHE B 1 327 ? -14.859 21.062 -10.477 1 98.12 327 PHE B N 1
ATOM 5659 C CA . PHE B 1 327 ? -13.422 21.312 -10.594 1 98.12 327 PHE B CA 1
ATOM 5660 C C . PHE B 1 327 ? -12.953 22.266 -9.508 1 98.12 327 PHE B C 1
ATOM 5662 O O . PHE B 1 327 ? -13.695 23.156 -9.102 1 98.12 327 PHE B O 1
ATOM 5669 N N . LEU B 1 328 ? -11.719 22.094 -9.102 1 98.25 328 LEU B N 1
ATOM 5670 C CA . LEU B 1 328 ? -11.062 22.984 -8.148 1 98.25 328 LEU B CA 1
ATOM 5671 C C . LEU B 1 328 ? -9.633 23.266 -8.57 1 98.25 328 LEU B C 1
ATOM 5673 O O . LEU B 1 328 ? -8.695 22.641 -8.086 1 98.25 328 LEU B O 1
ATOM 5677 N N . PRO B 1 329 ? -9.461 24.188 -9.492 1 98.62 329 PRO B N 1
ATOM 5678 C CA . PRO B 1 329 ? -8.086 24.656 -9.742 1 98.62 329 PRO B CA 1
ATOM 5679 C C . PRO B 1 329 ? -7.461 25.312 -8.516 1 98.62 329 PRO B C 1
ATOM 5681 O O . PRO B 1 329 ? -8.148 26.031 -7.773 1 98.62 329 PRO B O 1
ATOM 5684 N N . VAL B 1 330 ? -6.16 25.062 -8.297 1 98.62 330 VAL B N 1
ATOM 5685 C CA . VAL B 1 330 ? -5.508 25.562 -7.094 1 98.62 330 VAL B CA 1
ATOM 5686 C C . VAL B 1 330 ? -4.074 25.984 -7.414 1 98.62 330 VAL B C 1
ATOM 5688 O O . VAL B 1 330 ? -3.449 25.422 -8.32 1 98.62 330 VAL B O 1
ATOM 5691 N N . VAL B 1 331 ? -3.594 26.938 -6.781 1 98.81 331 VAL B N 1
ATOM 5692 C CA . VAL B 1 331 ? -2.188 27.328 -6.77 1 98.81 331 VAL B CA 1
ATOM 5693 C C . VAL B 1 331 ? -1.701 27.453 -5.328 1 98.81 331 VAL B C 1
ATOM 5695 O O . VAL B 1 331 ? -2.438 27.938 -4.461 1 98.81 331 VAL B O 1
ATOM 5698 N N . ARG B 1 332 ? -0.546 26.984 -5.039 1 98.81 332 ARG B N 1
ATOM 5699 C CA . ARG B 1 332 ? 0.024 27.094 -3.703 1 98.81 332 ARG B CA 1
ATOM 5700 C C . ARG B 1 332 ? 1.494 27.5 -3.766 1 98.81 332 ARG B C 1
ATOM 5702 O O . ARG B 1 332 ? 2.244 27 -4.605 1 98.81 332 ARG B O 1
ATOM 5709 N N . TYR B 1 333 ? 1.848 28.438 -3.016 1 98.56 333 TYR B N 1
ATOM 5710 C CA . TYR B 1 333 ? 3.244 28.734 -2.715 1 98.56 333 TYR B CA 1
ATOM 5711 C C . TYR B 1 333 ? 3.623 28.219 -1.328 1 98.56 333 TYR B C 1
ATOM 5713 O O . TYR B 1 333 ? 2.875 28.406 -0.365 1 98.56 333 TYR B O 1
ATOM 5721 N N . ASP B 1 334 ? 4.66 27.484 -1.205 1 96.5 334 ASP B N 1
ATOM 5722 C CA . ASP B 1 334 ? 5.125 26.953 0.075 1 96.5 334 ASP B CA 1
ATOM 5723 C C . ASP B 1 334 ? 6.625 27.172 0.253 1 96.5 334 ASP B C 1
ATOM 5725 O O . ASP B 1 334 ? 7.395 27.031 -0.698 1 96.5 334 ASP B O 1
ATOM 5729 N N . MET B 1 335 ? 7.004 27.578 1.436 1 96.31 335 MET B N 1
ATOM 5730 C CA . MET B 1 335 ? 8.398 27.844 1.788 1 96.31 335 MET B CA 1
ATOM 5731 C C . MET B 1 335 ? 8.742 27.219 3.131 1 96.31 335 MET B C 1
ATOM 5733 O O . MET B 1 335 ? 7.934 27.219 4.055 1 96.31 335 MET B O 1
ATOM 5737 N N . TYR B 1 336 ? 9.891 26.641 3.25 1 95.94 336 TYR B N 1
ATOM 5738 C CA . TYR B 1 336 ? 10.445 26.062 4.477 1 95.94 336 TYR B CA 1
ATOM 5739 C C . TYR B 1 336 ? 11.938 26.359 4.59 1 95.94 336 TYR B C 1
ATOM 5741 O O . TYR B 1 336 ? 12.68 26.219 3.615 1 95.94 336 TYR B O 1
ATOM 5749 N N . HIS B 1 337 ? 12.352 26.781 5.812 1 95.75 337 HIS B N 1
ATOM 5750 C CA . HIS B 1 337 ? 13.75 27.109 6.062 1 95.75 337 HIS B CA 1
ATOM 5751 C C . HIS B 1 337 ? 14.219 26.547 7.398 1 95.75 337 HIS B C 1
ATOM 5753 O O . HIS B 1 337 ? 13.656 26.859 8.445 1 95.75 337 HIS B O 1
ATOM 5759 N N . ASP B 1 338 ? 15.148 25.672 7.305 1 95.62 338 ASP B N 1
ATOM 5760 C CA . ASP B 1 338 ? 15.891 25.203 8.477 1 95.62 338 ASP B CA 1
ATOM 5761 C C . ASP B 1 338 ? 17.188 26 8.664 1 95.62 338 ASP B C 1
ATOM 5763 O O . ASP B 1 338 ? 18.141 25.828 7.898 1 95.62 338 ASP B O 1
ATOM 5767 N N . SER B 1 339 ? 17.344 26.766 9.664 1 94.81 339 SER B N 1
ATOM 5768 C CA . SER B 1 339 ? 18.453 27.688 9.859 1 94.81 339 SER B CA 1
ATOM 5769 C C . SER B 1 339 ? 19.703 26.953 10.344 1 94.81 339 SER B C 1
ATOM 5771 O O . SER B 1 339 ? 20.812 27.484 10.305 1 94.81 339 SER B O 1
ATOM 5773 N N . LEU B 1 340 ? 19.516 25.797 10.836 1 92.38 340 LEU B N 1
ATOM 5774 C CA . LEU B 1 340 ? 20.656 25.031 11.32 1 92.38 340 LEU B CA 1
ATOM 5775 C C . LEU B 1 340 ? 21.219 24.141 10.211 1 92.38 340 LEU B C 1
ATOM 5777 O O . LEU B 1 340 ? 22.438 24.016 10.07 1 92.38 340 LEU B O 1
ATOM 5781 N N . ASN B 1 341 ? 20.328 23.484 9.484 1 91.75 341 ASN B N 1
ATOM 5782 C CA . ASN B 1 341 ? 20.734 22.688 8.336 1 91.75 341 ASN B CA 1
ATOM 5783 C C . ASN B 1 341 ? 20.484 23.422 7.023 1 91.75 341 ASN B C 1
ATOM 5785 O O . ASN B 1 341 ? 19.688 22.984 6.195 1 91.75 341 ASN B O 1
ATOM 5789 N N . LYS B 1 342 ? 21.328 24.344 6.781 1 91.38 342 LYS B N 1
ATOM 5790 C CA . LYS B 1 342 ? 21.109 25.297 5.699 1 91.38 342 LYS B CA 1
ATOM 5791 C C . LYS B 1 342 ? 21.344 24.641 4.34 1 91.38 342 LYS B C 1
ATOM 5793 O O . LYS B 1 342 ? 20.797 25.094 3.326 1 91.38 342 LYS B O 1
ATOM 5798 N N . LEU B 1 343 ? 22.094 23.578 4.27 1 91.94 343 LEU B N 1
ATOM 5799 C CA . LEU B 1 343 ? 22.5 22.984 2.996 1 91.94 343 LEU B CA 1
ATOM 5800 C C . LEU B 1 343 ? 21.594 21.812 2.639 1 91.94 343 LEU B C 1
ATOM 5802 O O . LEU B 1 343 ? 21.734 21.203 1.574 1 91.94 343 LEU B O 1
ATOM 5806 N N . SER B 1 344 ? 20.656 21.609 3.461 1 92.12 344 SER B N 1
ATOM 5807 C CA . SER B 1 344 ? 19.75 20.484 3.229 1 92.12 344 SER B CA 1
ATOM 5808 C C . SER B 1 344 ? 18.844 20.734 2.025 1 92.12 344 SER B C 1
ATOM 5810 O O . SER B 1 344 ? 18.391 21.875 1.811 1 92.12 344 SER B O 1
ATOM 5812 N N . LEU B 1 345 ? 18.438 19.641 1.337 1 91.12 345 LEU B N 1
ATOM 5813 C CA . LEU B 1 345 ? 17.547 19.719 0.191 1 91.12 345 LEU B CA 1
ATOM 5814 C C . LEU B 1 345 ? 16.109 20 0.641 1 91.12 345 LEU B C 1
ATOM 5816 O O . LEU B 1 345 ? 15.242 20.281 -0.186 1 91.12 345 LEU B O 1
ATOM 5820 N N . ASN B 1 346 ? 15.938 20.031 1.903 1 91.19 346 ASN B N 1
ATOM 5821 C CA . ASN B 1 346 ? 14.609 20.344 2.424 1 91.19 346 ASN B CA 1
ATOM 5822 C C . ASN B 1 346 ? 14.336 21.844 2.396 1 91.19 346 ASN B C 1
ATOM 5824 O O . ASN B 1 346 ? 13.195 22.266 2.555 1 91.19 346 ASN B O 1
ATOM 5828 N N . ASN B 1 347 ? 15.398 22.531 2.332 1 93.5 347 ASN B N 1
ATOM 5829 C CA . ASN B 1 347 ? 15.25 23.984 2.213 1 93.5 347 ASN B CA 1
ATOM 5830 C C . ASN B 1 347 ? 14.93 24.391 0.779 1 93.5 347 ASN B C 1
ATOM 5832 O O . ASN B 1 347 ? 15.828 24.469 -0.062 1 93.5 347 ASN B O 1
ATOM 5836 N N . TYR B 1 348 ? 13.742 24.609 0.501 1 94.19 348 TYR B N 1
ATOM 5837 C CA . TYR B 1 348 ? 13.359 25.047 -0.839 1 94.19 348 TYR B CA 1
ATOM 5838 C C . TYR B 1 348 ? 12.039 25.812 -0.809 1 94.19 348 TYR B C 1
ATOM 5840 O O . TYR B 1 348 ? 11.297 25.75 0.173 1 94.19 348 TYR B O 1
ATOM 5848 N N . ASP B 1 349 ? 11.781 26.578 -1.822 1 96.5 349 ASP B N 1
ATOM 5849 C CA . ASP B 1 349 ? 10.477 27.141 -2.16 1 96.5 349 ASP B CA 1
ATOM 5850 C C . ASP B 1 349 ? 9.789 26.312 -3.242 1 96.5 349 ASP B C 1
ATOM 5852 O O . ASP B 1 349 ? 10.453 25.703 -4.09 1 96.5 349 ASP B O 1
ATOM 5856 N N . ARG B 1 350 ? 8.5 26.312 -3.15 1 97.81 350 ARG B N 1
ATOM 5857 C CA . ARG B 1 350 ? 7.797 25.5 -4.137 1 97.81 350 ARG B CA 1
ATOM 5858 C C . ARG B 1 350 ? 6.508 26.188 -4.582 1 97.81 350 ARG B C 1
ATOM 5860 O O . ARG B 1 350 ? 5.789 26.766 -3.762 1 97.81 350 ARG B O 1
ATOM 5867 N N . VAL B 1 351 ? 6.309 26.094 -5.848 1 98.5 351 VAL B N 1
ATOM 5868 C CA . VAL B 1 351 ? 5.027 26.5 -6.418 1 98.5 351 VAL B CA 1
ATOM 5869 C C . VAL B 1 351 ? 4.293 25.266 -6.953 1 98.5 351 VAL B C 1
ATOM 5871 O O . VAL B 1 351 ? 4.875 24.453 -7.676 1 98.5 351 VAL B O 1
ATOM 5874 N N . LEU B 1 352 ? 3.096 25.156 -6.562 1 98.75 352 LEU B N 1
ATOM 5875 C CA . LEU B 1 352 ? 2.25 24.062 -7.027 1 98.75 352 LEU B CA 1
ATOM 5876 C C . LEU B 1 352 ? 1.074 24.594 -7.84 1 98.75 352 LEU B C 1
ATOM 5878 O O . LEU B 1 352 ? 0.371 25.516 -7.398 1 98.75 352 LEU B O 1
ATOM 5882 N N . LEU B 1 353 ? 0.906 24.125 -9.031 1 98.75 353 LEU B N 1
ATOM 5883 C CA . LEU B 1 353 ? -0.29 24.281 -9.852 1 98.75 353 LEU B CA 1
ATOM 5884 C C . LEU B 1 353 ? -1.071 22.969 -9.938 1 98.75 353 LEU B C 1
ATOM 5886 O O . LEU B 1 353 ? -0.52 21.938 -10.32 1 98.75 353 LEU B O 1
ATOM 5890 N N . GLY B 1 354 ? -2.309 23.109 -9.461 1 98.62 354 GLY B N 1
ATOM 5891 C CA . GLY B 1 354 ? -3.068 21.859 -9.43 1 98.62 354 GLY B CA 1
ATOM 5892 C C . GLY B 1 354 ? -4.52 22.047 -9.836 1 98.62 354 GLY B C 1
ATOM 5893 O O . GLY B 1 354 ? -5.008 23.172 -9.938 1 98.62 354 GLY B O 1
ATOM 5894 N N . CYS B 1 355 ? -5.133 20.906 -10.062 1 98.69 355 CYS B N 1
ATOM 5895 C CA . CYS B 1 355 ? -6.566 20.844 -10.328 1 98.69 355 CYS B CA 1
ATOM 5896 C C . CYS B 1 355 ? -7.16 19.531 -9.812 1 98.69 355 CYS B C 1
ATOM 5898 O O . CYS B 1 355 ? -6.664 18.453 -10.117 1 98.69 355 CYS B O 1
ATOM 5900 N N . THR B 1 356 ? -8.156 19.703 -9.055 1 98.25 356 THR B N 1
ATOM 5901 C CA . THR B 1 356 ? -8.906 18.562 -8.555 1 98.25 356 THR B CA 1
ATOM 5902 C C . THR B 1 356 ? -10.25 18.453 -9.266 1 98.25 356 THR B C 1
ATOM 5904 O O . THR B 1 356 ? -10.969 19.438 -9.414 1 98.25 356 THR B O 1
ATOM 5907 N N . TRP B 1 357 ? -10.516 17.297 -9.766 1 98.19 357 TRP B N 1
ATOM 5908 C CA . TRP B 1 357 ? -11.781 16.969 -10.422 1 98.19 357 TRP B CA 1
ATOM 5909 C C . TRP B 1 357 ? -12.555 15.93 -9.633 1 98.19 357 TRP B C 1
ATOM 5911 O O . TRP B 1 357 ? -12.039 14.836 -9.375 1 98.19 357 TRP B O 1
ATOM 5921 N N . GLU B 1 358 ? -13.758 16.297 -9.258 1 95.69 358 GLU B N 1
ATOM 5922 C CA . GLU B 1 358 ? -14.617 15.383 -8.508 1 95.69 358 GLU B CA 1
ATOM 5923 C C . GLU B 1 358 ? -15.914 15.094 -9.266 1 95.69 358 GLU B C 1
ATOM 5925 O O . GLU B 1 358 ? -16.953 15.672 -8.961 1 95.69 358 GLU B O 1
ATOM 5930 N N . PRO B 1 359 ? -15.914 14.109 -10.078 1 92.31 359 PRO B N 1
ATOM 5931 C CA . PRO B 1 359 ? -17.109 13.836 -10.875 1 92.31 359 PRO B CA 1
ATOM 5932 C C . PRO B 1 359 ? -18.281 13.328 -10.031 1 92.31 359 PRO B C 1
ATOM 5934 O O . PRO B 1 359 ? -19.438 13.617 -10.336 1 92.31 359 PRO B O 1
ATOM 5937 N N . PHE B 1 360 ? -18 12.531 -9 1 87.25 360 PHE B N 1
ATOM 5938 C CA . PHE B 1 360 ? -19 12.117 -8.023 1 87.25 360 PHE B CA 1
ATOM 5939 C C . PHE B 1 360 ? -18.391 12.062 -6.621 1 87.25 360 PHE B C 1
ATOM 5941 O O . PHE B 1 360 ? -17.172 12.094 -6.457 1 87.25 360 PHE B O 1
ATOM 5948 N N . GLY B 1 361 ? -19.219 12.016 -5.699 1 86.5 361 GLY B N 1
ATOM 5949 C CA . GLY B 1 361 ? -18.828 12.195 -4.312 1 86.5 361 GLY B CA 1
ATOM 5950 C C . GLY B 1 361 ? -17.781 11.195 -3.852 1 86.5 361 GLY B C 1
ATOM 5951 O O . GLY B 1 361 ? -17 11.477 -2.943 1 86.5 361 GLY B O 1
ATOM 5952 N N . ASN B 1 362 ? -17.656 10.062 -4.465 1 91.38 362 ASN B N 1
ATOM 5953 C CA . ASN B 1 362 ? -16.766 9 -4 1 91.38 362 ASN B CA 1
ATOM 5954 C C . ASN B 1 362 ? -15.531 8.883 -4.883 1 91.38 362 ASN B C 1
ATOM 5956 O O . ASN B 1 362 ? -14.766 7.922 -4.754 1 91.38 362 ASN B O 1
ATOM 5960 N N . LEU B 1 363 ? -15.359 9.828 -5.773 1 94.31 363 LEU B N 1
ATOM 5961 C CA . LEU B 1 363 ? -14.188 9.805 -6.648 1 94.31 363 LEU B CA 1
ATOM 5962 C C . LEU B 1 363 ? -13.602 11.203 -6.797 1 94.31 363 LEU B C 1
ATOM 5964 O O . LEU B 1 363 ? -14.32 12.156 -7.117 1 94.31 363 LEU B O 1
ATOM 5968 N N . LYS B 1 364 ? -12.359 11.219 -6.582 1 96.19 364 LYS B N 1
ATOM 5969 C CA . LYS B 1 364 ? -11.578 12.438 -6.758 1 96.19 364 LYS B CA 1
ATOM 5970 C C . LYS B 1 364 ? -10.328 12.172 -7.598 1 96.19 364 LYS B C 1
ATOM 5972 O O . LYS B 1 364 ? -9.602 11.211 -7.348 1 96.19 364 LYS B O 1
ATOM 5977 N N . VAL B 1 365 ? -10.125 12.969 -8.633 1 97.69 365 VAL B N 1
ATOM 5978 C CA . VAL B 1 365 ? -8.922 12.891 -9.453 1 97.69 365 VAL B CA 1
ATOM 5979 C C . VAL B 1 365 ? -8.125 14.188 -9.32 1 97.69 365 VAL B C 1
ATOM 5981 O O . VAL B 1 365 ? -8.672 15.281 -9.5 1 97.69 365 VAL B O 1
ATOM 5984 N N . GLN B 1 366 ? -6.84 14.062 -9.078 1 98.62 366 GLN B N 1
ATOM 5985 C CA . GLN B 1 366 ? -6.027 15.25 -8.82 1 98.62 366 GLN B CA 1
ATOM 5986 C C . GLN B 1 366 ? -4.781 15.258 -9.703 1 98.62 366 GLN B C 1
ATOM 5988 O O . GLN B 1 366 ? -4.059 14.266 -9.781 1 98.62 366 GLN B O 1
ATOM 5993 N N . LEU B 1 367 ? -4.617 16.344 -10.375 1 98.69 367 LEU B N 1
ATOM 5994 C CA . LEU B 1 367 ? -3.408 16.609 -11.148 1 98.69 367 LEU B CA 1
ATOM 5995 C C . LEU B 1 367 ? -2.617 17.766 -10.531 1 98.69 367 LEU B C 1
ATOM 5997 O O . LEU B 1 367 ? -3.133 18.875 -10.391 1 98.69 367 LEU B O 1
ATOM 6001 N N . ASN B 1 368 ? -1.366 17.516 -10.102 1 98.75 368 ASN B N 1
ATOM 6002 C CA . ASN B 1 368 ? -0.503 18.531 -9.5 1 98.75 368 ASN B CA 1
ATOM 6003 C C . ASN B 1 368 ? 0.83 18.625 -10.234 1 98.75 368 ASN B C 1
ATOM 6005 O O . ASN B 1 368 ? 1.466 17.609 -10.531 1 98.75 368 ASN B O 1
ATOM 6009 N N . TYR B 1 369 ? 1.188 19.828 -10.594 1 98.69 369 TYR B N 1
ATOM 6010 C CA . TYR B 1 369 ? 2.543 20.156 -11.023 1 98.69 369 TYR B CA 1
ATOM 6011 C C . TYR B 1 369 ? 3.252 21.031 -9.992 1 98.69 369 TYR B C 1
ATOM 6013 O O . TYR B 1 369 ? 2.721 22.047 -9.57 1 98.69 369 TYR B O 1
ATOM 6021 N N . MET B 1 370 ? 4.449 20.578 -9.625 1 98.25 370 MET B N 1
ATOM 6022 C CA . MET B 1 370 ? 5.195 21.312 -8.602 1 98.25 370 MET B CA 1
ATOM 6023 C C . MET B 1 370 ? 6.586 21.688 -9.109 1 98.25 370 MET B C 1
ATOM 6025 O O . MET B 1 370 ? 7.277 20.859 -9.711 1 98.25 370 MET B O 1
ATOM 6029 N N . LEU B 1 371 ? 6.941 22.875 -8.883 1 97.94 371 LEU B N 1
ATOM 6030 C CA . LEU B 1 371 ? 8.281 23.375 -9.156 1 97.94 371 LEU B CA 1
ATOM 6031 C C . LEU B 1 371 ? 8.977 23.797 -7.871 1 97.94 371 LEU B C 1
ATOM 6033 O O . LEU B 1 371 ? 8.57 24.766 -7.227 1 97.94 371 LEU B O 1
ATOM 6037 N N . SER B 1 372 ? 9.977 23.062 -7.531 1 96.62 372 SER B N 1
ATOM 6038 C CA . SER B 1 372 ? 10.781 23.406 -6.363 1 96.62 372 SER B CA 1
ATOM 6039 C C . SER B 1 372 ? 11.992 24.234 -6.746 1 96.62 372 SER B C 1
ATOM 6041 O O . SER B 1 372 ? 12.664 23.938 -7.738 1 96.62 372 SER B O 1
ATOM 6043 N N . MET B 1 373 ? 12.273 25.234 -6.016 1 96.81 373 MET B N 1
ATOM 6044 C CA . MET B 1 373 ? 13.391 26.141 -6.254 1 96.81 373 MET B CA 1
ATOM 6045 C C . MET B 1 373 ? 14.367 26.125 -5.086 1 96.81 373 MET B C 1
ATOM 6047 O O . MET B 1 373 ? 13.969 26.312 -3.936 1 96.81 373 MET B O 1
ATOM 6051 N N . TYR B 1 374 ? 15.586 25.938 -5.414 1 94.75 374 TYR B N 1
ATOM 6052 C CA . TYR B 1 374 ? 16.641 25.812 -4.406 1 94.75 374 TYR B CA 1
ATOM 6053 C C . TYR B 1 374 ? 17.562 27.031 -4.434 1 94.75 374 TYR B C 1
ATOM 6055 O O . TYR B 1 374 ? 17.922 27.516 -5.508 1 94.75 374 TYR B O 1
ATOM 6063 N N . GLY B 1 375 ? 17.922 27.484 -3.281 1 91.94 375 GLY B N 1
ATOM 6064 C CA . GLY B 1 375 ? 18.906 28.562 -3.203 1 91.94 375 GLY B CA 1
ATOM 6065 C C . GLY B 1 375 ? 20.281 28.141 -3.668 1 91.94 375 GLY B C 1
ATOM 6066 O O . GLY B 1 375 ? 20.547 26.953 -3.873 1 91.94 375 GLY B O 1
ATOM 6067 N N . LYS B 1 376 ? 21.188 29.078 -3.766 1 89.94 376 LYS B N 1
ATOM 6068 C CA . LYS B 1 376 ? 22.531 28.859 -4.312 1 89.94 376 LYS B CA 1
ATOM 6069 C C . LYS B 1 376 ? 23.312 27.844 -3.473 1 89.94 376 LYS B C 1
ATOM 6071 O O . LYS B 1 376 ? 23.891 26.906 -4.012 1 89.94 376 LYS B O 1
ATOM 6076 N N . ASP B 1 377 ? 23.25 27.984 -2.258 1 89.31 377 ASP B N 1
ATOM 6077 C CA . ASP B 1 377 ? 24.031 27.125 -1.378 1 89.31 377 ASP B CA 1
ATOM 6078 C C . ASP B 1 377 ? 23.531 25.688 -1.426 1 89.31 377 ASP B C 1
ATOM 6080 O O . ASP B 1 377 ? 24.312 24.734 -1.475 1 89.31 377 ASP B O 1
ATOM 6084 N N . VAL B 1 378 ? 22.25 25.578 -1.457 1 88.31 378 VAL B N 1
ATOM 6085 C CA . VAL B 1 378 ? 21.625 24.266 -1.46 1 88.31 378 VAL B CA 1
ATOM 6086 C C . VAL B 1 378 ? 21.922 23.562 -2.783 1 88.31 378 VAL B C 1
ATOM 6088 O O . VAL B 1 378 ? 22.312 22.391 -2.801 1 88.31 378 VAL B O 1
ATOM 6091 N N . ARG B 1 379 ? 21.734 24.25 -3.918 1 88.44 379 ARG B N 1
ATOM 6092 C CA . ARG B 1 379 ? 21.891 23.609 -5.219 1 88.44 379 ARG B CA 1
ATOM 6093 C C . ARG B 1 379 ? 23.312 23.141 -5.441 1 88.44 379 ARG B C 1
ATOM 6095 O O . ARG B 1 379 ? 23.547 22.062 -5.992 1 88.44 379 ARG B O 1
ATOM 6102 N N . GLU B 1 380 ? 24.266 23.891 -4.969 1 86.62 380 GLU B N 1
ATOM 6103 C CA . GLU B 1 380 ? 25.656 23.547 -5.172 1 86.62 380 GLU B CA 1
ATOM 6104 C C . GLU B 1 380 ? 26.078 22.375 -4.285 1 86.62 380 GLU B C 1
ATOM 6106 O O . GLU B 1 380 ? 26.844 21.516 -4.711 1 86.62 380 GLU B O 1
ATOM 6111 N N . ALA B 1 381 ? 25.453 22.344 -3.221 1 83.88 381 ALA B N 1
ATOM 6112 C CA . ALA B 1 381 ? 25.891 21.359 -2.238 1 83.88 381 ALA B CA 1
ATOM 6113 C C . ALA B 1 381 ? 25.156 20.031 -2.424 1 83.88 381 ALA B C 1
ATOM 6115 O O . ALA B 1 381 ? 25.734 18.969 -2.189 1 83.88 381 ALA B O 1
ATOM 6116 N N . SER B 1 382 ? 23.922 20.125 -2.828 1 83.25 382 SER B N 1
ATOM 6117 C CA . SER B 1 382 ? 23.125 18.922 -2.605 1 83.25 382 SER B CA 1
ATOM 6118 C C . SER B 1 382 ? 22.297 18.562 -3.84 1 83.25 382 SER B C 1
ATOM 6120 O O . SER B 1 382 ? 21.641 17.531 -3.877 1 83.25 382 SER B O 1
ATOM 6122 N N . ASN B 1 383 ? 22.266 19.344 -4.883 1 83 383 ASN B N 1
ATOM 6123 C CA . ASN B 1 383 ? 21.422 19.062 -6.035 1 83 383 ASN B CA 1
ATOM 6124 C C . ASN B 1 383 ? 22.203 19.094 -7.34 1 83 383 ASN B C 1
ATOM 6126 O O . ASN B 1 383 ? 21.688 19.516 -8.375 1 83 383 ASN B O 1
ATOM 6130 N N . ASN B 1 384 ? 23.359 18.828 -7.242 1 87 384 ASN B N 1
ATOM 6131 C CA . ASN B 1 384 ? 24.219 18.766 -8.422 1 87 384 ASN B CA 1
ATOM 6132 C C . ASN B 1 384 ? 24.141 20.047 -9.25 1 87 384 ASN B C 1
ATOM 6134 O O . ASN B 1 384 ? 24.078 19.984 -10.477 1 87 384 ASN B O 1
ATOM 6138 N N . GLY B 1 385 ? 23.922 21.109 -8.57 1 86.81 385 GLY B N 1
ATOM 6139 C CA . GLY B 1 385 ? 23.938 22.406 -9.227 1 86.81 385 GLY B CA 1
ATOM 6140 C C . GLY B 1 385 ? 22.594 22.797 -9.828 1 86.81 385 GLY B C 1
ATOM 6141 O O . GLY B 1 385 ? 22.438 23.906 -10.344 1 86.81 385 GLY B O 1
ATOM 6142 N N . LYS B 1 386 ? 21.672 21.984 -9.758 1 90.19 386 LYS B N 1
ATOM 6143 C CA . LYS B 1 386 ? 20.359 22.266 -10.328 1 90.19 386 LYS B CA 1
ATOM 6144 C C . LYS B 1 386 ? 19.547 23.188 -9.414 1 90.19 386 LYS B C 1
ATOM 6146 O O . LYS B 1 386 ? 19.375 22.891 -8.227 1 90.19 386 LYS B O 1
ATOM 6151 N N . SER B 1 387 ? 19 24.234 -9.945 1 93.19 387 SER B N 1
ATOM 6152 C CA . SER B 1 387 ? 18.297 25.234 -9.148 1 93.19 387 SER B CA 1
ATOM 6153 C C . SER B 1 387 ? 16.828 24.875 -8.969 1 93.19 387 SER B C 1
ATOM 6155 O O . SER B 1 387 ? 16.141 25.453 -8.125 1 93.19 387 SER B O 1
ATOM 6157 N N . THR B 1 388 ? 16.406 23.953 -9.852 1 94.94 388 THR B N 1
ATOM 6158 C CA . THR B 1 388 ? 14.992 23.625 -9.773 1 94.94 388 THR B CA 1
ATOM 6159 C C . THR B 1 388 ? 14.773 22.125 -9.961 1 94.94 388 THR B C 1
ATOM 6161 O O . THR B 1 388 ? 15.641 21.438 -10.508 1 94.94 388 THR B O 1
ATOM 6164 N N . SER B 1 389 ? 13.75 21.656 -9.422 1 95.06 389 SER B N 1
ATOM 6165 C CA . SER B 1 389 ? 13.234 20.312 -9.688 1 95.06 389 SER B CA 1
ATOM 6166 C C . SER B 1 389 ? 11.734 20.328 -9.93 1 95.06 389 SER B C 1
ATOM 6168 O O . SER B 1 389 ? 11.016 21.156 -9.344 1 95.06 389 SER B O 1
ATOM 6170 N N . SER B 1 390 ? 11.273 19.422 -10.797 1 96.31 390 SER B N 1
ATOM 6171 C CA . SER B 1 390 ? 9.859 19.344 -11.148 1 96.31 390 SER B CA 1
ATOM 6172 C C . SER B 1 390 ? 9.25 18.016 -10.695 1 96.31 390 SER B C 1
ATOM 6174 O O . SER B 1 390 ? 9.93 17 -10.688 1 96.31 390 SER B O 1
ATOM 6176 N N . GLN B 1 391 ? 8.023 18.141 -10.344 1 97.06 391 GLN B N 1
ATOM 6177 C CA . GLN B 1 391 ? 7.262 16.969 -9.961 1 97.06 391 GLN B CA 1
ATOM 6178 C C . GLN B 1 391 ? 5.855 17 -10.547 1 97.06 391 GLN B C 1
ATOM 6180 O O . GLN B 1 391 ? 5.211 18.047 -10.57 1 97.06 391 GLN B O 1
ATOM 6185 N N . LEU B 1 392 ? 5.48 15.898 -11.125 1 97.81 392 LEU B N 1
ATOM 6186 C CA . LEU B 1 392 ? 4.145 15.719 -11.68 1 97.81 392 LEU B CA 1
ATOM 6187 C C . LEU B 1 392 ? 3.424 14.555 -11.008 1 97.81 392 LEU B C 1
ATOM 6189 O O . LEU B 1 392 ? 3.967 13.453 -10.922 1 97.81 392 LEU B O 1
ATOM 6193 N N . GLN B 1 393 ? 2.24 14.875 -10.539 1 98 393 GLN B N 1
ATOM 6194 C CA . GLN B 1 393 ? 1.444 13.836 -9.883 1 98 393 GLN B CA 1
ATOM 6195 C C . GLN B 1 393 ? 0.05 13.75 -10.492 1 98 393 GLN B C 1
ATOM 6197 O O . GLN B 1 393 ? -0.615 14.766 -10.695 1 98 393 GLN B O 1
ATOM 6202 N N . LEU B 1 394 ? -0.394 12.578 -10.828 1 98.44 394 LEU B N 1
ATOM 6203 C CA . LEU B 1 394 ? -1.766 12.242 -11.195 1 98.44 394 LEU B CA 1
ATOM 6204 C C . LEU B 1 394 ? -2.309 11.125 -10.312 1 98.44 394 LEU B C 1
ATOM 6206 O O . LEU B 1 394 ? -1.873 9.977 -10.414 1 98.44 394 LEU B O 1
ATOM 6210 N N . MET B 1 395 ? -3.27 11.5 -9.469 1 97.44 395 MET B N 1
ATOM 6211 C CA . MET B 1 395 ? -3.76 10.555 -8.461 1 97.44 395 MET B CA 1
ATOM 6212 C C . MET B 1 395 ? -5.285 10.477 -8.492 1 97.44 395 MET B C 1
ATOM 6214 O O . MET B 1 395 ? -5.957 11.492 -8.656 1 97.44 395 MET B O 1
ATOM 6218 N N . GLY B 1 396 ? -5.781 9.242 -8.359 1 97 396 GLY B N 1
ATOM 6219 C CA . GLY B 1 396 ? -7.188 9.023 -8.055 1 97 396 GLY B CA 1
ATOM 6220 C C . GLY B 1 396 ? -7.43 8.625 -6.609 1 97 396 GLY B C 1
ATOM 6221 O O . GLY B 1 396 ? -6.66 7.852 -6.039 1 97 396 GLY B O 1
ATOM 6222 N N . LEU B 1 397 ? -8.43 9.227 -6.047 1 97.5 397 LEU B N 1
ATOM 6223 C CA . LEU B 1 397 ? -8.883 8.852 -4.711 1 97.5 397 LEU B CA 1
ATOM 6224 C C . LEU B 1 397 ? -10.289 8.258 -4.754 1 97.5 397 LEU B C 1
ATOM 6226 O O . LEU B 1 397 ? -11.234 8.93 -5.164 1 97.5 397 LEU B O 1
ATOM 6230 N N . PHE B 1 398 ? -10.438 7.059 -4.336 1 95.19 398 PHE B N 1
ATOM 6231 C CA . PHE B 1 398 ? -11.664 6.277 -4.422 1 95.19 398 PHE B CA 1
ATOM 6232 C C . PHE B 1 398 ? -12.211 5.977 -3.031 1 95.19 398 PHE B C 1
ATOM 6234 O O . PHE B 1 398 ? -11.664 5.145 -2.307 1 95.19 398 PHE B O 1
ATOM 6241 N N . LYS B 1 399 ? -13.344 6.523 -2.736 1 94.06 399 LYS B N 1
ATOM 6242 C CA . LYS B 1 399 ? -13.953 6.367 -1.417 1 94.06 399 LYS B CA 1
ATOM 6243 C C . LYS B 1 399 ? -15 5.262 -1.422 1 94.06 399 LYS B C 1
ATOM 6245 O O . LYS B 1 399 ? -15.75 5.117 -2.389 1 94.06 399 LYS B O 1
ATOM 6250 N N . PHE B 1 400 ? -15.109 4.562 -0.294 1 89.44 400 PHE B N 1
ATOM 6251 C CA . PHE B 1 400 ? -16.109 3.512 -0.143 1 89.44 400 PHE B CA 1
ATOM 6252 C C . PHE B 1 400 ? -16.594 3.432 1.298 1 89.44 400 PHE B C 1
ATOM 6254 O O . PHE B 1 400 ? -15.93 3.908 2.215 1 89.44 400 PHE B O 1
#

Foldseek 3Di:
DDDDDDDDDDDPDDDDPDPPPPPPPPPDPPDDDPPPDDDDDPPPPDPVPPVCVVVVVQVVFKDKKWKWKWFKKWKPFDVTDIDTDGCKIKIKIKGDPDPQKIWIWIKIFQDDWPPCAPPVRGTGIDTQDTWMKGDPDQAKIKIFFKDAAPADCCLHVDDCVRDFANDDFCCVFQPQQDDLAADGGGLSRMFGWMKIKHFACDDPVGHGQKIKMWIKGLSDRPPDDHPDDKIKIKIKMWGDPDPQKIKMKMKMKIWAFHPDQDADPVRHGDDDRTWIKIKIKIWMWGDDPQFKTKIKMKMWMWIDDPRDTSWTKIKIKIKIWTHDPQKIWMKMWIAIATPVPRQDPSGWIKIKTKMWGDPDDFKIKIWIKMKIAADQNNCVRPRVNDGIMIMIIIMMMGID/DDDPDDDDPDDDDPDDDDDDDPDPPPDDDPDDDPPPDDPDDPPPPDPPPVVVVVCVVVVVFKDKKWKWKWFKKWKPFDVIDIDTDGCKTKIKIKGDPDPQKIWIWIKIWQDDWPPQAPPVRGTGIDTQDTWMKGDPDQAKIKIFFKDAAPADCCLHVDDCLRDFANDDFCCVFQPQQDDLAADGGGLSRIFGWMKIKHFACDDPVGHGQKIKMWIKGLSDRPPDDHPDDKIKIKIKMWGDPDPQKIKMKMKMKIWAFHPDQDADPVRHGDDDRTWIKIKIKIWMWRDDQQFKTKIKMKMWMWIDDPHDTSWTKIKMKIKIWTHDPQKIWMKMWIAIQTPVPRQDPSGWIKIKTKMWGDPDDFKIKIWIKMKIAADQNNCVRPRVNDGIMIMIIIMMMGID